Protein AF-A0AA36BZK9-F1 (afdb_monomer_lite)

InterPro domains:
  IPR002227 Tyrosinase copper-binding domain [PF00264] (63-128)
  IPR002227 Tyrosinase copper-binding domain [PF00264] (472-641)
  IPR002227 Tyrosinase copper-binding domain [PF00264] (875-1061)
  IPR002227 Tyrosinase copper-binding domain [PR00092] (903-920)
  IPR002227 Tyrosinase copper-binding domain [PR00092] (932-937)
  IPR002227 Tyrosinase copper-binding domain [PR00092] (1017-1028)
  IPR002227 Tyrosinase copper-binding domain [PR00092] (1041-1059)
  IPR002227 Tyrosinase copper-binding domain [PS00498] (1042-1053)
  IPR008922 Di-copper centre-containing domain superfamily [G3DSA:1.10.1280.10] (28-135)
  IPR008922 Di-copper centre-containing domain superfamily [G3DSA:1.10.1280.10] (136-279)
  IPR008922 Di-copper centre-containing domain superfamily [G3DSA:1.10.1280.10] (419-721)
  IPR008922 Di-copper centre-containing domain superfamily [G3DSA:1.10.1280.10] (843-1140)
  IPR008922 Di-copper centre-containing domain superfamily [SSF48056] (30-282)
  IPR008922 Di-copper centre-containing domain superfamily [SSF48056] (422-703)
  IPR008922 Di-copper centre-containing domain superfamily [SSF48056] (845-1141)
  IPR028999 Haemocyanin, beta-sandwich domain [PF14830] (282-395)
  IPR028999 Haemocyanin, beta-sandwich domain [PF14830] (722-829)
  IPR028999 Haemocyanin, beta-sandwich domain [PF14830] (1140-1251)
  IPR036848 Haemocyanin C-terminal domain superfamily [G3DSA:2.60.310.10] (280-402)
  IPR036848 Haemocyanin C-terminal domain superfamily [G3DSA:2.60.310.10] (722-835)

Structure (mmCIF, N/CA/C/O backbone):
data_AF-A0AA36BZK9-F1
#
_entry.id   AF-A0AA36BZK9-F1
#
loop_
_atom_site.group_PDB
_atom_site.id
_atom_site.type_symbol
_atom_site.label_atom_id
_atom_site.label_alt_id
_atom_site.label_comp_id
_atom_site.label_asym_id
_atom_site.label_entity_id
_atom_site.label_seq_id
_atom_site.pdbx_PDB_ins_code
_atom_site.Cartn_x
_atom_site.Cartn_y
_atom_site.Cartn_z
_atom_site.occupancy
_atom_site.B_iso_or_equiv
_atom_site.auth_seq_id
_atom_site.auth_comp_id
_atom_site.auth_asym_id
_atom_site.auth_atom_id
_atom_site.pdbx_PDB_model_num
ATOM 1 N N . MET A 1 1 ? -36.730 25.679 48.457 1.00 31.25 1 MET A N 1
ATOM 2 C CA . MET A 1 1 ? -37.530 24.885 49.411 1.00 31.25 1 MET A CA 1
ATOM 3 C C . MET A 1 1 ? -36.918 23.498 49.496 1.00 31.25 1 MET A C 1
ATOM 5 O O . MET A 1 1 ? -37.234 22.630 48.696 1.00 31.25 1 MET A O 1
ATOM 9 N N . ALA A 1 2 ? -35.948 23.354 50.394 1.00 31.59 2 ALA A N 1
ATOM 10 C CA . ALA A 1 2 ? -35.429 22.069 50.834 1.00 31.59 2 ALA A CA 1
ATOM 11 C C . ALA A 1 2 ? -36.399 21.483 51.880 1.00 31.59 2 ALA A C 1
ATOM 13 O O . ALA A 1 2 ? -37.098 22.251 52.538 1.00 31.59 2 ALA A O 1
ATOM 14 N N . ILE A 1 3 ? -36.390 20.157 52.061 1.00 27.27 3 ILE A N 1
ATOM 15 C CA . ILE A 1 3 ? -37.134 19.412 53.101 1.00 27.27 3 ILE A CA 1
ATOM 16 C C . ILE A 1 3 ? -38.634 19.183 52.809 1.00 27.27 3 ILE A C 1
ATOM 18 O O . ILE A 1 3 ? -39.460 19.475 53.652 1.00 27.27 3 ILE A O 1
ATOM 22 N N . VAL A 1 4 ? -39.018 18.604 51.662 1.00 27.00 4 VAL A N 1
ATOM 23 C CA . VAL A 1 4 ? -40.232 17.749 51.563 1.00 27.00 4 VAL A CA 1
ATOM 24 C C . VAL A 1 4 ? -40.078 16.795 50.372 1.00 27.00 4 VAL A C 1
ATOM 26 O O . VAL A 1 4 ? -40.484 17.124 49.264 1.00 27.00 4 VAL A O 1
ATOM 29 N N . THR A 1 5 ? -39.447 15.633 50.567 1.00 28.23 5 THR A N 1
ATOM 30 C CA . THR A 1 5 ? -39.767 14.344 49.889 1.00 28.23 5 THR A CA 1
ATOM 31 C C . THR A 1 5 ? -38.867 13.215 50.418 1.00 28.23 5 THR A C 1
ATOM 33 O O . THR A 1 5 ? -38.302 12.423 49.678 1.00 28.23 5 THR A O 1
ATOM 36 N N . VAL A 1 6 ? -38.756 13.140 51.748 1.00 28.98 6 VAL A N 1
ATOM 37 C CA . VAL A 1 6 ? -38.258 11.966 52.497 1.00 28.98 6 VAL A CA 1
ATOM 38 C C . VAL A 1 6 ? -39.438 11.231 53.180 1.00 28.98 6 VAL A C 1
ATOM 40 O O . VAL A 1 6 ? -39.252 10.336 53.988 1.00 28.98 6 VAL A O 1
ATOM 43 N N . LEU A 1 7 ? -40.696 11.563 52.849 1.00 28.89 7 LEU A N 1
ATOM 44 C CA . LEU A 1 7 ? -41.881 11.101 53.594 1.00 28.89 7 LEU A CA 1
ATOM 45 C C . LEU A 1 7 ? -43.088 10.723 52.713 1.00 28.89 7 LEU A C 1
ATOM 47 O O . LEU A 1 7 ? -44.200 11.154 52.988 1.00 28.89 7 LEU A O 1
ATOM 51 N N . GLN A 1 8 ? -42.909 9.901 51.673 1.00 28.69 8 GLN A N 1
ATOM 52 C CA . GLN A 1 8 ? -44.039 9.166 51.063 1.00 28.69 8 GLN A CA 1
ATOM 53 C C . GLN A 1 8 ? -43.652 7.747 50.615 1.00 28.69 8 GLN A C 1
ATOM 55 O O . GLN A 1 8 ? -43.897 7.342 49.486 1.00 28.69 8 GLN A O 1
ATOM 60 N N . LEU A 1 9 ? -43.059 6.982 51.535 1.00 29.47 9 LEU A N 1
ATOM 61 C CA . LEU A 1 9 ? -43.056 5.509 51.517 1.00 29.47 9 LEU A CA 1
ATOM 62 C C . LEU A 1 9 ? -43.028 4.940 52.953 1.00 29.47 9 LEU A C 1
ATOM 64 O O . LEU A 1 9 ? -42.474 3.884 53.224 1.00 29.47 9 LEU A O 1
ATOM 68 N N . SER A 1 10 ? -43.655 5.658 53.890 1.00 28.95 10 SER A N 1
ATOM 69 C CA . SER A 1 10 ? -43.891 5.251 55.284 1.00 28.95 10 SER A CA 1
ATOM 70 C C . SER A 1 10 ? -45.353 4.850 55.541 1.00 28.95 10 SER A C 1
ATOM 72 O O . SER A 1 10 ? -45.821 4.866 56.674 1.00 28.95 10 SER A O 1
ATOM 74 N N . ALA A 1 11 ? -46.081 4.453 54.495 1.00 29.81 11 ALA A N 1
ATOM 75 C CA . ALA A 1 11 ? -47.442 3.930 54.589 1.00 29.81 11 ALA A CA 1
ATOM 76 C C . ALA A 1 11 ? -47.541 2.565 53.897 1.00 29.81 11 ALA A C 1
ATOM 78 O O . ALA A 1 11 ? -48.266 2.420 52.925 1.00 29.81 11 ALA A O 1
ATOM 79 N N . LEU A 1 12 ? -46.742 1.602 54.364 1.00 29.02 12 LEU A N 1
ATOM 80 C CA . LEU A 1 12 ? -46.959 0.148 54.237 1.00 29.02 12 LEU A CA 1
ATOM 81 C C . LEU A 1 12 ? -46.041 -0.608 55.227 1.00 29.02 12 LEU A C 1
ATOM 83 O O . LEU A 1 12 ? -45.532 -1.688 54.953 1.00 29.02 12 LEU A O 1
ATOM 87 N N . LEU A 1 13 ? -45.822 -0.018 56.407 1.00 33.88 13 LEU A N 1
ATOM 88 C CA . LEU A 1 13 ? -45.249 -0.686 57.576 1.00 33.88 13 LEU A CA 1
ATOM 89 C C . LEU A 1 13 ? -46.392 -0.980 58.545 1.00 33.88 13 LEU A C 1
ATOM 91 O O . LEU A 1 13 ? -46.607 -0.258 59.510 1.00 33.88 13 LEU A O 1
ATOM 95 N N . GLN A 1 14 ? -47.160 -2.018 58.235 1.00 37.06 14 GLN A N 1
ATOM 96 C CA . GLN A 1 14 ? -47.831 -2.868 59.211 1.00 37.06 14 GLN A CA 1
ATOM 97 C C . GLN A 1 14 ? -48.350 -4.103 58.471 1.00 37.06 14 GLN A C 1
ATOM 99 O O . GLN A 1 14 ? -48.921 -3.991 57.392 1.00 37.06 14 GLN A O 1
ATOM 104 N N . ILE A 1 15 ? -48.184 -5.254 59.123 1.00 35.88 15 ILE A N 1
ATOM 105 C CA . ILE A 1 15 ? -48.524 -6.624 58.717 1.00 35.88 15 ILE A CA 1
ATOM 106 C C . ILE A 1 15 ? -47.347 -7.402 58.080 1.00 35.88 15 ILE A C 1
ATOM 108 O O . ILE A 1 15 ? -46.791 -7.034 57.052 1.00 35.88 15 ILE A O 1
ATOM 112 N N . PHE A 1 16 ? -47.045 -8.525 58.746 1.00 31.42 16 PHE A N 1
ATOM 113 C CA . PHE A 1 16 ? -46.081 -9.600 58.467 1.00 31.42 16 PHE A CA 1
ATOM 114 C C . PHE A 1 16 ? -44.663 -9.465 59.044 1.00 31.42 16 PHE A C 1
ATOM 116 O O . PHE A 1 16 ? -43.664 -9.368 58.342 1.00 31.42 16 PHE A O 1
ATOM 123 N N . TRP A 1 17 ? -44.590 -9.634 60.370 1.00 33.72 17 TRP A N 1
ATOM 124 C CA . TRP A 1 17 ? -43.572 -10.507 60.960 1.00 33.72 17 TRP A CA 1
ATOM 125 C C . TRP A 1 17 ? -43.875 -11.955 60.545 1.00 33.72 17 TRP A C 1
ATOM 127 O O . TRP A 1 17 ? -44.776 -12.586 61.094 1.00 33.72 17 TRP A O 1
ATOM 137 N N . LEU A 1 18 ? -43.129 -12.476 59.576 1.00 30.69 18 LEU A N 1
ATOM 138 C CA . LEU A 1 18 ? -42.940 -13.912 59.382 1.00 30.69 18 LEU A CA 1
ATOM 139 C C . LEU A 1 18 ? -41.429 -14.184 59.341 1.00 30.69 18 LEU A C 1
ATOM 141 O O . LEU A 1 18 ? -40.677 -13.337 58.856 1.00 30.69 18 LEU A O 1
ATOM 145 N N . PRO A 1 19 ? -40.965 -15.322 59.882 1.00 32.19 19 PRO A N 1
ATOM 146 C CA . PRO A 1 19 ? -39.550 -15.662 59.892 1.00 32.19 19 PRO A CA 1
ATOM 147 C C . PRO A 1 19 ? -39.027 -15.798 58.457 1.00 32.19 19 PRO A C 1
ATOM 149 O O . PRO A 1 19 ? -39.603 -16.504 57.632 1.00 32.19 19 PRO A O 1
ATOM 152 N N . VAL A 1 20 ? -37.926 -15.099 58.188 1.00 33.38 20 VAL A N 1
ATOM 153 C CA . VAL A 1 20 ? -37.183 -15.106 56.924 1.00 33.38 20 VAL A CA 1
ATOM 154 C C . VAL A 1 20 ? -36.709 -16.537 56.625 1.00 33.38 20 VAL A C 1
ATOM 156 O O . VAL A 1 20 ? -36.024 -17.123 57.469 1.00 33.38 20 VAL A O 1
ATOM 159 N N . PRO A 1 21 ? -37.027 -17.132 55.459 1.00 32.41 21 PRO A N 1
ATOM 160 C CA . PRO A 1 21 ? -36.394 -18.374 55.046 1.00 32.41 21 PRO A CA 1
ATOM 161 C C . PRO A 1 21 ? -34.914 -18.106 54.762 1.00 32.41 21 PRO A C 1
ATOM 163 O O . PRO A 1 21 ? -34.568 -17.153 54.065 1.00 32.41 21 PRO A O 1
ATOM 166 N N . ASN A 1 22 ? -34.034 -18.964 55.278 1.00 33.34 22 ASN A N 1
ATOM 167 C CA . ASN A 1 22 ? -32.620 -18.942 54.914 1.00 33.34 22 ASN A CA 1
ATOM 168 C C . ASN A 1 22 ? -32.463 -19.027 53.380 1.00 33.34 22 ASN A C 1
ATOM 170 O O . ASN A 1 22 ? -33.036 -19.943 52.776 1.00 33.34 22 ASN A O 1
ATOM 174 N N . PRO A 1 23 ? -31.668 -18.145 52.746 1.00 35.91 23 PRO A N 1
ATOM 175 C CA . PRO A 1 23 ? -31.362 -18.252 51.324 1.00 35.91 23 PRO A CA 1
ATOM 176 C C . PRO A 1 23 ? -30.643 -19.581 51.061 1.00 35.91 23 PRO A C 1
ATOM 178 O O . PRO A 1 23 ? -29.589 -19.857 51.636 1.00 35.91 23 PRO A O 1
ATOM 181 N N . LYS A 1 24 ? -31.236 -20.430 50.215 1.00 37.03 24 LYS A N 1
ATOM 182 C CA . LYS A 1 24 ? -30.620 -21.682 49.758 1.00 37.03 24 LYS A CA 1
ATOM 183 C C . LYS A 1 24 ? -29.473 -21.374 48.794 1.00 37.03 24 LYS A C 1
ATOM 185 O O . LYS A 1 24 ? -29.562 -20.434 48.006 1.00 37.03 24 LYS A O 1
ATOM 190 N N . GLU A 1 25 ? -28.422 -22.193 48.825 1.00 34.88 25 GLU A N 1
ATOM 191 C CA . GLU A 1 25 ? -27.383 -22.168 47.791 1.00 34.88 25 GLU A CA 1
ATOM 192 C C . GLU A 1 25 ? -28.016 -22.360 46.396 1.00 34.88 25 GLU A C 1
ATOM 194 O O . GLU A 1 25 ? -28.900 -23.216 46.240 1.00 34.88 25 GLU A O 1
ATOM 199 N N . PRO A 1 26 ? -27.601 -21.583 45.375 1.00 40.50 26 PRO A N 1
ATOM 200 C CA . PRO A 1 26 ? -28.195 -21.671 44.051 1.00 40.50 26 PRO A CA 1
ATOM 201 C C . PRO A 1 26 ? -27.877 -23.032 43.426 1.00 40.50 26 PRO A C 1
ATOM 203 O O . PRO A 1 26 ? -26.735 -23.329 43.079 1.00 40.50 26 PRO A O 1
ATOM 206 N N . THR A 1 27 ? -28.908 -23.858 43.266 1.00 33.72 27 THR A N 1
ATOM 207 C CA . THR A 1 27 ? -28.858 -25.140 42.561 1.00 33.72 27 THR A CA 1
ATOM 208 C C . THR A 1 27 ? -29.579 -24.988 41.217 1.00 33.72 27 THR A C 1
ATOM 210 O O . THR A 1 27 ? -30.801 -24.899 41.165 1.00 33.72 27 THR A O 1
ATOM 213 N N . GLY A 1 28 ? -28.814 -24.937 40.118 1.00 41.16 28 GLY A N 1
ATOM 214 C CA . GLY A 1 28 ? -29.316 -25.033 38.736 1.00 41.16 28 GLY A CA 1
ATOM 215 C C . GLY A 1 28 ? -29.214 -23.758 37.882 1.00 41.16 28 GLY A C 1
ATOM 216 O O . GLY A 1 28 ? -29.488 -22.655 38.348 1.00 41.16 28 GLY A O 1
ATOM 217 N N . ASN A 1 29 ? -28.839 -23.934 36.605 1.00 49.38 29 ASN A N 1
ATOM 218 C CA . ASN A 1 29 ? -28.762 -22.898 35.561 1.00 49.38 29 ASN A CA 1
ATOM 219 C C . ASN A 1 29 ? -30.148 -22.291 35.282 1.00 49.38 29 ASN A C 1
ATOM 221 O O . ASN A 1 29 ? -30.889 -22.767 34.421 1.00 49.38 29 ASN A O 1
ATOM 225 N N . ARG A 1 30 ? -30.517 -21.246 36.024 1.00 63.78 30 ARG A N 1
ATOM 226 C CA . ARG A 1 30 ? -31.728 -20.458 35.777 1.00 63.78 30 ARG A CA 1
ATOM 227 C C . ARG A 1 30 ? -31.442 -19.475 34.641 1.00 63.78 30 ARG A C 1
ATOM 229 O O . ARG A 1 30 ? -30.516 -18.682 34.754 1.00 63.78 30 ARG A O 1
ATOM 236 N N . VAL A 1 31 ? -32.211 -19.545 33.553 1.00 72.06 31 VAL A N 1
ATOM 237 C CA . VAL A 1 31 ? -32.088 -18.597 32.435 1.00 72.06 31 VAL A CA 1
ATOM 238 C C . VAL A 1 31 ? -32.907 -17.342 32.742 1.00 72.06 31 VAL A C 1
ATOM 240 O O . VAL A 1 31 ? -34.110 -17.450 32.991 1.00 72.06 31 VAL A O 1
ATOM 243 N N . PHE A 1 32 ? -32.277 -16.167 32.736 1.00 85.50 32 PHE A N 1
ATOM 244 C CA . PHE A 1 32 ? -32.931 -14.885 33.028 1.00 85.50 32 PHE A CA 1
ATOM 245 C C . PHE A 1 32 ? -33.438 -14.188 31.759 1.00 85.50 32 PHE A C 1
ATOM 247 O O . PHE A 1 32 ? -32.829 -14.283 30.692 1.00 85.50 32 PHE A O 1
ATOM 254 N N . ILE A 1 33 ? -34.545 -13.449 31.878 1.00 87.38 33 ILE A N 1
ATOM 255 C CA . ILE A 1 33 ? -35.050 -12.569 30.816 1.00 87.38 33 ILE A CA 1
ATOM 256 C C . ILE A 1 33 ? -34.929 -11.133 31.311 1.00 87.38 33 ILE A C 1
ATOM 258 O O . ILE A 1 33 ? -35.651 -10.721 32.219 1.00 87.38 33 ILE A O 1
ATOM 262 N N . ARG A 1 34 ? -34.023 -10.371 30.699 1.00 91.62 34 ARG A N 1
ATOM 263 C CA . ARG A 1 34 ? -33.834 -8.955 30.994 1.00 91.62 34 ARG A CA 1
ATOM 264 C C . ARG A 1 34 ? -34.849 -8.134 30.222 1.00 91.62 34 ARG A C 1
ATOM 266 O O . ARG A 1 34 ? -34.834 -8.145 28.992 1.00 91.62 34 ARG A O 1
ATOM 273 N N . LYS A 1 35 ? -35.721 -7.442 30.956 1.00 90.94 35 LYS A N 1
ATOM 274 C CA . LYS A 1 35 ? -36.841 -6.682 30.392 1.00 90.94 35 LYS A CA 1
ATOM 275 C C . LYS A 1 35 ? -36.588 -5.186 30.362 1.00 90.94 35 LYS A C 1
ATOM 277 O O . LYS A 1 35 ? -35.839 -4.660 31.190 1.00 90.94 35 LYS A O 1
ATOM 282 N N . ASN A 1 36 ? -37.264 -4.489 29.454 1.00 88.75 36 ASN A N 1
ATOM 283 C CA . ASN A 1 36 ? -37.343 -3.033 29.527 1.00 88.75 36 ASN A CA 1
ATOM 284 C C . ASN A 1 36 ? -38.040 -2.627 30.836 1.00 88.75 36 ASN A C 1
ATOM 286 O O . ASN A 1 36 ? -39.051 -3.226 31.205 1.00 88.75 36 ASN A O 1
ATOM 290 N N . VAL A 1 37 ? -37.563 -1.574 31.508 1.00 85.75 37 VAL A N 1
ATOM 291 C CA . VAL A 1 37 ? -38.211 -1.032 32.718 1.00 85.75 37 VAL A CA 1
ATOM 292 C C . VAL A 1 37 ? -39.714 -0.770 32.525 1.00 85.75 37 VAL A C 1
ATOM 294 O O . VAL A 1 37 ? -40.505 -0.973 33.440 1.00 85.75 37 VAL A O 1
ATOM 297 N N . SER A 1 38 ? -40.122 -0.361 31.320 1.00 83.62 38 SER A N 1
ATOM 298 C CA . SER A 1 38 ? -41.520 -0.073 30.975 1.00 83.62 38 SER A CA 1
ATOM 299 C C . SER A 1 38 ? -42.394 -1.319 30.788 1.00 83.62 38 SER A C 1
ATOM 301 O O . SER A 1 38 ? -43.616 -1.197 30.771 1.00 83.62 38 SER A O 1
ATOM 303 N N . ALA A 1 39 ? -41.786 -2.502 30.666 1.00 86.81 39 ALA A N 1
ATOM 304 C CA . ALA A 1 39 ? -42.461 -3.788 30.502 1.00 86.81 39 ALA A CA 1
ATOM 305 C C . ALA A 1 39 ? -42.523 -4.609 31.806 1.00 86.81 39 ALA A C 1
ATOM 307 O O . ALA A 1 39 ? -43.035 -5.730 31.800 1.00 86.81 39 ALA A O 1
ATOM 308 N N . LEU A 1 40 ? -42.002 -4.075 32.917 1.00 84.88 40 LEU A N 1
ATOM 309 C CA . LEU A 1 40 ? -42.052 -4.735 34.220 1.00 84.88 40 LEU A CA 1
ATOM 310 C C . LEU A 1 40 ? -43.470 -4.711 34.800 1.00 84.88 40 LEU A C 1
ATOM 312 O O . LEU A 1 40 ? -44.142 -3.679 34.826 1.00 84.88 40 LEU A O 1
ATOM 316 N N . THR A 1 41 ? -43.913 -5.853 35.319 1.00 89.00 41 THR A N 1
ATOM 317 C CA . THR A 1 41 ? -45.141 -5.944 36.118 1.00 89.00 41 THR A CA 1
ATOM 318 C C . THR A 1 41 ? -44.918 -5.387 37.528 1.00 89.00 41 THR A C 1
ATOM 320 O O . THR A 1 41 ? -43.798 -5.394 38.037 1.00 89.00 41 THR A O 1
ATOM 323 N N . GLN A 1 42 ? -45.991 -4.966 38.212 1.00 85.50 42 GLN A N 1
ATOM 324 C CA . GLN A 1 42 ? -45.896 -4.494 39.606 1.00 85.50 42 GLN A CA 1
ATOM 325 C C . GLN A 1 42 ? -45.245 -5.531 40.535 1.00 85.50 42 GLN A C 1
ATOM 327 O O . GLN A 1 42 ? -44.470 -5.167 41.417 1.00 85.50 42 GLN A O 1
ATOM 332 N N . THR A 1 43 ? -45.524 -6.818 40.315 1.00 87.31 43 THR A N 1
ATOM 333 C CA . THR A 1 43 ? -44.925 -7.921 41.075 1.00 87.31 43 THR A CA 1
ATOM 334 C C . THR A 1 43 ? -43.422 -8.030 40.826 1.00 87.31 43 THR A C 1
ATOM 336 O O . THR A 1 43 ? -42.658 -8.141 41.778 1.00 87.31 43 THR A O 1
ATOM 339 N N . GLU A 1 44 ? -42.976 -7.945 39.570 1.00 86.94 44 GLU A N 1
ATOM 340 C CA . GLU A 1 44 ? -41.545 -7.970 39.233 1.00 86.94 44 GLU A CA 1
ATOM 341 C C . GLU A 1 44 ? -40.808 -6.761 39.818 1.00 86.94 44 GLU A C 1
ATOM 343 O O . GLU A 1 44 ? -39.729 -6.918 40.386 1.00 86.94 44 GLU A O 1
ATOM 348 N N . THR A 1 45 ? -41.407 -5.567 39.753 1.00 84.00 45 THR A N 1
ATOM 349 C CA . THR A 1 45 ? -40.847 -4.359 40.376 1.00 84.00 45 THR A CA 1
ATOM 350 C C . THR A 1 45 ? -40.717 -4.514 41.890 1.00 84.00 45 THR A C 1
ATOM 352 O O . THR A 1 45 ? -39.676 -4.174 42.452 1.00 84.00 45 THR A O 1
ATOM 355 N N . HIS A 1 46 ? -41.746 -5.048 42.555 1.00 85.25 46 HIS A N 1
ATOM 356 C CA . HIS A 1 46 ? -41.720 -5.278 43.997 1.00 85.25 46 HIS A CA 1
ATOM 357 C C . HIS A 1 46 ? -40.647 -6.299 44.393 1.00 85.25 46 HIS A C 1
ATOM 359 O O . HIS A 1 46 ? -39.838 -6.028 45.278 1.00 85.25 46 HIS A O 1
ATOM 365 N N . ASN A 1 47 ? -40.593 -7.443 43.707 1.00 85.88 47 ASN A N 1
ATOM 366 C CA . ASN A 1 47 ? -39.608 -8.487 43.983 1.00 85.88 47 ASN A CA 1
ATOM 367 C C . ASN A 1 47 ? -38.177 -7.987 43.782 1.00 85.88 47 ASN A C 1
ATOM 369 O O . ASN A 1 47 ? -37.293 -8.294 44.579 1.00 85.88 47 ASN A O 1
ATOM 373 N N . LEU A 1 48 ? -37.950 -7.190 42.737 1.00 83.88 48 LEU A N 1
ATOM 374 C CA . LEU A 1 48 ? -36.650 -6.595 42.485 1.00 83.88 48 LEU A CA 1
ATOM 375 C C . LEU A 1 48 ? -36.249 -5.609 43.582 1.00 83.88 48 LEU A C 1
ATOM 377 O O . LEU A 1 48 ? -35.124 -5.672 44.069 1.00 83.88 48 LEU A O 1
ATOM 381 N N . TYR A 1 49 ? -37.159 -4.718 43.978 1.00 83.25 49 TYR A N 1
ATOM 382 C CA . TYR A 1 49 ? -36.905 -3.766 45.055 1.00 83.25 49 TYR A CA 1
ATOM 383 C C . TYR A 1 49 ? -36.548 -4.490 46.358 1.00 83.25 49 TYR A C 1
ATOM 385 O O . TYR A 1 49 ? -35.553 -4.155 47.001 1.00 83.25 49 TYR A O 1
ATOM 393 N N . SER A 1 50 ? -37.308 -5.531 46.704 1.00 85.38 50 SER A N 1
ATOM 394 C CA . SER A 1 50 ? -37.046 -6.371 47.872 1.00 85.38 50 SER A CA 1
ATOM 395 C C . SER A 1 50 ? -35.682 -7.065 47.786 1.00 85.38 50 SER A C 1
ATOM 397 O O . SER A 1 50 ? -34.911 -7.003 48.743 1.00 85.38 50 SER A O 1
ATOM 399 N N . ALA A 1 51 ? -35.336 -7.658 46.639 1.00 86.75 51 ALA A N 1
ATOM 400 C CA . ALA A 1 51 ? -34.044 -8.314 46.432 1.00 86.75 51 ALA A CA 1
ATOM 401 C C . ALA A 1 51 ? -32.862 -7.333 46.526 1.00 86.75 51 ALA A C 1
ATOM 403 O O . ALA A 1 51 ? -31.886 -7.615 47.216 1.00 86.75 51 ALA A O 1
ATOM 404 N N . VAL A 1 52 ? -32.954 -6.160 45.887 1.00 84.38 52 VAL A N 1
ATOM 405 C CA . VAL A 1 52 ? -31.905 -5.127 45.936 1.00 84.38 52 VAL A CA 1
ATOM 406 C C . VAL A 1 52 ? -31.744 -4.578 47.353 1.00 84.38 52 VAL A C 1
ATOM 408 O O . VAL A 1 52 ? -30.619 -4.420 47.815 1.00 84.38 52 VAL A O 1
ATOM 411 N N . ASN A 1 53 ? -32.838 -4.333 48.079 1.00 84.44 53 ASN A N 1
ATOM 412 C CA . ASN A 1 53 ? -32.764 -3.836 49.454 1.00 84.44 53 ASN A CA 1
ATOM 413 C C . ASN A 1 53 ? -32.112 -4.854 50.407 1.00 84.44 53 ASN A C 1
ATOM 415 O O . ASN A 1 53 ? -31.334 -4.478 51.282 1.00 84.44 53 ASN A O 1
ATOM 419 N N . LEU A 1 54 ? -32.385 -6.150 50.223 1.00 87.06 54 LEU A N 1
ATOM 420 C CA . LEU A 1 54 ? -31.698 -7.210 50.966 1.00 87.06 54 LEU A CA 1
ATOM 421 C C . LEU A 1 54 ? -30.217 -7.302 50.581 1.00 87.06 54 LEU A C 1
ATOM 423 O O . LEU A 1 54 ? -29.369 -7.454 51.454 1.00 87.06 54 LEU A O 1
ATOM 427 N N . PHE A 1 55 ? -29.901 -7.153 49.296 1.00 87.00 55 PHE A N 1
ATOM 428 C CA . PHE A 1 55 ? -28.536 -7.187 48.775 1.00 87.00 55 PHE A CA 1
ATOM 429 C C . PHE A 1 55 ? -27.655 -6.038 49.271 1.00 87.00 55 PHE A C 1
ATOM 431 O O . PHE A 1 55 ? -26.498 -6.265 49.630 1.00 87.00 55 PHE A O 1
ATOM 438 N N . LEU A 1 56 ? -28.204 -4.821 49.341 1.00 84.19 56 LEU A N 1
ATOM 439 C CA . LEU A 1 56 ? -27.512 -3.637 49.862 1.00 84.19 56 LEU A CA 1
ATOM 440 C C . LEU A 1 56 ? -27.079 -3.803 51.326 1.00 84.19 56 LEU A C 1
ATOM 442 O O . LEU A 1 56 ? -26.053 -3.254 51.717 1.00 84.19 56 LEU A O 1
ATOM 446 N N . ASN A 1 57 ? -27.837 -4.577 52.108 1.00 83.88 57 ASN A N 1
ATOM 447 C CA . ASN A 1 57 ? -27.579 -4.833 53.527 1.00 83.88 57 ASN A CA 1
ATOM 448 C C . ASN A 1 57 ? -26.901 -6.194 53.786 1.00 83.88 57 ASN A C 1
ATOM 450 O O . ASN A 1 57 ? -26.770 -6.605 54.937 1.00 83.88 57 ASN A O 1
ATOM 454 N N . ASP A 1 58 ? -26.495 -6.920 52.740 1.00 82.56 58 ASP A N 1
ATOM 455 C CA . ASP A 1 58 ? -25.864 -8.232 52.880 1.00 82.56 58 ASP A CA 1
ATOM 456 C C . ASP A 1 58 ? -24.358 -8.101 53.152 1.00 82.56 58 ASP A C 1
ATOM 458 O O . ASP A 1 58 ? -23.592 -7.637 52.307 1.00 82.56 58 ASP A O 1
ATOM 462 N N . GLU A 1 59 ? -23.922 -8.550 54.329 1.00 81.31 59 GLU A N 1
ATOM 463 C CA . GLU A 1 59 ? -22.511 -8.554 54.740 1.00 81.31 59 GLU A CA 1
ATOM 464 C C . GLU A 1 59 ? -21.728 -9.783 54.233 1.00 81.31 59 GLU A C 1
ATOM 466 O O . GLU A 1 59 ? -20.516 -9.890 54.441 1.00 81.31 59 GLU A O 1
ATOM 471 N N . ARG A 1 60 ? -22.384 -10.739 53.557 1.00 79.81 60 ARG A N 1
ATOM 472 C CA . ARG A 1 60 ? -21.715 -11.928 53.006 1.00 79.81 60 ARG A CA 1
ATOM 473 C C . ARG A 1 60 ? -20.705 -11.552 51.915 1.00 79.81 60 ARG A C 1
ATOM 475 O O . ARG A 1 60 ? -20.732 -10.484 51.307 1.00 79.81 60 ARG A O 1
ATOM 482 N N . ALA A 1 61 ? -19.834 -12.505 51.577 1.00 69.94 61 ALA A N 1
ATOM 483 C CA . ALA A 1 61 ? -18.872 -12.364 50.478 1.00 69.94 61 ALA A CA 1
ATOM 484 C C . ALA A 1 61 ? -19.526 -12.087 49.105 1.00 69.94 61 ALA A C 1
ATOM 486 O O . ALA A 1 61 ? -18.864 -11.601 48.194 1.00 69.94 61 ALA A O 1
ATOM 487 N N . THR A 1 62 ? -20.813 -12.405 48.958 1.00 76.12 62 THR A N 1
ATOM 488 C CA . THR A 1 62 ? -21.628 -12.133 47.768 1.00 76.12 62 THR A CA 1
ATOM 489 C C . THR A 1 62 ? -22.463 -10.864 47.880 1.00 76.12 62 THR A C 1
ATOM 491 O O . THR A 1 62 ? -23.211 -10.603 46.953 1.00 76.12 62 THR A O 1
ATOM 494 N N . GLY A 1 63 ? -22.392 -10.123 48.988 1.00 82.94 63 GLY A N 1
ATOM 495 C CA . GLY A 1 63 ? -23.181 -8.918 49.228 1.00 82.94 63 GLY A CA 1
ATOM 496 C C . GLY A 1 63 ? -22.631 -7.665 48.545 1.00 82.94 63 GLY A C 1
ATOM 497 O O . GLY A 1 63 ? -21.559 -7.681 47.927 1.00 82.94 63 GLY A O 1
ATOM 498 N N . TYR A 1 64 ? -23.370 -6.561 48.661 1.00 84.12 64 TYR A N 1
ATOM 499 C CA . TYR A 1 64 ? -23.139 -5.357 47.865 1.00 84.12 64 TYR A CA 1
ATOM 500 C C . TYR A 1 64 ? -21.742 -4.744 48.011 1.00 84.12 64 TYR A C 1
ATOM 502 O O . TYR A 1 64 ? -21.105 -4.442 47.005 1.00 84.12 64 TYR A O 1
ATOM 510 N N . ALA A 1 65 ? -21.233 -4.610 49.239 1.00 79.62 65 ALA A N 1
ATOM 511 C CA . ALA A 1 65 ? -19.930 -3.988 49.496 1.00 79.62 65 ALA A CA 1
ATOM 512 C C . ALA A 1 65 ? -18.766 -4.739 48.821 1.00 79.62 65 ALA A C 1
ATOM 514 O O . ALA A 1 65 ? -17.818 -4.127 48.330 1.00 79.62 65 ALA A O 1
ATOM 515 N N . ASN A 1 66 ? -18.848 -6.072 48.757 1.00 79.38 66 ASN A N 1
ATOM 516 C CA . ASN A 1 66 ? -17.857 -6.890 48.059 1.00 79.38 66 ASN A CA 1
ATOM 517 C C . ASN A 1 66 ? -18.052 -6.847 46.541 1.00 79.38 66 ASN A C 1
ATOM 519 O O . ASN A 1 66 ? -17.073 -6.876 45.801 1.00 79.38 66 ASN A O 1
ATOM 523 N N . PHE A 1 67 ? -19.294 -6.751 46.067 1.00 83.50 67 PHE A N 1
ATOM 524 C CA . PHE A 1 67 ? -19.599 -6.597 44.648 1.00 83.50 67 PHE A CA 1
ATOM 525 C C . PHE A 1 67 ? -19.127 -5.244 44.084 1.00 83.50 67 PHE A C 1
ATOM 527 O O . PHE A 1 67 ? -18.447 -5.216 43.058 1.00 83.50 67 PHE A O 1
ATOM 534 N N . SER A 1 68 ? -19.426 -4.123 44.745 1.00 80.25 68 SER A N 1
ATOM 535 C CA . SER A 1 68 ? -18.990 -2.788 44.302 1.00 80.25 68 SER A CA 1
ATOM 536 C C . SER A 1 68 ? -17.462 -2.652 44.328 1.00 80.25 68 SER A C 1
ATOM 538 O O . SER A 1 68 ? -16.861 -2.071 43.423 1.00 80.25 68 SER A O 1
ATOM 540 N N . ALA A 1 69 ? -16.800 -3.318 45.280 1.00 77.94 69 ALA A N 1
ATOM 541 C CA . ALA A 1 69 ? -15.345 -3.396 45.351 1.00 77.94 69 ALA A CA 1
ATOM 542 C C . ALA A 1 69 ? -14.686 -4.019 44.101 1.00 77.94 69 ALA A C 1
ATOM 544 O O . ALA A 1 69 ? -13.521 -3.729 43.838 1.00 77.94 69 ALA A O 1
ATOM 545 N N . PHE A 1 70 ? -15.385 -4.830 43.296 1.00 79.25 70 PHE A N 1
ATOM 546 C CA . PHE A 1 70 ? -14.814 -5.357 42.044 1.00 79.25 70 PHE A CA 1
ATOM 547 C C . PHE A 1 70 ? -14.543 -4.255 41.019 1.00 79.25 70 PHE A C 1
ATOM 549 O O . PHE A 1 70 ? -13.663 -4.424 40.178 1.00 79.25 70 PHE A O 1
ATOM 556 N N . HIS A 1 71 ? -15.275 -3.145 41.092 1.00 78.38 71 HIS A N 1
ATOM 557 C CA . HIS A 1 71 ? -15.056 -1.977 40.252 1.00 78.38 71 HIS A CA 1
ATOM 558 C C . HIS A 1 71 ? -14.005 -1.038 40.873 1.00 78.38 71 HIS A C 1
ATOM 560 O O . HIS A 1 71 ? -13.014 -0.693 40.221 1.00 78.38 71 HIS A O 1
ATOM 566 N N . ASP A 1 72 ? -14.178 -0.705 42.160 1.00 66.81 72 ASP A N 1
ATOM 567 C CA . ASP A 1 72 ? -13.506 0.436 42.804 1.00 66.81 72 ASP A CA 1
ATOM 568 C C . ASP A 1 72 ? -12.312 0.079 43.715 1.00 66.81 72 ASP A C 1
ATOM 570 O O . ASP A 1 72 ? -11.521 0.953 44.080 1.00 66.81 72 ASP A O 1
ATOM 574 N N . ASN A 1 73 ? -12.123 -1.187 44.112 1.00 64.88 73 ASN A N 1
ATOM 575 C CA . ASN A 1 73 ? -11.116 -1.535 45.121 1.00 64.88 73 ASN A CA 1
ATOM 576 C C . ASN A 1 73 ? -9.709 -1.748 44.531 1.00 64.88 73 ASN A C 1
ATOM 578 O O . ASN A 1 73 ? -9.386 -2.786 43.949 1.00 64.88 73 ASN A O 1
ATOM 582 N N . GLN A 1 74 ? -8.822 -0.794 44.818 1.00 57.88 74 GLN A N 1
ATOM 583 C CA . GLN A 1 74 ? -7.408 -0.773 44.420 1.00 57.88 74 GLN A CA 1
ATOM 584 C C . GLN A 1 74 ? -6.605 -1.982 44.931 1.00 57.88 74 GLN A C 1
ATOM 586 O O . GLN A 1 74 ? -5.642 -2.419 44.301 1.00 57.88 74 GLN A O 1
ATOM 591 N N . SER A 1 75 ? -6.982 -2.571 46.070 1.00 52.09 75 SER A N 1
ATOM 592 C CA . SER A 1 75 ? -6.256 -3.715 46.639 1.00 52.09 75 SER A CA 1
ATOM 593 C C . SER A 1 75 ? -6.422 -5.000 45.813 1.00 52.09 75 SER A C 1
ATOM 595 O O . SER A 1 75 ? -5.606 -5.917 45.924 1.00 52.09 75 SER A O 1
ATOM 597 N N . SER A 1 76 ? -7.415 -5.061 44.928 1.00 56.22 76 SER A N 1
ATOM 598 C CA . SER A 1 76 ? -7.799 -6.284 44.222 1.00 56.22 76 SER A CA 1
ATOM 599 C C . SER A 1 76 ? -7.332 -6.342 42.768 1.00 56.22 76 SER A C 1
ATOM 601 O O . SER A 1 76 ? -7.743 -7.252 42.059 1.00 56.22 76 SER A O 1
ATOM 603 N N . CYS A 1 77 ? -6.437 -5.451 42.324 1.00 65.12 77 CYS A N 1
ATOM 604 C CA . CYS A 1 77 ? -5.976 -5.416 40.931 1.00 65.12 77 CYS A CA 1
ATOM 605 C C . CYS A 1 77 ? -4.460 -5.374 40.738 1.00 65.12 77 CYS A C 1
ATOM 607 O O . CYS A 1 77 ? -3.696 -5.453 41.702 1.00 65.12 77 CYS A O 1
ATOM 609 N N . THR A 1 78 ? -4.030 -5.456 39.476 1.00 57.88 78 THR A N 1
ATOM 610 C CA . THR A 1 78 ? -2.633 -5.647 39.068 1.00 57.88 78 THR A CA 1
ATOM 611 C C . THR A 1 78 ? -1.740 -4.522 39.588 1.00 57.88 78 THR A C 1
ATOM 613 O O . THR A 1 78 ? -2.079 -3.341 39.519 1.00 57.88 78 THR A O 1
ATOM 616 N N . LYS A 1 79 ? -0.584 -4.913 40.132 1.00 57.12 79 LYS A N 1
ATOM 617 C CA . LYS A 1 79 ? 0.469 -3.997 40.573 1.00 57.12 79 LYS A CA 1
ATOM 618 C C . LYS A 1 79 ? 1.225 -3.510 39.333 1.00 57.12 79 LYS A C 1
ATOM 620 O O . LYS A 1 79 ? 1.631 -4.335 38.518 1.00 57.12 79 LYS A O 1
ATOM 625 N N . ARG A 1 80 ? 1.376 -2.196 39.174 1.00 59.09 80 ARG A N 1
ATOM 626 C CA . ARG A 1 80 ? 2.186 -1.582 38.113 1.00 59.09 80 ARG A CA 1
ATOM 627 C C . ARG A 1 80 ? 3.679 -1.818 38.353 1.00 59.09 80 ARG A C 1
ATOM 629 O O . ARG A 1 80 ? 4.081 -2.181 39.460 1.00 59.09 80 ARG A O 1
ATOM 636 N N . SER A 1 81 ? 4.493 -1.572 37.326 1.00 52.19 81 SER A N 1
ATOM 637 C CA . SER A 1 81 ? 5.962 -1.598 37.397 1.00 52.19 81 SER A CA 1
ATOM 638 C C . SER A 1 81 ? 6.520 -0.620 38.443 1.00 52.19 81 SER A C 1
ATOM 640 O O . SER A 1 81 ? 7.491 -0.947 39.117 1.00 52.19 81 SER A O 1
ATOM 642 N N . ASP A 1 82 ? 5.851 0.517 38.663 1.00 54.84 82 ASP A N 1
ATOM 643 C CA . ASP A 1 82 ? 6.160 1.505 39.715 1.00 54.84 82 ASP A CA 1
ATOM 644 C C . ASP A 1 82 ? 5.686 1.100 41.132 1.00 54.84 82 ASP A C 1
ATOM 646 O O . ASP A 1 82 ? 5.900 1.814 42.110 1.00 54.84 82 ASP A O 1
ATOM 650 N N . GLY A 1 83 ? 5.030 -0.056 41.261 1.00 55.69 83 GLY A N 1
ATOM 651 C CA . GLY A 1 83 ? 4.537 -0.601 42.518 1.00 55.69 83 GLY A CA 1
ATOM 652 C C . GLY A 1 83 ? 3.155 -0.116 42.974 1.00 55.69 83 GLY A C 1
ATOM 653 O O . GLY A 1 83 ? 2.637 -0.671 43.951 1.00 55.69 83 GLY A O 1
ATOM 654 N N . THR A 1 84 ? 2.531 0.836 42.272 1.00 61.22 84 THR A N 1
ATOM 655 C CA . THR A 1 84 ? 1.172 1.335 42.555 1.00 61.22 84 THR A CA 1
ATOM 656 C C . THR A 1 84 ? 0.091 0.362 42.061 1.00 61.22 84 THR A C 1
ATOM 658 O O . THR A 1 84 ? 0.337 -0.488 41.200 1.00 61.22 84 THR A O 1
ATOM 661 N N . ARG A 1 85 ? -1.121 0.425 42.634 1.00 66.56 85 ARG A N 1
ATOM 662 C CA . ARG A 1 85 ? -2.262 -0.412 42.213 1.00 66.56 85 ARG A CA 1
ATOM 663 C C . ARG A 1 85 ? -3.332 0.433 41.531 1.00 66.56 85 ARG A C 1
ATOM 665 O O . ARG A 1 85 ? -3.726 1.476 42.056 1.00 66.56 85 ARG A O 1
ATOM 672 N N . SER A 1 86 ? -3.807 -0.042 40.382 1.00 69.94 86 SER A N 1
ATOM 673 C CA . SER A 1 86 ? -4.875 0.605 39.622 1.00 69.94 86 SER A CA 1
ATOM 674 C C . SER A 1 86 ? -6.264 0.070 39.971 1.00 69.94 86 SER A C 1
ATOM 676 O O . SER A 1 86 ? -6.391 -1.045 40.479 1.00 69.94 86 SER A O 1
ATOM 678 N N . TYR A 1 87 ? -7.305 0.824 39.608 1.00 75.00 87 TYR A N 1
ATOM 679 C CA . TYR A 1 87 ? -8.680 0.327 39.567 1.00 75.00 87 TYR A CA 1
ATOM 680 C C . TYR A 1 87 ? -8.809 -0.896 38.654 1.00 75.00 87 TYR A C 1
ATOM 682 O O . TYR A 1 87 ? -8.025 -1.094 37.713 1.00 75.00 87 TYR A O 1
ATOM 690 N N . CYS A 1 88 ? -9.801 -1.725 38.961 1.00 74.31 88 CYS A N 1
ATOM 691 C CA . CYS A 1 88 ? -10.032 -2.998 38.297 1.00 74.31 88 CYS A CA 1
ATOM 692 C C . CYS A 1 88 ? -10.832 -2.883 37.006 1.00 74.31 88 CYS A C 1
ATOM 694 O O . CYS A 1 88 ? -10.573 -3.621 36.055 1.00 74.31 88 CYS A O 1
ATOM 696 N N . ALA A 1 89 ? -11.757 -1.928 36.964 1.00 76.38 89 ALA A N 1
ATOM 697 C CA . ALA A 1 89 ? -12.573 -1.659 35.798 1.00 76.38 89 ALA A CA 1
ATOM 698 C C . ALA A 1 89 ? -11.721 -1.295 34.577 1.00 76.38 89 ALA A C 1
ATOM 700 O O . ALA A 1 89 ? -10.825 -0.445 34.637 1.00 76.38 89 ALA A O 1
ATOM 701 N N . THR A 1 90 ? -11.999 -1.948 33.449 1.00 79.69 90 THR A N 1
ATOM 702 C CA . THR A 1 90 ? -11.282 -1.688 32.199 1.00 79.69 90 THR A CA 1
ATOM 703 C C . THR A 1 90 ? -12.002 -0.608 31.407 1.00 79.69 90 THR A C 1
ATOM 705 O O . THR A 1 90 ? -12.952 -0.939 30.715 1.00 79.69 90 THR A O 1
ATOM 708 N N . HIS A 1 91 ? -11.545 0.641 31.470 1.00 83.06 91 HIS A N 1
ATOM 709 C CA . HIS A 1 91 ? -12.020 1.745 30.622 1.00 83.06 91 HIS A CA 1
ATOM 710 C C . HIS A 1 91 ? -11.066 2.002 29.459 1.00 83.06 91 HIS A C 1
ATOM 712 O O . HIS A 1 91 ? -9.864 1.745 29.584 1.00 83.06 91 HIS A O 1
ATOM 718 N N . GLY A 1 92 ? -11.586 2.510 28.340 1.00 81.94 92 GLY A N 1
ATOM 719 C CA . GLY A 1 92 ? -10.746 2.922 27.216 1.00 81.94 92 GLY A CA 1
ATOM 720 C C . GLY A 1 92 ? -10.047 1.772 26.480 1.00 81.94 92 GLY A C 1
ATOM 721 O O . GLY A 1 92 ? -9.024 1.980 25.826 1.00 81.94 92 GLY A O 1
ATOM 722 N N . LYS A 1 93 ? -10.540 0.537 26.642 1.00 85.06 93 LYS A N 1
ATOM 723 C CA . LYS A 1 93 ? -9.924 -0.706 26.147 1.00 85.06 93 LYS A CA 1
ATOM 724 C C . LYS A 1 93 ? -10.954 -1.573 25.434 1.00 85.06 93 LYS A C 1
ATOM 726 O O . LYS A 1 93 ? -12.125 -1.582 25.796 1.00 85.06 93 LYS A O 1
ATOM 731 N N . ALA A 1 94 ? -10.498 -2.412 24.500 1.00 86.50 94 ALA A N 1
ATOM 732 C CA . ALA A 1 94 ? -11.355 -3.370 23.789 1.00 86.50 94 ALA A CA 1
ATOM 733 C C . ALA A 1 94 ? -12.110 -4.341 24.728 1.00 86.50 94 ALA A C 1
ATOM 735 O O . ALA A 1 94 ? -13.160 -4.871 24.371 1.00 86.50 94 ALA A O 1
ATOM 736 N N . THR A 1 95 ? -11.613 -4.553 25.949 1.00 88.88 95 THR A N 1
ATOM 737 C CA . THR A 1 95 ? -12.254 -5.392 26.971 1.00 88.88 95 THR A CA 1
ATOM 738 C C . THR A 1 95 ? -13.432 -4.718 27.686 1.00 88.88 95 THR A C 1
ATOM 740 O O . THR A 1 95 ? -14.144 -5.419 28.398 1.00 88.88 95 THR A O 1
ATOM 743 N N . TYR A 1 96 ? -13.672 -3.407 27.513 1.00 89.44 96 TYR A N 1
ATOM 744 C CA . TYR A 1 96 ? -14.660 -2.629 28.285 1.00 89.44 96 TYR A CA 1
ATOM 745 C C . TYR A 1 96 ? -16.060 -3.258 28.298 1.00 89.44 96 TYR A C 1
ATOM 747 O O . TYR A 1 96 ? -16.621 -3.508 29.368 1.00 89.44 96 TYR A O 1
ATOM 755 N N . LEU A 1 97 ? -16.622 -3.563 27.123 1.00 91.31 97 LEU A N 1
ATOM 756 C CA . LEU A 1 97 ? -17.975 -4.122 27.024 1.00 91.31 97 LEU A CA 1
ATOM 757 C C . LEU A 1 97 ? -18.069 -5.518 27.656 1.00 91.31 97 LEU A C 1
ATOM 759 O O . LEU A 1 97 ? -19.055 -5.834 28.317 1.00 91.31 97 LEU A O 1
ATOM 763 N N . LEU A 1 98 ? -17.028 -6.339 27.493 1.00 91.75 98 LEU A N 1
ATOM 764 C CA . LEU A 1 98 ? -16.973 -7.704 28.026 1.00 91.75 98 LEU A CA 1
ATOM 765 C C . LEU A 1 98 ? -16.802 -7.703 29.552 1.00 91.75 98 LEU A C 1
ATOM 767 O O . LEU A 1 98 ? -17.460 -8.479 30.241 1.00 91.75 98 LEU A O 1
ATOM 771 N N . TRP A 1 99 ? -15.989 -6.788 30.089 1.00 91.00 99 TRP A N 1
ATOM 772 C CA . TRP A 1 99 ? -15.833 -6.595 31.532 1.00 91.00 99 TRP A CA 1
ATOM 773 C C . TRP A 1 99 ? -17.165 -6.205 32.182 1.00 91.00 99 TRP A C 1
ATOM 775 O O . TRP A 1 99 ? -17.593 -6.844 33.141 1.00 91.00 99 TRP A O 1
ATOM 785 N N . ASN A 1 100 ? -17.873 -5.225 31.609 1.00 90.69 100 ASN A N 1
ATOM 786 C CA . ASN A 1 100 ? -19.180 -4.793 32.113 1.00 90.69 100 ASN A CA 1
ATOM 787 C C . ASN A 1 100 ? -20.252 -5.886 31.984 1.00 90.69 100 ASN A C 1
ATOM 789 O O . ASN A 1 100 ? -21.052 -6.073 32.897 1.00 90.69 100 ASN A O 1
ATOM 793 N N . ARG A 1 101 ? -20.247 -6.658 30.891 1.00 91.81 101 ARG A N 1
ATOM 794 C CA . ARG A 1 101 ? -21.128 -7.823 30.709 1.00 91.81 101 ARG A CA 1
ATOM 795 C C . ARG A 1 101 ? -20.960 -8.846 31.837 1.00 91.81 101 ARG A C 1
ATOM 797 O O . ARG A 1 101 ? -21.957 -9.296 32.404 1.00 91.81 101 ARG A O 1
ATOM 804 N N . LEU A 1 102 ? -19.716 -9.180 32.188 1.00 91.38 102 LEU A N 1
ATOM 805 C CA . LEU A 1 102 ? -19.419 -10.106 33.284 1.00 91.38 102 LEU A CA 1
ATOM 806 C C . LEU A 1 102 ? -19.782 -9.520 34.653 1.00 91.38 102 LEU A C 1
ATOM 808 O O . LEU A 1 102 ? -20.333 -10.228 35.495 1.00 91.38 102 LEU A O 1
ATOM 812 N N . TYR A 1 103 ? -19.535 -8.223 34.851 1.00 90.12 103 TYR A N 1
ATOM 813 C CA . TYR A 1 103 ? -19.915 -7.501 36.064 1.00 90.12 103 TYR A CA 1
ATOM 814 C C . TYR A 1 103 ? -21.431 -7.555 36.311 1.00 90.12 103 TYR A C 1
ATOM 816 O O . TYR A 1 103 ? -21.872 -7.909 37.404 1.00 90.12 103 TYR A O 1
ATOM 824 N N . LEU A 1 104 ? -22.241 -7.313 35.274 1.00 90.81 104 LEU A N 1
ATOM 825 C CA . LEU A 1 104 ? -23.702 -7.414 35.350 1.00 90.81 104 LEU A CA 1
ATOM 826 C C . LEU A 1 104 ? -24.182 -8.843 35.623 1.00 90.81 104 LEU A C 1
ATOM 828 O O . LEU A 1 104 ? -25.118 -9.034 36.393 1.00 90.81 104 LEU A O 1
ATOM 832 N N . ALA A 1 105 ? -23.550 -9.856 35.027 1.00 89.50 105 ALA A N 1
ATOM 833 C CA . ALA A 1 105 ? -23.895 -11.249 35.312 1.00 89.50 105 ALA A CA 1
ATOM 834 C C . ALA A 1 105 ? -23.547 -11.651 36.754 1.00 89.50 105 ALA A C 1
ATOM 836 O O . ALA A 1 105 ? -24.288 -12.403 37.383 1.00 89.50 105 ALA A O 1
ATOM 837 N N . GLN A 1 106 ? -22.456 -11.116 37.311 1.00 88.00 106 GLN A N 1
ATOM 838 C CA . GLN A 1 106 ? -22.128 -11.308 38.722 1.00 88.00 106 GLN A CA 1
ATOM 839 C C . GLN A 1 106 ? -23.179 -10.675 39.644 1.00 88.00 106 GLN A C 1
ATOM 841 O O . GLN A 1 106 ? -23.578 -11.312 40.620 1.00 88.00 106 GLN A O 1
ATOM 846 N N . LEU A 1 107 ? -23.654 -9.466 39.322 1.00 88.19 107 LEU A N 1
ATOM 847 C CA . LEU A 1 107 ? -24.754 -8.815 40.040 1.00 88.19 107 LEU A CA 1
ATOM 848 C C . LEU A 1 107 ? -26.039 -9.647 39.978 1.00 88.19 107 LEU A C 1
ATOM 850 O O . LEU A 1 107 ? -26.665 -9.910 41.001 1.00 88.19 107 LEU A O 1
ATOM 854 N N . GLU A 1 108 ? -26.418 -10.079 38.776 1.00 88.69 108 GLU A N 1
ATOM 855 C CA . GLU A 1 108 ? -27.633 -10.858 38.533 1.00 88.69 108 GLU A CA 1
ATOM 856 C C . GLU A 1 108 ? -27.608 -12.187 39.300 1.00 88.69 108 GLU A C 1
ATOM 858 O O . GLU A 1 108 ? -28.596 -12.556 39.933 1.00 88.69 108 GLU A O 1
ATOM 863 N N . GLN A 1 109 ? -26.452 -12.857 39.347 1.00 85.94 109 GLN A N 1
ATOM 864 C CA . GLN A 1 109 ? -26.271 -14.086 40.116 1.00 85.94 109 GLN A CA 1
ATOM 865 C C . GLN A 1 109 ? -26.318 -13.854 41.635 1.00 85.94 109 GLN A C 1
ATOM 867 O O . GLN A 1 109 ? -26.833 -14.703 42.364 1.00 85.94 109 GLN A O 1
ATOM 872 N N . ALA A 1 110 ? -25.794 -12.727 42.126 1.00 84.94 110 ALA A N 1
ATOM 873 C CA . ALA A 1 110 ? -25.889 -12.368 43.540 1.00 84.94 110 ALA A CA 1
ATOM 874 C C . ALA A 1 110 ? -27.347 -12.093 43.945 1.00 84.94 110 ALA A C 1
ATOM 876 O O . ALA A 1 110 ? -27.824 -12.620 44.955 1.00 84.94 110 ALA A O 1
ATOM 877 N N . LEU A 1 111 ? -28.085 -11.355 43.109 1.00 86.81 111 LEU A N 1
ATOM 878 C CA . LEU A 1 111 ? -29.501 -11.051 43.320 1.00 86.81 111 LEU A CA 1
ATOM 879 C C . LEU A 1 111 ? -30.406 -12.285 43.192 1.00 86.81 111 LEU A C 1
ATOM 881 O O . LEU A 1 111 ? -31.426 -12.378 43.872 1.00 86.81 111 LEU A O 1
ATOM 885 N N . ALA A 1 112 ? -30.013 -13.276 42.390 1.00 84.94 112 ALA A N 1
ATOM 886 C CA . ALA A 1 112 ? -30.745 -14.533 42.250 1.00 84.94 112 ALA A CA 1
ATOM 887 C C . ALA A 1 112 ? -30.810 -15.372 43.539 1.00 84.94 112 ALA A C 1
ATOM 889 O O . ALA A 1 112 ? -31.626 -16.292 43.617 1.00 84.94 112 ALA A O 1
ATOM 890 N N . SER A 1 113 ? -29.975 -15.070 44.541 1.00 80.19 113 SER A N 1
ATOM 891 C CA . SER A 1 113 ? -30.034 -15.720 45.857 1.00 80.19 113 SER A CA 1
ATOM 892 C C . SER A 1 113 ? -31.220 -15.264 46.720 1.00 80.19 113 SER A C 1
ATOM 894 O O . SER A 1 113 ? -31.515 -15.911 47.726 1.00 80.19 113 SER A O 1
ATOM 896 N N . TYR A 1 114 ? -31.920 -14.194 46.321 1.00 83.69 114 TYR A N 1
ATOM 897 C CA . TYR A 1 114 ? -33.109 -13.689 47.003 1.00 83.69 114 TYR A CA 1
ATOM 898 C C . TYR A 1 114 ? -34.390 -14.159 46.308 1.00 83.69 114 TYR A C 1
ATOM 900 O O . TYR A 1 114 ? -34.504 -14.196 45.079 1.00 83.69 114 TYR A O 1
ATOM 908 N N . GLU A 1 115 ? -35.373 -14.542 47.118 1.00 79.81 115 GLU A N 1
ATOM 909 C CA . GLU A 1 115 ? -36.628 -15.117 46.644 1.00 79.81 115 GLU A CA 1
ATOM 910 C C . GLU A 1 115 ? -37.426 -14.116 45.788 1.00 79.81 115 GLU A C 1
ATOM 912 O O . GLU A 1 115 ? -37.514 -12.930 46.098 1.00 79.81 115 GLU A O 1
ATOM 917 N N . GLY A 1 116 ? -37.998 -14.593 44.679 1.00 77.81 116 GLY A N 1
ATOM 918 C CA . GLY A 1 116 ? -38.829 -13.781 43.783 1.00 77.81 116 GLY A CA 1
ATOM 919 C C . GLY A 1 116 ? -38.087 -12.975 42.707 1.00 77.81 116 GLY A C 1
ATOM 920 O O . GLY A 1 116 ? -38.754 -12.456 41.812 1.00 77.81 116 GLY A O 1
ATOM 921 N N . PHE A 1 117 ? -36.748 -12.901 42.718 1.00 84.44 117 PHE A N 1
ATOM 922 C CA . PHE A 1 117 ? -35.981 -12.208 41.671 1.00 84.44 117 PHE A CA 1
ATOM 923 C C . PHE A 1 117 ? -36.139 -12.885 40.295 1.00 84.44 117 PHE A C 1
ATOM 925 O O . PHE A 1 117 ? -36.003 -14.108 40.163 1.00 84.44 117 PHE A O 1
ATOM 932 N N . THR A 1 118 ? -36.431 -12.082 39.266 1.00 80.12 118 THR A N 1
ATOM 933 C CA . THR A 1 118 ? -36.750 -12.537 37.899 1.00 80.12 118 THR A CA 1
ATOM 934 C C . THR A 1 118 ? -35.686 -12.187 36.852 1.00 80.12 118 THR A C 1
ATOM 936 O O . THR A 1 118 ? -35.715 -12.765 35.767 1.00 80.12 118 THR A O 1
ATOM 939 N N . GLY A 1 119 ? -34.743 -11.292 37.165 1.00 85.44 119 GLY A N 1
ATOM 940 C CA . GLY A 1 119 ? -33.684 -10.823 36.261 1.00 85.44 119 GLY A CA 1
ATOM 941 C C . GLY A 1 119 ? -33.448 -9.314 36.370 1.00 85.44 119 GLY A C 1
ATOM 942 O O . GLY A 1 119 ? -34.278 -8.580 36.911 1.00 85.44 119 GLY A O 1
ATOM 943 N N . LEU A 1 120 ? -32.311 -8.838 35.858 1.00 89.62 120 LEU A N 1
ATOM 944 C CA . LEU A 1 120 ? -32.034 -7.405 35.739 1.00 89.62 120 LEU A CA 1
ATOM 945 C C . LEU A 1 120 ? -32.932 -6.763 34.673 1.00 89.62 120 LEU A C 1
ATOM 947 O O . LEU A 1 120 ? -33.282 -7.389 33.678 1.00 89.62 120 LEU A O 1
ATOM 951 N N . PHE A 1 121 ? -33.259 -5.483 34.833 1.00 89.94 121 PHE A N 1
ATOM 952 C CA . PHE A 1 121 ? -33.935 -4.705 33.792 1.00 89.94 121 PHE A CA 1
ATOM 953 C C . PHE A 1 121 ? -32.975 -3.731 33.115 1.00 89.94 121 PHE A C 1
ATOM 955 O O . PHE A 1 121 ? -31.965 -3.331 33.704 1.00 89.94 121 PHE A O 1
ATOM 962 N N . TYR A 1 122 ? -33.324 -3.320 31.896 1.00 89.50 122 TYR A N 1
ATOM 963 C CA . TYR A 1 122 ? -32.634 -2.256 31.177 1.00 89.50 122 TYR A CA 1
ATOM 964 C C . TYR A 1 122 ? -33.502 -1.008 31.042 1.00 89.50 122 TYR A C 1
ATOM 966 O O . TYR A 1 122 ? -34.717 -1.073 30.829 1.00 89.50 122 TYR A O 1
ATOM 974 N N . TYR A 1 123 ? -32.850 0.147 31.142 1.00 85.19 123 TYR A N 1
ATOM 975 C CA . TYR A 1 123 ? -33.446 1.437 30.826 1.00 85.19 123 TYR A CA 1
ATOM 976 C C . TYR A 1 123 ? -33.066 1.834 29.397 1.00 85.19 123 TYR A C 1
ATOM 978 O O . TYR A 1 123 ? -31.888 2.067 29.119 1.00 85.19 123 TYR A O 1
ATOM 986 N N . ASP A 1 124 ? -34.040 1.911 28.484 1.00 86.19 124 ASP A N 1
ATOM 987 C CA . ASP A 1 124 ? -33.775 2.358 27.113 1.00 86.19 124 ASP A CA 1
ATOM 988 C C . ASP A 1 124 ? -33.584 3.880 27.054 1.00 86.19 124 ASP A C 1
ATOM 990 O O . ASP A 1 124 ? -34.491 4.651 26.717 1.00 86.19 124 ASP A O 1
ATOM 994 N N . TRP A 1 125 ? -32.362 4.303 27.374 1.00 86.19 125 TRP A N 1
ATOM 995 C CA . TRP A 1 125 ? -31.923 5.695 27.343 1.00 86.19 125 TRP A CA 1
ATOM 996 C C . TRP A 1 125 ? -31.900 6.303 25.931 1.00 86.19 125 TRP A C 1
ATOM 998 O O . TRP A 1 125 ? -31.701 7.508 25.796 1.00 86.19 125 TRP A O 1
ATOM 1008 N N . THR A 1 126 ? -32.142 5.522 24.870 1.00 85.00 126 THR A N 1
ATOM 1009 C CA . THR A 1 126 ? -32.308 6.063 23.510 1.00 85.00 126 THR A CA 1
ATOM 1010 C C . THR A 1 126 ? -33.726 6.571 23.243 1.00 85.00 126 THR A C 1
ATOM 1012 O O . THR A 1 126 ? -33.955 7.272 22.251 1.00 85.00 126 THR A O 1
ATOM 1015 N N . SER A 1 127 ? -34.682 6.263 24.124 1.00 77.88 127 SER A N 1
ATOM 1016 C CA . SER A 1 127 ? -36.076 6.678 23.995 1.00 77.88 127 SER A CA 1
ATOM 1017 C C . SER A 1 127 ? -36.315 8.073 24.599 1.00 77.88 127 SER A C 1
ATOM 1019 O O . SER A 1 127 ? -35.814 8.414 25.665 1.00 77.88 127 SER A O 1
ATOM 1021 N N . ILE A 1 128 ? -37.110 8.911 23.921 1.00 57.62 128 ILE A N 1
ATOM 1022 C CA . ILE A 1 128 ? -37.368 10.323 24.301 1.00 57.62 128 ILE A CA 1
ATOM 1023 C C . ILE A 1 128 ? -38.256 10.444 25.569 1.00 57.62 128 ILE A C 1
ATOM 1025 O O . ILE A 1 128 ? -38.517 11.539 26.063 1.00 57.62 128 ILE A O 1
ATOM 1029 N N . LYS A 1 129 ? -38.730 9.331 26.141 1.00 51.22 129 LYS A N 1
ATOM 1030 C CA . LYS A 1 129 ? -39.678 9.324 27.266 1.00 51.22 129 LYS A CA 1
ATOM 1031 C C . LYS A 1 129 ? -38.968 9.340 28.625 1.00 51.22 129 LYS A C 1
ATOM 1033 O O . LYS A 1 129 ? -39.118 8.412 29.411 1.00 51.22 129 LYS A O 1
ATOM 1038 N N . ILE A 1 130 ? -38.235 10.409 28.931 1.00 41.53 130 ILE A N 1
ATOM 1039 C CA . ILE A 1 130 ? -37.863 10.708 30.324 1.00 41.53 130 ILE A CA 1
ATOM 1040 C C . ILE A 1 130 ? -39.056 11.440 30.974 1.00 41.53 130 ILE A C 1
ATOM 1042 O O . ILE A 1 130 ? -39.583 12.371 30.359 1.00 41.53 130 ILE A O 1
ATOM 1046 N N . PRO A 1 131 ? -39.519 11.072 32.187 1.00 33.72 131 PRO A N 1
ATOM 1047 C CA . PRO A 1 131 ? -40.551 11.833 32.887 1.00 33.72 131 PRO A CA 1
ATOM 1048 C C . PRO A 1 131 ? -40.064 13.271 33.127 1.00 33.72 131 PRO A C 1
ATOM 1050 O O . PRO A 1 131 ? -39.147 13.500 33.913 1.00 33.72 131 PRO A O 1
ATOM 1053 N N . MET A 1 132 ? -40.691 14.245 32.462 1.00 30.41 132 MET A N 1
ATOM 1054 C CA . MET A 1 132 ? -40.322 15.674 32.450 1.00 30.41 132 MET A CA 1
ATOM 1055 C C . MET A 1 132 ? -40.287 16.375 33.824 1.00 30.41 132 MET A C 1
ATOM 1057 O O . MET A 1 132 ? -39.893 17.533 33.902 1.00 30.41 132 MET A O 1
ATOM 1061 N N . ASN A 1 133 ? -40.650 15.712 34.923 1.00 31.03 133 ASN A N 1
ATOM 1062 C CA . ASN A 1 133 ? -40.824 16.372 36.220 1.00 31.03 133 ASN A CA 1
ATOM 1063 C C . ASN A 1 133 ? -39.565 16.447 37.105 1.00 31.03 133 ASN A C 1
ATOM 1065 O O . ASN A 1 133 ? -39.680 16.918 38.235 1.00 31.03 133 ASN A O 1
ATOM 1069 N N . LYS A 1 134 ? -38.377 16.004 36.656 1.00 33.97 134 LYS A N 1
ATOM 1070 C CA . LYS A 1 134 ? -37.162 15.998 37.509 1.00 33.97 134 LYS A CA 1
ATOM 1071 C C . LYS A 1 134 ? -35.825 16.347 36.827 1.00 33.97 134 LYS A C 1
ATOM 1073 O O . LYS A 1 134 ? -34.779 15.955 37.329 1.00 33.97 134 LYS A O 1
ATOM 1078 N N . MET A 1 135 ? -35.813 17.124 35.742 1.00 33.34 135 MET A N 1
ATOM 1079 C CA . MET A 1 135 ? -34.559 17.661 35.183 1.00 33.34 135 MET A CA 1
ATOM 1080 C C . MET A 1 135 ? -34.571 19.179 35.100 1.00 33.34 135 MET A C 1
ATOM 1082 O O . MET A 1 135 ? -35.051 19.772 34.140 1.00 33.34 135 MET A O 1
ATOM 1086 N N . THR A 1 136 ? -33.982 19.815 36.103 1.00 29.53 136 THR A N 1
ATOM 1087 C CA . THR A 1 136 ? -33.567 21.215 36.047 1.00 29.53 136 THR A CA 1
ATOM 1088 C C . THR A 1 136 ? -32.107 21.268 35.627 1.00 29.53 136 THR A C 1
ATOM 1090 O O . THR A 1 136 ? -31.267 21.445 36.487 1.00 29.53 136 THR A O 1
ATOM 1093 N N . PHE A 1 137 ? -31.795 21.030 34.354 1.00 32.19 137 PHE A N 1
ATOM 1094 C CA . PHE A 1 137 ? -30.592 21.518 33.656 1.00 32.19 137 PHE A CA 1
ATOM 1095 C C . PHE A 1 137 ? -30.642 20.973 32.224 1.00 32.19 137 PHE A C 1
ATOM 1097 O O . PHE A 1 137 ? -30.494 19.776 32.026 1.00 32.19 137 PHE A O 1
ATOM 1104 N N . ILE A 1 138 ? -30.918 21.849 31.254 1.00 33.81 138 ILE A N 1
ATOM 1105 C CA . ILE A 1 138 ? -30.363 21.924 29.886 1.00 33.81 138 ILE A CA 1
ATOM 1106 C C . ILE A 1 138 ? -31.224 22.947 29.129 1.00 33.81 138 ILE A C 1
ATOM 1108 O O . ILE A 1 138 ? -32.412 22.748 28.882 1.00 33.81 138 ILE A O 1
ATOM 1112 N N . SER A 1 139 ? -30.611 24.084 28.806 1.00 28.48 139 SER A N 1
ATOM 1113 C CA . SER A 1 139 ? -31.189 25.145 27.988 1.00 28.48 139 SER A CA 1
ATOM 1114 C C . SER A 1 139 ? -30.997 24.865 26.496 1.00 28.48 139 SER A C 1
ATOM 1116 O O . SER A 1 139 ? -29.904 24.481 26.094 1.00 28.48 139 SER A O 1
ATOM 1118 N N . HIS A 1 140 ? -32.031 25.183 25.710 1.00 33.06 140 HIS A N 1
ATOM 1119 C CA . HIS A 1 140 ? -31.983 25.677 24.324 1.00 33.06 140 HIS A CA 1
ATOM 1120 C C . HIS A 1 140 ? -31.145 24.861 23.325 1.00 33.06 140 HIS A C 1
ATOM 1122 O O . HIS A 1 140 ? -29.992 25.181 23.111 1.00 33.06 140 HIS A O 1
ATOM 1128 N N . TYR A 1 141 ? -31.751 23.843 22.702 1.00 33.09 141 TYR A N 1
ATOM 1129 C CA . TYR A 1 141 ? -31.744 23.551 21.250 1.00 33.09 141 TYR A CA 1
ATOM 1130 C C . TYR A 1 141 ? -32.532 22.243 21.040 1.00 33.09 141 TYR A C 1
ATOM 1132 O O . TYR A 1 141 ? -31.995 21.139 20.988 1.00 33.09 141 TYR A O 1
ATOM 1140 N N . HIS A 1 142 ? -33.861 22.359 20.997 1.00 42.62 142 HIS A N 1
ATOM 1141 C CA . HIS A 1 142 ? -34.755 21.240 20.704 1.00 42.62 142 HIS A CA 1
ATOM 1142 C C . HIS A 1 142 ? -34.674 20.874 19.214 1.00 42.62 142 HIS A C 1
ATOM 1144 O O . HIS A 1 142 ? -35.010 21.708 18.381 1.00 42.62 142 HIS A O 1
ATOM 1150 N N . THR A 1 143 ? -34.254 19.640 18.889 1.00 49.16 143 THR A N 1
ATOM 1151 C CA . THR A 1 143 ? -34.785 18.805 17.773 1.00 49.16 143 THR A CA 1
ATOM 1152 C C . THR A 1 143 ? -34.094 17.435 17.630 1.00 49.16 143 THR A C 1
ATOM 1154 O O . THR A 1 143 ? -34.740 16.509 17.144 1.00 49.16 143 THR A O 1
ATOM 1157 N N . LYS A 1 144 ? -32.837 17.241 18.075 1.00 64.12 144 LYS A N 1
ATOM 1158 C CA . LYS A 1 144 ? -32.069 15.991 17.851 1.00 64.12 144 LYS A CA 1
ATOM 1159 C C . LYS A 1 144 ? -31.779 15.224 19.153 1.00 64.12 144 LYS A C 1
ATOM 1161 O O . LYS A 1 144 ? -31.311 15.799 20.130 1.00 64.12 144 LYS A O 1
ATOM 1166 N N . ASN A 1 145 ? -32.053 13.916 19.174 1.00 77.56 145 ASN A N 1
ATOM 1167 C CA . ASN A 1 145 ? -31.742 13.034 20.306 1.00 77.56 145 ASN A CA 1
ATOM 1168 C C . ASN A 1 145 ? -30.288 12.535 20.201 1.00 77.56 145 ASN A C 1
ATOM 1170 O O . ASN A 1 145 ? -30.018 11.553 19.510 1.00 77.56 145 ASN A O 1
ATOM 1174 N N . PHE A 1 146 ? -29.360 13.206 20.889 1.00 78.06 146 PHE A N 1
ATOM 1175 C CA . PHE A 1 146 ? -27.926 12.880 20.864 1.00 78.06 146 PHE A CA 1
ATOM 1176 C C . PHE A 1 146 ? -27.605 11.451 21.324 1.00 78.06 146 PHE A C 1
ATOM 1178 O O . PHE A 1 146 ? -26.675 10.840 20.805 1.00 78.06 146 PHE A O 1
ATOM 1185 N N . LEU A 1 147 ? -28.392 10.895 22.252 1.00 84.06 147 LEU A N 1
ATOM 1186 C CA . LEU A 1 147 ? -28.192 9.534 22.749 1.00 84.06 147 LEU A CA 1
ATOM 1187 C C . LEU A 1 147 ? -28.521 8.491 21.673 1.00 84.06 147 LEU A C 1
ATOM 1189 O O . LEU A 1 147 ? -27.746 7.564 21.446 1.00 84.06 147 LEU A O 1
ATOM 1193 N N . LEU A 1 148 ? -29.632 8.679 20.953 1.00 86.56 148 LEU A N 1
ATOM 1194 C CA . LEU A 1 148 ? -29.979 7.833 19.808 1.00 86.56 148 LEU A CA 1
ATOM 1195 C C . LEU A 1 148 ? -28.944 7.949 18.681 1.00 86.56 148 LEU A C 1
ATOM 1197 O O . LEU A 1 148 ? -28.607 6.952 18.049 1.00 86.56 148 LEU A O 1
ATOM 1201 N N . GLU A 1 149 ? -28.430 9.148 18.423 1.00 85.50 149 GLU A N 1
ATOM 1202 C CA . GLU A 1 149 ? -27.419 9.369 17.384 1.00 85.50 149 GLU A CA 1
ATOM 1203 C C . GLU A 1 149 ? -26.090 8.680 17.715 1.00 85.50 149 GLU A C 1
ATOM 1205 O O . GLU A 1 149 ? -25.539 7.999 16.851 1.00 85.50 149 GLU A O 1
ATOM 1210 N N . GLY A 1 150 ? -25.620 8.767 18.966 1.00 88.69 150 GLY A N 1
ATOM 1211 C CA . GLY A 1 150 ? -24.433 8.036 19.424 1.00 88.69 150 GLY A CA 1
ATOM 1212 C C . GLY A 1 150 ? -24.604 6.518 19.304 1.00 88.69 150 GLY A C 1
ATOM 1213 O O . GLY A 1 150 ? -23.737 5.829 18.766 1.00 88.69 150 GLY A O 1
ATOM 1214 N N . ALA A 1 151 ? -25.767 6.002 19.707 1.00 91.12 151 ALA A N 1
ATOM 1215 C CA . ALA A 1 151 ? -26.133 4.596 19.548 1.00 91.12 151 ALA A CA 1
ATOM 1216 C C . ALA A 1 151 ? -26.149 4.141 18.075 1.00 91.12 151 ALA A C 1
ATOM 1218 O O . ALA A 1 151 ? -25.595 3.093 17.733 1.00 91.12 151 ALA A O 1
ATOM 1219 N N . LEU A 1 152 ? -26.758 4.926 17.181 1.00 91.94 152 LEU A N 1
ATOM 1220 C CA . LEU A 1 152 ? -26.786 4.631 15.747 1.00 91.94 152 LEU A CA 1
ATOM 1221 C C . LEU A 1 152 ? -25.385 4.681 15.131 1.00 91.94 152 LEU A C 1
ATOM 1223 O O . LEU A 1 152 ? -25.073 3.826 14.305 1.00 91.94 152 LEU A O 1
ATOM 1227 N N . LEU A 1 153 ? -24.540 5.633 15.537 1.00 92.00 153 LEU A N 1
ATOM 1228 C CA . LEU A 1 153 ? -23.158 5.743 15.066 1.00 92.00 153 LEU A CA 1
ATOM 1229 C C . LEU A 1 153 ? -22.304 4.545 15.504 1.00 92.00 153 LEU A C 1
ATOM 1231 O O . LEU A 1 153 ? -21.490 4.055 14.715 1.00 92.00 153 LEU A O 1
ATOM 1235 N N . ALA A 1 154 ? -22.526 4.038 16.720 1.00 94.12 154 ALA A N 1
ATOM 1236 C CA . ALA A 1 154 ? -21.916 2.800 17.188 1.00 94.12 154 ALA A CA 1
ATOM 1237 C C . ALA A 1 154 ? -22.382 1.603 16.346 1.00 94.12 154 ALA A C 1
ATOM 1239 O O . ALA A 1 154 ? -21.551 0.925 15.747 1.00 94.12 154 ALA A O 1
ATOM 1240 N N . LEU A 1 155 ? -23.695 1.385 16.197 1.00 94.31 155 LEU A N 1
ATOM 1241 C CA . LEU A 1 155 ? -24.264 0.292 15.383 1.00 94.31 155 LEU A CA 1
ATOM 1242 C C . LEU A 1 155 ? -23.886 0.371 13.892 1.00 94.31 155 LEU A C 1
ATOM 1244 O O . LEU A 1 155 ? -23.949 -0.615 13.143 1.00 94.31 155 LEU A O 1
ATOM 1248 N N . GLU A 1 156 ? -23.489 1.555 13.439 1.00 91.94 156 GLU A N 1
ATOM 1249 C CA . GLU A 1 156 ? -22.927 1.748 12.119 1.00 91.94 156 GLU A CA 1
ATOM 1250 C C . GLU A 1 156 ? -21.540 1.115 11.974 1.00 91.94 156 GLU A C 1
ATOM 1252 O O . GLU A 1 156 ? -21.163 0.811 10.857 1.00 91.94 156 GLU A O 1
ATOM 1257 N N . GLN A 1 157 ? -20.761 0.881 13.026 1.00 91.25 157 GLN A N 1
ATOM 1258 C CA . GLN A 1 157 ? -19.418 0.318 12.881 1.00 91.25 157 GLN A CA 1
ATOM 1259 C C . GLN A 1 157 ? -19.463 -1.170 12.511 1.00 91.25 157 GLN A C 1
ATOM 1261 O O . GLN A 1 157 ? -20.269 -1.942 13.028 1.00 91.25 157 GLN A O 1
ATOM 1266 N N . ASP A 1 158 ? -18.593 -1.570 11.582 1.00 86.44 158 ASP A N 1
ATOM 1267 C CA . ASP A 1 158 ? -18.503 -2.952 11.094 1.00 86.44 158 ASP A CA 1
ATOM 1268 C C . ASP A 1 158 ? -17.474 -3.790 11.879 1.00 86.44 158 ASP A C 1
ATOM 1270 O O . ASP A 1 158 ? -17.546 -5.017 11.851 1.00 86.44 158 ASP A O 1
ATOM 1274 N N . ASP A 1 159 ? -16.534 -3.120 12.552 1.00 86.81 159 ASP A N 1
ATOM 1275 C CA . ASP A 1 159 ? -15.464 -3.680 13.382 1.00 86.81 159 ASP A CA 1
ATOM 1276 C C . ASP A 1 159 ? -15.777 -3.472 14.870 1.00 86.81 159 ASP A C 1
ATOM 1278 O O . ASP A 1 159 ? -16.279 -2.413 15.259 1.00 86.81 159 ASP A O 1
ATOM 1282 N N . TYR A 1 160 ? -15.440 -4.463 15.698 1.00 90.12 160 TYR A N 1
ATOM 1283 C CA . TYR A 1 160 ? -15.714 -4.436 17.132 1.00 90.12 160 TYR A CA 1
ATOM 1284 C C . TYR A 1 160 ? -14.968 -3.307 17.851 1.00 90.12 160 TYR A C 1
ATOM 1286 O O . TYR A 1 160 ? -15.566 -2.643 18.690 1.00 90.12 160 TYR A O 1
ATOM 1294 N N . CYS A 1 161 ? -13.693 -3.041 17.539 1.00 89.12 161 CYS A N 1
ATOM 1295 C CA . CYS A 1 161 ? -12.942 -2.018 18.274 1.00 89.12 161 CYS A CA 1
ATOM 1296 C C . CYS A 1 161 ? -13.515 -0.618 18.044 1.00 89.12 161 CYS A C 1
ATOM 1298 O O . CYS A 1 161 ? -13.689 0.137 18.998 1.00 89.12 161 CYS A O 1
ATOM 1300 N N . ARG A 1 162 ? -13.879 -0.282 16.801 1.00 91.25 162 ARG A N 1
ATOM 1301 C CA . ARG A 1 162 ? -14.577 0.983 16.507 1.00 91.25 162 ARG A CA 1
ATOM 1302 C C . ARG A 1 162 ? -15.968 1.028 17.142 1.00 91.25 162 ARG A C 1
ATOM 1304 O O . ARG A 1 162 ? -16.346 2.059 17.692 1.00 91.25 162 ARG A O 1
ATOM 1311 N N . PHE A 1 163 ? -16.714 -0.078 17.092 1.00 93.81 163 PHE A N 1
ATOM 1312 C CA . PHE A 1 163 ? -18.021 -0.203 17.744 1.00 93.81 163 PHE A CA 1
ATOM 1313 C C . PHE A 1 163 ? -17.935 0.057 19.255 1.00 93.81 163 PHE A C 1
ATOM 1315 O O . PHE A 1 163 ? -18.699 0.865 19.780 1.00 93.81 163 PHE A O 1
ATOM 1322 N N . ALA A 1 164 ? -16.979 -0.582 19.933 1.00 92.31 164 ALA A N 1
ATOM 1323 C CA . ALA A 1 164 ? -16.809 -0.507 21.377 1.00 92.31 164 ALA A CA 1
ATOM 1324 C C . ALA A 1 164 ? -16.501 0.918 21.851 1.00 92.31 164 ALA A C 1
ATOM 1326 O O . ALA A 1 164 ? -17.124 1.369 22.806 1.00 92.31 164 ALA A O 1
ATOM 1327 N N . ILE A 1 165 ? -15.625 1.646 21.146 1.00 91.81 165 ILE A N 1
ATOM 1328 C CA . ILE A 1 165 ? -15.292 3.048 21.458 1.00 91.81 165 ILE A CA 1
ATOM 1329 C C . ILE A 1 165 ? -16.543 3.928 21.377 1.00 91.81 165 ILE A C 1
ATOM 1331 O O . ILE A 1 165 ? -16.864 4.660 22.310 1.00 91.81 165 ILE A O 1
ATOM 1335 N N . MET A 1 166 ? -17.276 3.845 20.265 1.00 93.31 166 MET A N 1
ATOM 1336 C CA . MET A 1 166 ? -18.469 4.669 20.048 1.00 93.31 166 MET A CA 1
ATOM 1337 C C . MET A 1 166 ? -19.568 4.349 21.067 1.00 93.31 166 MET A C 1
ATOM 1339 O O . MET A 1 166 ? -20.258 5.254 21.536 1.00 93.31 166 MET A O 1
ATOM 1343 N N . LEU A 1 167 ? -19.723 3.071 21.428 1.00 94.06 167 LEU A N 1
ATOM 1344 C CA . LEU A 1 167 ? -20.728 2.637 22.391 1.00 94.06 167 LEU A CA 1
ATOM 1345 C C . LEU A 1 167 ? -20.359 3.003 23.839 1.00 94.06 167 LEU A C 1
ATOM 1347 O O . LEU A 1 167 ? -21.241 3.420 24.588 1.00 94.06 167 LEU A O 1
ATOM 1351 N N . GLU A 1 168 ? -19.083 2.900 24.229 1.00 92.31 168 GLU A N 1
ATOM 1352 C CA . GLU A 1 168 ? -18.585 3.382 25.529 1.00 92.31 168 GLU A CA 1
ATOM 1353 C C . GLU A 1 168 ? -18.899 4.875 25.688 1.00 92.31 168 GLU A C 1
ATOM 1355 O O . GLU A 1 168 ? -19.498 5.284 26.682 1.00 92.31 168 GLU A O 1
ATOM 1360 N N . MET A 1 169 ? -18.620 5.678 24.659 1.00 91.12 169 MET A N 1
ATOM 1361 C CA . MET A 1 169 ? -18.924 7.112 24.665 1.00 91.12 169 MET A CA 1
ATOM 1362 C C . MET A 1 169 ? -20.430 7.408 24.726 1.00 91.12 169 MET A C 1
ATOM 1364 O O . MET A 1 169 ? -20.849 8.301 25.465 1.00 91.12 169 MET A O 1
ATOM 1368 N N . ALA A 1 170 ? -21.264 6.648 24.009 1.00 90.25 170 ALA A N 1
ATOM 1369 C CA . ALA A 1 170 ? -22.720 6.798 24.070 1.00 90.25 170 ALA A CA 1
ATOM 1370 C C . ALA A 1 170 ? -23.286 6.467 25.466 1.00 90.25 170 ALA A C 1
ATOM 1372 O O . ALA A 1 170 ? -24.168 7.175 25.959 1.00 90.25 170 ALA A O 1
ATOM 1373 N N . LEU A 1 171 ? -22.750 5.437 26.132 1.00 88.81 171 LEU A N 1
ATOM 1374 C CA . LEU A 1 171 ? -23.108 5.102 27.512 1.00 88.81 171 LEU A CA 1
ATOM 1375 C C . LEU A 1 171 ? -22.706 6.221 28.477 1.00 88.81 171 LEU A C 1
ATOM 1377 O O . LEU A 1 171 ? -23.540 6.665 29.265 1.00 88.81 171 LEU A O 1
ATOM 1381 N N . ILE A 1 172 ? -21.473 6.727 28.388 1.00 86.00 172 ILE A N 1
ATOM 1382 C CA . ILE A 1 172 ? -21.010 7.833 29.240 1.00 86.00 172 ILE A CA 1
ATOM 1383 C C . ILE A 1 172 ? -21.935 9.046 29.085 1.00 86.00 172 ILE A C 1
ATOM 1385 O O . ILE A 1 172 ? -22.384 9.619 30.078 1.00 86.00 172 ILE A O 1
ATOM 1389 N N . GLN A 1 173 ? -22.295 9.387 27.846 1.00 84.94 173 GLN A N 1
ATOM 1390 C CA . GLN A 1 173 ? -23.236 10.463 27.550 1.00 84.94 173 GLN A CA 1
ATOM 1391 C C . GLN A 1 173 ? -24.587 10.267 28.254 1.00 84.94 173 GLN A C 1
ATOM 1393 O O . GLN A 1 173 ? -25.160 11.227 28.774 1.00 84.94 173 GLN A O 1
ATOM 1398 N N . SER A 1 174 ? -25.093 9.032 28.301 1.00 82.06 174 SER A N 1
ATOM 1399 C CA . SER A 1 174 ? -26.378 8.715 28.929 1.00 82.06 174 SER A CA 1
ATOM 1400 C C . SER A 1 174 ? -26.401 9.015 30.433 1.00 82.06 174 SER A C 1
ATOM 1402 O O . SER A 1 174 ? -27.406 9.533 30.924 1.00 82.06 174 SER A O 1
ATOM 1404 N N . PHE A 1 175 ? -25.296 8.789 31.155 1.00 77.69 175 PHE A N 1
ATOM 1405 C CA . PHE A 1 175 ? -25.205 9.089 32.589 1.00 77.69 175 PHE A CA 1
ATOM 1406 C C . PHE A 1 175 ? -25.369 10.586 32.850 1.00 77.69 175 PHE A C 1
ATOM 1408 O O . PHE A 1 175 ? -26.258 11.006 33.591 1.00 77.69 175 PHE A O 1
ATOM 1415 N N . PHE A 1 176 ? -24.583 11.408 32.154 1.00 75.12 176 PHE A N 1
ATOM 1416 C CA . PHE A 1 176 ? -24.600 12.856 32.349 1.00 75.12 176 PHE A CA 1
ATOM 1417 C C . PHE A 1 176 ? -25.905 13.507 31.899 1.00 75.12 176 PHE A C 1
ATOM 1419 O O . PHE A 1 176 ? -26.424 14.376 32.597 1.00 75.12 176 PHE A O 1
ATOM 1426 N N . HIS A 1 177 ? -26.482 13.060 30.780 1.00 70.31 177 HIS A N 1
ATOM 1427 C CA . HIS A 1 177 ? -27.800 13.538 30.353 1.00 70.31 177 HIS A CA 1
ATOM 1428 C C . HIS A 1 177 ? -28.908 13.165 31.329 1.00 70.31 177 HIS A C 1
ATOM 1430 O O . HIS A 1 177 ? -29.939 13.832 31.349 1.00 70.31 177 HIS A O 1
ATOM 1436 N N . THR A 1 178 ? -28.704 12.115 32.129 1.00 66.12 178 THR A N 1
ATOM 1437 C CA . THR A 1 178 ? -29.680 11.673 33.121 1.00 66.12 178 THR A CA 1
ATOM 1438 C C . THR A 1 178 ? -29.457 12.219 34.528 1.00 66.12 178 THR A C 1
ATOM 1440 O O . THR A 1 178 ? -30.236 11.923 35.430 1.00 66.12 178 THR A O 1
ATOM 1443 N N . GLY A 1 179 ? -28.459 13.095 34.700 1.00 64.00 179 GLY A N 1
ATOM 1444 C CA . GLY A 1 179 ? -28.104 13.678 35.994 1.00 64.00 179 GLY A CA 1
ATOM 1445 C C . GLY A 1 179 ? -27.407 12.693 36.937 1.00 64.00 179 GLY A C 1
ATOM 1446 O O . GLY A 1 179 ? -27.249 12.997 38.116 1.00 64.00 179 GLY A O 1
ATOM 1447 N N . ILE A 1 180 ? -26.991 11.529 36.430 1.00 66.06 180 ILE A N 1
ATOM 1448 C CA . ILE A 1 180 ? -26.257 10.520 37.190 1.00 66.06 180 ILE A CA 1
ATOM 1449 C C . ILE A 1 180 ? -24.782 10.918 37.178 1.00 66.06 180 ILE A C 1
ATOM 1451 O O . ILE A 1 180 ? -24.152 10.984 36.122 1.00 66.06 180 ILE A O 1
ATOM 1455 N N . THR A 1 181 ? -24.222 11.206 38.352 1.00 58.28 181 THR A N 1
ATOM 1456 C CA . THR A 1 181 ? -22.793 11.492 38.503 1.00 58.28 181 THR A CA 1
ATOM 1457 C C . THR A 1 181 ? -22.001 10.180 38.502 1.00 58.28 181 THR A C 1
ATOM 1459 O O . THR A 1 181 ? -22.136 9.406 39.447 1.00 58.28 181 THR A O 1
ATOM 1462 N N . PRO A 1 182 ? -21.144 9.915 37.502 1.00 56.03 182 PRO A N 1
ATOM 1463 C CA . PRO A 1 182 ? -20.549 8.595 37.274 1.00 56.03 182 PRO A CA 1
ATOM 1464 C C . PRO A 1 182 ? -19.324 8.307 38.154 1.00 56.03 182 PRO A C 1
ATOM 1466 O O . PRO A 1 182 ? -18.448 7.542 37.760 1.00 56.03 182 PRO A O 1
ATOM 1469 N N . TYR A 1 183 ? -19.214 8.938 39.327 1.00 51.22 183 TYR A N 1
ATOM 1470 C CA . TYR A 1 183 ? -17.994 8.858 40.136 1.00 51.22 183 TYR A CA 1
ATOM 1471 C C . TYR A 1 183 ? -17.717 7.458 40.687 1.00 51.22 183 TYR A C 1
ATOM 1473 O O . TYR A 1 183 ? -16.573 7.198 41.056 1.00 51.22 183 TYR A O 1
ATOM 1481 N N . ARG A 1 184 ? -18.711 6.564 40.698 1.00 54.19 184 ARG A N 1
ATOM 1482 C CA . ARG A 1 184 ? -18.585 5.163 41.102 1.00 54.19 184 ARG A CA 1
ATOM 1483 C C . ARG A 1 184 ? -19.704 4.338 40.470 1.00 54.19 184 ARG A C 1
ATOM 1485 O O . ARG A 1 184 ? -20.840 4.790 40.415 1.00 54.19 184 ARG A O 1
ATOM 1492 N N . LEU A 1 185 ? -19.400 3.122 40.017 1.00 51.34 185 LEU A N 1
ATOM 1493 C CA . LEU A 1 185 ? -20.396 2.132 39.567 1.00 51.34 185 LEU A CA 1
ATOM 1494 C C . LEU A 1 185 ? -21.153 1.496 40.760 1.00 51.34 185 LEU A C 1
ATOM 1496 O O . LEU A 1 185 ? -21.906 0.542 40.578 1.00 51.34 185 LEU A O 1
ATOM 1500 N N . ASP A 1 186 ? -20.975 2.057 41.966 1.00 53.56 186 ASP A N 1
ATOM 1501 C CA . ASP A 1 186 ? -21.708 1.775 43.203 1.00 53.56 186 ASP A CA 1
ATOM 1502 C C . ASP A 1 186 ? -23.077 2.491 43.284 1.00 53.56 186 ASP A C 1
ATOM 1504 O O . ASP A 1 186 ? -23.698 2.572 44.349 1.00 53.56 186 ASP A O 1
ATOM 1508 N N . ASP A 1 187 ? -23.578 3.002 42.166 1.00 66.00 187 ASP A N 1
ATOM 1509 C CA . ASP A 1 187 ? -24.987 3.327 42.028 1.00 66.00 187 ASP A CA 1
ATOM 1510 C C . ASP A 1 187 ? -25.662 2.216 41.224 1.00 66.00 187 ASP A C 1
ATOM 1512 O O . ASP A 1 187 ? -25.342 1.963 40.056 1.00 66.00 187 ASP A O 1
ATOM 1516 N N . MET A 1 188 ? -26.636 1.549 41.845 1.00 73.56 188 MET A N 1
ATOM 1517 C CA . MET A 1 188 ? -27.406 0.491 41.196 1.00 73.56 188 MET A CA 1
ATOM 1518 C C . MET A 1 188 ? -28.129 1.006 39.937 1.00 73.56 188 MET A C 1
ATOM 1520 O O . MET A 1 188 ? -28.358 0.241 38.999 1.00 73.56 188 MET A O 1
ATOM 1524 N N . ALA A 1 189 ? -28.410 2.314 39.852 1.00 71.19 189 ALA A N 1
ATOM 1525 C CA . ALA A 1 189 ? -28.921 2.948 38.642 1.00 71.19 189 ALA A CA 1
ATOM 1526 C C . ALA A 1 189 ? -27.950 2.816 37.456 1.00 71.19 189 ALA A C 1
ATOM 1528 O O . ALA A 1 189 ? -28.385 2.509 36.346 1.00 71.19 189 ALA A O 1
ATOM 1529 N N . ILE A 1 190 ? -26.640 2.968 37.677 1.00 76.25 190 ILE A N 1
ATOM 1530 C CA . ILE A 1 190 ? -25.629 2.844 36.616 1.00 76.25 190 ILE A CA 1
ATOM 1531 C C . ILE A 1 190 ? -25.618 1.422 36.056 1.00 76.25 190 ILE A C 1
ATOM 1533 O O . ILE A 1 190 ? -25.558 1.249 34.837 1.00 76.25 190 ILE A O 1
ATOM 1537 N N . CYS A 1 191 ? -25.765 0.405 36.912 1.00 81.50 191 CYS A N 1
ATOM 1538 C CA . CYS A 1 191 ? -25.863 -0.984 36.468 1.00 81.50 191 CYS A CA 1
ATOM 1539 C C . CYS A 1 191 ? -27.002 -1.161 35.451 1.00 81.50 191 CYS A C 1
ATOM 1541 O O . CYS A 1 191 ? -26.765 -1.696 34.370 1.00 81.50 191 CYS A O 1
ATOM 1543 N N . HIS A 1 192 ? -28.199 -0.629 35.720 1.00 81.94 192 HIS A N 1
ATOM 1544 C CA . HIS A 1 192 ? -29.356 -0.729 34.816 1.00 81.94 192 HIS A CA 1
ATOM 1545 C C . HIS A 1 192 ? -29.185 0.002 33.474 1.00 81.94 192 HIS A C 1
ATOM 1547 O O . HIS A 1 192 ? -29.710 -0.447 32.449 1.00 81.94 192 HIS A O 1
ATOM 1553 N N . TYR A 1 193 ? -28.427 1.099 33.442 1.00 85.38 193 TYR A N 1
ATOM 1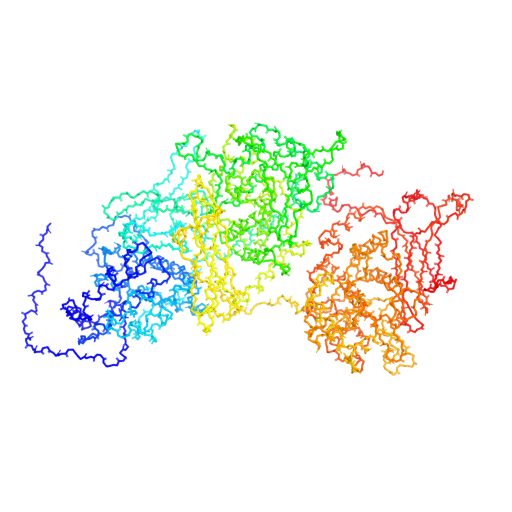554 C CA . TYR A 1 193 ? -28.065 1.782 32.194 1.00 85.38 193 TYR A CA 1
ATOM 1555 C C . TYR A 1 193 ? -27.052 0.970 31.387 1.00 85.38 193 TYR A C 1
ATOM 1557 O O . TYR A 1 193 ? -27.194 0.829 30.168 1.00 85.38 193 TYR A O 1
ATOM 1565 N N . THR A 1 194 ? -26.080 0.368 32.072 1.00 89.06 194 THR A N 1
ATOM 1566 C CA . THR A 1 194 ? -25.098 -0.539 31.474 1.00 89.06 194 THR A CA 1
ATOM 1567 C C . THR A 1 194 ? -25.758 -1.806 30.921 1.00 89.06 194 THR A C 1
ATOM 1569 O O . THR A 1 194 ? -25.303 -2.315 29.897 1.00 89.06 194 THR A O 1
ATOM 1572 N N . VAL A 1 195 ? -26.878 -2.281 31.496 1.00 92.06 195 VAL A N 1
ATOM 1573 C CA . VAL A 1 195 ? -27.668 -3.378 30.897 1.00 92.06 195 VAL A CA 1
ATOM 1574 C C . VAL A 1 195 ? -28.153 -3.003 29.488 1.00 92.06 195 VAL A C 1
ATOM 1576 O O . VAL A 1 195 ? -28.074 -3.825 28.578 1.00 92.06 195 VAL A O 1
ATOM 1579 N N . ASN A 1 196 ? -28.602 -1.762 29.255 1.00 90.88 196 ASN A N 1
ATOM 1580 C CA . ASN A 1 196 ? -29.004 -1.340 27.907 1.00 90.88 196 ASN A CA 1
ATOM 1581 C C . ASN A 1 196 ? -27.805 -1.258 26.947 1.00 90.88 196 ASN A C 1
ATOM 1583 O O . ASN A 1 196 ? -27.938 -1.561 25.767 1.00 90.88 196 ASN A O 1
ATOM 1587 N N . THR A 1 197 ? -26.614 -0.914 27.435 1.00 91.94 197 THR A N 1
ATOM 1588 C CA . THR A 1 197 ? -25.380 -0.952 26.633 1.00 91.94 197 THR A CA 1
ATOM 1589 C C . THR A 1 197 ? -25.010 -2.378 26.231 1.00 91.94 197 THR A C 1
ATOM 1591 O O . THR A 1 197 ? -24.693 -2.633 25.069 1.00 91.94 197 THR A O 1
ATOM 1594 N N . ASP A 1 198 ? -25.126 -3.337 27.150 1.00 93.44 198 ASP A N 1
ATOM 1595 C CA . ASP A 1 198 ? -24.944 -4.755 26.837 1.00 93.44 198 ASP A CA 1
ATOM 1596 C C . ASP A 1 198 ? -25.990 -5.268 25.829 1.00 93.44 198 ASP A C 1
ATOM 1598 O O . ASP A 1 198 ? -25.666 -6.015 24.901 1.00 93.44 198 ASP A O 1
ATOM 1602 N N . ARG A 1 199 ? -27.235 -4.798 25.947 1.00 93.06 199 ARG A N 1
ATOM 1603 C CA . ARG A 1 199 ? -28.296 -5.028 24.961 1.00 93.06 199 ARG A CA 1
ATOM 1604 C C . ARG A 1 199 ? -27.941 -4.461 23.585 1.00 93.06 199 ARG A C 1
ATOM 1606 O O . ARG A 1 199 ? -28.154 -5.138 22.581 1.00 93.06 199 ARG A O 1
ATOM 1613 N N . MET A 1 200 ? -27.366 -3.257 23.513 1.00 93.56 200 MET A N 1
ATOM 1614 C CA . MET A 1 200 ? -26.882 -2.682 22.250 1.00 93.56 200 MET A CA 1
ATOM 1615 C C . MET A 1 200 ? -25.752 -3.516 21.643 1.00 93.56 200 MET A C 1
ATOM 1617 O O . MET A 1 200 ? -25.685 -3.654 20.422 1.00 93.56 200 MET A O 1
ATOM 1621 N N . PHE A 1 201 ? -24.892 -4.108 22.475 1.00 93.25 201 PHE A N 1
ATOM 1622 C CA . PHE A 1 201 ? -23.886 -5.056 22.009 1.00 93.25 201 PHE A CA 1
ATOM 1623 C C . PHE A 1 201 ? -24.530 -6.321 21.426 1.00 93.25 201 PHE A C 1
ATOM 1625 O O . PHE A 1 201 ? -24.194 -6.693 20.305 1.00 93.25 201 PHE A O 1
ATOM 1632 N N . ALA A 1 202 ? -25.529 -6.915 22.084 1.00 91.00 202 ALA A N 1
ATOM 1633 C CA . ALA A 1 202 ? -26.284 -8.039 21.514 1.00 91.00 202 ALA A CA 1
ATOM 1634 C C . ALA A 1 202 ? -26.983 -7.677 20.182 1.00 91.00 202 ALA A C 1
ATOM 1636 O O . ALA A 1 202 ? -26.939 -8.448 19.221 1.00 91.00 202 ALA A O 1
ATOM 1637 N N . LEU A 1 203 ? -27.567 -6.477 20.089 1.00 92.50 203 LEU A N 1
ATOM 1638 C CA . LEU A 1 203 ? -28.160 -5.949 18.857 1.00 92.50 203 LEU A CA 1
ATOM 1639 C C . LEU A 1 203 ? -27.119 -5.790 17.737 1.00 92.50 203 LEU A C 1
ATOM 1641 O O . LEU A 1 203 ? -27.382 -6.160 16.593 1.00 92.50 203 LEU A O 1
ATOM 1645 N N . TRP A 1 204 ? -25.927 -5.275 18.048 1.00 93.56 204 TRP A N 1
ATOM 1646 C CA . TRP A 1 204 ? -24.833 -5.189 17.082 1.00 93.56 204 TRP A CA 1
ATOM 1647 C C . TRP A 1 204 ? -24.439 -6.572 16.559 1.00 93.56 204 TRP A C 1
ATOM 1649 O O . TRP A 1 204 ? -24.287 -6.738 15.353 1.00 93.56 204 TRP A O 1
ATOM 1659 N N . GLN A 1 205 ? -24.349 -7.584 17.425 1.00 89.44 205 GLN A N 1
ATOM 1660 C CA . GLN A 1 205 ? -24.025 -8.953 17.010 1.00 89.44 205 GLN A CA 1
ATOM 1661 C C . GLN A 1 205 ? -25.070 -9.509 16.029 1.00 89.44 205 GLN A C 1
ATOM 1663 O O . GLN A 1 205 ? -24.707 -9.961 14.944 1.00 89.44 205 GLN A O 1
ATOM 1668 N N . GLN A 1 206 ? -26.364 -9.356 16.338 1.00 89.06 206 GLN A N 1
ATOM 1669 C CA . GLN A 1 206 ? -27.452 -9.702 15.412 1.00 89.06 206 GLN A CA 1
ATOM 1670 C C . GLN A 1 206 ? -27.370 -8.937 14.085 1.00 89.06 206 GLN A C 1
ATOM 1672 O O . GLN A 1 206 ? -27.683 -9.473 13.020 1.00 89.06 206 GLN A O 1
ATOM 1677 N N . LEU A 1 207 ? -26.959 -7.669 14.132 1.00 91.38 207 LEU A N 1
ATOM 1678 C CA . LEU A 1 207 ? -26.814 -6.835 12.946 1.00 91.38 207 LEU A CA 1
ATOM 1679 C C . LEU A 1 207 ? -25.660 -7.308 12.057 1.00 91.38 207 LEU A C 1
ATOM 1681 O O . LEU A 1 207 ? -25.779 -7.250 10.833 1.00 91.38 207 LEU A O 1
ATOM 1685 N N . GLN A 1 208 ? -24.564 -7.788 12.647 1.00 87.81 208 GLN A N 1
ATOM 1686 C CA . GLN A 1 208 ? -23.453 -8.385 11.908 1.00 87.81 208 GLN A CA 1
ATOM 1687 C C . GLN A 1 208 ? -23.888 -9.679 11.215 1.00 87.81 208 GLN A C 1
ATOM 1689 O O . GLN A 1 208 ? -23.654 -9.814 10.012 1.00 87.81 208 GLN A O 1
ATOM 1694 N N . ASP A 1 209 ? -24.618 -10.549 11.916 1.00 86.44 209 ASP A N 1
ATOM 1695 C CA . ASP A 1 209 ? -25.172 -11.777 11.334 1.00 86.44 209 ASP A CA 1
ATOM 1696 C C . ASP A 1 209 ? -26.124 -11.457 10.168 1.00 86.44 209 ASP A C 1
ATOM 1698 O O . ASP A 1 209 ? -26.001 -12.027 9.082 1.00 86.44 209 ASP A O 1
ATOM 1702 N N . TYR A 1 210 ? -27.003 -10.457 10.330 1.00 87.25 210 TYR A N 1
ATOM 1703 C CA . TYR A 1 210 ? -27.884 -9.966 9.259 1.00 87.25 210 TYR A CA 1
ATOM 1704 C C . TYR A 1 210 ? -27.107 -9.413 8.050 1.00 87.25 210 TYR A C 1
ATOM 1706 O O . TYR A 1 210 ? -27.570 -9.491 6.913 1.00 87.25 210 TYR A O 1
ATOM 1714 N N . ARG A 1 211 ? -25.908 -8.860 8.270 1.00 83.25 211 ARG A N 1
ATOM 1715 C CA . ARG A 1 211 ? -24.996 -8.383 7.214 1.00 83.25 211 ARG A CA 1
ATOM 1716 C C . ARG A 1 211 ? -24.195 -9.518 6.556 1.00 83.25 211 ARG A C 1
ATOM 1718 O O . ARG A 1 211 ? -23.367 -9.226 5.694 1.00 83.25 211 ARG A O 1
ATOM 1725 N N . GLY A 1 212 ? -24.404 -10.779 6.947 1.00 78.81 212 GLY A N 1
ATOM 1726 C CA . GLY A 1 212 ? -23.631 -11.927 6.461 1.00 78.81 212 GLY A CA 1
ATOM 1727 C C . GLY A 1 212 ? -22.193 -11.947 6.985 1.00 78.81 212 GLY A C 1
ATOM 1728 O O . GLY A 1 212 ? -21.299 -12.486 6.333 1.00 78.81 212 GLY A O 1
ATOM 1729 N N . ARG A 1 213 ? -21.946 -11.312 8.134 1.00 76.56 213 ARG A N 1
ATOM 1730 C CA . ARG A 1 213 ? -20.631 -11.209 8.769 1.00 76.56 213 ARG A CA 1
ATOM 1731 C C . ARG A 1 213 ? -20.665 -11.907 10.114 1.00 76.56 213 ARG A C 1
ATOM 1733 O O . ARG A 1 213 ? -21.658 -11.840 10.820 1.00 76.56 213 ARG A O 1
ATOM 1740 N N . ARG A 1 214 ? -19.551 -12.520 10.505 1.00 71.12 214 ARG A N 1
ATOM 1741 C CA . ARG A 1 214 ? -19.409 -13.011 11.878 1.00 71.12 214 ARG A CA 1
ATOM 1742 C C . ARG A 1 214 ? -19.240 -11.817 12.813 1.00 71.12 214 ARG A C 1
ATOM 1744 O O . ARG A 1 214 ? -18.417 -10.943 12.538 1.00 71.12 214 ARG A O 1
ATOM 1751 N N . ALA A 1 215 ? -19.951 -11.813 13.936 1.00 75.75 215 ALA A N 1
ATOM 1752 C CA . ALA A 1 215 ? -19.716 -10.894 15.052 1.00 75.75 215 ALA A CA 1
ATOM 1753 C C . ALA A 1 215 ? -18.424 -11.251 15.824 1.00 75.75 215 ALA A C 1
ATOM 1755 O O . ALA A 1 215 ? -18.430 -11.421 17.042 1.00 75.75 215 ALA A O 1
ATOM 1756 N N . ALA A 1 216 ? -17.324 -11.440 15.094 1.00 73.81 216 ALA A N 1
ATOM 1757 C CA . ALA A 1 216 ? -16.037 -11.832 15.640 1.00 73.81 216 ALA A CA 1
ATOM 1758 C C . ALA A 1 216 ? -15.285 -10.608 16.174 1.00 73.81 216 ALA A C 1
ATOM 1760 O O . ALA A 1 216 ? -15.294 -9.537 15.562 1.00 73.81 216 ALA A O 1
ATOM 1761 N N . ILE A 1 217 ? -14.620 -10.782 17.313 1.00 84.12 217 ILE A N 1
ATOM 1762 C CA . ILE A 1 217 ? -13.757 -9.762 17.896 1.00 84.12 217 ILE A CA 1
ATOM 1763 C C . ILE A 1 217 ? -12.335 -10.018 17.401 1.00 84.12 217 ILE A C 1
ATOM 1765 O O . ILE A 1 217 ? -11.641 -10.880 17.924 1.00 84.12 217 ILE A O 1
ATOM 1769 N N . ASN A 1 218 ? -11.918 -9.280 16.374 1.00 82.75 218 ASN A N 1
ATOM 1770 C CA . ASN A 1 218 ? -10.668 -9.540 15.651 1.00 82.75 218 ASN A CA 1
ATOM 1771 C C . ASN A 1 218 ? -9.560 -8.514 15.951 1.00 82.75 218 ASN A C 1
ATOM 1773 O O . ASN A 1 218 ? -8.595 -8.387 15.202 1.00 82.75 218 ASN A O 1
ATOM 1777 N N . CYS A 1 219 ? -9.696 -7.745 17.025 1.00 86.12 219 CYS A N 1
ATOM 1778 C CA . CYS A 1 219 ? -8.773 -6.678 17.387 1.00 86.12 219 CYS A CA 1
ATOM 1779 C C . CYS A 1 219 ? -8.389 -6.797 18.864 1.00 86.12 219 CYS A C 1
ATOM 1781 O O . CYS A 1 219 ? -9.213 -7.186 19.687 1.00 86.12 219 CYS A O 1
ATOM 1783 N N . ALA A 1 220 ? -7.140 -6.462 19.198 1.00 85.38 220 ALA A N 1
ATOM 1784 C CA . ALA A 1 220 ? -6.595 -6.591 20.551 1.00 85.38 220 ALA A CA 1
ATOM 1785 C C . ALA A 1 220 ? -6.709 -8.004 21.149 1.00 85.38 220 ALA A C 1
ATOM 1787 O O . ALA A 1 220 ? -6.995 -8.161 22.337 1.00 85.38 220 ALA A O 1
ATOM 1788 N N . LEU A 1 221 ? -6.448 -9.038 20.337 1.00 87.75 221 LEU A N 1
ATOM 1789 C CA . LEU A 1 221 ? -6.586 -10.444 20.745 1.00 87.75 221 LEU A CA 1
ATOM 1790 C C . LEU A 1 221 ? -5.740 -10.789 21.980 1.00 87.75 221 LEU A C 1
ATOM 1792 O O . LEU A 1 221 ? -6.235 -11.427 22.903 1.00 87.75 221 LEU A O 1
ATOM 1796 N N . ASN A 1 222 ? -4.510 -10.278 22.063 1.00 86.12 222 ASN A N 1
ATOM 1797 C CA . ASN A 1 222 ? -3.632 -10.442 23.227 1.00 86.12 222 ASN A CA 1
ATOM 1798 C C . ASN A 1 222 ? -4.219 -9.854 24.524 1.00 86.12 222 ASN A C 1
ATOM 1800 O O . ASN A 1 222 ? -3.934 -10.356 25.609 1.00 86.12 222 ASN A O 1
ATOM 1804 N N . LEU A 1 223 ? -5.035 -8.797 24.437 1.00 83.19 223 LEU A N 1
ATOM 1805 C CA . LEU A 1 223 ? -5.731 -8.236 25.600 1.00 83.19 223 LEU A CA 1
ATOM 1806 C C . LEU A 1 223 ? -6.982 -9.051 25.950 1.00 83.19 223 LEU A C 1
ATOM 1808 O O . LEU A 1 223 ? -7.305 -9.198 27.123 1.00 83.19 223 LEU A O 1
ATOM 1812 N N . LEU A 1 224 ? -7.658 -9.606 24.943 1.00 84.56 224 LEU A N 1
ATOM 1813 C CA . LEU A 1 224 ? -8.869 -10.421 25.091 1.00 84.56 224 LEU A CA 1
ATOM 1814 C C . LEU A 1 224 ? -8.600 -11.857 25.559 1.00 84.56 224 LEU A C 1
ATOM 1816 O O . LEU A 1 224 ? -9.523 -12.557 25.965 1.00 84.56 224 LEU A O 1
ATOM 1820 N N . GLN A 1 225 ? -7.347 -12.299 25.508 1.00 82.88 225 GLN A N 1
ATOM 1821 C CA . GLN A 1 225 ? -6.898 -13.591 26.031 1.00 82.88 225 GLN A CA 1
ATOM 1822 C C . GLN A 1 225 ? -6.475 -13.524 27.509 1.00 82.88 225 GLN A C 1
ATOM 1824 O O . GLN A 1 225 ? -6.280 -14.568 28.135 1.00 82.88 225 GLN A O 1
ATOM 1829 N N . LYS A 1 226 ? -6.325 -12.318 28.079 1.00 84.00 226 LYS A N 1
ATOM 1830 C CA . LYS A 1 226 ? -6.031 -12.125 29.505 1.00 84.00 226 LYS A CA 1
ATOM 1831 C C . LYS A 1 226 ? -7.340 -12.223 30.309 1.00 84.00 226 LYS A C 1
ATOM 1833 O O . LYS A 1 226 ? -8.313 -11.567 29.932 1.00 84.00 226 LYS A O 1
ATOM 1838 N N . PRO A 1 227 ? -7.385 -12.994 31.412 1.00 87.50 227 PRO A N 1
ATOM 1839 C CA . PRO A 1 227 ? -8.551 -13.021 32.289 1.00 87.50 227 PRO A CA 1
ATOM 1840 C C . PRO A 1 227 ? -8.914 -11.623 32.804 1.00 87.50 227 PRO A C 1
ATOM 1842 O O . PRO A 1 227 ? -8.042 -10.807 33.118 1.00 87.50 227 PRO A O 1
ATOM 1845 N N . LEU A 1 228 ? -10.212 -11.344 32.892 1.00 87.88 228 LEU A N 1
ATOM 1846 C CA . LEU A 1 228 ? -10.747 -10.082 33.385 1.00 87.88 228 LEU A CA 1
ATOM 1847 C C . LEU A 1 228 ? -10.599 -10.032 34.907 1.00 87.88 228 LEU A C 1
ATOM 1849 O O . LEU A 1 228 ? -11.361 -10.650 35.647 1.00 87.88 228 LEU A O 1
ATOM 1853 N N . GLY A 1 229 ? -9.618 -9.273 35.389 1.00 79.94 229 GLY A N 1
ATOM 1854 C CA . GLY A 1 229 ? -9.476 -9.009 36.819 1.00 79.94 229 GLY A CA 1
ATOM 1855 C C . GLY A 1 229 ? -10.625 -8.133 37.353 1.00 79.94 229 GLY A C 1
ATOM 1856 O O . GLY A 1 229 ? -11.042 -7.204 36.655 1.00 79.94 229 GLY A O 1
ATOM 1857 N N . PRO A 1 230 ? -11.143 -8.391 38.571 1.00 83.56 230 PRO A N 1
ATOM 1858 C CA . PRO A 1 230 ? -10.695 -9.384 39.551 1.00 83.56 230 PRO A CA 1
ATOM 1859 C C . PRO A 1 230 ? -11.520 -10.691 39.521 1.00 83.56 230 PRO A C 1
ATOM 1861 O O . PRO A 1 230 ? -11.526 -11.435 40.505 1.00 83.56 230 PRO A O 1
ATOM 1864 N N . PHE A 1 231 ? -12.242 -10.971 38.430 1.00 87.31 231 PHE A N 1
ATOM 1865 C CA . PHE A 1 231 ? -13.175 -12.099 38.338 1.00 87.31 231 PHE A CA 1
ATOM 1866 C C . PHE A 1 231 ? -12.482 -13.462 38.391 1.00 87.31 231 PHE A C 1
ATOM 1868 O O . PHE A 1 231 ? -13.058 -14.419 38.896 1.00 87.31 231 PHE A O 1
ATOM 1875 N N . ASP A 1 232 ? -11.235 -13.545 37.945 1.00 82.56 232 ASP A N 1
ATOM 1876 C CA . ASP A 1 232 ? -10.396 -14.746 37.938 1.00 82.56 232 ASP A CA 1
ATOM 1877 C C . ASP A 1 232 ? -9.875 -15.157 39.332 1.00 82.56 232 ASP A C 1
ATOM 1879 O O . ASP A 1 232 ? -9.377 -16.268 39.530 1.00 82.56 232 ASP A O 1
ATOM 1883 N N . ARG A 1 233 ? -9.994 -14.284 40.340 1.00 80.88 233 ARG A N 1
ATOM 1884 C CA . ARG A 1 233 ? -9.380 -14.488 41.658 1.00 80.88 233 ARG A CA 1
ATOM 1885 C C . ARG A 1 233 ? -10.198 -15.413 42.557 1.00 80.88 233 ARG A C 1
ATOM 1887 O O . ARG A 1 233 ? -11.227 -15.028 43.105 1.00 80.88 233 ARG A O 1
ATOM 1894 N N . VAL A 1 234 ? -9.668 -16.606 42.828 1.00 74.75 234 VAL A N 1
ATOM 1895 C CA . VAL A 1 234 ? -10.335 -17.660 43.622 1.00 74.75 234 VAL A CA 1
ATOM 1896 C C . VAL A 1 234 ? -10.688 -17.233 45.057 1.00 74.75 234 VAL A C 1
ATOM 1898 O O . VAL A 1 234 ? -11.728 -17.636 45.576 1.00 74.75 234 VAL A O 1
ATOM 1901 N N . TYR A 1 235 ? -9.849 -16.415 45.704 1.00 71.88 235 TYR A N 1
ATOM 1902 C CA . TYR A 1 235 ? -10.031 -16.034 47.113 1.00 71.88 235 TYR A CA 1
ATOM 1903 C C . TYR A 1 235 ? -11.005 -14.867 47.321 1.00 71.88 235 TYR A C 1
ATOM 1905 O O . TYR A 1 235 ? -11.737 -14.861 48.311 1.00 71.88 235 TYR A O 1
ATOM 1913 N N . SER A 1 236 ? -11.024 -13.896 46.401 1.00 72.62 236 SER A N 1
ATOM 1914 C CA . SER A 1 236 ? -11.888 -12.711 46.481 1.00 72.62 236 SER A CA 1
ATOM 1915 C C . SER A 1 236 ? -13.209 -12.879 45.729 1.00 72.62 236 SER A C 1
ATOM 1917 O O . SER A 1 236 ? -14.187 -12.236 46.093 1.00 72.62 236 SER A O 1
ATOM 1919 N N . ASN A 1 237 ? -13.277 -13.760 44.724 1.00 81.94 237 ASN A N 1
ATOM 1920 C CA . ASN A 1 237 ? -14.505 -14.054 43.992 1.00 81.94 237 ASN A CA 1
ATOM 1921 C C . ASN A 1 237 ? -15.138 -15.381 44.440 1.00 81.94 237 ASN A C 1
ATOM 1923 O O . ASN A 1 237 ? -14.624 -16.471 44.174 1.00 81.94 237 ASN A O 1
ATOM 1927 N N . ARG A 1 238 ? -16.292 -15.297 45.112 1.00 78.50 238 ARG A N 1
ATOM 1928 C CA . ARG A 1 238 ? -17.088 -16.467 45.527 1.00 78.50 238 ARG A CA 1
ATOM 1929 C C . ARG A 1 238 ? -18.143 -16.885 44.498 1.00 78.50 238 ARG A C 1
ATOM 1931 O O . ARG A 1 238 ? -18.738 -17.947 44.656 1.00 78.50 238 ARG A O 1
ATOM 1938 N N . VAL A 1 239 ? -18.346 -16.107 43.433 1.00 80.88 239 VAL A N 1
ATOM 1939 C CA . VAL A 1 239 ? -19.337 -16.391 42.389 1.00 80.88 239 VAL A CA 1
ATOM 1940 C C . VAL A 1 239 ? -18.711 -17.276 41.311 1.00 80.88 239 VAL A C 1
ATOM 1942 O O . VAL A 1 239 ? -17.853 -16.851 40.542 1.00 80.88 239 VAL A O 1
ATOM 1945 N N . ASN A 1 240 ? -19.139 -18.541 41.245 1.00 82.69 240 ASN A N 1
ATOM 1946 C CA . ASN A 1 240 ? -18.534 -19.522 40.338 1.00 82.69 240 ASN A CA 1
ATOM 1947 C C . ASN A 1 240 ? -18.721 -19.162 38.853 1.00 82.69 240 ASN A C 1
ATOM 1949 O O . ASN A 1 240 ? -17.798 -19.345 38.063 1.00 82.69 240 ASN A O 1
ATOM 1953 N N . LEU A 1 241 ? -19.886 -18.601 38.501 1.00 84.50 241 LEU A N 1
ATOM 1954 C CA . LEU A 1 241 ? -20.218 -18.178 37.138 1.00 84.50 241 LEU A CA 1
ATOM 1955 C C . LEU A 1 241 ? -19.194 -17.178 36.586 1.00 84.50 241 LEU A C 1
ATOM 1957 O O . LEU A 1 241 ? -18.700 -17.368 35.477 1.00 84.50 241 LEU A O 1
ATOM 1961 N N . SER A 1 242 ? -18.849 -16.140 37.357 1.00 85.88 242 SER A N 1
ATOM 1962 C CA . SER A 1 242 ? -17.914 -15.114 36.890 1.00 85.88 242 SER A CA 1
ATOM 1963 C C . SER A 1 242 ? -16.459 -15.581 36.901 1.00 85.88 242 SER A C 1
ATOM 1965 O O . SER A 1 242 ? -15.691 -15.141 36.054 1.00 85.88 242 SER A O 1
ATOM 1967 N N . ARG A 1 243 ? -16.082 -16.526 37.778 1.00 87.25 243 ARG A N 1
ATOM 1968 C CA . ARG A 1 243 ? -14.741 -17.140 37.752 1.00 87.25 243 ARG A CA 1
ATOM 1969 C C . ARG A 1 243 ? -14.502 -18.007 36.523 1.00 87.25 243 ARG A C 1
ATOM 1971 O O . ARG A 1 243 ? -13.449 -17.905 35.907 1.00 87.25 243 ARG A O 1
ATOM 1978 N N . ILE A 1 244 ? -15.453 -18.883 36.194 1.00 86.31 244 ILE A N 1
ATOM 1979 C CA . ILE A 1 244 ? -15.306 -19.826 35.073 1.00 86.31 244 ILE A CA 1
ATOM 1980 C C . ILE A 1 244 ? -15.329 -19.081 33.735 1.00 86.31 244 ILE A C 1
ATOM 1982 O O . ILE A 1 244 ? -14.634 -19.489 32.812 1.00 86.31 244 ILE A O 1
ATOM 1986 N N . ASN A 1 245 ? -16.078 -17.975 33.664 1.00 88.19 245 ASN A N 1
ATOM 1987 C CA . ASN A 1 245 ? -16.214 -17.144 32.469 1.00 88.19 245 ASN A CA 1
ATOM 1988 C C . ASN A 1 245 ? -15.343 -15.872 32.505 1.00 88.19 245 ASN A C 1
ATOM 1990 O O . ASN A 1 245 ? -15.672 -14.880 31.858 1.00 88.19 245 ASN A O 1
ATOM 1994 N N . ALA A 1 246 ? -14.255 -15.857 33.283 1.00 88.69 246 ALA A N 1
ATOM 1995 C CA . ALA A 1 246 ? -13.399 -14.676 33.413 1.00 88.69 246 ALA A CA 1
ATOM 1996 C C . ALA A 1 246 ? -12.620 -14.347 32.125 1.00 88.69 246 ALA A C 1
ATOM 1998 O O . ALA A 1 246 ? -12.093 -13.242 32.000 1.00 88.69 246 ALA A O 1
ATOM 1999 N N . GLU A 1 247 ? -12.527 -15.272 31.163 1.00 87.69 247 GLU A N 1
ATOM 2000 C CA . GLU A 1 247 ? -11.871 -15.011 29.882 1.00 87.69 247 GLU A CA 1
ATOM 2001 C C . GLU A 1 247 ? -12.810 -14.255 28.916 1.00 87.69 247 GLU A C 1
ATOM 2003 O O . GLU A 1 247 ? -13.888 -14.757 28.587 1.00 87.69 247 GLU A O 1
ATOM 2008 N N . PRO A 1 248 ? -12.406 -13.081 28.388 1.00 87.81 248 PRO A N 1
ATOM 2009 C CA . PRO A 1 248 ? -13.253 -12.240 27.536 1.00 87.81 248 PRO A CA 1
ATOM 2010 C C . PRO A 1 248 ? -13.896 -12.966 26.349 1.00 87.81 248 PRO A C 1
ATOM 2012 O O . PRO A 1 248 ? -15.065 -12.739 26.039 1.00 87.81 248 PRO A O 1
ATOM 2015 N N . MET A 1 249 ? -13.156 -13.862 25.689 1.00 82.88 249 MET A N 1
ATOM 2016 C CA . MET A 1 249 ? -13.636 -14.576 24.499 1.00 82.88 249 MET A CA 1
ATOM 2017 C C . MET A 1 249 ? -14.813 -15.524 24.782 1.00 82.88 249 MET A C 1
ATOM 2019 O O . MET A 1 249 ? -15.610 -15.789 23.883 1.00 82.88 249 MET A O 1
ATOM 2023 N N . GLN A 1 250 ? -14.992 -15.980 26.026 1.00 82.50 250 GLN A N 1
ATOM 2024 C CA . GLN A 1 250 ? -16.146 -16.796 26.433 1.00 82.50 250 GLN A CA 1
ATOM 2025 C C . GLN A 1 250 ? -17.433 -15.958 26.558 1.00 82.50 250 GLN A C 1
ATOM 2027 O O . GLN A 1 250 ? -18.547 -16.481 26.495 1.00 82.50 250 GLN A O 1
ATOM 2032 N N . LEU A 1 251 ? -17.298 -14.637 26.692 1.00 86.38 251 LEU A N 1
ATOM 2033 C CA . LEU A 1 251 ? -18.401 -13.702 26.919 1.00 86.38 251 LEU A CA 1
ATOM 2034 C C . LEU A 1 251 ? -19.016 -13.165 25.623 1.00 86.38 251 LEU A C 1
ATOM 2036 O O . LEU A 1 251 ? -19.989 -12.409 25.668 1.00 86.38 251 LEU A O 1
ATOM 2040 N N . VAL A 1 252 ? -18.474 -13.547 24.462 1.00 80.94 252 VAL A N 1
ATOM 2041 C CA . VAL A 1 252 ? -18.999 -13.125 23.156 1.00 80.94 252 VAL A CA 1
ATOM 2042 C C . VAL A 1 252 ? -20.439 -13.611 22.977 1.00 80.94 252 VAL A C 1
ATOM 2044 O O . VAL A 1 252 ? -21.271 -12.833 22.526 1.00 80.94 252 VAL A O 1
ATOM 2047 N N . ASN A 1 253 ? -20.770 -14.840 23.390 1.00 78.19 253 ASN A N 1
ATOM 2048 C CA . ASN A 1 253 ? -22.141 -15.361 23.352 1.00 78.19 253 ASN A CA 1
ATOM 2049 C C . ASN A 1 253 ? -22.722 -15.534 24.773 1.00 78.19 253 ASN A C 1
ATOM 2051 O O . ASN A 1 253 ? -22.591 -16.615 25.355 1.00 78.19 253 ASN A O 1
ATOM 2055 N N . PRO A 1 254 ? -23.387 -14.504 25.331 1.00 71.88 254 PRO A N 1
ATOM 2056 C CA . PRO A 1 254 ? -23.820 -14.503 26.728 1.00 71.88 254 PRO A CA 1
ATOM 2057 C C . PRO A 1 254 ? -24.944 -15.500 27.023 1.00 71.88 254 PRO A C 1
ATOM 2059 O O . PRO A 1 254 ? -25.067 -15.958 28.155 1.00 71.88 254 PRO A O 1
ATOM 2062 N N . ALA A 1 255 ? -25.746 -15.884 26.027 1.00 68.38 255 ALA A N 1
ATOM 2063 C CA . ALA A 1 255 ? -26.807 -16.872 26.216 1.00 68.38 255 ALA A CA 1
ATOM 2064 C C . ALA A 1 255 ? -26.243 -18.241 26.628 1.00 68.38 255 ALA A C 1
ATOM 2066 O O . ALA A 1 255 ? -26.827 -18.932 27.459 1.00 68.38 255 ALA A O 1
ATOM 2067 N N . VAL A 1 256 ? -25.087 -18.608 26.064 1.00 67.88 256 VAL A N 1
ATOM 2068 C CA . VAL A 1 256 ? -24.410 -19.880 26.342 1.00 67.88 256 VAL A CA 1
ATOM 2069 C C . VAL A 1 256 ? -23.566 -19.792 27.613 1.00 67.88 256 VAL A C 1
ATOM 2071 O O . VAL A 1 256 ? -23.580 -20.727 28.408 1.00 67.88 256 VAL A O 1
ATOM 2074 N N . SER A 1 257 ? -22.836 -18.690 27.816 1.00 72.19 257 SER A N 1
ATOM 2075 C CA . SER A 1 257 ? -21.877 -18.574 28.925 1.00 72.19 257 SER A CA 1
ATOM 2076 C C . SER A 1 257 ? -22.463 -18.030 30.229 1.00 72.19 257 SER A C 1
ATOM 2078 O O . SER A 1 257 ? -21.991 -18.404 31.302 1.00 72.19 257 SER A O 1
ATOM 2080 N N . LEU A 1 258 ? -23.486 -17.171 30.162 1.00 82.12 258 LEU A N 1
ATOM 2081 C CA . LEU A 1 258 ? -24.028 -16.430 31.311 1.00 82.12 258 LEU A CA 1
ATOM 2082 C C . LEU A 1 258 ? -25.523 -16.678 31.572 1.00 82.12 258 LEU A C 1
ATOM 2084 O O . LEU A 1 258 ? -26.002 -16.338 32.648 1.00 82.12 258 LEU A O 1
ATOM 2088 N N . GLY A 1 259 ? -26.255 -17.278 30.627 1.00 80.75 259 GLY A N 1
ATOM 2089 C CA . GLY A 1 259 ? -27.632 -17.730 30.843 1.00 80.75 259 GLY A CA 1
ATOM 2090 C C . GLY A 1 259 ? -28.676 -16.611 30.937 1.00 80.75 259 GLY A C 1
ATOM 2091 O O . GLY A 1 259 ? -29.568 -16.684 31.776 1.00 80.75 259 GLY A O 1
ATOM 2092 N N . TYR A 1 260 ? -28.611 -15.583 30.085 1.00 85.56 260 TYR A N 1
ATOM 2093 C CA . TYR A 1 260 ? -29.674 -14.573 29.985 1.00 85.56 260 TYR A CA 1
ATOM 2094 C C . TYR A 1 260 ? -30.021 -14.207 28.535 1.00 85.56 260 TYR A C 1
ATOM 2096 O O . TYR A 1 260 ? -29.204 -14.352 27.623 1.00 85.56 260 TYR A O 1
ATOM 2104 N N . HIS A 1 261 ? -31.235 -13.689 28.339 1.00 86.94 261 HIS A N 1
ATOM 2105 C CA . HIS A 1 261 ? -31.726 -13.127 27.079 1.00 86.94 261 HIS A CA 1
ATOM 2106 C C . HIS A 1 261 ? -32.413 -11.777 27.303 1.00 86.94 261 HIS A C 1
ATOM 2108 O O . HIS A 1 261 ? -32.836 -11.465 28.413 1.00 86.94 261 HIS A O 1
ATOM 2114 N N . TYR A 1 262 ? -32.548 -10.992 26.235 1.00 90.19 262 TYR A N 1
ATOM 2115 C CA . TYR A 1 262 ? -33.362 -9.776 26.221 1.00 90.19 262 TYR A CA 1
ATOM 2116 C C . TYR A 1 262 ? -34.768 -10.093 25.707 1.00 90.19 262 TYR A C 1
ATOM 2118 O O . TYR A 1 262 ? -34.914 -10.903 24.791 1.00 90.19 262 TYR A O 1
ATOM 2126 N N . ASP A 1 263 ? -35.787 -9.463 26.290 1.00 88.75 263 ASP A N 1
ATOM 2127 C CA . ASP A 1 263 ? -37.174 -9.550 25.811 1.00 88.75 263 ASP A CA 1
ATOM 2128 C C . ASP A 1 263 ? -37.357 -8.896 24.432 1.00 88.75 263 ASP A C 1
ATOM 2130 O O . ASP A 1 263 ? -38.089 -9.419 23.593 1.00 88.75 263 ASP A O 1
ATOM 2134 N N . ASP A 1 264 ? -36.658 -7.788 24.182 1.00 88.81 264 ASP A N 1
ATOM 2135 C CA . ASP A 1 264 ? -36.692 -7.054 22.923 1.00 88.81 264 ASP A CA 1
ATOM 2136 C C . ASP A 1 264 ? -35.304 -6.531 22.524 1.00 88.81 264 ASP A C 1
ATOM 2138 O O . ASP A 1 264 ? -34.622 -5.867 23.302 1.00 88.81 264 ASP A O 1
ATOM 2142 N N . LEU A 1 265 ? -34.904 -6.747 21.268 1.00 89.81 265 LEU A N 1
ATOM 2143 C CA . LEU A 1 265 ? -33.686 -6.183 20.664 1.00 89.81 265 LEU A CA 1
ATOM 2144 C C . LEU A 1 265 ? -33.985 -5.048 19.665 1.00 89.81 265 LEU A C 1
ATOM 2146 O O . LEU A 1 265 ? -33.086 -4.589 18.966 1.00 89.81 265 LEU A O 1
ATOM 2150 N N . SER A 1 266 ? -35.224 -4.558 19.578 1.00 88.06 266 SER A N 1
ATOM 2151 C CA . SER A 1 266 ? -35.578 -3.434 18.707 1.00 88.06 266 SER A CA 1
ATOM 2152 C C . SER A 1 266 ? -35.005 -2.102 19.209 1.00 88.06 266 SER A C 1
ATOM 2154 O O . SER A 1 266 ? -35.020 -1.801 20.399 1.00 88.06 266 SER A O 1
ATOM 2156 N N . LEU A 1 267 ? -34.510 -1.244 18.320 1.00 87.75 267 LEU A N 1
ATOM 2157 C CA . LEU A 1 267 ? -34.058 0.095 18.715 1.00 87.75 267 LEU A CA 1
ATOM 2158 C C . LEU A 1 267 ? -35.182 1.098 18.464 1.00 87.75 267 LEU A C 1
ATOM 2160 O O . LEU A 1 267 ? -35.503 1.360 17.305 1.00 87.75 267 LEU A O 1
ATOM 2164 N N . ASN A 1 268 ? -35.783 1.660 19.518 1.00 84.94 268 ASN A N 1
ATOM 2165 C CA . ASN A 1 268 ? -36.931 2.571 19.402 1.00 84.94 268 ASN A CA 1
ATOM 2166 C C . ASN A 1 268 ? -38.067 2.006 18.514 1.00 84.94 268 ASN A C 1
ATOM 2168 O O . ASN A 1 268 ? -38.624 2.709 17.670 1.00 84.94 268 ASN A O 1
ATOM 2172 N N . GLY A 1 269 ? -38.381 0.713 18.662 1.00 84.75 269 GLY A N 1
ATOM 2173 C CA . GLY A 1 269 ? -39.400 0.013 17.867 1.00 84.75 269 GLY A CA 1
ATOM 2174 C C . GLY A 1 269 ? -38.963 -0.365 16.446 1.00 84.75 269 GLY A C 1
ATOM 2175 O O . GLY A 1 269 ? -39.743 -0.952 15.697 1.00 84.75 269 GLY A O 1
ATOM 2176 N N . MET A 1 270 ? -37.724 -0.057 16.045 1.00 89.88 270 MET A N 1
ATOM 2177 C CA . MET A 1 270 ? -37.168 -0.497 14.766 1.00 89.88 270 MET A CA 1
ATOM 2178 C C . MET A 1 270 ? -36.594 -1.906 14.892 1.00 89.88 270 MET A C 1
ATOM 2180 O O . MET A 1 270 ? -35.704 -2.158 15.702 1.00 89.88 270 MET A O 1
ATOM 2184 N N . ASN A 1 271 ? -37.059 -2.818 14.040 1.00 90.81 271 ASN A N 1
ATOM 2185 C CA . ASN A 1 271 ? -36.458 -4.143 13.905 1.00 90.81 271 ASN A CA 1
ATOM 2186 C C . ASN A 1 271 ? -35.104 -4.084 13.168 1.00 90.81 271 ASN A C 1
ATOM 2188 O O . ASN A 1 271 ? -34.735 -3.067 12.573 1.00 90.81 271 ASN A O 1
ATOM 2192 N N . ILE A 1 272 ? -34.379 -5.205 13.152 1.00 91.25 272 ILE A N 1
ATOM 2193 C CA . ILE A 1 272 ? -33.033 -5.295 12.566 1.00 91.25 272 ILE A CA 1
ATOM 2194 C C . ILE A 1 272 ? -32.974 -4.881 11.088 1.00 91.25 272 ILE A C 1
ATOM 2196 O O . ILE A 1 272 ? -32.026 -4.223 10.657 1.00 91.25 272 ILE A O 1
ATOM 2200 N N . SER A 1 273 ? -34.016 -5.207 10.315 1.00 91.44 273 SER A N 1
ATOM 2201 C CA . SER A 1 273 ? -34.106 -4.871 8.893 1.00 91.44 273 SER A CA 1
ATOM 2202 C C . SER A 1 273 ? -34.230 -3.360 8.697 1.00 91.44 273 SER A C 1
ATOM 2204 O O . SER A 1 273 ? -33.475 -2.766 7.922 1.00 91.44 273 SER A O 1
ATOM 2206 N N . ARG A 1 274 ? -35.107 -2.712 9.475 1.00 92.88 274 ARG A N 1
ATOM 2207 C CA . ARG A 1 274 ? -35.291 -1.259 9.446 1.00 92.88 274 ARG A CA 1
ATOM 2208 C C . ARG A 1 274 ? -34.050 -0.515 9.936 1.00 92.88 274 ARG A C 1
ATOM 2210 O O . ARG A 1 274 ? -33.679 0.480 9.317 1.00 92.88 274 ARG A O 1
ATOM 2217 N N . ILE A 1 275 ? -33.387 -1.007 10.987 1.00 91.50 275 ILE A N 1
ATOM 2218 C CA . ILE A 1 275 ? -32.109 -0.457 11.471 1.00 91.50 275 ILE A CA 1
ATOM 2219 C C . ILE A 1 275 ? -31.054 -0.549 10.365 1.00 91.50 275 ILE A C 1
ATOM 2221 O O . ILE A 1 275 ? -30.421 0.451 10.035 1.00 91.50 275 ILE A O 1
ATOM 2225 N N . SER A 1 276 ? -30.890 -1.719 9.742 1.00 91.44 276 SER A N 1
ATOM 2226 C CA . SER A 1 276 ? -29.925 -1.914 8.655 1.00 91.44 276 SER A CA 1
ATOM 2227 C C . SER A 1 276 ? -30.190 -0.966 7.479 1.00 91.44 276 SER A C 1
ATOM 2229 O O . SER A 1 276 ? -29.260 -0.317 6.995 1.00 91.44 276 SER A O 1
ATOM 2231 N N . GLN A 1 277 ? -31.455 -0.803 7.075 1.00 90.12 277 GLN A N 1
ATOM 2232 C CA . GLN A 1 277 ? -31.855 0.153 6.041 1.00 90.12 277 GLN A CA 1
ATOM 2233 C C . GLN A 1 277 ? -31.510 1.599 6.433 1.00 90.12 277 GLN A C 1
ATOM 2235 O O . GLN A 1 277 ? -30.896 2.313 5.642 1.00 90.12 277 GLN A O 1
ATOM 2240 N N . LEU A 1 278 ? -31.845 2.023 7.657 1.00 90.75 278 LEU A N 1
ATOM 2241 C CA . LEU A 1 278 ? -31.542 3.368 8.154 1.00 90.75 278 LEU A CA 1
ATOM 2242 C C . LEU A 1 278 ? -30.033 3.643 8.139 1.00 90.75 278 LEU A C 1
ATOM 2244 O O . LEU A 1 278 ? -29.593 4.696 7.681 1.00 90.75 278 LEU A O 1
ATOM 2248 N N . LEU A 1 279 ? -29.221 2.688 8.594 1.00 91.44 279 LEU A N 1
ATOM 2249 C CA . LEU A 1 279 ? -27.764 2.816 8.587 1.00 91.44 279 LEU A CA 1
ATOM 2250 C C . LEU A 1 279 ? -27.205 2.893 7.157 1.00 91.44 279 LEU A C 1
ATOM 2252 O O . LEU A 1 279 ? -26.279 3.662 6.900 1.00 91.44 279 LEU A O 1
ATOM 2256 N N . GLN A 1 280 ? -27.778 2.156 6.201 1.00 88.38 280 GLN A N 1
ATOM 2257 C CA . GLN A 1 280 ? -27.415 2.276 4.784 1.00 88.38 280 GLN A CA 1
ATOM 2258 C C . GLN A 1 280 ? -27.801 3.643 4.198 1.00 88.38 280 GLN A C 1
ATOM 2260 O O . GLN A 1 280 ? -26.998 4.253 3.489 1.00 88.38 280 GLN A O 1
ATOM 2265 N N . GLU A 1 281 ? -28.991 4.157 4.517 1.00 89.06 281 GLU A N 1
ATOM 2266 C CA . GLU A 1 281 ? -29.444 5.490 4.105 1.00 89.06 281 GLU A CA 1
ATOM 2267 C C . GLU A 1 281 ? -28.523 6.586 4.659 1.00 89.06 281 GLU A C 1
ATOM 2269 O O . GLU A 1 281 ? -28.123 7.486 3.916 1.00 89.06 281 GLU A O 1
ATOM 2274 N N . ARG A 1 282 ? -28.110 6.479 5.928 1.00 88.75 282 ARG A N 1
ATOM 2275 C CA . ARG A 1 282 ? -27.133 7.384 6.556 1.00 88.75 282 ARG A CA 1
ATOM 2276 C C . ARG A 1 282 ? -25.777 7.333 5.851 1.00 88.75 282 ARG A C 1
ATOM 2278 O O . ARG A 1 282 ? -25.276 8.373 5.432 1.00 88.75 282 ARG A O 1
ATOM 2285 N N . ARG A 1 283 ? -25.234 6.132 5.616 1.00 86.69 283 ARG A N 1
ATOM 2286 C CA . ARG A 1 283 ? -23.971 5.904 4.878 1.00 86.69 283 ARG A CA 1
ATOM 2287 C C . ARG A 1 283 ? -23.994 6.414 3.437 1.00 86.69 283 ARG A C 1
ATOM 2289 O O . ARG A 1 283 ? -22.943 6.655 2.847 1.00 86.69 283 ARG A O 1
ATOM 2296 N N . SER A 1 284 ? -25.175 6.529 2.834 1.00 84.38 284 SER A N 1
ATOM 2297 C CA . SER A 1 284 ? -25.314 6.984 1.449 1.00 84.38 284 SER A CA 1
ATOM 2298 C C . SER A 1 284 ? -25.107 8.492 1.277 1.00 84.38 284 SER A C 1
ATOM 2300 O O . SER A 1 284 ? -24.850 8.932 0.158 1.00 84.38 284 SER A O 1
ATOM 2302 N N . LYS A 1 285 ? -25.187 9.276 2.361 1.00 88.44 285 LYS A N 1
ATOM 2303 C CA . LYS A 1 285 ? -25.082 10.741 2.350 1.00 88.44 285 LYS A CA 1
ATOM 2304 C C . LYS A 1 285 ? -23.685 11.196 2.803 1.00 88.44 285 LYS A C 1
ATOM 2306 O O . LYS A 1 285 ? -23.098 10.544 3.664 1.00 88.44 285 LYS A O 1
ATOM 2311 N N . PRO A 1 286 ? -23.156 12.310 2.262 1.00 90.12 286 PRO A N 1
ATOM 2312 C CA . PRO A 1 286 ? -21.916 12.895 2.760 1.00 90.12 286 PRO A CA 1
ATOM 2313 C C . PRO A 1 286 ? -22.113 13.447 4.176 1.00 90.12 286 PRO A C 1
ATOM 2315 O O . PRO A 1 286 ? -23.155 14.045 4.472 1.00 90.12 286 PRO A O 1
ATOM 2318 N N . ARG A 1 287 ? -21.109 13.252 5.033 1.00 91.81 287 ARG A N 1
ATOM 2319 C CA . ARG A 1 287 ? -21.120 13.655 6.445 1.00 91.81 287 ARG A CA 1
ATOM 2320 C C . ARG A 1 287 ? -19.779 14.240 6.864 1.00 91.81 287 ARG A C 1
ATOM 2322 O O . ARG A 1 287 ? -18.757 13.929 6.257 1.00 91.81 287 ARG A O 1
ATOM 2329 N N . SER A 1 288 ? -19.811 15.062 7.904 1.00 94.69 288 SER A N 1
ATOM 2330 C CA . SER A 1 288 ? -18.625 15.634 8.533 1.00 94.69 288 SER A CA 1
ATOM 2331 C C . SER A 1 288 ? -18.629 15.347 10.031 1.00 94.69 288 SER A C 1
ATOM 2333 O O . SER A 1 288 ? -19.681 15.390 10.680 1.00 94.69 288 SER A O 1
ATOM 2335 N N . PHE A 1 289 ? -17.454 15.033 10.563 1.00 95.00 289 PHE A N 1
ATOM 2336 C CA . PHE A 1 289 ? -17.239 14.638 11.946 1.00 95.00 289 PHE A CA 1
ATOM 2337 C C . PHE A 1 289 ? -16.093 15.441 12.554 1.00 95.00 289 PHE A C 1
ATOM 2339 O O . PHE A 1 289 ? -15.065 15.629 11.913 1.00 95.00 289 PHE A O 1
ATOM 2346 N N . ALA A 1 290 ? -16.246 15.849 13.809 1.00 95.19 290 ALA A N 1
ATOM 2347 C CA . ALA A 1 290 ? -15.124 16.206 14.659 1.00 95.19 290 ALA A CA 1
ATOM 2348 C C . ALA A 1 290 ? -14.468 14.909 15.158 1.00 95.19 290 ALA A C 1
ATOM 2350 O O . ALA A 1 290 ? -15.137 14.053 15.740 1.00 95.19 290 ALA A O 1
ATOM 2351 N N . SER A 1 291 ? -13.181 14.744 14.883 1.00 94.12 291 SER A N 1
ATOM 2352 C CA . SER A 1 291 ? -12.386 13.557 15.179 1.00 94.12 291 SER A CA 1
ATOM 2353 C C . SER A 1 291 ? -11.495 13.820 16.388 1.00 94.12 291 SER A C 1
ATOM 2355 O O . SER A 1 291 ? -10.713 14.771 16.393 1.00 94.12 291 SER A O 1
ATOM 2357 N N . PHE A 1 292 ? -11.628 12.988 17.420 1.00 92.88 292 PHE A N 1
ATOM 2358 C CA . PHE A 1 292 ? -10.931 13.132 18.695 1.00 92.88 292 PHE A CA 1
ATOM 2359 C C . PHE A 1 292 ? -10.051 11.919 18.989 1.00 92.88 292 PHE A C 1
ATOM 2361 O O . PHE A 1 292 ? -10.535 10.787 19.067 1.00 92.88 292 PHE A O 1
ATOM 2368 N N . GLN A 1 293 ? -8.770 12.162 19.259 1.00 89.81 293 GLN A N 1
ATOM 2369 C CA . GLN A 1 293 ? -7.868 11.153 19.807 1.00 89.81 293 GLN A CA 1
ATOM 2370 C C . GLN A 1 293 ? -7.937 11.172 21.339 1.00 89.81 293 GLN A C 1
ATOM 2372 O O . GLN A 1 293 ? -7.209 11.907 22.007 1.00 89.81 293 GLN A O 1
ATOM 2377 N N . LEU A 1 294 ? -8.849 10.379 21.906 1.00 90.06 294 LEU A N 1
ATOM 2378 C CA . LEU A 1 294 ? -9.054 10.356 23.355 1.00 90.06 294 LEU A CA 1
ATOM 2379 C C . LEU A 1 294 ? -8.074 9.407 24.057 1.00 90.06 294 LEU A C 1
ATOM 2381 O O . LEU A 1 294 ? -7.749 8.314 23.581 1.00 90.06 294 LEU A O 1
ATOM 2385 N N . ARG A 1 295 ? -7.652 9.839 25.243 1.00 87.44 295 ARG A N 1
ATOM 2386 C CA . ARG A 1 295 ? -6.762 9.126 26.161 1.00 87.44 295 ARG A CA 1
ATOM 2387 C C . ARG A 1 295 ? -7.202 9.361 27.600 1.00 87.44 295 ARG A C 1
ATOM 2389 O O . ARG A 1 295 ? -8.025 10.240 27.855 1.00 87.44 295 ARG A O 1
ATOM 2396 N N . ALA A 1 296 ? -6.626 8.603 28.528 1.00 83.25 296 ALA A N 1
ATOM 2397 C CA . ALA A 1 296 ? -6.856 8.799 29.954 1.00 83.25 296 ALA A CA 1
ATOM 2398 C C . ALA A 1 296 ? -6.573 10.254 30.368 1.00 83.25 296 ALA A C 1
ATOM 2400 O O . ALA A 1 296 ? -5.494 10.789 30.106 1.00 83.25 296 ALA A O 1
ATOM 2401 N N . ILE A 1 297 ? -7.557 10.871 31.022 1.00 81.25 297 ILE A N 1
ATOM 2402 C CA . ILE A 1 297 ? -7.497 12.225 31.575 1.00 81.25 297 ILE A CA 1
ATOM 2403 C C . ILE A 1 297 ? -7.685 12.163 33.093 1.00 81.25 297 ILE A C 1
ATOM 2405 O O . ILE A 1 297 ? -8.460 11.353 33.597 1.00 81.25 297 ILE A O 1
ATOM 2409 N N . LYS A 1 298 ? -6.994 13.045 33.824 1.00 76.19 298 LYS A N 1
ATOM 2410 C CA . LYS A 1 298 ? -6.891 13.001 35.298 1.00 76.19 298 LYS A CA 1
ATOM 2411 C C . LYS A 1 298 ? -8.204 13.251 36.046 1.00 76.19 298 LYS A C 1
ATOM 2413 O O . LYS A 1 298 ? -8.270 13.078 37.256 1.00 76.19 298 LYS A O 1
ATOM 2418 N N . ALA A 1 299 ? -9.226 13.730 35.349 1.00 79.94 299 ALA A N 1
ATOM 2419 C CA . ALA A 1 299 ? -10.542 13.996 35.899 1.00 79.94 299 ALA A CA 1
ATOM 2420 C C . ALA A 1 299 ? -11.585 13.812 34.802 1.00 79.94 299 ALA A C 1
ATOM 2422 O O . ALA A 1 299 ? -11.310 14.059 33.629 1.00 79.94 299 ALA A O 1
ATOM 2423 N N . SER A 1 300 ? -12.790 13.403 35.191 1.00 84.69 300 SER A N 1
ATOM 2424 C CA . SER A 1 300 ? -13.923 13.395 34.270 1.00 84.69 300 SER A CA 1
ATOM 2425 C C . SER A 1 300 ? -14.198 14.817 33.767 1.00 84.69 300 SER A C 1
ATOM 2427 O O . SER A 1 300 ? -14.158 15.775 34.548 1.00 84.69 300 SER A O 1
ATOM 2429 N N . ALA A 1 301 ? -14.466 14.955 32.469 1.00 88.50 301 ALA A N 1
ATOM 2430 C CA . ALA A 1 301 ? -14.560 16.255 31.811 1.00 88.50 301 ALA A CA 1
ATOM 2431 C C . ALA A 1 301 ? -15.655 16.305 30.738 1.00 88.50 301 ALA A C 1
ATOM 2433 O O . ALA A 1 301 ? -15.962 15.308 30.080 1.00 88.50 301 ALA A O 1
ATOM 2434 N N . LYS A 1 302 ? -16.224 17.499 30.565 1.00 89.62 302 LYS A N 1
ATOM 2435 C CA . LYS A 1 302 ? -17.132 17.886 29.490 1.00 89.62 302 LYS A CA 1
ATOM 2436 C C . LYS A 1 302 ? -16.333 18.533 28.361 1.00 89.62 302 LYS A C 1
ATOM 2438 O O . LYS A 1 302 ? -15.597 19.490 28.592 1.00 89.62 302 LYS A O 1
ATOM 2443 N N . PHE A 1 303 ? -16.558 18.043 27.151 1.00 91.81 303 PHE A N 1
ATOM 2444 C CA . PHE A 1 303 ? -16.006 18.547 25.902 1.00 91.81 303 PHE A CA 1
ATOM 2445 C C . PHE A 1 303 ? -17.114 19.271 25.152 1.00 91.81 303 PHE A C 1
ATOM 2447 O O . PHE A 1 303 ? -18.072 18.636 24.706 1.00 91.81 303 PHE A O 1
ATOM 2454 N N . ARG A 1 304 ? -17.014 20.594 25.030 1.00 91.94 304 ARG A N 1
ATOM 2455 C CA . ARG A 1 304 ? -17.933 21.400 24.222 1.00 91.94 304 ARG A CA 1
ATOM 2456 C C . ARG A 1 304 ? -17.329 21.607 22.840 1.00 91.94 304 ARG A C 1
ATOM 2458 O O . ARG A 1 304 ? -16.272 22.210 22.735 1.00 91.94 304 ARG A O 1
ATOM 2465 N N . VAL A 1 305 ? -17.982 21.098 21.801 1.00 93.12 305 VAL A N 1
ATOM 2466 C CA . VAL A 1 305 ? -17.461 21.094 20.429 1.00 93.12 305 VAL A CA 1
ATOM 2467 C C . VAL A 1 305 ? -17.956 22.332 19.694 1.00 93.12 305 VAL A C 1
ATOM 2469 O O . VAL A 1 305 ? -19.160 22.510 19.518 1.00 93.12 305 VAL A O 1
ATOM 2472 N N . LEU A 1 306 ? -17.028 23.166 19.240 1.00 93.06 306 LEU A N 1
ATOM 2473 C CA . LEU A 1 306 ? -17.301 24.397 18.507 1.00 93.06 306 LEU A CA 1
ATOM 2474 C C . LEU A 1 306 ? -16.810 24.257 17.064 1.00 93.06 306 LEU A C 1
ATOM 2476 O O . LEU A 1 306 ? -15.707 23.764 16.826 1.00 93.06 306 LEU A O 1
ATOM 2480 N N . VAL A 1 307 ? -17.621 24.694 16.101 1.00 94.06 307 VAL A N 1
ATOM 2481 C CA . VAL A 1 307 ? -17.240 24.771 14.685 1.00 94.06 307 VAL A CA 1
ATOM 2482 C C . VAL A 1 307 ? -16.781 26.191 14.379 1.00 94.06 307 VAL A C 1
ATOM 2484 O O . VAL A 1 307 ? -17.534 27.155 14.530 1.00 94.06 307 VAL A O 1
ATOM 2487 N N . CYS A 1 308 ? -15.539 26.303 13.930 1.00 91.94 308 CYS A N 1
ATOM 2488 C CA . CYS A 1 308 ? -14.892 27.561 13.610 1.00 91.94 308 CYS A CA 1
ATOM 2489 C C . CYS A 1 308 ? -14.825 27.767 12.098 1.00 91.94 308 CYS A C 1
ATOM 2491 O O . CYS A 1 308 ? -14.385 26.876 11.365 1.00 91.94 308 CYS A O 1
ATOM 2493 N N . VAL A 1 309 ? -15.227 28.951 11.636 1.00 89.50 309 VAL A N 1
ATOM 2494 C CA . VAL A 1 309 ? -15.138 29.353 10.225 1.00 89.50 309 VAL A CA 1
ATOM 2495 C C . VAL A 1 309 ? -14.275 30.603 10.109 1.00 89.50 309 VAL A C 1
ATOM 2497 O O . VAL A 1 309 ? -14.537 31.611 10.772 1.00 89.50 309 VAL A O 1
ATOM 2500 N N . SER A 1 310 ? -13.263 30.557 9.245 1.00 75.81 310 SER A N 1
ATOM 2501 C CA . SER A 1 310 ? -12.374 31.698 9.040 1.00 75.81 310 SER A CA 1
ATOM 2502 C C . SER A 1 310 ? -13.044 32.813 8.238 1.00 75.81 310 SER A C 1
ATOM 2504 O O . SER A 1 310 ? -13.560 32.595 7.140 1.00 75.81 310 SER A O 1
ATOM 2506 N N . ARG A 1 311 ? -13.021 34.040 8.776 1.00 67.38 311 ARG A N 1
ATOM 2507 C CA . ARG A 1 311 ? -13.549 35.239 8.107 1.00 67.38 311 ARG A CA 1
ATOM 2508 C C . ARG A 1 311 ? -12.414 35.985 7.407 1.00 67.38 311 ARG A C 1
ATOM 2510 O O . ARG A 1 311 ? -11.615 36.660 8.048 1.00 67.38 311 ARG A O 1
ATOM 2517 N N . LYS A 1 312 ? -12.357 35.901 6.076 1.00 55.34 312 LYS A N 1
ATOM 2518 C CA . LYS A 1 312 ? -11.473 36.753 5.263 1.00 55.34 312 LYS A CA 1
ATOM 2519 C C . LYS A 1 312 ? -12.186 38.079 4.969 1.00 55.34 312 LYS A C 1
ATOM 2521 O O . LYS A 1 312 ? -13.292 38.068 4.439 1.00 55.34 312 LYS A O 1
ATOM 2526 N N . SER A 1 313 ? -11.574 39.201 5.346 1.00 41.59 313 SER A N 1
ATOM 2527 C CA . SER A 1 313 ? -11.993 40.557 4.959 1.00 41.59 313 SER A CA 1
ATOM 2528 C C . SER A 1 313 ? -11.211 40.990 3.711 1.00 41.59 313 SER A C 1
ATOM 2530 O O . SER A 1 313 ? -10.014 40.721 3.633 1.00 41.59 313 SER A O 1
ATOM 2532 N N . ASP A 1 314 ? -11.863 41.683 2.770 1.00 41.59 314 ASP A N 1
ATOM 2533 C CA . ASP A 1 314 ? -11.239 42.260 1.560 1.00 41.59 314 ASP A CA 1
ATOM 2534 C C . ASP A 1 314 ? -10.236 43.396 1.867 1.00 41.59 314 ASP A C 1
ATOM 2536 O O . ASP A 1 314 ? -9.484 43.828 0.998 1.00 41.59 314 ASP A O 1
ATOM 2540 N N . THR A 1 315 ? -10.198 43.875 3.112 1.00 40.53 315 THR A N 1
ATOM 2541 C CA . THR A 1 315 ? -9.196 44.816 3.634 1.00 40.53 315 THR A CA 1
ATOM 2542 C C . THR A 1 315 ? -8.303 44.110 4.657 1.00 40.53 315 THR A C 1
ATOM 2544 O O . THR A 1 315 ? -8.830 43.378 5.489 1.00 40.53 315 THR A O 1
ATOM 2547 N N . GLU A 1 316 ? -6.985 44.329 4.588 1.00 38.62 316 GLU A N 1
ATOM 2548 C CA . GLU A 1 316 ? -5.823 43.678 5.252 1.00 38.62 316 GLU A CA 1
ATOM 2549 C C . GLU A 1 316 ? -5.831 43.458 6.793 1.00 38.62 316 GLU A C 1
ATOM 2551 O O . GLU A 1 316 ? -4.783 43.374 7.434 1.00 38.62 316 GLU A O 1
ATOM 2556 N N . HIS A 1 317 ? -6.983 43.297 7.435 1.00 38.72 317 HIS A N 1
ATOM 2557 C CA . HIS A 1 317 ? -7.097 42.892 8.831 1.00 38.72 317 HIS A CA 1
ATOM 2558 C C . HIS A 1 317 ? -7.797 41.534 8.929 1.00 38.72 317 HIS A C 1
ATOM 2560 O O . HIS A 1 317 ? -8.936 41.369 8.489 1.00 38.72 317 HIS A O 1
ATOM 2566 N N . LEU A 1 318 ? -7.101 40.554 9.518 1.00 47.78 318 LEU A N 1
ATOM 2567 C CA . LEU A 1 318 ? -7.683 39.282 9.945 1.00 47.78 318 LEU A CA 1
ATOM 2568 C C . LEU A 1 318 ? -8.805 39.593 10.946 1.00 47.78 318 LEU A C 1
ATOM 2570 O O . LEU A 1 318 ? -8.541 40.025 12.068 1.00 47.78 318 LEU A O 1
ATOM 2574 N N . LEU A 1 319 ? -10.061 39.410 10.538 1.00 53.78 319 LEU A N 1
ATOM 2575 C CA . LEU A 1 319 ? -11.163 39.333 11.492 1.00 53.78 319 LEU A CA 1
ATOM 2576 C C . LEU A 1 319 ? -10.966 38.055 12.315 1.00 53.78 319 LEU A C 1
ATOM 2578 O O . LEU A 1 319 ? -10.542 37.037 11.771 1.00 53.78 319 LEU A O 1
ATOM 2582 N N . ALA A 1 320 ? -11.260 38.109 13.616 1.00 63.44 320 ALA A N 1
ATOM 2583 C CA . ALA A 1 320 ? -11.230 36.917 14.458 1.00 63.44 320 ALA A CA 1
ATOM 2584 C C . ALA A 1 320 ? -12.109 35.812 13.843 1.00 63.44 320 ALA A C 1
ATOM 2586 O O . ALA A 1 320 ? -13.214 36.098 13.362 1.00 63.44 320 ALA A O 1
ATOM 2587 N N . ASP A 1 321 ? -11.607 34.574 13.847 1.00 78.94 321 ASP A N 1
ATOM 2588 C CA . ASP A 1 321 ? -12.360 33.409 13.381 1.00 78.94 321 ASP A CA 1
ATOM 2589 C C . ASP A 1 321 ? -13.701 33.315 14.121 1.00 78.94 321 ASP A C 1
ATOM 2591 O O . ASP A 1 321 ? -13.793 33.550 15.330 1.00 78.94 321 ASP A O 1
ATOM 2595 N N . ASP A 1 322 ? -14.762 32.955 13.399 1.00 85.00 322 ASP A N 1
ATOM 2596 C CA . ASP A 1 322 ? -16.071 32.756 14.008 1.00 85.00 322 ASP A CA 1
ATOM 2597 C C . ASP A 1 322 ? -16.154 31.364 14.634 1.00 85.00 322 ASP A C 1
ATOM 2599 O O . ASP A 1 322 ? -16.594 30.405 14.000 1.00 85.00 322 ASP A O 1
ATOM 2603 N N . CYS A 1 323 ? -15.713 31.269 15.887 1.00 86.25 323 CYS A N 1
ATOM 2604 C CA . CYS A 1 323 ? -15.780 30.067 16.720 1.00 86.25 323 CYS A CA 1
ATOM 2605 C C . CYS A 1 323 ? -17.005 30.039 17.651 1.00 86.25 323 CYS A C 1
ATOM 2607 O O . CYS A 1 323 ? -17.009 29.327 18.652 1.00 86.25 323 CYS A O 1
ATOM 2609 N N . SER A 1 324 ? -18.054 30.816 17.361 1.00 84.75 324 SER A N 1
ATOM 2610 C CA . SER A 1 324 ? -19.239 30.895 18.231 1.00 84.75 324 SER A CA 1
ATOM 2611 C C . SER A 1 324 ? -20.263 29.768 18.007 1.00 84.75 324 SER A C 1
ATOM 2613 O O . SER A 1 324 ? -21.248 29.661 18.742 1.00 84.75 324 SER A O 1
ATOM 2615 N N . ASN A 1 325 ? -20.032 28.905 17.012 1.00 90.75 325 ASN A N 1
ATOM 2616 C CA . ASN A 1 325 ? -21.006 27.922 16.542 1.00 90.75 325 ASN A CA 1
ATOM 2617 C C . ASN A 1 325 ? -20.917 26.616 17.341 1.00 90.75 325 ASN A C 1
ATOM 2619 O O . ASN A 1 325 ? -20.077 25.757 17.072 1.00 90.75 325 ASN A O 1
ATOM 2623 N N . ASP A 1 326 ? -21.804 26.460 18.320 1.00 91.44 326 ASP A N 1
ATOM 2624 C CA . ASP A 1 326 ? -21.879 25.271 19.172 1.00 91.44 326 ASP A CA 1
ATOM 2625 C C . ASP A 1 326 ? -22.462 24.070 18.412 1.00 91.44 326 ASP A C 1
ATOM 2627 O O . ASP A 1 326 ? -23.614 24.096 17.970 1.00 91.44 326 ASP A O 1
ATOM 2631 N N . ALA A 1 327 ? -21.667 23.008 18.267 1.00 89.50 327 ALA A N 1
ATOM 2632 C CA . ALA A 1 327 ? -22.099 21.760 17.648 1.00 89.50 327 ALA A CA 1
ATOM 2633 C C . ALA A 1 327 ? -22.623 20.723 18.651 1.00 89.50 327 ALA A C 1
ATOM 2635 O O . ALA A 1 327 ? -23.171 19.694 18.247 1.00 89.50 327 ALA A O 1
ATOM 2636 N N . GLY A 1 328 ? -22.480 20.985 19.950 1.00 88.44 328 GLY A N 1
ATOM 2637 C CA . GLY A 1 328 ? -22.914 20.116 21.031 1.00 88.44 328 GLY A CA 1
ATOM 2638 C C . GLY A 1 328 ? -21.795 19.809 22.019 1.00 88.44 328 GLY A C 1
ATOM 2639 O O . GLY A 1 328 ? -20.730 20.423 22.041 1.00 88.44 328 GLY A O 1
ATOM 2640 N N . SER A 1 329 ? -22.040 18.852 22.909 1.00 89.25 329 SER A N 1
ATOM 2641 C CA . SER A 1 329 ? -21.048 18.447 23.905 1.00 89.25 329 SER A CA 1
ATOM 2642 C C . SER A 1 329 ? -21.080 16.949 24.157 1.00 89.25 329 SER A C 1
ATOM 2644 O O . SER A 1 329 ? -22.150 16.339 24.126 1.00 89.25 329 SER A O 1
ATOM 2646 N N . PHE A 1 330 ? -19.923 16.381 24.481 1.00 90.19 330 PHE A N 1
ATOM 2647 C CA . PHE A 1 330 ? -19.808 15.018 24.990 1.00 90.19 330 PHE A CA 1
ATOM 2648 C C . PHE A 1 330 ? -18.981 14.968 26.278 1.00 90.19 330 PHE A C 1
ATOM 2650 O O . PHE A 1 330 ? -18.367 15.962 26.667 1.00 90.19 330 PHE A O 1
ATOM 2657 N N . PHE A 1 331 ? -18.981 13.829 26.965 1.00 88.00 331 PHE A N 1
ATOM 2658 C CA . PHE A 1 331 ? -18.263 13.659 28.229 1.00 88.00 331 PHE A CA 1
ATOM 2659 C C . PHE A 1 331 ? -17.270 12.501 28.161 1.00 88.00 331 PHE A C 1
ATOM 2661 O O . PHE A 1 331 ? -17.527 11.497 27.502 1.00 88.00 331 PHE A O 1
ATOM 2668 N N . VAL A 1 332 ? -16.155 12.630 28.877 1.00 88.19 332 VAL A N 1
ATOM 2669 C CA . VAL A 1 332 ? -15.133 11.586 29.031 1.00 88.19 332 VAL A CA 1
ATOM 2670 C C . VAL A 1 332 ? -14.955 11.297 30.516 1.00 88.19 332 VAL A C 1
ATOM 2672 O O . VAL A 1 332 ? -14.851 12.224 31.323 1.00 88.19 332 VAL A O 1
ATOM 2675 N N . LEU A 1 333 ? -14.908 10.014 30.879 1.00 80.88 333 LEU A N 1
ATOM 2676 C CA . LEU A 1 333 ? -14.610 9.595 32.246 1.00 80.88 333 LEU A CA 1
ATOM 2677 C C . LEU A 1 333 ? -13.103 9.649 32.515 1.00 80.88 333 LEU A C 1
ATOM 2679 O O . LEU A 1 333 ? -12.285 9.145 31.745 1.00 80.88 333 LEU A O 1
ATOM 2683 N N . GLY A 1 334 ? -12.753 10.235 33.651 1.00 72.44 334 GLY A N 1
ATOM 2684 C CA . GLY A 1 334 ? -11.394 10.344 34.165 1.00 72.44 334 GLY A CA 1
ATOM 2685 C C . GLY A 1 334 ? -11.358 10.052 35.659 1.00 72.44 334 GLY A C 1
ATOM 2686 O O . GLY A 1 334 ? -12.366 10.232 36.347 1.00 72.44 334 GLY A O 1
ATOM 2687 N N . GLY A 1 335 ? -10.205 9.606 36.150 1.00 69.31 335 GLY A N 1
ATOM 2688 C CA . GLY A 1 335 ? -9.981 9.314 37.565 1.00 69.31 335 GLY A CA 1
ATOM 2689 C C . GLY A 1 335 ? -8.582 9.735 38.003 1.00 69.31 335 GLY A C 1
ATOM 2690 O O . GLY A 1 335 ? -7.746 10.071 37.167 1.00 69.31 335 GLY A O 1
ATOM 2691 N N . ASP A 1 336 ? -8.335 9.701 39.311 1.00 65.94 336 ASP A N 1
ATOM 2692 C CA . ASP A 1 336 ? -7.083 10.192 39.888 1.00 65.94 336 ASP A CA 1
ATOM 2693 C C . ASP A 1 336 ? -5.848 9.504 39.277 1.00 65.94 336 ASP A C 1
ATOM 2695 O O . ASP A 1 336 ? -5.804 8.279 39.113 1.00 65.94 336 ASP A O 1
ATOM 2699 N N . ASP A 1 337 ? -4.824 10.316 38.994 1.00 56.25 337 ASP A N 1
ATOM 2700 C CA . ASP A 1 337 ? -3.609 10.001 38.214 1.00 56.25 337 ASP A CA 1
ATOM 2701 C C . ASP A 1 337 ? -2.871 8.731 38.698 1.00 56.25 337 ASP A C 1
ATOM 2703 O O . ASP A 1 337 ? -2.268 7.980 37.928 1.00 56.25 337 ASP A O 1
ATOM 2707 N N . ILE A 1 338 ? -2.962 8.453 40.000 1.00 58.31 338 ILE A N 1
ATOM 2708 C CA . ILE A 1 338 ? -2.273 7.342 40.665 1.00 58.31 338 ILE A CA 1
ATOM 2709 C C . ILE A 1 338 ? -3.005 6.008 40.432 1.00 58.31 338 ILE A C 1
ATOM 2711 O O . ILE A 1 338 ? -2.370 4.960 40.313 1.00 58.31 338 ILE A O 1
ATOM 2715 N N . HIS A 1 339 ? -4.337 6.025 40.329 1.00 66.00 339 HIS A N 1
ATOM 2716 C CA . HIS A 1 339 ? -5.163 4.815 40.402 1.00 66.00 339 HIS A CA 1
ATOM 2717 C C . HIS A 1 339 ? -5.899 4.488 39.097 1.00 66.00 339 HIS A C 1
ATOM 2719 O O . HIS A 1 339 ? -6.196 3.319 38.841 1.00 66.00 339 HIS A O 1
ATOM 2725 N N . GLN A 1 340 ? -6.167 5.463 38.224 1.00 71.19 340 GLN A N 1
ATOM 2726 C CA . GLN A 1 340 ? -6.813 5.191 36.937 1.00 71.19 340 GLN A CA 1
ATOM 2727 C C . GLN A 1 340 ? -5.884 4.409 36.010 1.00 71.19 340 GLN A C 1
ATOM 2729 O O . GLN A 1 340 ? -4.754 4.830 35.787 1.00 71.19 340 GLN A O 1
ATOM 2734 N N . GLN A 1 341 ? -6.348 3.300 35.418 1.00 71.00 341 GLN A N 1
ATOM 2735 C CA . GLN A 1 341 ? -5.593 2.606 34.367 1.00 71.00 341 GLN A CA 1
ATOM 2736 C C . GLN A 1 341 ? -5.237 3.574 33.227 1.00 71.00 341 GLN A C 1
ATOM 2738 O O . GLN A 1 341 ? -6.122 4.233 32.691 1.00 71.00 341 GLN A O 1
ATOM 2743 N N . LYS A 1 342 ? -3.960 3.632 32.824 1.00 77.19 342 LYS A N 1
ATOM 2744 C CA . LYS A 1 342 ? -3.564 4.360 31.610 1.00 77.19 342 LYS A CA 1
ATOM 2745 C C . LYS A 1 342 ? -4.224 3.682 30.400 1.00 77.19 342 LYS A C 1
ATOM 2747 O O . LYS A 1 342 ? -4.133 2.459 30.255 1.00 77.19 342 LYS A O 1
ATOM 2752 N N . TRP A 1 343 ? -4.881 4.458 29.543 1.00 83.19 343 TRP A N 1
ATOM 2753 C CA . TRP A 1 343 ? -5.526 3.972 28.322 1.00 83.19 343 TRP A CA 1
ATOM 2754 C C . TRP A 1 343 ? -5.434 5.008 27.200 1.00 83.19 343 TRP A C 1
ATOM 2756 O O . TRP A 1 343 ? -5.348 6.211 27.448 1.00 83.19 343 TRP A O 1
ATOM 2766 N N . ASN A 1 344 ? -5.443 4.514 25.964 1.00 85.50 344 ASN A N 1
ATOM 2767 C CA . ASN A 1 344 ? -5.552 5.295 24.736 1.00 85.50 344 ASN A CA 1
ATOM 2768 C C . ASN A 1 344 ? -6.450 4.499 23.792 1.00 85.50 344 ASN A C 1
ATOM 2770 O O . ASN A 1 344 ? -6.243 3.289 23.645 1.00 85.50 344 ASN A O 1
ATOM 2774 N N . TYR A 1 345 ? -7.421 5.147 23.153 1.00 87.69 345 TYR A N 1
ATOM 2775 C CA . TYR A 1 345 ? -8.178 4.457 22.116 1.00 87.69 345 TYR A CA 1
ATOM 2776 C C . TYR A 1 345 ? -7.299 4.211 20.890 1.00 87.69 345 TYR A C 1
ATOM 2778 O O . TYR A 1 345 ? -6.510 5.060 20.486 1.00 87.69 345 TYR A O 1
ATOM 2786 N N . GLY A 1 346 ? -7.459 3.034 20.286 1.00 84.56 346 GLY A N 1
ATOM 2787 C CA . GLY A 1 346 ? -6.743 2.643 19.071 1.00 84.56 346 GLY A CA 1
ATOM 2788 C C . GLY A 1 346 ? -7.258 3.267 17.773 1.00 84.56 346 GLY A C 1
ATOM 2789 O O . GLY A 1 346 ? -6.675 3.045 16.715 1.00 84.56 346 GLY A O 1
ATOM 2790 N N . TYR A 1 347 ? -8.380 3.982 17.849 1.00 90.06 347 TYR A N 1
ATOM 2791 C CA . TYR A 1 347 ? -9.042 4.671 16.745 1.00 90.06 347 TYR A CA 1
ATOM 2792 C C . TYR A 1 347 ? -9.666 5.970 17.273 1.00 90.06 347 TYR A C 1
ATOM 2794 O O . TYR A 1 347 ? -10.022 6.023 18.457 1.00 90.06 347 TYR A O 1
ATOM 2802 N N . PRO A 1 348 ? -9.865 6.991 16.421 1.00 91.50 348 PRO A N 1
ATOM 2803 C CA . PRO A 1 348 ? -10.475 8.240 16.853 1.00 91.50 348 PRO A CA 1
ATOM 2804 C C . PRO A 1 348 ? -11.963 8.070 17.189 1.00 91.50 348 PRO A C 1
ATOM 2806 O O . PRO A 1 348 ? -12.694 7.318 16.535 1.00 91.50 348 PRO A O 1
ATOM 2809 N N . TYR A 1 349 ? -12.429 8.827 18.182 1.00 93.38 349 TYR A N 1
ATOM 2810 C CA . TYR A 1 349 ? -13.853 9.035 18.432 1.00 93.38 349 TYR A CA 1
ATOM 2811 C C . TYR A 1 349 ? -14.394 10.080 17.451 1.00 93.38 349 TYR A C 1
ATOM 2813 O O . TYR A 1 349 ? -13.816 11.154 17.304 1.00 93.38 349 TYR A O 1
ATOM 2821 N N . LEU A 1 350 ? -15.503 9.767 16.780 1.00 93.00 350 LEU A N 1
ATOM 2822 C CA . LEU A 1 350 ? -16.119 10.635 15.778 1.00 93.00 350 LEU A CA 1
ATOM 2823 C C . LEU A 1 350 ? -17.393 11.250 16.356 1.00 93.00 350 LEU A C 1
ATOM 2825 O O . LEU A 1 350 ? -18.320 10.535 16.727 1.00 93.00 350 LEU A O 1
ATOM 2829 N N . PHE A 1 351 ? -17.461 12.576 16.376 1.00 93.00 351 PHE A N 1
ATOM 2830 C CA . PHE A 1 351 ? -18.632 13.340 16.790 1.00 93.00 351 PHE A CA 1
ATOM 2831 C C . PHE A 1 351 ? -19.253 14.023 15.568 1.00 93.00 351 PHE A C 1
ATOM 2833 O O . PHE A 1 351 ? -18.597 14.809 14.891 1.00 93.00 351 PHE A O 1
ATOM 2840 N N . GLU A 1 352 ? -20.502 13.701 15.226 1.00 92.25 352 GLU A N 1
ATOM 2841 C CA . GLU A 1 352 ? -21.113 14.179 13.979 1.00 92.25 352 GLU A CA 1
ATOM 2842 C C . GLU A 1 352 ? -21.480 15.672 14.042 1.00 92.25 352 GLU A C 1
ATOM 2844 O O . GLU A 1 352 ? -22.333 16.073 14.829 1.00 92.25 352 GLU A O 1
ATOM 2849 N N . ILE A 1 353 ? -20.892 16.479 13.150 1.00 93.81 353 ILE A N 1
ATOM 2850 C CA . ILE A 1 353 ? -21.093 17.941 13.060 1.00 93.81 353 ILE A CA 1
ATOM 2851 C C . ILE A 1 353 ? -21.807 18.374 11.768 1.00 93.81 353 ILE A C 1
ATOM 2853 O O . ILE A 1 353 ? -21.981 19.563 11.508 1.00 93.81 353 ILE A O 1
ATOM 2857 N N . THR A 1 354 ? -22.246 17.409 10.951 1.00 93.00 354 THR A N 1
ATOM 2858 C CA . THR A 1 354 ? -22.826 17.619 9.613 1.00 93.00 354 THR A CA 1
ATOM 2859 C C . THR A 1 354 ? -23.898 18.714 9.556 1.00 93.00 354 THR A C 1
ATOM 2861 O O . THR A 1 354 ? -23.897 19.519 8.626 1.00 93.00 354 THR A O 1
ATOM 2864 N N . ASP A 1 355 ? -24.843 18.721 10.498 1.00 90.62 355 ASP A N 1
ATOM 2865 C CA . ASP A 1 355 ? -26.005 19.619 10.442 1.00 90.62 355 ASP A CA 1
ATOM 2866 C C . ASP A 1 355 ? -25.624 21.072 10.744 1.00 90.62 355 ASP A C 1
ATOM 2868 O O . ASP A 1 355 ? -26.137 21.984 10.100 1.00 90.62 355 ASP A O 1
ATOM 2872 N N . VAL A 1 356 ? -24.666 21.270 11.653 1.00 92.06 356 VAL A N 1
ATOM 2873 C CA . VAL A 1 356 ? -24.145 22.588 12.040 1.00 92.06 356 VAL A CA 1
ATOM 2874 C C . VAL A 1 356 ? -23.346 23.182 10.886 1.00 92.06 356 VAL A C 1
ATOM 2876 O O . VAL A 1 356 ? -23.602 24.301 10.464 1.00 92.06 356 VAL A O 1
ATOM 2879 N N . VAL A 1 357 ? -22.446 22.405 10.275 1.00 93.25 357 VAL A N 1
ATOM 2880 C CA . VAL A 1 357 ? -21.680 22.868 9.103 1.00 93.25 357 VAL A CA 1
ATOM 2881 C C . VAL A 1 357 ? -22.619 23.269 7.957 1.00 93.25 357 VAL A C 1
ATOM 2883 O O . VAL A 1 357 ? -22.438 24.313 7.333 1.00 93.25 357 VAL A O 1
ATOM 2886 N N . LYS A 1 358 ? -23.685 22.488 7.720 1.00 92.56 358 LYS A N 1
ATOM 2887 C CA . LYS A 1 358 ? -24.710 22.835 6.724 1.00 92.56 358 LYS A CA 1
ATOM 2888 C C . LYS A 1 358 ? -25.471 24.110 7.077 1.00 92.56 358 LYS A C 1
ATOM 2890 O O . LYS A 1 358 ? -25.754 24.885 6.166 1.00 92.56 358 LYS A O 1
ATOM 2895 N N . SER A 1 359 ? -25.812 24.336 8.348 1.00 91.62 359 SER A N 1
ATOM 2896 C CA . SER A 1 359 ? -26.521 25.555 8.758 1.00 91.62 359 SER A CA 1
ATOM 2897 C C . SER A 1 359 ? -25.659 26.811 8.631 1.00 91.62 359 SER A C 1
ATOM 2899 O O . SER A 1 359 ? -26.205 27.893 8.452 1.00 91.62 359 SER A O 1
ATOM 2901 N N . LEU A 1 360 ? -24.330 26.666 8.662 1.00 90.69 360 LEU A N 1
ATOM 2902 C CA . LEU A 1 360 ? -23.376 27.752 8.410 1.00 90.69 360 LEU A CA 1
ATOM 2903 C C . LEU A 1 360 ? -23.199 28.077 6.917 1.00 90.69 360 LEU A C 1
ATOM 2905 O O . LEU A 1 360 ? -22.537 29.053 6.579 1.00 90.69 360 LEU A O 1
ATOM 2909 N N . GLY A 1 361 ? -23.774 27.279 6.010 1.00 89.94 361 GLY A N 1
ATOM 2910 C CA . GLY A 1 361 ? -23.659 27.494 4.565 1.00 89.94 361 GLY A CA 1
ATOM 2911 C C . GLY A 1 361 ? -22.281 27.161 3.978 1.00 89.94 361 GLY A C 1
ATOM 2912 O O . GLY A 1 361 ? -22.021 27.486 2.820 1.00 89.94 361 GLY A O 1
ATOM 2913 N N . VAL A 1 362 ? -21.410 26.492 4.741 1.00 89.81 362 VAL A N 1
ATOM 2914 C CA . VAL A 1 362 ? -20.074 26.065 4.298 1.00 89.81 362 VAL A CA 1
ATOM 2915 C C . VAL A 1 362 ? -20.154 24.650 3.696 1.00 89.81 362 VAL A C 1
ATOM 2917 O O . VAL A 1 362 ? -20.889 23.800 4.214 1.00 89.81 362 VAL A O 1
ATOM 2920 N N . PRO A 1 363 ? -19.436 24.343 2.595 1.00 91.62 363 PRO A N 1
ATOM 2921 C CA . PRO A 1 363 ? -19.349 22.978 2.077 1.00 91.62 363 PRO A CA 1
ATOM 2922 C C . PRO A 1 363 ? -18.788 22.005 3.121 1.00 91.62 363 PRO A C 1
ATOM 2924 O O . PRO A 1 363 ? -17.873 22.346 3.861 1.00 91.62 363 PRO A O 1
ATOM 2927 N N . LEU A 1 364 ? -19.281 20.762 3.151 1.00 90.94 364 LEU A N 1
ATOM 2928 C CA . LEU A 1 364 ? -18.778 19.741 4.086 1.00 90.94 364 LEU A CA 1
ATOM 2929 C C . LEU A 1 364 ? -17.306 19.363 3.834 1.00 90.94 364 LEU A C 1
ATOM 2931 O O . LEU A 1 364 ? -16.641 18.902 4.755 1.00 90.94 364 LEU A O 1
ATOM 2935 N N . ASP A 1 365 ? -16.814 19.546 2.610 1.00 87.44 365 ASP A N 1
ATOM 2936 C CA . ASP A 1 365 ? -15.414 19.408 2.191 1.00 87.44 365 ASP A CA 1
ATOM 2937 C C . ASP A 1 365 ? -14.708 20.778 2.061 1.00 87.44 365 ASP A C 1
ATOM 2939 O O . ASP A 1 365 ? -13.756 20.909 1.298 1.00 87.44 365 ASP A O 1
ATOM 2943 N N . GLY A 1 366 ? -15.219 21.814 2.737 1.00 87.75 366 GLY A N 1
ATOM 2944 C CA . GLY A 1 366 ? -14.687 23.179 2.713 1.00 87.75 366 GLY A CA 1
ATOM 2945 C C . GLY A 1 366 ? -13.739 23.516 3.869 1.00 87.75 366 GLY A C 1
ATOM 2946 O O . GLY A 1 366 ? -13.410 22.668 4.695 1.00 87.75 366 GLY A O 1
ATOM 2947 N N . ASP A 1 367 ? -13.348 24.791 3.925 1.00 89.44 367 ASP A N 1
ATOM 2948 C CA . ASP A 1 367 ? -12.417 25.354 4.909 1.00 89.44 367 ASP A CA 1
ATOM 2949 C C . ASP A 1 367 ? -13.141 25.749 6.204 1.00 89.44 367 ASP A C 1
ATOM 2951 O O . ASP A 1 367 ? -13.798 26.789 6.294 1.00 89.44 367 ASP A O 1
ATOM 2955 N N . TYR A 1 368 ? -13.073 24.857 7.185 1.00 92.12 368 TYR A N 1
ATOM 2956 C CA . TYR A 1 368 ? -13.510 25.068 8.560 1.00 92.12 368 TYR A CA 1
ATOM 2957 C C . TYR A 1 368 ? -12.756 24.094 9.468 1.00 92.12 368 TYR A C 1
ATOM 2959 O O . TYR A 1 368 ? -12.245 23.058 9.029 1.00 92.12 368 TYR A O 1
ATOM 2967 N N . TYR A 1 369 ? -12.698 24.408 10.756 1.00 92.44 369 TYR A N 1
ATOM 2968 C CA . TYR A 1 369 ? -12.066 23.550 11.751 1.00 92.44 369 TYR A CA 1
ATOM 2969 C C . TYR A 1 369 ? -12.936 23.430 12.997 1.00 92.44 369 TYR A C 1
ATOM 2971 O O . TYR A 1 369 ? -13.989 24.058 13.114 1.00 92.44 369 TYR A O 1
ATOM 2979 N N . VAL A 1 370 ? -12.513 22.574 13.920 1.00 93.06 370 VAL A N 1
ATOM 2980 C CA . VAL A 1 370 ? -13.192 22.372 15.196 1.00 93.06 370 VAL A CA 1
ATOM 2981 C C . VAL A 1 370 ? -12.274 22.714 16.352 1.00 93.06 370 VAL A C 1
ATOM 2983 O O . VAL A 1 370 ? -11.073 22.450 16.314 1.00 93.06 370 VAL A O 1
ATOM 2986 N N . HIS A 1 371 ? -12.871 23.298 17.379 1.00 91.19 371 HIS A N 1
ATOM 2987 C CA . HIS A 1 371 ? -12.258 23.554 18.671 1.00 91.19 371 HIS A CA 1
ATOM 2988 C C . HIS A 1 371 ? -13.076 22.849 19.756 1.00 91.19 371 HIS A C 1
ATOM 2990 O O . HIS A 1 371 ? -14.263 22.565 19.561 1.00 91.19 371 HIS A O 1
ATOM 2996 N N . ALA A 1 372 ? -12.445 22.530 20.882 1.00 91.69 372 ALA A N 1
ATOM 2997 C CA . ALA A 1 372 ? -13.127 21.908 22.002 1.00 91.69 372 ALA A CA 1
ATOM 2998 C C . ALA A 1 372 ? -12.775 22.612 23.311 1.00 91.69 372 ALA A C 1
ATOM 3000 O O . ALA A 1 372 ? -11.631 22.523 23.747 1.00 91.69 372 ALA A O 1
ATOM 3001 N N . ASP A 1 373 ? -13.770 23.222 23.960 1.00 90.88 373 ASP A N 1
ATOM 3002 C CA . ASP A 1 373 ? -13.599 23.740 25.320 1.00 90.88 373 ASP A CA 1
ATOM 3003 C C . ASP A 1 373 ? -13.706 22.565 26.296 1.00 90.88 373 ASP A C 1
ATOM 3005 O O . ASP A 1 373 ? -14.730 21.863 26.335 1.00 90.88 373 ASP A O 1
ATOM 3009 N N . ILE A 1 374 ? -12.664 22.349 27.100 1.00 91.38 374 ILE A N 1
ATOM 3010 C CA . ILE A 1 374 ? -12.582 21.206 28.010 1.00 91.38 374 ILE A CA 1
ATOM 3011 C C . ILE A 1 374 ? -12.708 21.689 29.450 1.00 91.38 374 ILE A C 1
ATOM 3013 O O . ILE A 1 374 ? -11.807 22.308 30.007 1.00 91.38 374 ILE A O 1
ATOM 3017 N N . SER A 1 375 ? -13.808 21.320 30.098 1.00 90.88 375 SER A N 1
ATOM 3018 C CA . SER A 1 375 ? -14.064 21.652 31.502 1.00 90.88 375 SER A CA 1
ATOM 3019 C C . SER A 1 375 ? -14.190 20.384 32.331 1.00 90.88 375 SER A C 1
ATOM 3021 O O . SER A 1 375 ? -14.952 19.481 31.995 1.00 90.88 375 SER A O 1
ATOM 3023 N N . ALA A 1 376 ? -13.458 20.297 33.437 1.00 87.06 376 ALA A N 1
ATOM 3024 C CA . ALA A 1 376 ? -13.693 19.268 34.437 1.00 87.06 376 ALA A CA 1
ATOM 3025 C C . ALA A 1 376 ? -15.115 19.402 35.008 1.00 87.06 376 ALA A C 1
ATOM 3027 O O . ALA A 1 376 ? -15.700 20.487 35.026 1.00 87.06 376 ALA A O 1
ATOM 3028 N N . LEU A 1 377 ? -15.683 18.304 35.511 1.00 82.06 377 LEU A N 1
ATOM 3029 C CA . LEU A 1 377 ? -17.056 18.304 36.044 1.00 82.06 377 LEU A CA 1
ATOM 3030 C C . LEU A 1 377 ? -17.269 19.242 37.242 1.00 82.06 377 LEU A C 1
ATOM 3032 O O . LEU A 1 377 ? -18.395 19.650 37.507 1.00 82.06 377 LEU A O 1
ATOM 3036 N N . ASN A 1 378 ? -16.200 19.607 37.951 1.00 81.56 378 ASN A N 1
ATOM 3037 C CA . ASN A 1 378 ? -16.230 20.610 39.017 1.00 81.56 378 ASN A CA 1
ATOM 3038 C C . ASN A 1 378 ? -16.258 22.064 38.486 1.00 81.56 378 ASN A C 1
ATOM 3040 O O . ASN A 1 378 ? -16.201 23.001 39.279 1.00 81.56 378 ASN A O 1
ATOM 3044 N N . GLY A 1 379 ? -16.304 22.259 37.163 1.00 81.31 379 GLY A N 1
ATOM 3045 C CA . GLY A 1 379 ? -16.312 23.559 36.491 1.00 81.31 379 GLY A CA 1
ATOM 3046 C C . GLY A 1 379 ? -14.926 24.149 36.210 1.00 81.31 379 GLY A C 1
ATOM 3047 O O . GLY A 1 379 ? -14.841 25.212 35.600 1.00 81.31 379 GLY A O 1
ATOM 3048 N N . THR A 1 380 ? -13.836 23.493 36.625 1.00 88.19 380 THR A N 1
ATOM 3049 C CA . THR A 1 380 ? -12.473 23.958 36.326 1.00 88.19 380 THR A CA 1
ATOM 3050 C C . THR A 1 380 ? -12.167 23.778 34.842 1.00 88.19 380 THR A C 1
ATOM 3052 O O . THR A 1 380 ? -12.294 22.673 34.318 1.00 88.19 380 THR A O 1
ATOM 3055 N N . GLN A 1 381 ? -11.733 24.841 34.164 1.00 88.25 381 GLN A N 1
ATOM 3056 C CA . GLN A 1 381 ? -11.229 24.728 32.796 1.00 88.25 381 GLN A CA 1
ATOM 3057 C C . GLN A 1 381 ? -9.915 23.949 32.799 1.00 88.25 381 GLN A C 1
ATOM 3059 O O . GLN A 1 381 ? -8.985 24.269 33.545 1.00 88.25 381 GLN A O 1
ATOM 3064 N N . LEU A 1 382 ? -9.870 22.888 32.003 1.00 85.56 382 LEU A N 1
ATOM 3065 C CA . LEU A 1 382 ? -8.661 22.116 31.774 1.00 85.56 382 LEU A CA 1
ATOM 3066 C C . LEU A 1 382 ? -7.867 22.779 30.653 1.00 85.56 382 LEU A C 1
ATOM 3068 O O . LEU A 1 382 ? -8.415 23.508 29.834 1.00 85.56 382 LEU A O 1
ATOM 3072 N N . LYS A 1 383 ? -6.557 22.543 30.637 1.00 83.00 383 LYS A N 1
ATOM 3073 C CA . LYS A 1 383 ? -5.716 23.043 29.553 1.00 83.00 383 LYS A CA 1
ATOM 3074 C C . LYS A 1 383 ? -6.073 22.347 28.240 1.00 83.00 383 LYS A C 1
ATOM 3076 O O . LYS A 1 383 ? -6.289 21.133 28.225 1.00 83.00 383 LYS A O 1
ATOM 3081 N N . ASP A 1 384 ? -6.025 23.104 27.152 1.00 73.75 384 ASP A N 1
ATOM 3082 C CA . ASP A 1 384 ? -6.322 22.620 25.799 1.00 73.75 384 ASP A CA 1
ATOM 3083 C C . ASP A 1 384 ? -5.363 21.507 25.333 1.00 73.75 384 ASP A C 1
ATOM 3085 O O . ASP A 1 384 ? -5.720 20.699 24.482 1.00 73.75 384 ASP A O 1
ATOM 3089 N N . ASP A 1 385 ? -4.161 21.418 25.914 1.00 76.69 385 ASP A N 1
ATOM 3090 C CA . ASP A 1 385 ? -3.122 20.433 25.575 1.00 76.69 385 ASP A CA 1
ATOM 3091 C C . ASP A 1 385 ? -3.310 19.055 26.243 1.00 76.69 385 ASP A C 1
ATOM 3093 O O . ASP A 1 385 ? -2.509 18.132 26.038 1.00 76.69 385 ASP A O 1
ATOM 3097 N N . ILE A 1 386 ? -4.379 18.870 27.029 1.00 83.81 386 ILE A N 1
ATOM 3098 C CA . ILE A 1 386 ? -4.649 17.601 27.717 1.00 83.81 386 ILE A CA 1
ATOM 3099 C C . ILE A 1 386 ? -4.877 16.441 26.735 1.00 83.81 386 ILE A C 1
ATOM 3101 O O . ILE A 1 386 ? -4.506 15.297 27.027 1.00 83.81 386 ILE A O 1
ATOM 3105 N N . ILE A 1 387 ? -5.402 16.728 25.544 1.00 85.62 387 ILE A N 1
ATOM 3106 C CA . ILE A 1 387 ? -5.489 15.811 24.403 1.00 85.62 387 ILE A CA 1
ATOM 3107 C C . ILE A 1 387 ? -4.990 16.512 23.130 1.00 85.62 387 ILE A C 1
ATOM 3109 O O . ILE A 1 387 ? -4.938 17.740 23.098 1.00 85.62 387 ILE A O 1
ATOM 3113 N N . PRO A 1 388 ? -4.628 15.766 22.074 1.00 85.56 388 PRO A N 1
ATOM 3114 C CA . PRO A 1 388 ? -4.347 16.370 20.778 1.00 85.56 388 PRO A CA 1
ATOM 3115 C C . PRO A 1 388 ? -5.546 17.191 20.260 1.00 85.56 388 PRO A C 1
ATOM 3117 O O . PRO A 1 388 ? -6.692 16.778 20.479 1.00 85.56 388 PRO A O 1
ATOM 3120 N N . PRO A 1 389 ? -5.310 18.317 19.557 1.00 86.50 389 PRO A N 1
ATOM 3121 C CA . PRO A 1 389 ? -6.381 19.114 18.965 1.00 86.50 389 PRO A CA 1
ATOM 3122 C C . PRO A 1 389 ? -7.274 18.275 18.037 1.00 86.50 389 PRO A C 1
ATOM 3124 O O . PRO A 1 389 ? -6.747 17.463 17.270 1.00 86.50 389 PRO A O 1
ATOM 3127 N N . PRO A 1 390 ? -8.607 18.464 18.060 1.00 91.12 390 PRO A N 1
ATOM 3128 C CA . PRO A 1 390 ? -9.498 17.725 17.178 1.00 91.12 390 PRO A CA 1
ATOM 3129 C C . PRO A 1 390 ? -9.323 18.143 15.716 1.00 91.12 390 PRO A C 1
ATOM 3131 O O . PRO A 1 390 ? -9.041 19.302 15.405 1.00 91.12 390 PRO A O 1
ATOM 3134 N N . THR A 1 391 ? -9.554 17.197 14.811 1.00 92.25 391 THR A N 1
ATOM 3135 C CA . THR A 1 391 ? -9.547 17.427 13.359 1.00 92.25 391 THR A CA 1
ATOM 3136 C C . THR A 1 391 ? -10.938 17.216 12.774 1.00 92.25 391 THR A C 1
ATOM 3138 O O . THR A 1 391 ? -11.825 16.655 13.418 1.00 92.25 391 THR A O 1
ATOM 3141 N N . VAL A 1 392 ? -11.167 17.678 11.546 1.00 94.38 392 VAL A N 1
ATOM 3142 C CA . VAL A 1 392 ? -12.405 17.379 10.813 1.00 94.38 392 VAL A CA 1
ATOM 3143 C C . VAL A 1 392 ? -12.188 16.161 9.921 1.00 94.38 392 VAL A C 1
ATOM 3145 O O . VAL A 1 392 ? -11.308 16.170 9.068 1.00 94.38 392 VAL A O 1
ATOM 3148 N N . SER A 1 393 ? -13.031 15.139 10.052 1.00 93.81 393 SER A N 1
ATOM 3149 C CA . SER A 1 393 ? -13.105 14.019 9.114 1.00 93.81 393 SER A CA 1
ATOM 3150 C C . SER A 1 393 ? -14.348 14.141 8.234 1.00 93.81 393 SER A C 1
ATOM 3152 O O . SER A 1 393 ? -15.483 14.086 8.711 1.00 93.81 393 SER A O 1
ATOM 3154 N N . TYR A 1 394 ? -14.142 14.253 6.928 1.00 92.50 394 TYR A N 1
ATOM 3155 C CA . TYR A 1 394 ? -15.192 14.205 5.920 1.00 92.50 394 TYR A CA 1
ATOM 3156 C C . TYR A 1 394 ? -15.364 12.771 5.403 1.00 92.50 394 TYR A C 1
ATOM 3158 O O . TYR A 1 394 ? -14.406 12.110 5.012 1.00 92.50 394 TYR A O 1
ATOM 3166 N N . ILE A 1 395 ? -16.598 12.270 5.371 1.00 89.31 395 ILE A N 1
ATOM 3167 C CA . ILE A 1 395 ? -16.914 10.955 4.804 1.00 89.31 395 ILE A CA 1
ATOM 3168 C C . ILE A 1 395 ? -17.852 11.156 3.608 1.00 89.31 395 ILE A C 1
ATOM 3170 O O . ILE A 1 395 ? -19.002 11.571 3.801 1.00 89.31 395 ILE A O 1
ATOM 3174 N N . PRO A 1 396 ? -17.414 10.859 2.368 1.00 83.25 396 PRO A N 1
ATOM 3175 C CA . PRO A 1 396 ? -18.272 10.964 1.193 1.00 83.25 396 PRO A CA 1
ATOM 3176 C C . PRO A 1 396 ? -19.377 9.893 1.210 1.00 83.25 396 PRO A C 1
ATOM 3178 O O . PRO A 1 396 ? -19.205 8.794 1.736 1.00 83.25 396 PRO A O 1
ATOM 3181 N N . GLY A 1 397 ? -20.530 10.196 0.608 1.00 77.25 397 GLY A N 1
ATOM 3182 C CA . GLY A 1 397 ? -21.664 9.266 0.550 1.00 77.25 397 GLY A CA 1
ATOM 3183 C C . GLY A 1 397 ? -21.404 8.035 -0.334 1.00 77.25 397 GLY A C 1
ATOM 3184 O O . GLY A 1 397 ? -20.905 8.168 -1.451 1.00 77.25 397 GLY A O 1
ATOM 3185 N N . ARG A 1 398 ? -21.782 6.830 0.133 1.00 65.56 398 ARG A N 1
ATOM 3186 C CA . ARG A 1 398 ? -21.537 5.546 -0.572 1.00 65.56 398 ARG A CA 1
ATOM 3187 C C . ARG A 1 398 ? -22.300 5.361 -1.895 1.00 65.56 398 ARG A C 1
ATOM 3189 O O . ARG A 1 398 ? -21.846 4.588 -2.736 1.00 65.56 398 ARG A O 1
ATOM 3196 N N . ARG A 1 399 ? -23.449 6.019 -2.117 1.00 48.66 399 ARG A N 1
ATOM 3197 C CA . ARG A 1 399 ? -24.167 5.934 -3.409 1.00 48.66 399 ARG A CA 1
ATOM 3198 C C . ARG A 1 399 ? -23.545 6.926 -4.383 1.00 48.66 399 ARG A C 1
ATOM 3200 O O . ARG A 1 399 ? -23.874 8.105 -4.358 1.00 48.66 399 ARG A O 1
ATOM 3207 N N . HIS A 1 400 ? -22.657 6.408 -5.227 1.00 41.88 400 HIS A N 1
ATOM 3208 C CA . HIS A 1 400 ? -21.890 7.162 -6.207 1.00 41.88 400 HIS A CA 1
ATOM 3209 C C . HIS A 1 400 ? -21.084 8.299 -5.566 1.00 41.88 400 HIS A C 1
ATOM 3211 O O . HIS A 1 400 ? -21.479 9.466 -5.603 1.00 41.88 400 HIS A O 1
ATOM 3217 N N . ALA A 1 401 ? -19.854 7.984 -5.143 1.00 41.34 401 ALA A N 1
ATOM 3218 C CA . ALA A 1 401 ? -18.749 8.866 -5.503 1.00 41.34 401 ALA A CA 1
ATOM 3219 C C . ALA A 1 401 ? -18.975 9.208 -6.981 1.00 41.34 401 ALA A C 1
ATOM 3221 O O . ALA A 1 401 ? -18.969 8.320 -7.831 1.00 41.34 401 ALA A O 1
ATOM 3222 N N . ASN A 1 402 ? -19.440 10.434 -7.225 1.00 45.59 402 ASN A N 1
ATOM 3223 C CA . ASN A 1 402 ? -20.181 10.795 -8.424 1.00 45.59 402 ASN A CA 1
ATOM 3224 C C . ASN A 1 402 ? -19.395 10.280 -9.629 1.00 45.59 402 ASN A C 1
ATOM 3226 O O . ASN A 1 402 ? -18.269 10.725 -9.836 1.00 45.59 402 ASN A O 1
ATOM 3230 N N . GLU A 1 403 ? -19.945 9.352 -10.407 1.00 44.81 403 GLU A N 1
ATOM 3231 C CA . GLU A 1 403 ? -19.241 8.785 -11.561 1.00 44.81 403 GLU A CA 1
ATOM 3232 C C . GLU A 1 403 ? -18.768 9.919 -12.490 1.00 44.81 403 GLU A C 1
ATOM 3234 O O . GLU A 1 403 ? -17.713 9.839 -13.099 1.00 44.81 403 GLU A O 1
ATOM 3239 N N . ARG A 1 404 ? -19.488 11.054 -12.496 1.00 44.56 404 ARG A N 1
ATOM 3240 C CA . ARG A 1 404 ? -19.083 12.338 -13.090 1.00 44.56 404 ARG A CA 1
ATOM 3241 C C . ARG A 1 404 ? -17.897 13.037 -12.410 1.00 44.56 404 ARG A C 1
ATOM 3243 O O . ARG A 1 404 ? -17.070 13.578 -13.131 1.00 44.56 404 ARG A O 1
ATOM 3250 N N . LYS A 1 405 ? -17.807 13.085 -11.074 1.00 50.22 405 LYS A N 1
ATOM 3251 C CA . LYS A 1 405 ? -16.699 13.712 -10.313 1.00 50.22 405 LYS A CA 1
ATOM 3252 C C . LYS A 1 405 ? -15.445 12.831 -10.418 1.00 50.22 405 LYS A C 1
ATOM 3254 O O . LYS A 1 405 ? -14.392 13.371 -10.723 1.00 50.22 405 LYS A O 1
ATOM 3259 N N . LEU A 1 406 ? -15.587 11.502 -10.342 1.00 51.59 406 LEU A N 1
ATOM 3260 C CA . LEU A 1 406 ? -14.542 10.514 -10.651 1.00 51.59 406 LEU A CA 1
ATOM 3261 C C . LEU A 1 406 ? -14.121 10.563 -12.122 1.00 51.59 406 LEU A C 1
ATOM 3263 O O . LEU A 1 406 ? -12.938 10.703 -12.379 1.00 51.59 406 LEU A O 1
ATOM 3267 N N . LYS A 1 407 ? -15.045 10.589 -13.095 1.00 50.31 407 LYS A N 1
ATOM 3268 C CA . LYS A 1 407 ? -14.713 10.806 -14.520 1.00 50.31 407 LYS A CA 1
ATOM 3269 C C . LYS A 1 407 ? -14.033 12.155 -14.748 1.00 50.31 407 LYS A C 1
ATOM 3271 O O . LYS A 1 407 ? -13.143 12.239 -15.581 1.00 50.31 407 LYS A O 1
ATOM 3276 N N . LYS A 1 408 ? -14.406 13.215 -14.023 1.00 52.28 408 LYS A N 1
ATOM 3277 C CA . LYS A 1 408 ? -13.763 14.540 -14.109 1.00 52.28 408 LYS A CA 1
ATOM 3278 C C . LYS A 1 408 ? -12.368 14.533 -13.475 1.00 52.28 408 LYS A C 1
ATOM 3280 O O . LYS A 1 408 ? -11.473 15.130 -14.060 1.00 52.28 408 LYS A O 1
ATOM 3285 N N . LEU A 1 409 ? -12.173 13.833 -12.353 1.00 49.00 409 LEU A N 1
ATOM 3286 C CA . LEU A 1 409 ? -10.879 13.621 -11.693 1.00 49.00 409 LEU A CA 1
ATOM 3287 C C . LEU A 1 409 ? -9.959 12.758 -12.567 1.00 49.00 409 LEU A C 1
ATOM 3289 O O . LEU A 1 409 ? -8.840 13.157 -12.849 1.00 49.00 409 LEU A O 1
ATOM 3293 N N . HIS A 1 410 ? -10.480 11.656 -13.109 1.00 51.19 410 HIS A N 1
ATOM 3294 C CA . HIS A 1 410 ? -9.833 10.781 -14.085 1.00 51.19 410 HIS A CA 1
ATOM 3295 C C . HIS A 1 410 ? -9.445 11.580 -15.339 1.00 51.19 410 HIS A C 1
ATOM 3297 O O . HIS A 1 410 ? -8.294 11.576 -15.752 1.00 51.19 410 HIS A O 1
ATOM 3303 N N . ARG A 1 411 ? -10.350 12.400 -15.893 1.00 52.28 411 ARG A N 1
ATOM 3304 C CA . ARG A 1 411 ? -10.058 13.284 -17.037 1.00 52.28 411 ARG A CA 1
ATOM 3305 C C . ARG A 1 411 ? -9.090 14.426 -16.699 1.00 52.28 411 ARG A C 1
ATOM 3307 O O . ARG A 1 411 ? -8.487 14.964 -17.620 1.00 52.28 411 ARG A O 1
ATOM 3314 N N . LYS A 1 412 ? -8.949 14.817 -15.424 1.00 52.44 412 LYS A N 1
ATOM 3315 C CA . LYS A 1 412 ? -7.955 15.796 -14.940 1.00 52.44 412 LYS A CA 1
ATOM 3316 C C . LYS A 1 412 ? -6.577 15.136 -14.800 1.00 52.44 412 LYS A C 1
ATOM 3318 O O . LYS A 1 412 ? -5.613 15.671 -15.327 1.00 52.44 412 LYS A O 1
ATOM 3323 N N . PHE A 1 413 ? -6.520 13.938 -14.216 1.00 48.72 413 PHE A N 1
ATOM 3324 C CA . PHE A 1 413 ? -5.315 13.110 -14.080 1.00 48.72 413 PHE A CA 1
ATOM 3325 C C . PHE A 1 413 ? -4.769 12.639 -15.443 1.00 48.72 413 PHE A C 1
ATOM 3327 O O . PHE A 1 413 ? -3.560 12.556 -15.642 1.00 48.72 413 PHE A O 1
ATOM 3334 N N . HIS A 1 414 ? -5.665 12.400 -16.410 1.00 46.56 414 HIS A N 1
ATOM 3335 C CA . HIS A 1 414 ? -5.356 12.046 -17.802 1.00 46.56 414 HIS A CA 1
ATOM 3336 C C . HIS A 1 414 ? -5.392 13.240 -18.776 1.00 46.56 414 HIS A C 1
ATOM 3338 O O . HIS A 1 414 ? -5.303 13.047 -19.993 1.00 46.56 414 HIS A O 1
ATOM 3344 N N . LYS A 1 415 ? -5.533 14.485 -18.295 1.00 48.00 415 LYS A N 1
ATOM 3345 C CA . LYS A 1 415 ? -5.467 15.665 -19.170 1.00 48.00 415 LYS A CA 1
ATOM 3346 C C . LYS A 1 415 ? -4.034 15.783 -19.701 1.00 48.00 415 LYS A C 1
ATOM 3348 O O . LYS A 1 415 ? -3.088 15.722 -18.924 1.00 48.00 415 LYS A O 1
ATOM 3353 N N . LYS A 1 416 ? -3.860 15.964 -21.018 1.00 43.50 416 LYS A N 1
ATOM 3354 C CA . LYS A 1 416 ? -2.549 16.279 -21.620 1.00 43.50 416 LYS A CA 1
ATOM 3355 C C . LYS A 1 416 ? -1.974 17.521 -20.925 1.00 43.50 416 LYS A C 1
ATOM 3357 O O . LYS A 1 416 ? -2.589 18.586 -20.990 1.00 43.50 416 LYS A O 1
ATOM 3362 N N . LEU A 1 417 ? -0.839 17.357 -20.251 1.00 46.88 417 LEU A N 1
ATOM 3363 C CA . LEU A 1 417 ? -0.172 18.401 -19.474 1.00 46.88 417 LEU A CA 1
ATOM 3364 C C . LEU A 1 417 ? 0.648 19.365 -20.339 1.00 46.88 417 LEU A C 1
ATOM 3366 O O . LEU A 1 417 ? 0.966 19.086 -21.499 1.00 46.88 417 LEU A O 1
ATOM 3370 N N . HIS A 1 418 ? 0.924 20.532 -19.750 1.00 46.03 418 HIS A N 1
ATOM 3371 C CA . HIS A 1 418 ? 1.707 21.632 -20.311 1.00 46.03 418 HIS A CA 1
ATOM 3372 C C . HIS A 1 418 ? 3.067 21.150 -20.843 1.00 46.03 418 HIS A C 1
ATOM 3374 O O . HIS A 1 418 ? 3.700 20.278 -20.260 1.00 46.03 418 HIS A O 1
ATOM 3380 N N . LYS A 1 419 ? 3.556 21.767 -21.929 1.00 46.50 419 LYS A N 1
ATOM 3381 C CA . LYS A 1 419 ? 4.848 21.469 -22.590 1.00 46.50 419 LYS A CA 1
ATOM 3382 C C . LYS A 1 419 ? 6.099 21.569 -21.682 1.00 46.50 419 LYS A C 1
ATOM 3384 O O . LYS A 1 419 ? 7.188 21.302 -22.175 1.00 46.50 419 LYS A O 1
ATOM 3389 N N . THR A 1 420 ? 5.962 21.966 -20.416 1.00 54.72 420 THR A N 1
ATOM 3390 C CA . THR A 1 420 ? 7.042 22.404 -19.514 1.00 54.72 420 THR A CA 1
ATOM 3391 C C . THR A 1 420 ? 7.252 21.532 -18.265 1.00 54.72 420 THR A C 1
ATOM 3393 O O . THR A 1 420 ? 8.122 21.860 -17.467 1.00 54.72 420 THR A O 1
ATOM 3396 N N . SER A 1 421 ? 6.496 20.446 -18.048 1.00 66.69 421 SER A N 1
ATOM 3397 C CA . SER A 1 421 ? 6.654 19.604 -16.844 1.00 66.69 421 SER A CA 1
ATOM 3398 C C . SER A 1 421 ? 7.944 18.770 -16.870 1.00 66.69 421 SER A C 1
ATOM 3400 O O . SER A 1 421 ? 8.169 18.007 -17.815 1.00 66.69 421 SER A O 1
ATOM 3402 N N . ILE A 1 422 ? 8.767 18.880 -15.821 1.00 81.62 422 ILE A N 1
ATOM 3403 C CA . ILE A 1 422 ? 10.050 18.164 -15.698 1.00 81.62 422 ILE A CA 1
ATOM 3404 C C . ILE A 1 422 ? 9.801 16.723 -15.213 1.00 81.62 422 ILE A C 1
ATOM 3406 O O . ILE A 1 422 ? 8.914 16.480 -14.393 1.00 81.62 422 ILE A O 1
ATOM 3410 N N . LYS A 1 423 ? 10.566 15.750 -15.727 1.00 86.25 423 LYS A N 1
ATOM 3411 C CA . LYS A 1 423 ? 10.430 14.326 -15.377 1.00 86.25 423 LYS A CA 1
ATOM 3412 C C . LYS A 1 423 ? 11.489 13.871 -14.378 1.00 86.25 423 LYS A C 1
ATOM 3414 O O . LYS A 1 423 ? 12.671 13.846 -14.709 1.00 86.25 423 LYS A O 1
ATOM 3419 N N . ARG A 1 424 ? 11.049 13.426 -13.203 1.00 92.38 424 ARG A N 1
ATOM 3420 C CA . ARG A 1 424 ? 11.871 12.758 -12.190 1.00 92.38 424 ARG A CA 1
ATOM 3421 C C . ARG A 1 424 ? 12.142 11.317 -12.610 1.00 92.38 424 ARG A C 1
ATOM 3423 O O . ARG A 1 424 ? 11.207 10.581 -12.942 1.00 92.38 424 ARG A O 1
ATOM 3430 N N . LYS A 1 425 ? 13.414 10.927 -12.599 1.00 88.62 425 LYS A N 1
ATOM 3431 C CA . LYS A 1 425 ? 13.891 9.609 -13.042 1.00 88.62 425 LYS A CA 1
ATOM 3432 C C . LYS A 1 425 ? 14.423 8.793 -11.875 1.00 88.62 425 LYS A C 1
ATOM 3434 O O . LYS A 1 425 ? 14.802 9.356 -10.849 1.00 88.62 425 LYS A O 1
ATOM 3439 N N . ASN A 1 426 ? 14.501 7.479 -12.062 1.00 86.88 426 ASN A N 1
ATOM 3440 C CA . ASN A 1 426 ? 15.266 6.637 -11.155 1.00 86.88 426 ASN A CA 1
ATOM 3441 C C . ASN A 1 426 ? 16.754 7.024 -11.258 1.00 86.88 426 ASN A C 1
ATOM 3443 O O . ASN A 1 426 ? 17.260 7.236 -12.360 1.00 86.88 426 ASN A O 1
ATOM 3447 N N . VAL A 1 427 ? 17.462 7.094 -10.130 1.00 87.56 427 VAL A N 1
ATOM 3448 C CA . VAL A 1 427 ? 18.922 7.309 -10.081 1.00 87.56 427 VAL A CA 1
ATOM 3449 C C . VAL A 1 427 ? 19.700 6.352 -10.993 1.00 87.56 427 VAL A C 1
ATOM 3451 O O . VAL A 1 427 ? 20.702 6.754 -11.583 1.00 87.56 427 VAL A O 1
ATOM 3454 N N . ASN A 1 428 ? 19.217 5.118 -11.160 1.00 83.00 428 ASN A N 1
ATOM 3455 C CA . ASN A 1 428 ? 19.838 4.101 -12.011 1.00 83.00 428 ASN A CA 1
ATOM 3456 C C . ASN A 1 428 ? 19.623 4.349 -13.518 1.00 83.00 428 ASN A C 1
ATOM 3458 O O . ASN A 1 428 ? 20.392 3.841 -14.332 1.00 83.00 428 ASN A O 1
ATOM 3462 N N . ASP A 1 429 ? 18.627 5.160 -13.888 1.00 83.44 429 ASP A N 1
ATOM 3463 C CA . ASP A 1 429 ? 18.284 5.486 -15.280 1.00 83.44 429 ASP A CA 1
ATOM 3464 C C . ASP A 1 429 ? 18.961 6.780 -15.776 1.00 83.44 429 ASP A C 1
ATOM 3466 O O . ASP A 1 429 ? 18.815 7.159 -16.943 1.00 83.44 429 ASP A O 1
ATOM 3470 N N . LEU A 1 430 ? 19.708 7.477 -14.911 1.00 82.50 430 LEU A N 1
ATOM 3471 C CA . LEU A 1 430 ? 20.411 8.707 -15.271 1.00 82.50 430 LEU A CA 1
ATOM 3472 C C . LEU A 1 430 ? 21.588 8.429 -16.208 1.00 82.50 430 LEU A C 1
ATOM 3474 O O . LEU A 1 430 ? 22.482 7.631 -15.911 1.00 82.50 430 LEU A O 1
ATOM 3478 N N . THR A 1 431 ? 21.654 9.170 -17.312 1.00 87.00 431 THR A N 1
ATOM 3479 C CA . THR A 1 431 ? 22.817 9.166 -18.202 1.00 87.00 431 THR A CA 1
ATOM 3480 C C . THR A 1 431 ? 24.038 9.788 -17.517 1.00 87.00 431 THR A C 1
ATOM 3482 O O . THR A 1 431 ? 23.924 10.589 -16.592 1.00 87.00 431 THR A O 1
ATOM 3485 N N . LYS A 1 432 ? 25.246 9.476 -18.005 1.00 84.94 432 LYS A N 1
ATOM 3486 C CA . LYS A 1 432 ? 26.491 10.059 -17.468 1.00 84.94 432 LYS A CA 1
ATOM 3487 C C . LYS A 1 432 ? 26.527 11.593 -17.544 1.00 84.94 432 LYS A C 1
ATOM 3489 O O . LYS A 1 432 ? 27.176 12.214 -16.710 1.00 84.94 432 LYS A O 1
ATOM 3494 N N . ILE A 1 433 ? 25.850 12.179 -18.534 1.00 84.88 433 ILE A N 1
ATOM 3495 C CA . ILE A 1 433 ? 25.748 13.635 -18.701 1.00 84.88 433 ILE A CA 1
ATOM 3496 C C . ILE A 1 433 ? 24.825 14.211 -17.627 1.00 84.88 433 ILE A C 1
ATOM 3498 O O . ILE A 1 433 ? 25.232 15.118 -16.914 1.00 84.88 433 ILE A O 1
ATOM 3502 N N . GLU A 1 434 ? 23.641 13.623 -17.438 1.00 89.62 434 GLU A N 1
ATOM 3503 C CA . GLU A 1 434 ? 22.691 14.055 -16.401 1.00 89.62 434 GLU A CA 1
ATOM 3504 C C . GLU A 1 434 ? 23.284 13.921 -14.989 1.00 89.62 434 GLU A C 1
ATOM 3506 O O . GLU A 1 434 ? 23.106 14.794 -14.144 1.00 89.62 434 GLU A O 1
ATOM 3511 N N . GLN A 1 435 ? 24.046 12.851 -14.741 1.00 90.50 435 GLN A N 1
ATOM 3512 C CA . GLN A 1 435 ? 24.809 12.670 -13.504 1.00 90.50 435 GLN A CA 1
ATOM 3513 C C . GLN A 1 435 ? 25.828 13.799 -13.283 1.00 90.50 435 GLN A C 1
ATOM 3515 O O . GLN A 1 435 ? 25.949 14.331 -12.181 1.00 90.50 435 GLN A O 1
ATOM 3520 N N . LEU A 1 436 ? 26.590 14.169 -14.315 1.00 88.50 436 LEU A N 1
ATOM 3521 C CA . LEU A 1 436 ? 27.561 15.258 -14.215 1.00 88.50 436 LEU A CA 1
ATOM 3522 C C . LEU A 1 436 ? 26.868 16.606 -13.958 1.00 88.50 436 LEU A C 1
ATOM 3524 O O . LEU A 1 436 ? 27.289 17.336 -13.065 1.00 88.50 436 LEU A O 1
ATOM 3528 N N . GLU A 1 437 ? 25.794 16.901 -14.688 1.00 90.88 437 GLU A N 1
ATOM 3529 C CA . GLU A 1 437 ? 25.006 18.133 -14.560 1.00 90.88 437 GLU A CA 1
ATOM 3530 C C . GLU A 1 437 ? 24.446 18.304 -13.141 1.00 90.88 437 GLU A C 1
ATOM 3532 O O . GLU A 1 437 ? 24.641 19.347 -12.515 1.00 90.88 437 GLU A O 1
ATOM 3537 N N . LEU A 1 438 ? 23.858 17.241 -12.578 1.00 92.12 438 LEU A N 1
ATOM 3538 C CA . LEU A 1 438 ? 23.371 17.236 -11.198 1.00 92.12 438 LEU A CA 1
ATOM 3539 C C . LEU A 1 438 ? 24.496 17.454 -10.179 1.00 92.12 438 LEU A C 1
ATOM 3541 O O . LEU A 1 438 ? 24.304 18.198 -9.219 1.00 92.12 438 LEU A O 1
ATOM 3545 N N . ARG A 1 439 ? 25.673 16.836 -10.361 1.00 91.31 439 ARG A N 1
ATOM 3546 C CA . ARG A 1 439 ? 26.828 17.060 -9.469 1.00 91.31 439 ARG A CA 1
ATOM 3547 C C . ARG A 1 439 ? 27.288 18.505 -9.509 1.00 91.31 439 ARG A C 1
ATOM 3549 O O . ARG A 1 439 ? 27.493 19.092 -8.453 1.00 91.31 439 ARG A O 1
ATOM 3556 N N . LEU A 1 440 ? 27.440 19.083 -10.697 1.00 91.00 440 LEU A N 1
ATOM 3557 C CA . LEU A 1 440 ? 27.878 20.469 -10.848 1.00 91.00 440 LEU A CA 1
ATOM 3558 C C . LEU A 1 440 ? 26.875 21.445 -10.218 1.00 91.00 440 LEU A C 1
ATOM 3560 O O . LEU A 1 440 ? 27.284 22.314 -9.443 1.00 91.00 440 LEU A O 1
ATOM 3564 N N . ALA A 1 441 ? 25.575 21.243 -10.456 1.00 92.69 441 ALA A N 1
ATOM 3565 C CA . ALA A 1 441 ? 24.522 22.042 -9.835 1.00 92.69 441 ALA A CA 1
ATOM 3566 C C . ALA A 1 441 ? 24.511 21.897 -8.306 1.00 92.69 441 ALA A C 1
ATOM 3568 O O . ALA A 1 441 ? 24.418 22.895 -7.595 1.00 92.69 441 ALA A O 1
ATOM 3569 N N . MET A 1 442 ? 24.704 20.683 -7.782 1.00 91.94 442 MET A N 1
ATOM 3570 C CA . MET A 1 442 ? 24.797 20.451 -6.341 1.00 91.94 442 MET A CA 1
ATOM 3571 C C . MET A 1 442 ? 26.030 21.123 -5.718 1.00 91.94 442 MET A C 1
ATOM 3573 O O . MET A 1 442 ? 25.943 21.627 -4.603 1.00 91.94 442 MET A O 1
ATOM 3577 N N . VAL A 1 443 ? 27.170 21.207 -6.421 1.00 90.00 443 VAL A N 1
ATOM 3578 C CA . VAL A 1 443 ? 28.326 21.972 -5.917 1.00 90.00 443 VAL A CA 1
ATOM 3579 C C . VAL A 1 443 ? 28.020 23.471 -5.833 1.00 90.00 443 VAL A C 1
ATOM 3581 O O . VAL A 1 443 ? 28.447 24.123 -4.880 1.00 90.00 443 VAL A O 1
ATOM 3584 N N . CYS A 1 444 ? 27.300 24.028 -6.810 1.00 91.25 444 CYS A N 1
ATOM 3585 C CA . CYS A 1 444 ? 26.811 25.408 -6.737 1.00 91.25 444 CYS A CA 1
ATOM 3586 C C . CYS A 1 444 ? 25.866 25.586 -5.539 1.00 91.25 444 CYS A C 1
ATOM 3588 O O . CYS A 1 444 ? 26.090 26.455 -4.699 1.00 91.25 444 CYS A O 1
ATOM 3590 N N . PHE A 1 445 ? 24.885 24.697 -5.406 1.00 92.19 445 PHE A N 1
ATOM 3591 C CA . PHE A 1 445 ? 23.840 24.774 -4.391 1.00 92.19 445 PHE A CA 1
ATOM 3592 C C . PHE A 1 445 ? 24.382 24.615 -2.961 1.00 92.19 445 PHE A C 1
ATOM 3594 O O . PHE A 1 445 ? 23.966 25.332 -2.053 1.00 92.19 445 PHE A O 1
ATOM 3601 N N . ALA A 1 446 ? 25.372 23.740 -2.764 1.00 87.69 446 ALA A N 1
ATOM 3602 C CA . ALA A 1 446 ? 26.054 23.562 -1.482 1.00 87.69 446 ALA A CA 1
ATOM 3603 C C . ALA A 1 446 ? 26.894 24.784 -1.062 1.00 87.69 446 ALA A C 1
ATOM 3605 O O . ALA A 1 446 ? 27.107 25.015 0.130 1.00 87.69 446 ALA A O 1
ATOM 3606 N N . LYS A 1 447 ? 27.394 25.565 -2.030 1.00 87.25 447 LYS A N 1
ATOM 3607 C CA . LYS A 1 447 ? 28.168 26.789 -1.771 1.00 87.25 447 LYS A CA 1
ATOM 3608 C C . LYS A 1 447 ? 27.293 28.017 -1.548 1.00 87.25 447 LYS A C 1
ATOM 3610 O O . LYS A 1 447 ? 27.778 28.977 -0.951 1.00 87.25 447 LYS A O 1
ATOM 3615 N N . ASP A 1 448 ? 26.053 28.000 -2.027 1.00 88.19 448 ASP A N 1
ATOM 3616 C CA . ASP A 1 448 ? 25.128 29.111 -1.848 1.00 88.19 448 ASP A CA 1
ATOM 3617 C C . ASP A 1 448 ? 24.772 29.289 -0.362 1.00 88.19 448 ASP A C 1
ATOM 3619 O O . ASP A 1 448 ? 24.328 28.356 0.308 1.00 88.19 448 ASP A O 1
ATOM 3623 N N . LYS A 1 449 ? 25.000 30.501 0.154 1.00 84.94 449 LYS A N 1
ATOM 3624 C CA . LYS A 1 449 ? 24.681 30.916 1.531 1.00 84.94 449 LYS A CA 1
ATOM 3625 C C . LYS A 1 449 ? 23.415 31.777 1.602 1.00 84.94 449 LYS A C 1
ATOM 3627 O O . LYS A 1 449 ? 23.106 32.328 2.655 1.00 84.94 449 LYS A O 1
ATOM 3632 N N . SER A 1 450 ? 22.708 31.941 0.484 1.00 85.00 450 SER A N 1
ATOM 3633 C CA . SER A 1 450 ? 21.414 32.615 0.437 1.00 85.00 450 SER A CA 1
ATOM 3634 C C . SER A 1 450 ? 20.333 31.809 1.174 1.00 85.00 450 SER A C 1
ATOM 3636 O O . SER A 1 450 ? 20.518 30.641 1.516 1.00 85.00 450 SER A O 1
ATOM 3638 N N . MET A 1 451 ? 19.149 32.406 1.351 1.00 77.69 451 MET A N 1
ATOM 3639 C CA . MET A 1 451 ? 17.967 31.716 1.895 1.00 77.69 451 MET A CA 1
ATOM 3640 C C . MET A 1 451 ? 17.480 30.545 1.022 1.00 77.69 451 MET A C 1
ATOM 3642 O O . MET A 1 451 ? 16.651 29.757 1.471 1.00 77.69 451 MET A O 1
ATOM 3646 N N . GLN A 1 452 ? 17.972 30.429 -0.216 1.00 80.44 452 GLN A N 1
ATOM 3647 C CA . GLN A 1 452 ? 17.699 29.307 -1.115 1.00 80.44 452 GLN A CA 1
ATOM 3648 C C . GLN A 1 452 ? 18.826 28.275 -1.144 1.00 80.44 452 GLN A C 1
ATOM 3650 O O . GLN A 1 452 ? 18.671 27.292 -1.864 1.00 80.44 452 GLN A O 1
ATOM 3655 N N . GLY A 1 453 ? 19.918 28.494 -0.400 1.00 88.31 453 GLY A N 1
ATOM 3656 C CA . GLY A 1 453 ? 21.093 27.630 -0.333 1.00 88.31 453 GLY A CA 1
ATOM 3657 C C . GLY A 1 453 ? 20.867 26.340 0.458 1.00 88.31 453 GLY A C 1
ATOM 3658 O O . GLY A 1 453 ? 19.921 26.220 1.241 1.00 88.31 453 GLY A O 1
ATOM 3659 N N . TYR A 1 454 ? 21.741 25.351 0.242 1.00 88.56 454 TYR A N 1
ATOM 3660 C CA . TYR A 1 454 ? 21.539 23.979 0.730 1.00 88.56 454 TYR A CA 1
ATOM 3661 C C . TYR A 1 454 ? 21.374 23.886 2.249 1.00 88.56 454 TYR A C 1
ATOM 3663 O O . TYR A 1 454 ? 20.476 23.194 2.718 1.00 88.56 454 TYR A O 1
ATOM 3671 N N . GLN A 1 455 ? 22.208 24.600 3.009 1.00 85.19 455 GLN A N 1
ATOM 3672 C CA . GLN A 1 455 ? 22.216 24.526 4.475 1.00 85.19 455 GLN A CA 1
ATOM 3673 C C . GLN A 1 455 ? 20.888 25.008 5.066 1.00 85.19 455 GLN A C 1
ATOM 3675 O O . GLN A 1 455 ? 20.260 24.286 5.832 1.00 85.19 455 GLN A O 1
ATOM 3680 N N . ILE A 1 456 ? 20.402 26.174 4.627 1.00 83.56 456 ILE A N 1
ATOM 3681 C CA . ILE A 1 456 ? 19.124 26.734 5.090 1.00 83.56 456 ILE A CA 1
ATOM 3682 C C . ILE A 1 456 ? 17.956 25.814 4.722 1.00 83.56 456 ILE A C 1
ATOM 3684 O O . ILE A 1 456 ? 17.049 25.611 5.526 1.00 83.56 456 ILE A O 1
ATOM 3688 N N . LEU A 1 457 ? 17.971 25.222 3.524 1.00 86.69 457 LEU A N 1
ATOM 3689 C CA . LEU A 1 457 ? 16.919 24.298 3.105 1.00 86.69 457 LEU A CA 1
ATOM 3690 C C . LEU A 1 457 ? 16.972 22.985 3.907 1.00 86.69 457 LEU A C 1
ATOM 3692 O O . LEU A 1 457 ? 15.931 22.484 4.330 1.00 86.69 457 LEU A O 1
ATOM 3696 N N . ALA A 1 458 ? 18.163 22.452 4.185 1.00 84.56 458 ALA A N 1
ATOM 3697 C CA . ALA A 1 458 ? 18.332 21.298 5.064 1.00 84.56 458 ALA A CA 1
ATOM 3698 C C . ALA A 1 458 ? 17.792 21.581 6.478 1.00 84.56 458 ALA A C 1
ATOM 3700 O O . ALA A 1 458 ? 17.068 20.747 7.029 1.00 84.56 458 ALA A O 1
ATOM 3701 N N . GLU A 1 459 ? 18.024 22.780 7.022 1.00 80.50 459 GLU A N 1
ATOM 3702 C CA . GLU A 1 459 ? 17.503 23.186 8.332 1.00 80.50 459 GLU A CA 1
ATOM 3703 C C . GLU A 1 459 ? 15.969 23.141 8.417 1.00 80.50 459 GLU A C 1
ATOM 3705 O O . GLU A 1 459 ? 15.449 22.846 9.496 1.00 80.50 459 GLU A O 1
ATOM 3710 N N . TYR A 1 460 ? 15.226 23.351 7.315 1.00 79.06 460 TYR A N 1
ATOM 3711 C CA . TYR A 1 460 ? 13.748 23.330 7.311 1.00 79.06 460 TYR A CA 1
ATOM 3712 C C . TYR A 1 460 ? 13.169 22.049 7.927 1.00 79.06 460 TYR A C 1
ATOM 3714 O O . TYR A 1 460 ? 12.073 22.073 8.489 1.00 79.06 460 TYR A O 1
ATOM 3722 N N . SER A 1 461 ? 13.891 20.933 7.799 1.00 71.75 461 SER A N 1
ATOM 3723 C CA . SER A 1 461 ? 13.416 19.613 8.213 1.00 71.75 461 SER A CA 1
ATOM 3724 C C . SER A 1 461 ? 13.694 19.264 9.677 1.00 71.75 461 SER A C 1
ATOM 3726 O O . SER A 1 461 ? 13.079 18.319 10.164 1.00 71.75 461 SER A O 1
ATOM 3728 N N . GLY A 1 462 ? 14.596 19.972 10.366 1.00 65.38 462 GLY A N 1
ATOM 3729 C CA . GLY A 1 462 ? 15.140 19.482 11.640 1.00 65.38 462 GLY A CA 1
ATOM 3730 C C . GLY A 1 462 ? 15.645 20.544 12.617 1.00 65.38 462 GLY A C 1
ATOM 3731 O O . GLY A 1 462 ? 15.366 20.450 13.802 1.00 65.38 462 GLY A O 1
ATOM 3732 N N . LEU A 1 463 ? 16.342 21.585 12.154 1.00 70.25 463 LEU A N 1
ATOM 3733 C CA . LEU A 1 463 ? 17.005 22.554 13.048 1.00 70.25 463 LEU A CA 1
ATOM 3734 C C . LEU A 1 463 ? 16.408 23.960 13.003 1.00 70.25 463 LEU A C 1
ATOM 3736 O O . LEU A 1 463 ? 16.635 24.766 13.909 1.00 70.25 463 LEU A O 1
ATOM 3740 N N . LEU A 1 464 ? 15.598 24.259 11.988 1.00 69.38 464 LEU A N 1
ATOM 3741 C CA . LEU A 1 464 ? 14.950 25.552 11.851 1.00 69.38 464 LEU A CA 1
ATOM 3742 C C . LEU A 1 464 ? 13.783 25.682 12.836 1.00 69.38 464 LEU A C 1
ATOM 3744 O O . LEU A 1 464 ? 12.633 25.354 12.527 1.00 69.38 464 LEU A O 1
ATOM 3748 N N . LYS A 1 465 ? 14.078 26.213 14.023 1.00 71.69 465 LYS A N 1
ATOM 3749 C CA . LYS A 1 465 ? 13.082 26.563 15.038 1.00 71.69 465 LYS A CA 1
ATOM 3750 C C . LYS A 1 465 ? 12.355 27.856 14.653 1.00 71.69 465 LYS A C 1
ATOM 3752 O O . LYS A 1 465 ? 12.659 28.929 15.156 1.00 71.69 465 LYS A O 1
ATOM 3757 N N . LYS A 1 466 ? 11.418 27.785 13.707 1.00 70.62 466 LYS A N 1
ATOM 3758 C CA . LYS A 1 466 ? 10.636 28.957 13.252 1.00 70.62 466 LYS A CA 1
ATOM 3759 C C . LYS A 1 466 ? 9.125 28.775 13.355 1.00 70.62 466 LYS A C 1
ATOM 3761 O O . LYS A 1 466 ? 8.381 29.683 12.998 1.00 70.62 466 LYS A O 1
ATOM 3766 N N . CYS A 1 467 ? 8.670 27.636 13.868 1.00 71.88 467 CYS A N 1
ATOM 3767 C CA . CYS A 1 467 ? 7.254 27.334 14.013 1.00 71.88 467 CYS A CA 1
ATOM 3768 C C . CYS A 1 467 ? 6.794 27.502 15.475 1.00 71.88 467 CYS A C 1
ATOM 3770 O O . CYS A 1 467 ? 7.556 27.159 16.375 1.00 71.88 467 CYS A O 1
ATOM 3772 N N . PRO A 1 468 ? 5.581 28.032 15.747 1.00 66.75 468 PRO A N 1
ATOM 3773 C CA . PRO A 1 468 ? 4.545 28.418 14.779 1.00 66.75 468 PRO A CA 1
ATOM 3774 C C . PRO A 1 468 ? 4.835 29.736 14.040 1.00 66.75 468 PRO A C 1
ATOM 3776 O O . PRO A 1 468 ? 4.358 29.915 12.922 1.00 66.75 468 PRO A O 1
ATOM 3779 N N . GLN A 1 469 ? 5.624 30.628 14.645 1.00 70.06 469 GLN A N 1
ATOM 3780 C CA . GLN A 1 469 ? 6.146 31.847 14.025 1.00 70.06 469 GLN A CA 1
ATOM 3781 C C . GLN A 1 469 ? 7.566 32.135 14.542 1.00 70.06 469 GLN A C 1
ATOM 3783 O O . GLN A 1 469 ? 7.873 31.769 15.683 1.00 70.06 469 GLN A O 1
ATOM 3788 N N . PRO A 1 470 ? 8.412 32.837 13.762 1.00 66.44 470 PRO A N 1
ATOM 3789 C CA . PRO A 1 470 ? 9.783 33.167 14.157 1.00 66.44 470 PRO A CA 1
ATOM 3790 C C . PRO A 1 470 ? 9.890 33.993 15.445 1.00 66.44 470 PRO A C 1
ATOM 3792 O O . PRO A 1 470 ? 10.931 33.993 16.082 1.00 66.44 470 PRO A O 1
ATOM 3795 N N . GLU A 1 471 ? 8.837 34.694 15.850 1.00 71.06 471 GLU A N 1
ATOM 3796 C CA . GLU A 1 471 ? 8.832 35.569 17.033 1.00 71.06 471 GLU A CA 1
ATOM 3797 C C . GLU A 1 471 ? 8.260 34.875 18.283 1.00 71.06 471 GLU A C 1
ATOM 3799 O O . GLU A 1 471 ? 8.160 35.477 19.351 1.00 71.06 471 GLU A O 1
ATOM 3804 N N . SER A 1 472 ? 7.862 33.602 18.168 1.00 69.88 472 SER A N 1
ATOM 3805 C CA . SER A 1 472 ? 7.267 32.853 19.275 1.00 69.88 472 SER A CA 1
ATOM 3806 C C . SER A 1 472 ? 8.269 32.606 20.406 1.00 69.88 472 SER A C 1
ATOM 3808 O O . SER A 1 472 ? 9.434 32.299 20.169 1.00 69.88 472 SER A O 1
ATOM 3810 N N . THR A 1 473 ? 7.795 32.653 21.652 1.00 68.25 473 THR A N 1
ATOM 3811 C CA . THR A 1 473 ? 8.598 32.323 22.842 1.00 68.25 473 THR A CA 1
ATOM 3812 C C . THR A 1 473 ? 8.958 30.837 22.933 1.00 68.25 473 THR A C 1
ATOM 3814 O O . THR A 1 473 ? 9.907 30.488 23.628 1.00 68.25 473 THR A O 1
ATOM 3817 N N . HIS A 1 474 ? 8.224 29.968 22.228 1.00 71.50 474 HIS A N 1
ATOM 3818 C CA . HIS A 1 474 ? 8.435 28.519 22.197 1.00 71.50 474 HIS A CA 1
ATOM 3819 C C . HIS A 1 474 ? 8.511 28.036 20.747 1.00 71.50 474 HIS A C 1
ATOM 3821 O O . HIS A 1 474 ? 7.564 27.455 20.214 1.00 71.50 474 HIS A O 1
ATOM 3827 N N . GLN A 1 475 ? 9.639 28.316 20.097 1.00 73.06 475 GLN A N 1
ATOM 3828 C CA . GLN A 1 475 ? 9.883 27.875 18.730 1.00 73.06 475 GLN A CA 1
ATOM 3829 C C . GLN A 1 475 ? 10.152 26.367 18.668 1.00 73.06 475 GLN A C 1
ATOM 3831 O O . GLN A 1 475 ? 10.883 25.819 19.492 1.00 73.06 475 GLN A O 1
ATOM 3836 N N . ARG A 1 476 ? 9.607 25.716 17.643 1.00 76.75 476 ARG A N 1
ATOM 3837 C CA . ARG A 1 476 ? 9.779 24.292 17.344 1.00 76.75 476 ARG A CA 1
ATOM 3838 C C . ARG A 1 476 ? 10.165 24.085 15.885 1.00 76.75 476 ARG A C 1
ATOM 3840 O O . ARG A 1 476 ? 10.057 25.000 15.059 1.00 76.75 476 ARG A O 1
ATOM 3847 N N . VAL A 1 477 ? 10.599 22.867 15.578 1.00 78.50 477 VAL A N 1
ATOM 3848 C CA . VAL A 1 477 ? 10.907 22.425 14.213 1.00 78.50 477 VAL A CA 1
ATOM 3849 C C . VAL A 1 477 ? 9.647 22.493 13.346 1.00 78.50 477 VAL A C 1
ATOM 3851 O O . VAL A 1 477 ? 8.561 22.126 13.784 1.00 78.50 477 VAL A O 1
ATOM 3854 N N . CYS A 1 478 ? 9.771 22.970 12.108 1.00 77.12 478 CYS A N 1
ATOM 3855 C CA . CYS A 1 478 ? 8.617 23.145 11.220 1.00 77.12 478 CYS A CA 1
ATOM 3856 C C . CYS A 1 478 ? 8.148 21.872 10.508 1.00 77.12 478 CYS A C 1
ATOM 3858 O O . CYS A 1 478 ? 7.032 21.837 9.988 1.00 77.12 478 CYS A O 1
ATOM 3860 N N . ARG A 1 479 ? 8.981 20.829 10.471 1.00 80.75 479 ARG A N 1
ATOM 3861 C CA . ARG A 1 479 ? 8.612 19.544 9.884 1.00 80.75 479 ARG A CA 1
ATOM 3862 C C . ARG A 1 479 ? 7.469 18.895 10.661 1.00 80.75 479 ARG A C 1
ATOM 3864 O O . ARG A 1 479 ? 7.455 18.865 11.892 1.00 80.75 479 ARG A O 1
ATOM 3871 N N . VAL A 1 480 ? 6.509 18.377 9.907 1.00 81.44 480 VAL A N 1
ATOM 3872 C CA . VAL A 1 480 ? 5.353 17.643 10.423 1.00 81.44 480 VAL A CA 1
ATOM 3873 C C . VAL A 1 480 ? 5.700 16.159 10.440 1.00 81.44 480 VAL A C 1
ATOM 3875 O O . VAL A 1 480 ? 6.203 15.667 9.439 1.00 81.44 480 VAL A O 1
ATOM 3878 N N . HIS A 1 481 ? 5.427 15.476 11.548 1.00 82.94 481 HIS A N 1
ATOM 3879 C CA . HIS A 1 481 ? 5.558 14.027 11.724 1.00 82.94 481 HIS A CA 1
ATOM 3880 C C . HIS A 1 481 ? 4.331 13.493 12.442 1.00 82.94 481 HIS A C 1
ATOM 3882 O O . HIS A 1 481 ? 3.678 14.249 13.167 1.00 82.94 481 HIS A O 1
ATOM 3888 N N . GLY A 1 482 ? 4.014 12.214 12.244 1.00 83.75 482 GLY A N 1
ATOM 3889 C CA . GLY A 1 482 ? 2.930 11.574 12.977 1.00 83.75 482 GLY A CA 1
ATOM 3890 C C . GLY A 1 482 ? 1.553 12.159 12.689 1.00 83.75 482 GLY A C 1
ATOM 3891 O O . GLY A 1 482 ? 0.673 12.123 13.551 1.00 83.75 482 GLY A O 1
ATOM 3892 N N . ASN A 1 483 ? 1.406 12.795 11.529 1.00 85.31 483 ASN A N 1
ATOM 3893 C CA . ASN A 1 483 ? 0.213 13.507 11.110 1.00 85.31 483 ASN A CA 1
ATOM 3894 C C . ASN A 1 483 ? 0.061 13.320 9.592 1.00 85.31 483 ASN A C 1
ATOM 3896 O O . ASN A 1 483 ? 1.041 13.528 8.875 1.00 85.31 483 ASN A O 1
ATOM 3900 N N . PRO A 1 484 ? -1.152 13.050 9.074 1.00 87.75 484 PRO A N 1
ATOM 3901 C CA . PRO A 1 484 ? -1.360 12.758 7.653 1.00 87.75 484 PRO A CA 1
ATOM 3902 C C . PRO A 1 484 ? -0.947 13.880 6.674 1.00 87.75 484 PRO A C 1
ATOM 3904 O O . PRO A 1 484 ? -0.827 13.675 5.462 1.00 87.75 484 PRO A O 1
ATOM 3907 N N . VAL A 1 485 ? -0.686 15.090 7.169 1.00 91.44 485 VAL A N 1
ATOM 3908 C CA . VAL A 1 485 ? -0.097 16.187 6.392 1.00 91.44 485 VAL A CA 1
ATOM 3909 C C . VAL A 1 485 ? 1.388 15.945 6.041 1.00 91.44 485 VAL A C 1
ATOM 3911 O O . VAL A 1 485 ? 1.894 16.575 5.109 1.00 91.44 485 VAL A O 1
ATOM 3914 N N . PHE A 1 486 ? 2.073 14.995 6.688 1.00 91.81 486 PHE A N 1
ATOM 3915 C CA . PHE A 1 486 ? 3.482 14.630 6.462 1.00 91.81 486 PHE A CA 1
ATOM 3916 C C . PHE A 1 486 ? 3.842 14.489 4.974 1.00 91.81 486 PHE A C 1
ATOM 3918 O O . PHE A 1 486 ? 4.778 15.138 4.499 1.00 91.81 486 PHE A O 1
ATOM 3925 N N . LEU A 1 487 ? 3.067 13.717 4.199 1.00 94.31 487 LEU A N 1
ATOM 3926 C CA . LEU A 1 487 ? 3.342 13.503 2.769 1.00 94.31 487 LEU A CA 1
ATOM 3927 C C . LEU A 1 487 ? 3.250 14.794 1.942 1.00 94.31 487 LEU A C 1
ATOM 3929 O O . LEU A 1 487 ? 4.029 14.993 1.007 1.00 94.31 487 LEU A O 1
ATOM 3933 N N . HIS A 1 488 ? 2.335 15.693 2.308 1.00 95.06 488 HIS A N 1
ATOM 3934 C CA . HIS A 1 488 ? 2.163 16.988 1.653 1.00 95.06 488 HIS A CA 1
ATOM 3935 C C . HIS A 1 488 ? 3.353 17.905 1.953 1.00 95.06 488 HIS A C 1
ATOM 3937 O O . HIS A 1 488 ? 3.943 18.486 1.041 1.00 95.06 488 HIS A O 1
ATOM 3943 N N . TRP A 1 489 ? 3.757 17.978 3.225 1.00 93.56 489 TRP A N 1
ATOM 3944 C CA . TRP A 1 489 ? 4.935 18.735 3.640 1.00 93.56 489 TRP A CA 1
ATOM 3945 C C . TRP A 1 489 ? 6.198 18.232 2.926 1.00 93.56 489 TRP A C 1
ATOM 3947 O O . TRP A 1 489 ? 6.933 19.019 2.328 1.00 93.56 489 TRP A O 1
ATOM 3957 N N . ASN A 1 490 ? 6.407 16.911 2.905 1.00 93.62 490 ASN A N 1
ATOM 3958 C CA . ASN A 1 490 ? 7.562 16.282 2.267 1.00 93.62 490 ASN A CA 1
ATOM 3959 C C . ASN A 1 490 ? 7.608 16.549 0.752 1.00 93.62 490 ASN A C 1
ATOM 3961 O O . ASN A 1 490 ? 8.664 16.872 0.208 1.00 93.62 490 ASN A O 1
ATOM 3965 N N . ARG A 1 491 ? 6.460 16.492 0.062 1.00 95.38 491 ARG A N 1
ATOM 3966 C CA . ARG A 1 491 ? 6.362 16.822 -1.369 1.00 95.38 491 ARG A CA 1
ATOM 3967 C C . ARG A 1 491 ? 6.800 18.261 -1.666 1.00 95.38 491 ARG A C 1
ATOM 3969 O O . ARG A 1 491 ? 7.543 18.477 -2.628 1.00 95.38 491 ARG A O 1
ATOM 3976 N N . LEU A 1 492 ? 6.372 19.237 -0.859 1.00 94.12 492 LEU A N 1
ATOM 3977 C CA . LEU A 1 492 ? 6.815 20.628 -1.018 1.00 94.12 492 LEU A CA 1
ATOM 3978 C C . LEU A 1 492 ? 8.299 20.802 -0.704 1.00 94.12 492 LEU A C 1
ATOM 3980 O O . LEU A 1 492 ? 8.977 21.508 -1.447 1.00 94.12 492 LEU A O 1
ATOM 3984 N N . ALA A 1 493 ? 8.817 20.131 0.325 1.00 92.50 493 ALA A N 1
ATOM 3985 C CA . ALA A 1 493 ? 10.240 20.165 0.654 1.00 92.50 493 ALA A CA 1
ATOM 3986 C C . ALA A 1 493 ? 11.095 19.662 -0.522 1.00 92.50 493 ALA A C 1
ATOM 3988 O O . ALA A 1 493 ? 12.026 20.338 -0.959 1.00 92.50 493 ALA A O 1
ATOM 3989 N N . VAL A 1 494 ? 10.725 18.517 -1.106 1.00 94.62 494 VAL A N 1
ATOM 3990 C CA . VAL A 1 494 ? 11.382 17.957 -2.297 1.00 94.62 494 VAL A CA 1
ATOM 3991 C C . VAL A 1 494 ? 11.288 18.917 -3.487 1.00 94.62 494 VAL A C 1
ATOM 3993 O O . VAL A 1 494 ? 12.260 19.092 -4.224 1.00 94.62 494 VAL A O 1
ATOM 3996 N N . LYS A 1 495 ? 10.140 19.580 -3.677 1.00 94.56 495 LYS A N 1
ATOM 3997 C CA . LYS A 1 495 ? 9.971 20.562 -4.754 1.00 94.56 495 LYS A CA 1
ATOM 3998 C C . LYS A 1 495 ? 10.801 21.832 -4.535 1.00 94.56 495 LYS A C 1
ATOM 4000 O O . LYS A 1 495 ? 11.343 22.367 -5.500 1.00 94.56 495 LYS A O 1
ATOM 4005 N N . GLN A 1 496 ? 10.925 22.296 -3.291 1.00 92.75 496 GLN A N 1
ATOM 4006 C CA . GLN A 1 496 ? 11.808 23.402 -2.923 1.00 92.75 496 GLN A CA 1
ATOM 4007 C C . GLN A 1 496 ? 13.251 23.063 -3.303 1.00 92.75 496 GLN A C 1
ATOM 4009 O O . GLN A 1 496 ? 13.898 23.848 -3.991 1.00 92.75 496 GLN A O 1
ATOM 4014 N N . PHE A 1 497 ? 13.710 21.869 -2.919 1.00 93.31 497 PHE A N 1
ATOM 4015 C CA . PHE A 1 497 ? 15.056 21.379 -3.204 1.00 93.31 497 PHE A CA 1
ATOM 4016 C C . PHE A 1 497 ? 15.338 21.293 -4.707 1.00 93.31 497 PHE A C 1
ATOM 4018 O O . PHE A 1 497 ? 16.363 21.772 -5.187 1.00 93.31 497 PHE A O 1
ATOM 4025 N N . GLU A 1 498 ? 14.401 20.722 -5.468 1.00 93.81 498 GLU A N 1
ATOM 4026 C CA . GLU A 1 498 ? 14.484 20.620 -6.927 1.00 93.81 498 GLU A CA 1
ATOM 4027 C C . GLU A 1 498 ? 14.575 21.999 -7.601 1.00 93.81 498 GLU A C 1
ATOM 4029 O O . GLU A 1 498 ? 15.395 22.190 -8.498 1.00 93.81 498 GLU A O 1
ATOM 4034 N N . ASN A 1 499 ? 13.774 22.975 -7.160 1.00 92.06 499 ASN A N 1
ATOM 4035 C CA . ASN A 1 499 ? 13.815 24.330 -7.711 1.00 92.06 499 ASN A CA 1
ATOM 4036 C C . ASN A 1 499 ? 15.137 25.044 -7.377 1.00 92.06 499 ASN A C 1
ATOM 4038 O O . ASN A 1 499 ? 15.706 25.675 -8.266 1.00 92.06 499 ASN A O 1
ATOM 4042 N N . SER A 1 500 ? 15.648 24.916 -6.145 1.00 91.31 500 SER A N 1
ATOM 4043 C CA . SER A 1 500 ? 16.952 25.479 -5.752 1.00 91.31 500 SER A CA 1
ATOM 4044 C C . SER A 1 500 ? 18.105 24.879 -6.562 1.00 91.31 500 SER A C 1
ATOM 4046 O O . SER A 1 500 ? 18.977 25.607 -7.032 1.00 91.31 500 SER A O 1
ATOM 4048 N N . LEU A 1 501 ? 18.081 23.566 -6.818 1.00 91.31 501 LEU A N 1
ATOM 4049 C CA . LEU A 1 501 ? 19.026 22.930 -7.741 1.00 91.31 501 LEU A CA 1
ATOM 4050 C C . LEU A 1 501 ? 18.921 23.507 -9.160 1.00 91.31 501 LEU A C 1
ATOM 4052 O O . LEU A 1 501 ? 19.944 23.760 -9.795 1.00 91.31 501 LEU A O 1
ATOM 4056 N N . GLY A 1 502 ? 17.697 23.743 -9.642 1.00 89.75 502 GLY A N 1
ATOM 4057 C CA . GLY A 1 502 ? 17.426 24.356 -10.945 1.00 89.75 502 GLY A CA 1
ATOM 4058 C C . GLY A 1 502 ? 18.037 25.751 -11.109 1.00 89.75 502 GLY A C 1
ATOM 4059 O O . GLY A 1 502 ? 18.578 26.056 -12.170 1.00 89.75 502 GLY A O 1
ATOM 4060 N N . VAL A 1 503 ? 18.030 26.579 -10.054 1.00 89.44 503 VAL A N 1
ATOM 4061 C CA . VAL A 1 503 ? 18.685 27.907 -10.047 1.00 89.44 503 VAL A CA 1
ATOM 4062 C C . VAL A 1 503 ? 20.192 27.793 -10.307 1.00 89.44 503 VAL A C 1
ATOM 4064 O O . VAL A 1 503 ? 20.775 28.651 -10.966 1.00 89.44 503 VAL A O 1
ATOM 4067 N N . CYS A 1 504 ? 20.810 26.690 -9.883 1.00 88.81 504 CYS A N 1
ATOM 4068 C CA . CYS A 1 504 ? 22.208 26.363 -10.156 1.00 88.81 504 CYS A CA 1
ATOM 4069 C C . CYS A 1 504 ? 22.468 25.772 -11.559 1.00 88.81 504 CYS A C 1
ATOM 4071 O O . CYS A 1 504 ? 23.565 25.279 -11.822 1.00 88.81 504 CYS A O 1
ATOM 4073 N N . GLY A 1 505 ? 21.493 25.841 -12.473 1.00 84.19 505 GLY A N 1
ATOM 4074 C CA . GLY A 1 505 ? 21.694 25.600 -13.904 1.00 84.19 505 GLY A CA 1
ATOM 4075 C C . GLY A 1 505 ? 21.489 24.160 -14.378 1.00 84.19 505 GLY A C 1
ATOM 4076 O O . GLY A 1 505 ? 21.906 23.845 -15.489 1.00 84.19 505 GLY A O 1
ATOM 4077 N N . THR A 1 506 ? 20.850 23.292 -13.583 1.00 87.75 506 THR A N 1
ATOM 4078 C CA . THR A 1 506 ? 20.459 21.940 -14.032 1.00 87.75 506 THR A CA 1
ATOM 4079 C C . THR A 1 506 ? 19.070 21.926 -14.669 1.00 87.75 506 THR A C 1
ATOM 4081 O O . THR A 1 506 ? 18.099 22.457 -14.132 1.00 87.75 506 THR A O 1
ATOM 4084 N N . SER A 1 507 ? 18.970 21.265 -15.816 1.00 84.12 507 SER A N 1
ATOM 4085 C CA . SER A 1 507 ? 17.735 20.893 -16.507 1.00 84.12 507 SER A CA 1
ATOM 4086 C C . SER A 1 507 ? 17.184 19.534 -16.051 1.00 84.12 507 SER A C 1
ATOM 4088 O O . SER A 1 507 ? 16.052 19.167 -16.383 1.00 84.12 507 SER A O 1
ATOM 4090 N N . VAL A 1 508 ? 17.971 18.786 -15.273 1.00 88.56 508 VAL A N 1
ATOM 4091 C CA . VAL A 1 508 ? 17.618 17.472 -14.733 1.00 88.56 508 VAL A CA 1
ATOM 4092 C C . VAL A 1 508 ? 16.837 17.651 -13.434 1.00 88.56 508 VAL A C 1
ATOM 4094 O O . VAL A 1 508 ? 17.328 18.266 -12.488 1.00 88.56 508 VAL A O 1
ATOM 4097 N N . ALA A 1 509 ? 15.629 17.085 -13.372 1.00 90.62 509 ALA A N 1
ATOM 4098 C CA . ALA A 1 509 ? 14.849 17.009 -12.137 1.00 90.62 509 ALA A CA 1
ATOM 4099 C C . ALA A 1 509 ? 15.579 16.206 -11.055 1.00 90.62 509 ALA A C 1
ATOM 4101 O O . ALA A 1 509 ? 16.394 15.330 -11.356 1.00 90.62 509 ALA A O 1
ATOM 4102 N N . LEU A 1 510 ? 15.204 16.429 -9.794 1.00 93.44 510 LEU A N 1
ATOM 4103 C CA . LEU A 1 510 ? 15.716 15.612 -8.704 1.00 93.44 510 LEU A CA 1
ATOM 4104 C C . LEU A 1 510 ? 15.336 14.137 -8.958 1.00 93.44 510 LEU A C 1
ATOM 4106 O O . LEU A 1 510 ? 14.149 13.839 -9.149 1.00 93.44 510 LEU A O 1
ATOM 4110 N N . PRO A 1 511 ? 16.302 13.202 -8.992 1.00 93.44 511 PRO A N 1
ATOM 4111 C CA . PRO A 1 511 ? 16.009 11.790 -9.187 1.00 93.44 511 PRO A CA 1
ATOM 4112 C C . PRO A 1 511 ? 15.476 11.153 -7.898 1.00 93.44 511 PRO A C 1
ATOM 4114 O O . PRO A 1 511 ? 15.654 11.684 -6.800 1.00 93.44 511 PRO A O 1
ATOM 4117 N N . TYR A 1 512 ? 14.810 10.010 -8.028 1.00 91.06 512 TYR A N 1
ATOM 4118 C CA . TYR A 1 512 ? 14.386 9.175 -6.903 1.00 91.06 512 TYR A CA 1
ATOM 4119 C C . TYR A 1 512 ? 15.212 7.890 -6.863 1.00 91.06 512 TYR A C 1
ATOM 4121 O O . TYR A 1 512 ? 15.610 7.363 -7.906 1.00 91.06 512 TYR A O 1
ATOM 4129 N N . TRP A 1 513 ? 15.456 7.365 -5.665 1.00 85.44 513 TRP A N 1
ATOM 4130 C CA . TRP A 1 513 ? 16.113 6.072 -5.497 1.00 85.44 513 TRP A CA 1
ATOM 4131 C C . TRP A 1 513 ? 15.085 4.995 -5.174 1.00 85.44 513 TRP A C 1
ATOM 4133 O O . TRP A 1 513 ? 14.500 4.998 -4.094 1.00 85.44 513 TRP A O 1
ATOM 4143 N N . ASP A 1 514 ? 14.840 4.091 -6.125 1.00 81.81 514 ASP A N 1
ATOM 4144 C CA . ASP A 1 514 ? 13.841 3.042 -5.943 1.00 81.81 514 ASP A CA 1
ATOM 4145 C C . ASP A 1 514 ? 14.373 1.897 -5.082 1.00 81.81 514 ASP A C 1
ATOM 4147 O O . ASP A 1 514 ? 15.022 0.975 -5.566 1.00 81.81 514 ASP A O 1
ATOM 4151 N N . TRP A 1 515 ? 14.066 1.963 -3.795 1.00 77.12 515 TRP A N 1
ATOM 4152 C CA . TRP A 1 515 ? 14.397 0.929 -2.827 1.00 77.12 515 TRP A CA 1
ATOM 4153 C C . TRP A 1 515 ? 13.360 -0.192 -2.708 1.00 77.12 515 TRP A C 1
ATOM 4155 O O . TRP A 1 515 ? 13.461 -1.045 -1.830 1.00 77.12 515 TRP A O 1
ATOM 4165 N N . THR A 1 516 ? 12.352 -0.214 -3.586 1.00 73.69 516 THR A N 1
ATOM 4166 C CA . THR A 1 516 ? 11.472 -1.387 -3.725 1.00 73.69 516 THR A CA 1
ATOM 4167 C C . THR A 1 516 ? 12.147 -2.536 -4.479 1.00 73.69 516 THR A C 1
ATOM 4169 O O . THR A 1 516 ? 11.677 -3.672 -4.430 1.00 73.69 516 THR A O 1
ATOM 4172 N N . ASP A 1 517 ? 13.252 -2.238 -5.161 1.00 68.12 517 ASP A N 1
ATOM 4173 C CA . ASP A 1 517 ? 14.208 -3.202 -5.693 1.00 68.12 517 ASP A CA 1
ATOM 4174 C C . ASP A 1 517 ? 15.005 -3.839 -4.534 1.00 68.12 517 ASP A C 1
ATOM 4176 O O . ASP A 1 517 ? 15.378 -3.106 -3.617 1.00 68.12 517 ASP A O 1
ATOM 4180 N N . PRO A 1 518 ? 15.279 -5.158 -4.503 1.00 60.19 518 PRO A N 1
ATOM 4181 C CA . PRO A 1 518 ? 16.307 -5.733 -3.633 1.00 60.19 518 PRO A CA 1
ATOM 4182 C C . PRO A 1 518 ? 17.672 -5.048 -3.847 1.00 60.19 518 PRO A C 1
ATOM 4184 O O . PRO A 1 518 ? 18.480 -5.419 -4.700 1.00 60.19 518 PRO A O 1
ATOM 4187 N N . VAL A 1 519 ? 17.925 -4.009 -3.052 1.00 57.78 519 VAL A N 1
ATOM 4188 C CA . VAL A 1 519 ? 19.137 -3.196 -3.120 1.00 57.78 519 VAL A CA 1
ATOM 4189 C C . VAL A 1 519 ? 20.265 -3.869 -2.343 1.00 57.78 519 VAL A C 1
ATOM 4191 O O . VAL A 1 519 ? 20.211 -3.954 -1.123 1.00 57.78 519 VAL A O 1
ATOM 4194 N N . ASN A 1 520 ? 21.344 -4.241 -3.032 1.00 55.91 520 ASN A N 1
ATOM 4195 C CA . ASN A 1 520 ? 22.551 -4.756 -2.370 1.00 55.91 520 ASN A CA 1
ATOM 4196 C C . ASN A 1 520 ? 23.592 -3.658 -2.074 1.00 55.91 520 ASN A C 1
ATOM 4198 O O . ASN A 1 520 ? 24.474 -3.862 -1.248 1.00 55.91 520 ASN A O 1
ATOM 4202 N N . THR A 1 521 ? 23.521 -2.498 -2.746 1.00 64.69 521 THR A N 1
ATOM 4203 C CA . THR A 1 521 ? 24.501 -1.400 -2.611 1.00 64.69 521 THR A CA 1
ATOM 4204 C C . THR A 1 521 ? 23.911 -0.034 -2.974 1.00 64.69 521 THR A C 1
ATOM 4206 O O . THR A 1 521 ? 23.099 0.064 -3.894 1.00 64.69 521 THR A O 1
ATOM 4209 N N . ILE A 1 522 ? 24.399 1.042 -2.345 1.00 73.31 522 ILE A N 1
ATOM 4210 C CA . ILE A 1 522 ? 24.111 2.430 -2.751 1.00 73.31 522 ILE A CA 1
ATOM 4211 C C . ILE A 1 522 ? 24.666 2.682 -4.174 1.00 73.31 522 ILE A C 1
ATOM 4213 O O . ILE A 1 522 ? 25.837 2.367 -4.414 1.00 73.31 522 ILE A O 1
ATOM 4217 N N . PRO A 1 523 ? 23.894 3.279 -5.111 1.00 77.19 523 PRO A N 1
ATOM 4218 C CA . PRO A 1 523 ? 24.357 3.565 -6.470 1.00 77.19 523 PRO A CA 1
ATOM 4219 C C . PRO A 1 523 ? 25.712 4.287 -6.507 1.00 77.19 523 PRO A C 1
ATOM 4221 O O . PRO A 1 523 ? 25.899 5.295 -5.827 1.00 77.19 523 PRO A O 1
ATOM 4224 N N . LEU A 1 524 ? 26.639 3.820 -7.357 1.00 75.88 524 LEU A N 1
ATOM 4225 C CA . LEU A 1 524 ? 28.019 4.341 -7.462 1.00 75.88 524 LEU A CA 1
ATOM 4226 C C . LEU A 1 524 ? 28.092 5.856 -7.683 1.00 75.88 524 LEU A C 1
ATOM 4228 O O . LEU A 1 524 ? 29.008 6.535 -7.221 1.00 75.88 524 LEU A O 1
ATOM 4232 N N . TYR A 1 525 ? 27.106 6.407 -8.389 1.00 80.31 525 TYR A N 1
ATOM 4233 C CA . TYR A 1 525 ? 26.988 7.843 -8.597 1.00 80.31 525 TYR A CA 1
ATOM 4234 C C . TYR A 1 525 ? 26.872 8.633 -7.273 1.00 80.31 525 TYR A C 1
ATOM 4236 O O . TYR A 1 525 ? 27.404 9.743 -7.174 1.00 80.31 525 TYR A O 1
ATOM 4244 N N . LEU A 1 526 ? 26.246 8.045 -6.252 1.00 78.88 526 LEU A N 1
ATOM 4245 C CA . LEU A 1 526 ? 26.010 8.634 -4.931 1.00 78.88 526 LEU A CA 1
ATOM 4246 C C . LEU A 1 526 ? 27.091 8.274 -3.909 1.00 78.88 526 LEU A C 1
ATOM 4248 O O . LEU A 1 526 ? 27.278 9.021 -2.956 1.00 78.88 526 LEU A O 1
ATOM 4252 N N . SER A 1 527 ? 27.782 7.145 -4.083 1.00 76.50 527 SER A N 1
ATOM 4253 C CA . SER A 1 527 ? 28.755 6.624 -3.112 1.00 76.50 527 SER A CA 1
ATOM 4254 C C . SER A 1 527 ? 30.219 6.917 -3.453 1.00 76.50 527 SER A C 1
ATOM 4256 O O . SER A 1 527 ? 31.056 6.917 -2.554 1.00 76.50 527 SER A O 1
ATOM 4258 N N . ASN A 1 528 ? 30.559 7.205 -4.715 1.00 81.69 528 ASN A N 1
ATOM 4259 C CA . ASN A 1 528 ? 31.932 7.567 -5.080 1.00 81.69 528 ASN A CA 1
ATOM 4260 C C . ASN A 1 528 ? 32.364 8.871 -4.398 1.00 81.69 528 ASN A C 1
ATOM 4262 O O . ASN A 1 528 ? 31.683 9.885 -4.534 1.00 81.69 528 ASN A O 1
ATOM 4266 N N . HIS A 1 529 ? 33.541 8.872 -3.770 1.00 80.38 529 HIS A N 1
ATOM 4267 C CA . HIS A 1 529 ? 34.078 10.031 -3.046 1.00 80.38 529 HIS A CA 1
ATOM 4268 C C . HIS A 1 529 ? 34.385 11.238 -3.952 1.00 80.38 529 HIS A C 1
ATOM 4270 O O . HIS A 1 529 ? 34.282 12.393 -3.539 1.00 80.38 529 HIS A O 1
ATOM 4276 N N . SER A 1 530 ? 34.757 10.991 -5.209 1.00 85.69 530 SER A N 1
ATOM 4277 C CA . SER A 1 530 ? 35.104 12.031 -6.179 1.00 85.69 530 SER A CA 1
ATOM 4278 C C . SER A 1 530 ? 34.515 11.761 -7.565 1.00 85.69 530 SER A C 1
ATOM 4280 O O . SER A 1 530 ? 34.110 10.643 -7.895 1.00 85.69 530 SER A O 1
ATOM 4282 N N . PHE A 1 531 ? 34.454 12.807 -8.387 1.00 88.50 531 PHE A N 1
ATOM 4283 C CA . PHE A 1 531 ? 34.085 12.735 -9.799 1.00 88.50 531 PHE A CA 1
ATOM 4284 C C . PHE A 1 531 ? 35.024 13.592 -10.651 1.00 88.50 531 PHE A C 1
ATOM 4286 O O . PHE A 1 531 ? 35.631 14.539 -10.154 1.00 88.50 531 PHE A O 1
ATOM 4293 N N . TYR A 1 532 ? 35.151 13.250 -11.933 1.00 87.56 532 TYR A N 1
ATOM 4294 C CA . TYR A 1 532 ? 35.938 14.023 -12.891 1.00 87.56 532 TYR A CA 1
ATOM 4295 C C . TYR A 1 532 ? 35.093 15.159 -13.479 1.00 87.56 532 TYR A C 1
ATOM 4297 O O . TYR A 1 532 ? 34.026 14.899 -14.039 1.00 87.56 532 TYR A O 1
ATOM 4305 N N . ASP A 1 533 ? 35.573 16.393 -13.341 1.00 86.75 533 ASP A N 1
ATOM 4306 C CA . ASP A 1 533 ? 34.974 17.607 -13.895 1.00 86.75 533 ASP A CA 1
ATOM 4307 C C . ASP A 1 533 ? 35.679 17.947 -15.225 1.00 86.75 533 ASP A C 1
ATOM 4309 O O . ASP A 1 533 ? 36.851 18.345 -15.201 1.00 86.75 533 ASP A O 1
ATOM 4313 N N . PRO A 1 534 ? 35.026 17.740 -16.386 1.00 82.56 534 PRO A N 1
ATOM 4314 C CA . PRO A 1 534 ? 35.661 17.921 -17.687 1.00 82.56 534 PRO A CA 1
ATOM 4315 C C . PRO A 1 534 ? 35.927 19.391 -18.030 1.00 82.56 534 PRO A C 1
ATOM 4317 O O . PRO A 1 534 ? 36.851 19.651 -18.796 1.00 82.56 534 PRO A O 1
ATOM 4320 N N . ASP A 1 535 ? 35.184 20.337 -17.447 1.00 80.88 535 ASP A N 1
ATOM 4321 C CA . ASP A 1 535 ? 35.347 21.770 -17.731 1.00 80.88 535 ASP A CA 1
ATOM 4322 C C . ASP A 1 535 ? 36.637 22.317 -17.105 1.00 80.88 535 ASP A C 1
ATOM 4324 O O . ASP A 1 535 ? 37.292 23.199 -17.658 1.00 80.88 535 ASP A O 1
ATOM 4328 N N . TRP A 1 536 ? 37.039 21.742 -15.967 1.00 79.38 536 TRP A N 1
ATOM 4329 C CA . TRP A 1 536 ? 38.237 22.125 -15.211 1.00 79.38 536 TRP A CA 1
ATOM 4330 C C . TRP A 1 536 ? 39.363 21.086 -15.281 1.00 79.38 536 TRP A C 1
ATOM 4332 O O . TRP A 1 536 ? 40.411 21.277 -14.667 1.00 79.38 536 TRP A O 1
ATOM 4342 N N . MET A 1 537 ? 39.148 19.980 -16.001 1.00 85.38 537 MET A N 1
ATOM 4343 C CA . MET A 1 537 ? 40.085 18.862 -16.170 1.00 85.38 537 MET A CA 1
ATOM 4344 C C . MET A 1 537 ? 40.652 18.295 -14.852 1.00 85.38 537 MET A C 1
ATOM 4346 O O . MET A 1 537 ? 41.793 17.836 -14.807 1.00 85.38 537 MET A O 1
ATOM 4350 N N . GLN A 1 538 ? 39.860 18.283 -13.775 1.00 88.38 538 GLN A N 1
ATOM 4351 C CA . GLN A 1 538 ? 40.303 17.861 -12.439 1.00 88.38 538 GLN A CA 1
ATOM 4352 C C . GLN A 1 538 ? 39.276 16.973 -11.729 1.00 88.38 538 GLN A C 1
ATOM 4354 O O . GLN A 1 538 ? 38.082 17.006 -12.025 1.00 88.38 538 GLN A O 1
ATOM 4359 N N . PHE A 1 539 ? 39.735 16.193 -10.748 1.00 87.19 539 PHE A N 1
ATOM 4360 C CA . PHE A 1 539 ? 38.841 15.473 -9.843 1.00 87.19 539 PHE A CA 1
ATOM 4361 C C . PHE A 1 539 ? 38.348 16.398 -8.731 1.00 87.19 539 PHE A C 1
ATOM 4363 O O . PHE A 1 539 ? 39.135 17.097 -8.096 1.00 87.19 539 PHE A O 1
ATOM 4370 N N . ARG A 1 540 ? 37.041 16.378 -8.474 1.00 86.06 540 ARG A N 1
ATOM 4371 C CA . ARG A 1 540 ? 36.381 17.140 -7.407 1.00 86.06 540 ARG A CA 1
ATOM 4372 C C . ARG A 1 540 ? 35.658 16.197 -6.458 1.00 86.06 540 ARG A C 1
ATOM 4374 O O . ARG A 1 540 ? 35.301 15.083 -6.840 1.00 86.06 540 ARG A O 1
ATOM 4381 N N . LEU A 1 541 ? 35.430 16.648 -5.228 1.00 85.56 541 LEU A N 1
ATOM 4382 C CA . LEU A 1 541 ? 34.618 15.918 -4.255 1.00 85.56 541 LEU A CA 1
ATOM 4383 C C . LEU A 1 541 ? 33.187 15.767 -4.774 1.00 85.56 541 LEU A C 1
ATOM 4385 O O . LEU A 1 541 ? 32.620 16.711 -5.323 1.00 85.56 541 LEU A O 1
ATOM 4389 N N . ASN A 1 542 ? 32.616 14.575 -4.616 1.00 87.00 542 ASN A N 1
ATOM 4390 C CA . ASN A 1 542 ? 31.240 14.310 -5.006 1.00 87.00 542 ASN A CA 1
ATOM 4391 C C . ASN A 1 542 ? 30.279 14.877 -3.949 1.00 87.00 542 ASN A C 1
ATOM 4393 O O . ASN A 1 542 ? 30.195 14.311 -2.855 1.00 87.00 542 ASN A O 1
ATOM 4397 N N . PRO A 1 543 ? 29.503 15.928 -4.266 1.00 85.75 543 PRO A N 1
ATOM 4398 C CA . PRO A 1 543 ? 28.633 16.575 -3.288 1.00 85.75 543 PRO A CA 1
ATOM 4399 C C . PRO A 1 543 ? 27.436 15.706 -2.887 1.00 85.75 543 PRO A C 1
ATOM 4401 O O . PRO A 1 543 ? 26.747 16.052 -1.946 1.00 85.75 543 PRO A O 1
ATOM 4404 N N . PHE A 1 544 ? 27.164 14.594 -3.580 1.00 84.50 544 PHE A N 1
ATOM 4405 C CA . PHE A 1 544 ? 26.149 13.619 -3.163 1.00 84.50 544 PHE A CA 1
ATOM 4406 C C . PHE A 1 544 ? 26.709 12.502 -2.285 1.00 84.50 544 PHE A C 1
ATOM 4408 O O . PHE A 1 544 ? 25.929 11.713 -1.759 1.00 84.50 544 PHE A O 1
ATOM 4415 N N . SER A 1 545 ? 28.033 12.398 -2.146 1.00 75.12 545 SER A N 1
ATOM 4416 C CA . SER A 1 545 ? 28.655 11.414 -1.260 1.00 75.12 545 SER A CA 1
ATOM 4417 C C . SER A 1 545 ? 28.786 11.949 0.155 1.00 75.12 545 SER A C 1
ATOM 4419 O O . SER A 1 545 ? 28.505 11.196 1.081 1.00 75.12 545 SER A O 1
ATOM 4421 N N . ARG A 1 546 ? 29.249 13.198 0.310 1.00 69.69 546 ARG A N 1
ATOM 4422 C CA . ARG A 1 546 ? 29.469 13.876 1.596 1.00 69.69 546 ARG A CA 1
ATOM 4423 C C . ARG A 1 546 ? 29.352 15.392 1.413 1.00 69.69 546 ARG A C 1
ATOM 4425 O O . ARG A 1 546 ? 29.812 15.917 0.398 1.00 69.69 546 ARG A O 1
ATOM 4432 N N . LEU A 1 547 ? 28.776 16.083 2.396 1.00 68.81 547 LEU A N 1
ATOM 4433 C CA . LEU A 1 547 ? 28.783 17.547 2.514 1.00 68.81 547 LEU A CA 1
ATOM 4434 C C . LEU A 1 547 ? 29.083 17.950 3.960 1.00 68.81 547 LEU A C 1
ATOM 4436 O O . LEU A 1 547 ? 28.707 17.241 4.890 1.00 68.81 547 LEU A O 1
ATOM 4440 N N . SER A 1 548 ? 29.766 19.084 4.130 1.00 64.38 548 SER A N 1
ATOM 4441 C CA . SER A 1 548 ? 30.026 19.689 5.438 1.00 64.38 548 SER A CA 1
ATOM 4442 C C . SER A 1 548 ? 28.764 20.348 5.994 1.00 64.38 548 SER A C 1
ATOM 4444 O O . SER A 1 548 ? 27.981 20.920 5.232 1.00 64.38 548 SER A O 1
ATOM 4446 N N . VAL A 1 549 ? 28.592 20.320 7.314 1.00 64.12 549 VAL A N 1
ATOM 4447 C CA . VAL A 1 549 ? 27.517 21.031 8.018 1.00 64.12 549 VAL A CA 1
ATOM 4448 C C . VAL A 1 549 ? 28.103 22.274 8.684 1.00 64.12 549 VAL A C 1
ATOM 4450 O O . VAL A 1 549 ? 28.969 22.167 9.546 1.00 64.12 549 VAL A O 1
ATOM 4453 N N . ASP A 1 550 ? 27.661 23.460 8.264 1.00 61.00 550 ASP A N 1
ATOM 4454 C CA . ASP A 1 550 ? 28.382 24.718 8.530 1.00 61.00 550 ASP A CA 1
ATOM 4455 C C . ASP A 1 550 ? 28.392 25.175 10.002 1.00 61.00 550 ASP A C 1
ATOM 4457 O O . ASP A 1 550 ? 29.274 25.937 10.394 1.00 61.00 550 ASP A O 1
ATOM 4461 N N . PHE A 1 551 ? 27.407 24.772 10.813 1.00 60.47 551 PHE A N 1
ATOM 4462 C CA . PHE A 1 551 ? 27.245 25.255 12.195 1.00 60.47 551 PHE A CA 1
ATOM 4463 C C . PHE A 1 551 ? 27.870 24.334 13.256 1.00 60.47 551 PHE A C 1
ATOM 4465 O O . PHE A 1 551 ? 27.895 24.696 14.434 1.00 60.47 551 PHE A O 1
ATOM 4472 N N . MET A 1 552 ? 28.371 23.154 12.878 1.00 54.09 552 MET A N 1
ATOM 4473 C CA . MET A 1 552 ? 29.087 22.272 13.801 1.00 54.09 552 MET A CA 1
ATOM 4474 C C . MET A 1 552 ? 30.566 22.670 13.849 1.00 54.09 552 MET A C 1
ATOM 4476 O O . MET A 1 552 ? 31.209 22.862 12.824 1.00 54.09 552 MET A O 1
ATOM 4480 N N . SER A 1 553 ? 31.122 22.822 15.056 1.00 41.94 553 SER A N 1
ATOM 4481 C CA . SER A 1 553 ? 32.492 23.321 15.279 1.00 41.94 553 SER A CA 1
ATOM 4482 C C . SER A 1 553 ? 33.603 22.347 14.860 1.00 41.94 553 SER A C 1
ATOM 4484 O O . SER A 1 553 ? 34.783 22.648 15.032 1.00 41.94 553 SER A O 1
ATOM 4486 N N . TYR A 1 554 ? 33.237 21.188 14.319 1.00 41.28 554 TYR A N 1
ATOM 4487 C CA . TYR A 1 554 ? 34.132 20.215 13.718 1.00 41.28 554 TYR A CA 1
ATOM 4488 C C . TYR A 1 554 ? 33.720 20.013 12.258 1.00 41.28 554 TYR A C 1
ATOM 4490 O O . TYR A 1 554 ? 32.532 19.922 11.958 1.00 41.28 554 TYR A O 1
ATOM 4498 N N . ASN A 1 555 ? 34.704 19.918 11.356 1.00 41.94 555 ASN A N 1
ATOM 4499 C CA . ASN A 1 555 ? 34.540 19.455 9.971 1.00 41.94 555 ASN A CA 1
ATOM 4500 C C . ASN A 1 555 ? 34.119 17.967 9.943 1.00 41.94 555 ASN A C 1
ATOM 4502 O O . ASN A 1 555 ? 34.806 17.134 9.355 1.00 41.94 555 ASN A O 1
ATOM 4506 N N . GLU A 1 556 ? 33.046 17.602 10.636 1.00 45.91 556 GLU A N 1
ATOM 4507 C CA . GLU A 1 556 ? 32.508 16.251 10.639 1.00 45.91 556 GLU A CA 1
ATOM 4508 C C . GLU A 1 556 ? 31.642 16.077 9.392 1.00 45.91 556 GLU A C 1
ATOM 4510 O O . GLU A 1 556 ? 30.588 16.688 9.215 1.00 45.91 556 GLU A O 1
ATOM 4515 N N . GLU A 1 557 ? 32.173 15.289 8.463 1.00 52.06 557 GLU A N 1
ATOM 4516 C CA . GLU A 1 557 ? 31.474 14.834 7.269 1.00 52.06 557 GLU A CA 1
ATOM 4517 C C . GLU A 1 557 ? 30.389 13.839 7.690 1.00 52.06 557 GLU A C 1
ATOM 4519 O O . GLU A 1 557 ? 30.702 12.920 8.441 1.00 52.06 557 GLU A O 1
ATOM 4524 N N . ALA A 1 558 ? 29.156 13.956 7.181 1.00 49.44 558 ALA A N 1
ATOM 4525 C CA . ALA A 1 558 ? 28.117 12.946 7.408 1.00 49.44 558 ALA A CA 1
ATOM 4526 C C . ALA A 1 558 ? 28.606 11.569 6.893 1.00 49.44 558 ALA A C 1
ATOM 4528 O O . ALA A 1 558 ? 28.722 11.383 5.672 1.00 49.44 558 ALA A O 1
ATOM 4529 N N . PRO A 1 559 ? 28.948 10.602 7.766 1.00 51.19 559 PRO A N 1
ATOM 4530 C CA . PRO A 1 559 ? 29.431 9.303 7.330 1.00 51.19 559 PRO A CA 1
ATOM 4531 C C . PRO A 1 559 ? 28.242 8.392 6.975 1.00 51.19 559 PRO A C 1
ATOM 4533 O O . PRO A 1 559 ? 27.130 8.571 7.467 1.00 51.19 559 PRO A O 1
ATOM 4536 N N . ARG A 1 560 ? 28.462 7.399 6.102 1.00 61.88 560 ARG A N 1
ATOM 4537 C CA . ARG A 1 560 ? 27.461 6.376 5.737 1.00 61.88 560 ARG A CA 1
ATOM 4538 C C . ARG A 1 560 ? 27.976 4.997 6.119 1.00 61.88 560 ARG A C 1
ATOM 4540 O O . ARG A 1 560 ? 29.126 4.680 5.814 1.00 61.88 560 ARG A O 1
ATOM 4547 N N . ASN A 1 561 ? 27.127 4.171 6.725 1.00 54.19 561 ASN A N 1
ATOM 4548 C CA . ASN A 1 561 ? 27.444 2.767 6.979 1.00 54.19 561 ASN A CA 1
ATOM 4549 C C . ASN A 1 561 ? 26.971 1.915 5.788 1.00 54.19 561 ASN A C 1
ATOM 4551 O O . ASN A 1 561 ? 25.816 2.000 5.380 1.00 54.19 561 ASN A O 1
ATOM 4555 N N . THR A 1 562 ? 27.871 1.122 5.200 1.00 52.06 562 THR A N 1
ATOM 4556 C CA . THR A 1 562 ? 27.556 0.235 4.063 1.00 52.06 562 THR A CA 1
ATOM 4557 C C . THR A 1 562 ? 27.488 -1.245 4.449 1.00 52.06 562 THR A C 1
ATOM 4559 O O . THR A 1 562 ? 26.992 -2.037 3.653 1.00 52.06 562 THR A O 1
ATOM 4562 N N . GLU A 1 563 ? 27.913 -1.625 5.661 1.00 42.19 563 GLU A N 1
ATOM 4563 C CA . GLU A 1 563 ? 27.972 -3.027 6.110 1.00 42.19 563 GLU A CA 1
ATOM 4564 C C . GLU A 1 563 ? 26.588 -3.585 6.505 1.00 42.19 563 GLU A C 1
ATOM 4566 O O . GLU A 1 563 ? 26.306 -4.762 6.283 1.00 42.19 563 GLU A O 1
ATOM 4571 N N . TRP A 1 564 ? 25.675 -2.733 6.991 1.00 44.72 564 TRP A N 1
ATOM 4572 C CA . TRP A 1 564 ? 24.351 -3.132 7.511 1.00 44.72 564 TRP A CA 1
ATOM 4573 C C . TRP A 1 564 ? 23.299 -3.468 6.429 1.00 44.72 564 TRP A C 1
ATOM 4575 O O . TRP A 1 564 ? 22.251 -4.042 6.729 1.00 44.72 564 TRP A O 1
ATOM 4585 N N . ILE A 1 565 ? 23.573 -3.134 5.159 1.00 49.50 565 ILE A N 1
ATOM 4586 C CA . ILE A 1 565 ? 22.678 -3.362 4.001 1.00 49.50 565 ILE A CA 1
ATOM 4587 C C . ILE A 1 565 ? 22.532 -4.866 3.715 1.00 49.50 565 ILE A C 1
ATOM 4589 O O . ILE A 1 565 ? 21.444 -5.352 3.410 1.00 49.50 565 ILE A O 1
ATOM 4593 N N . THR A 1 566 ? 23.627 -5.613 3.855 1.00 44.59 566 THR A N 1
ATOM 4594 C CA . THR A 1 566 ? 23.719 -7.042 3.525 1.00 44.59 566 THR A CA 1
ATOM 4595 C C . THR A 1 566 ? 23.077 -7.961 4.567 1.00 44.59 566 THR A C 1
ATOM 4597 O O . THR A 1 566 ? 22.594 -9.031 4.209 1.00 44.59 566 THR A O 1
ATOM 4600 N N . GLU A 1 567 ? 23.044 -7.560 5.842 1.00 40.69 567 GLU A N 1
ATOM 4601 C CA . GLU A 1 567 ? 22.594 -8.426 6.945 1.00 40.69 567 GLU A CA 1
ATOM 4602 C C . GLU A 1 567 ? 21.068 -8.404 7.169 1.00 40.69 567 GLU A C 1
ATOM 4604 O O . GLU A 1 567 ? 20.507 -9.402 7.619 1.00 40.69 567 GLU A O 1
ATOM 4609 N N . ASN A 1 568 ? 20.374 -7.312 6.813 1.00 42.47 568 ASN A N 1
ATOM 4610 C CA . ASN A 1 568 ? 18.950 -7.110 7.142 1.00 42.47 568 ASN A CA 1
ATOM 4611 C C . ASN A 1 568 ? 17.968 -7.181 5.962 1.00 42.47 568 ASN A C 1
ATOM 4613 O O . ASN A 1 568 ? 16.757 -7.213 6.190 1.00 42.47 568 ASN A O 1
ATOM 4617 N N . LEU A 1 569 ? 18.447 -7.208 4.714 1.00 47.03 569 LEU A N 1
ATOM 4618 C CA . LEU A 1 569 ? 17.569 -7.312 3.539 1.00 47.03 569 LEU A CA 1
ATOM 4619 C C . LEU A 1 569 ? 17.236 -8.755 3.133 1.00 47.03 569 LEU A C 1
ATOM 4621 O O . LEU A 1 569 ? 16.256 -8.935 2.417 1.00 47.03 569 LEU A O 1
ATOM 4625 N N . GLY A 1 570 ? 17.945 -9.752 3.681 1.00 34.94 570 GLY A N 1
ATOM 4626 C CA . GLY A 1 570 ? 17.609 -11.180 3.614 1.00 34.94 570 GLY A CA 1
ATOM 4627 C C . GLY A 1 570 ? 17.613 -11.805 2.208 1.00 34.94 570 GLY A C 1
ATOM 4628 O O . GLY A 1 570 ? 17.235 -11.197 1.216 1.00 34.94 570 GLY A O 1
ATOM 4629 N N . ASP A 1 571 ? 17.978 -13.084 2.126 1.00 32.91 571 ASP A N 1
ATOM 4630 C CA . ASP A 1 571 ? 18.011 -13.905 0.897 1.00 32.91 571 ASP A CA 1
ATOM 4631 C C . ASP A 1 571 ? 16.639 -14.126 0.202 1.00 32.91 571 ASP A C 1
ATOM 4633 O O . ASP A 1 571 ? 16.541 -14.851 -0.793 1.00 32.91 571 ASP A O 1
ATOM 4637 N N . GLU A 1 572 ? 15.549 -13.525 0.689 1.00 38.25 572 GLU A N 1
ATOM 4638 C CA . GLU A 1 572 ? 14.227 -13.629 0.069 1.00 38.25 572 GLU A CA 1
ATOM 4639 C C . GLU A 1 572 ? 14.026 -12.443 -0.893 1.00 38.25 572 GLU A C 1
ATOM 4641 O O . GLU A 1 572 ? 13.932 -11.296 -0.472 1.00 38.25 572 GLU A O 1
ATOM 4646 N N . LYS A 1 573 ? 13.935 -12.723 -2.204 1.00 40.22 573 LYS A N 1
ATOM 4647 C CA . LYS A 1 573 ? 13.882 -11.771 -3.347 1.00 40.22 573 LYS A CA 1
ATOM 4648 C C . LYS A 1 573 ? 12.863 -10.613 -3.273 1.00 40.22 573 LYS A C 1
ATOM 4650 O O . LYS A 1 573 ? 12.854 -9.761 -4.158 1.00 40.22 573 LYS A O 1
ATOM 4655 N N . HIS A 1 574 ? 12.037 -10.550 -2.233 1.00 48.62 574 HIS A N 1
ATOM 4656 C CA . HIS A 1 574 ? 11.274 -9.377 -1.826 1.00 48.62 574 HIS A CA 1
ATOM 4657 C C . HIS A 1 574 ? 11.373 -9.256 -0.297 1.00 48.62 574 HIS A C 1
ATOM 4659 O O . HIS A 1 574 ? 10.655 -9.957 0.414 1.00 48.62 574 HIS A O 1
ATOM 4665 N N . GLY A 1 575 ? 12.272 -8.409 0.212 1.00 54.00 575 GLY A N 1
ATOM 4666 C CA . GLY A 1 575 ? 12.493 -8.255 1.655 1.00 54.00 575 GLY A CA 1
ATOM 4667 C C . GLY A 1 575 ? 11.219 -7.888 2.437 1.00 54.00 575 GLY A C 1
ATOM 4668 O O . GLY A 1 575 ? 10.221 -7.436 1.866 1.00 54.00 575 GLY A O 1
ATOM 4669 N N . SER A 1 576 ? 11.257 -8.032 3.767 1.00 59.56 576 SER A N 1
ATOM 4670 C CA . SER A 1 576 ? 10.153 -7.690 4.692 1.00 59.56 576 SER A CA 1
ATOM 4671 C C . SER A 1 576 ? 9.547 -6.298 4.438 1.00 59.56 576 SER A C 1
ATOM 4673 O O . SER A 1 576 ? 8.335 -6.109 4.550 1.00 59.56 576 SER A O 1
ATOM 4675 N N . LEU A 1 577 ? 10.377 -5.344 4.007 1.00 69.62 577 LEU A N 1
ATOM 4676 C CA . LEU A 1 577 ? 9.990 -3.978 3.652 1.00 69.62 577 LEU A CA 1
ATOM 4677 C C . LEU A 1 577 ? 9.049 -3.900 2.442 1.00 69.62 577 LEU A C 1
ATOM 4679 O O . LEU A 1 577 ? 8.122 -3.094 2.446 1.00 69.62 577 LEU A O 1
ATOM 4683 N N . PHE A 1 578 ? 9.239 -4.739 1.418 1.00 77.38 578 PHE A N 1
ATOM 4684 C CA . PHE A 1 578 ? 8.361 -4.740 0.244 1.00 77.38 578 PHE A CA 1
ATOM 4685 C C . PHE A 1 578 ? 6.975 -5.297 0.589 1.00 77.38 578 PHE A C 1
ATOM 4687 O O . PHE A 1 578 ? 5.961 -4.754 0.156 1.00 77.38 578 PHE A O 1
ATOM 4694 N N . SER A 1 579 ? 6.910 -6.331 1.431 1.00 75.88 579 SER A N 1
ATOM 4695 C CA . SER A 1 579 ? 5.639 -6.855 1.949 1.00 75.88 579 SER A CA 1
ATOM 4696 C C . SER A 1 579 ? 4.887 -5.803 2.774 1.00 75.88 579 SER A C 1
ATOM 4698 O O . SER A 1 579 ? 3.689 -5.602 2.579 1.00 75.88 579 SER A O 1
ATOM 4700 N N . GLN A 1 580 ? 5.598 -5.058 3.626 1.00 82.94 580 GLN A N 1
ATOM 4701 C CA . GLN A 1 580 ? 5.024 -3.940 4.379 1.00 82.94 580 GLN A CA 1
ATOM 4702 C C . GLN A 1 580 ? 4.566 -2.789 3.459 1.00 82.94 580 GLN A C 1
ATOM 4704 O O . GLN A 1 580 ? 3.537 -2.163 3.710 1.00 82.94 580 GLN A O 1
ATOM 4709 N N . LEU A 1 581 ? 5.274 -2.538 2.353 1.00 87.81 581 LEU A N 1
ATOM 4710 C CA . LEU A 1 581 ? 4.853 -1.571 1.337 1.00 87.81 581 LEU A CA 1
ATOM 4711 C C . LEU A 1 581 ? 3.565 -2.001 0.623 1.00 87.81 581 LEU A C 1
ATOM 4713 O O . LEU A 1 581 ? 2.689 -1.169 0.382 1.00 87.81 581 LEU A O 1
ATOM 4717 N N . LEU A 1 582 ? 3.415 -3.290 0.303 1.00 88.69 582 LEU A N 1
ATOM 4718 C CA . LEU A 1 582 ? 2.162 -3.815 -0.249 1.00 88.69 582 LEU A CA 1
ATOM 4719 C C . LEU A 1 582 ? 0.997 -3.608 0.727 1.00 88.69 582 LEU A C 1
ATOM 4721 O O . LEU A 1 582 ? -0.095 -3.249 0.288 1.00 88.69 582 LEU A O 1
ATOM 4725 N N . LEU A 1 583 ? 1.236 -3.746 2.037 1.00 91.12 583 LEU A N 1
ATOM 4726 C CA . LEU A 1 583 ? 0.238 -3.436 3.062 1.00 91.12 583 LEU A CA 1
ATOM 4727 C C . LEU A 1 583 ? -0.120 -1.942 3.101 1.00 91.12 583 LEU A C 1
ATOM 4729 O O . LEU A 1 583 ? -1.290 -1.611 3.298 1.00 91.12 583 LEU A O 1
ATOM 4733 N N . ALA A 1 584 ? 0.840 -1.039 2.878 1.00 94.25 584 ALA A N 1
ATOM 4734 C CA . ALA A 1 584 ? 0.541 0.383 2.704 1.00 94.25 584 ALA A CA 1
ATOM 4735 C C . ALA A 1 584 ? -0.371 0.589 1.485 1.00 94.25 584 ALA A C 1
ATOM 4737 O O . ALA A 1 584 ? -1.464 1.141 1.615 1.00 94.25 584 ALA A O 1
ATOM 4738 N N . PHE A 1 585 ? 0.011 0.064 0.314 1.00 95.38 585 PHE A N 1
ATOM 4739 C CA . PHE A 1 585 ? -0.794 0.193 -0.904 1.00 95.38 585 PHE A CA 1
ATOM 4740 C C . PHE A 1 585 ? -2.173 -0.462 -0.808 1.00 95.38 585 PHE A C 1
ATOM 4742 O O . PHE A 1 585 ? -3.104 -0.026 -1.486 1.00 95.38 585 PHE A O 1
ATOM 4749 N N . GLU A 1 586 ? -2.340 -1.482 0.029 1.00 93.38 586 GLU A N 1
ATOM 4750 C CA . GLU A 1 586 ? -3.631 -2.108 0.295 1.00 93.38 586 GLU A CA 1
ATOM 4751 C C . GLU A 1 586 ? -4.665 -1.137 0.876 1.00 93.38 586 GLU A C 1
ATOM 4753 O O . GLU A 1 586 ? -5.853 -1.291 0.587 1.00 93.38 586 GLU A O 1
ATOM 4758 N N . GLN A 1 587 ? -4.243 -0.137 1.656 1.00 93.75 587 GLN A N 1
ATOM 4759 C CA . GLN A 1 587 ? -5.177 0.752 2.342 1.00 93.75 587 GLN A CA 1
ATOM 4760 C C . GLN A 1 587 ? -5.961 1.620 1.342 1.00 93.75 587 GLN A C 1
ATOM 4762 O O . GLN A 1 587 ? -5.405 2.168 0.386 1.00 93.75 587 GLN A O 1
ATOM 4767 N N . GLU A 1 588 ? -7.275 1.721 1.562 1.00 90.44 588 GLU A N 1
ATOM 4768 C CA . GLU A 1 588 ? -8.209 2.501 0.735 1.00 90.44 588 GLU A CA 1
ATOM 4769 C C . GLU A 1 588 ? -8.438 3.919 1.289 1.00 90.44 588 GLU A C 1
ATOM 4771 O O . GLU A 1 588 ? -8.777 4.822 0.525 1.00 90.44 588 GLU A O 1
ATOM 4776 N N . ASP A 1 589 ? -8.261 4.113 2.600 1.00 90.50 589 ASP A N 1
ATOM 4777 C CA . ASP A 1 589 ? -8.319 5.409 3.282 1.00 90.50 589 ASP A CA 1
ATOM 4778 C C . ASP A 1 589 ? -6.927 6.055 3.312 1.00 90.50 589 ASP A C 1
ATOM 4780 O O . ASP A 1 589 ? -5.923 5.369 3.506 1.00 90.50 589 ASP A O 1
ATOM 4784 N N . PHE A 1 590 ? -6.865 7.375 3.115 1.00 93.00 590 PHE A N 1
ATOM 4785 C CA . PHE A 1 590 ? -5.593 8.095 3.042 1.00 93.00 590 PHE A CA 1
ATOM 4786 C C . PHE A 1 590 ? -4.807 8.029 4.356 1.00 93.00 590 PHE A C 1
ATOM 4788 O O . PHE A 1 590 ? -3.607 7.792 4.311 1.00 93.00 590 PHE A O 1
ATOM 4795 N N . CYS A 1 591 ? -5.458 8.210 5.509 1.00 92.50 591 CYS A N 1
ATOM 4796 C CA . CYS A 1 591 ? -4.767 8.182 6.799 1.00 92.50 591 CYS A CA 1
ATOM 4797 C C . CYS A 1 591 ? -4.280 6.770 7.125 1.00 92.50 591 CYS A C 1
ATOM 4799 O O . CYS A 1 591 ? -3.166 6.597 7.606 1.00 92.50 591 CYS A O 1
ATOM 4801 N N . ASP A 1 592 ? -5.075 5.746 6.794 1.00 93.38 592 ASP A N 1
ATOM 4802 C CA . ASP A 1 592 ? -4.622 4.362 6.934 1.00 93.38 592 ASP A CA 1
ATOM 4803 C C . ASP A 1 592 ? -3.386 4.087 6.042 1.00 93.38 592 ASP A C 1
ATOM 4805 O O . ASP A 1 592 ? -2.468 3.415 6.503 1.00 93.38 592 ASP A O 1
ATOM 4809 N N . PHE A 1 593 ? -3.328 4.608 4.804 1.00 95.75 593 PHE A N 1
ATOM 4810 C CA . PHE A 1 593 ? -2.161 4.505 3.900 1.00 95.75 593 PHE A CA 1
ATOM 4811 C C . PHE A 1 593 ? -0.933 5.256 4.430 1.00 95.75 593 PHE A C 1
ATOM 4813 O O . PHE A 1 593 ? 0.174 4.711 4.442 1.00 95.75 593 PHE A O 1
ATOM 4820 N N . GLU A 1 594 ? -1.137 6.501 4.851 1.00 95.12 594 GLU A N 1
ATOM 4821 C CA . GLU A 1 594 ? -0.088 7.434 5.242 1.00 95.12 594 GLU A CA 1
ATOM 4822 C C . GLU A 1 594 ? 0.724 6.903 6.428 1.00 95.12 594 GLU A C 1
ATOM 4824 O O . GLU A 1 594 ? 1.945 6.813 6.320 1.00 95.12 594 GLU A O 1
ATOM 4829 N N . ILE A 1 595 ? 0.053 6.398 7.468 1.00 93.81 595 ILE A N 1
ATOM 4830 C CA . ILE A 1 595 ? 0.704 5.836 8.661 1.00 93.81 595 ILE A CA 1
ATOM 4831 C C . ILE A 1 595 ? 1.615 4.657 8.301 1.00 93.81 595 ILE A C 1
ATOM 4833 O O . ILE A 1 595 ? 2.723 4.533 8.828 1.00 93.81 595 ILE A O 1
ATOM 4837 N N . GLN A 1 596 ? 1.173 3.767 7.399 1.00 94.50 596 GLN A N 1
ATOM 4838 C CA . GLN A 1 596 ? 2.017 2.642 6.978 1.00 94.50 596 GLN A CA 1
ATOM 4839 C C . GLN A 1 596 ? 3.253 3.135 6.220 1.00 94.50 596 GLN A C 1
ATOM 4841 O O . GLN A 1 596 ? 4.334 2.577 6.403 1.00 94.50 596 GLN A O 1
ATOM 4846 N N . LEU A 1 597 ? 3.104 4.165 5.379 1.00 93.50 597 LEU A N 1
ATOM 4847 C CA . LEU A 1 597 ? 4.196 4.697 4.569 1.00 93.50 597 LEU A CA 1
ATOM 4848 C C . LEU A 1 597 ? 5.193 5.527 5.395 1.00 93.50 597 LEU A C 1
ATOM 4850 O O . LEU A 1 597 ? 6.396 5.355 5.199 1.00 93.50 597 LEU A O 1
ATOM 4854 N N . GLU A 1 598 ? 4.735 6.380 6.321 1.00 92.25 598 GLU A N 1
ATOM 4855 C CA . GLU A 1 598 ? 5.609 7.202 7.176 1.00 92.25 598 GLU A CA 1
ATOM 4856 C C . GLU A 1 598 ? 6.522 6.320 8.043 1.00 92.25 598 GLU A C 1
ATOM 4858 O O . GLU A 1 598 ? 7.739 6.515 8.077 1.00 92.25 598 GLU A O 1
ATOM 4863 N N . VAL A 1 599 ? 5.965 5.295 8.694 1.00 89.62 599 VAL A N 1
ATOM 4864 C CA . VAL A 1 599 ? 6.741 4.390 9.560 1.00 89.62 599 VAL A CA 1
ATOM 4865 C C . VAL A 1 599 ? 7.660 3.472 8.743 1.00 89.62 599 VAL A C 1
ATOM 4867 O O . VAL A 1 599 ? 8.791 3.185 9.151 1.00 89.62 599 VAL A O 1
ATOM 4870 N N . LEU A 1 600 ? 7.217 3.032 7.559 1.00 86.75 600 LEU A N 1
ATOM 4871 C CA . LEU A 1 600 ? 8.044 2.231 6.657 1.00 86.75 600 LEU A CA 1
ATOM 4872 C C . LEU A 1 600 ? 9.270 3.015 6.171 1.00 86.75 600 LEU A C 1
ATOM 4874 O O . LEU A 1 600 ? 10.385 2.492 6.215 1.00 86.75 600 LEU A O 1
ATOM 4878 N N . GLN A 1 601 ? 9.086 4.266 5.734 1.00 86.19 601 GLN A N 1
ATOM 4879 C CA . GLN A 1 601 ? 10.202 5.071 5.230 1.00 86.19 601 GLN A CA 1
ATOM 4880 C C . GLN A 1 601 ? 11.205 5.425 6.339 1.00 86.19 601 GLN A C 1
ATOM 4882 O O . GLN A 1 601 ? 12.405 5.468 6.060 1.00 86.19 601 GLN A O 1
ATOM 4887 N N . ASN A 1 602 ? 10.743 5.555 7.593 1.00 81.19 602 ASN A N 1
ATOM 4888 C CA . ASN A 1 602 ? 11.631 5.708 8.749 1.00 81.19 602 ASN A CA 1
ATOM 4889 C C . ASN A 1 602 ? 12.580 4.508 8.896 1.00 81.19 602 ASN A C 1
ATOM 4891 O O . ASN A 1 602 ? 13.783 4.662 9.091 1.00 81.19 602 ASN A O 1
ATOM 4895 N N . SER A 1 603 ? 12.034 3.299 8.754 1.00 72.62 603 SER A N 1
ATOM 4896 C CA . SER A 1 603 ? 12.800 2.058 8.903 1.00 72.62 603 SER A CA 1
ATOM 4897 C C . SER A 1 603 ? 13.855 1.886 7.802 1.00 72.62 603 SER A C 1
ATOM 4899 O O . SER A 1 603 ? 14.922 1.335 8.061 1.00 72.62 603 SER A O 1
ATOM 4901 N N . PHE A 1 604 ? 13.583 2.379 6.588 1.00 71.50 604 PHE A N 1
ATOM 4902 C CA . PHE A 1 604 ? 14.520 2.298 5.466 1.00 71.50 604 PHE A CA 1
ATOM 4903 C C . PHE A 1 604 ? 15.704 3.263 5.606 1.00 71.50 604 PHE A C 1
ATOM 4905 O O . PHE A 1 604 ? 16.843 2.859 5.386 1.00 71.50 604 PHE A O 1
ATOM 4912 N N . TYR A 1 605 ? 15.465 4.521 5.995 1.00 68.25 605 TYR A N 1
ATOM 4913 C CA . TYR A 1 605 ? 16.535 5.522 6.092 1.00 68.25 605 TYR A CA 1
ATOM 4914 C C . TYR A 1 605 ? 17.634 5.108 7.086 1.00 68.25 605 TYR A C 1
ATOM 4916 O O . TYR A 1 605 ? 18.823 5.272 6.805 1.00 68.25 605 TYR A O 1
ATOM 4924 N N . ASN A 1 606 ? 17.246 4.464 8.192 1.00 64.12 606 ASN A N 1
ATOM 4925 C CA . ASN A 1 606 ? 18.184 3.985 9.204 1.00 64.12 606 ASN A CA 1
ATOM 4926 C C . ASN A 1 606 ? 19.212 2.975 8.683 1.00 64.12 606 ASN A C 1
ATOM 4928 O O . ASN A 1 606 ? 20.277 2.832 9.272 1.00 64.12 606 ASN A O 1
ATOM 4932 N N . ILE A 1 607 ? 18.907 2.268 7.590 1.00 60.59 607 ILE A N 1
ATOM 4933 C CA . ILE A 1 607 ? 19.825 1.282 7.008 1.00 60.59 607 ILE A CA 1
ATOM 4934 C C . ILE A 1 607 ? 21.117 1.949 6.506 1.00 60.59 607 ILE A C 1
ATOM 4936 O O . ILE A 1 607 ? 22.163 1.305 6.479 1.00 60.59 607 ILE A O 1
ATOM 4940 N N . PHE A 1 608 ? 21.062 3.233 6.136 1.00 58.69 608 PHE A N 1
ATOM 4941 C CA . PHE A 1 608 ? 22.172 3.948 5.496 1.00 58.69 608 PHE A CA 1
ATOM 4942 C C . PHE A 1 608 ? 22.762 5.067 6.362 1.00 58.69 608 PHE A C 1
ATOM 4944 O O . PHE A 1 608 ? 23.863 5.543 6.072 1.00 58.69 608 PHE A O 1
ATOM 4951 N N . SER A 1 609 ? 22.056 5.486 7.416 1.00 58.78 609 SER A N 1
ATOM 4952 C CA . SER A 1 609 ? 22.545 6.483 8.371 1.00 58.78 609 SER A CA 1
ATOM 4953 C C . SER A 1 609 ? 23.510 5.862 9.382 1.00 58.78 609 SER A C 1
ATOM 4955 O O . SER A 1 609 ? 23.282 4.753 9.863 1.00 58.78 609 SER A O 1
ATOM 4957 N N . VAL A 1 610 ? 24.569 6.582 9.753 1.00 55.44 610 VAL A N 1
ATOM 4958 C CA . VAL A 1 610 ? 25.416 6.187 10.891 1.00 55.44 610 VAL A CA 1
ATOM 4959 C C . VAL A 1 610 ? 24.711 6.413 12.233 1.00 55.44 610 VAL A C 1
ATOM 4961 O O . VAL A 1 610 ? 23.841 7.280 12.296 1.00 55.44 610 VAL A O 1
ATOM 4964 N N . PRO A 1 611 ? 25.102 5.697 13.307 1.00 51.09 611 PRO A N 1
ATOM 4965 C CA . PRO A 1 611 ? 24.505 5.821 14.641 1.00 51.09 611 PRO A CA 1
ATOM 4966 C C . PRO A 1 611 ? 24.561 7.223 15.273 1.00 51.09 611 PRO A C 1
ATOM 4968 O O . PRO A 1 611 ? 23.699 7.528 16.092 1.00 51.09 611 PRO A O 1
ATOM 4971 N N . GLU A 1 612 ? 25.509 8.095 14.896 1.00 48.75 612 GLU A N 1
ATOM 4972 C CA . GLU A 1 612 ? 25.577 9.467 15.439 1.00 48.75 612 GLU A CA 1
ATOM 4973 C C . GLU A 1 612 ? 24.620 10.472 14.752 1.00 48.75 612 GLU A C 1
ATOM 4975 O O . GLU A 1 612 ? 24.247 11.477 15.354 1.00 48.75 612 GLU A O 1
ATOM 4980 N N . PHE A 1 613 ? 24.171 10.197 13.518 1.00 54.06 613 PHE A N 1
ATOM 4981 C CA . PHE A 1 613 ? 23.327 11.080 12.691 1.00 54.06 613 PHE A CA 1
ATOM 4982 C C . PHE A 1 613 ? 21.850 10.674 12.434 1.00 54.06 613 PHE A C 1
ATOM 4984 O O . PHE A 1 613 ? 21.183 11.369 11.661 1.00 54.06 613 PHE A O 1
ATOM 4991 N N . PRO A 1 614 ? 21.249 9.628 13.033 1.00 55.81 614 PRO A N 1
ATOM 4992 C CA . PRO A 1 614 ? 19.909 9.163 12.678 1.00 55.81 614 PRO A CA 1
ATOM 4993 C C . PRO A 1 614 ? 18.826 9.930 13.451 1.00 55.81 614 PRO A C 1
ATOM 4995 O O . PRO A 1 614 ? 17.765 9.397 13.759 1.00 55.81 614 PRO A O 1
ATOM 4998 N N . THR A 1 615 ? 19.092 11.183 13.814 1.00 66.88 615 THR A N 1
ATOM 4999 C CA . THR A 1 615 ? 18.129 12.034 14.513 1.00 66.88 615 THR A CA 1
ATOM 5000 C C . THR A 1 615 ? 17.356 12.878 13.510 1.00 66.88 615 THR A C 1
ATOM 5002 O O . THR A 1 615 ? 17.860 13.234 12.439 1.00 66.88 615 THR A O 1
ATOM 5005 N N . LEU A 1 616 ? 16.118 13.223 13.872 1.00 71.44 616 LEU A N 1
ATOM 5006 C CA . LEU A 1 616 ? 15.259 14.094 13.068 1.00 71.44 616 LEU A CA 1
ATOM 5007 C C . LEU A 1 616 ? 15.944 15.418 12.686 1.00 71.44 616 LEU A C 1
ATOM 5009 O O . LEU A 1 616 ? 15.723 15.937 11.593 1.00 71.44 616 LEU A O 1
ATOM 5013 N N . ASP A 1 617 ? 16.819 15.910 13.558 1.00 73.12 617 ASP A N 1
ATOM 5014 C CA . ASP A 1 617 ? 17.481 17.202 13.423 1.00 73.12 617 ASP A CA 1
ATOM 5015 C C . ASP A 1 617 ? 18.504 17.242 12.272 1.00 73.12 617 ASP A C 1
ATOM 5017 O O . ASP A 1 617 ? 18.645 18.270 11.612 1.00 73.12 617 ASP A O 1
ATOM 5021 N N . HIS A 1 618 ? 19.186 16.126 11.985 1.00 75.00 618 HIS A N 1
ATOM 5022 C CA . HIS A 1 618 ? 20.357 16.119 11.095 1.00 75.00 618 HIS A CA 1
ATOM 5023 C C . HIS A 1 618 ? 20.155 15.345 9.785 1.00 75.00 618 HIS A C 1
ATOM 5025 O O . HIS A 1 618 ? 20.951 15.495 8.858 1.00 75.00 618 HIS A O 1
ATOM 5031 N N . MET A 1 619 ? 19.091 14.544 9.660 1.00 77.88 619 MET A N 1
ATOM 5032 C CA . MET A 1 619 ? 18.911 13.660 8.498 1.00 77.88 619 MET A CA 1
ATOM 5033 C C . MET A 1 619 ? 18.859 14.394 7.148 1.00 77.88 619 MET A C 1
ATOM 5035 O O . MET A 1 619 ? 19.386 13.905 6.155 1.00 77.88 619 MET A O 1
ATOM 5039 N N . SER A 1 620 ? 18.275 15.591 7.095 1.00 82.50 620 SER A N 1
ATOM 5040 C CA . SER A 1 620 ? 18.126 16.380 5.863 1.00 82.50 620 SER A CA 1
ATOM 5041 C C . SER A 1 620 ? 19.428 16.992 5.341 1.00 82.50 620 SER A C 1
ATOM 5043 O O . SER A 1 620 ? 19.446 17.496 4.214 1.00 82.50 620 SER A O 1
ATOM 5045 N N . PHE A 1 621 ? 20.502 16.953 6.137 1.00 81.12 621 PHE A N 1
ATOM 5046 C CA . PHE A 1 621 ? 21.835 17.403 5.740 1.00 81.12 621 PHE A CA 1
ATOM 5047 C C . PHE A 1 621 ? 22.602 16.349 4.937 1.00 81.12 621 PHE A C 1
ATOM 5049 O O . PHE A 1 621 ? 23.580 16.713 4.280 1.00 81.12 621 PHE A O 1
ATOM 5056 N N . ASP A 1 622 ? 22.164 15.083 4.917 1.00 81.00 622 ASP A N 1
ATOM 5057 C CA . ASP A 1 622 ? 22.664 14.102 3.949 1.00 81.00 622 ASP A CA 1
ATOM 5058 C C . ASP A 1 622 ? 21.926 14.285 2.604 1.00 81.00 622 ASP A C 1
ATOM 5060 O O . ASP A 1 622 ? 20.708 14.120 2.538 1.00 81.00 622 ASP A O 1
ATOM 5064 N N . PRO A 1 623 ? 22.623 14.558 1.486 1.00 84.31 623 PRO A N 1
ATOM 5065 C CA . PRO A 1 623 ? 22.009 14.655 0.159 1.00 84.31 623 PRO A CA 1
ATOM 5066 C C . PRO A 1 623 ? 21.171 13.437 -0.263 1.00 84.31 623 PRO A C 1
ATOM 5068 O O . PRO A 1 623 ? 20.249 13.576 -1.071 1.00 84.31 623 PRO A O 1
ATOM 5071 N N . LEU A 1 624 ? 21.475 12.243 0.260 1.00 82.19 624 LEU A N 1
ATOM 5072 C CA . LEU A 1 624 ? 20.723 11.015 -0.010 1.00 82.19 624 LEU A CA 1
ATOM 5073 C C . LEU A 1 624 ? 19.287 11.094 0.516 1.00 82.19 624 LEU A C 1
ATOM 5075 O O . LEU A 1 624 ? 18.380 10.545 -0.115 1.00 82.19 624 LEU A O 1
ATOM 5079 N N . PHE A 1 625 ? 19.069 11.829 1.612 1.00 85.00 625 PHE A N 1
ATOM 5080 C CA . PHE A 1 625 ? 17.745 12.081 2.174 1.00 85.00 625 PHE A CA 1
ATOM 5081 C C . PHE A 1 625 ? 16.785 12.625 1.116 1.00 85.00 625 PHE A C 1
ATOM 5083 O O . PHE A 1 625 ? 15.653 12.167 1.013 1.00 85.00 625 PHE A O 1
ATOM 5090 N N . TRP A 1 626 ? 17.237 13.546 0.266 1.00 89.19 626 TRP A N 1
ATOM 5091 C CA . TRP A 1 626 ? 16.380 14.179 -0.736 1.00 89.19 626 TRP A CA 1
ATOM 5092 C C . TRP A 1 626 ? 15.963 13.220 -1.857 1.00 89.19 626 TRP A C 1
ATOM 5094 O O . TRP A 1 626 ? 14.835 13.297 -2.344 1.00 89.19 626 TRP A O 1
ATOM 5104 N N . MET A 1 627 ? 16.817 12.261 -2.225 1.00 89.62 627 MET A N 1
ATOM 5105 C CA . MET A 1 627 ? 16.470 11.210 -3.195 1.00 89.62 627 MET A CA 1
ATOM 5106 C C . MET A 1 627 ? 15.542 10.151 -2.593 1.00 89.62 627 MET A C 1
ATOM 5108 O O . MET A 1 627 ? 14.646 9.658 -3.283 1.00 89.62 627 MET A O 1
ATOM 5112 N N . HIS A 1 628 ? 15.729 9.830 -1.309 1.00 87.94 628 HIS A N 1
ATOM 5113 C CA . HIS A 1 628 ? 14.824 8.977 -0.533 1.00 87.94 628 HIS A CA 1
ATOM 5114 C C . HIS A 1 628 ? 13.440 9.619 -0.393 1.00 87.94 628 HIS A C 1
ATOM 5116 O O . HIS A 1 628 ? 12.436 9.020 -0.772 1.00 87.94 628 HIS A O 1
ATOM 5122 N N . SER A 1 629 ? 13.378 10.876 0.039 1.00 91.81 629 SER A N 1
ATOM 5123 C CA . SER A 1 629 ? 12.139 11.648 0.171 1.00 91.81 629 SER A CA 1
ATOM 5124 C C . SER A 1 629 ? 11.403 11.800 -1.162 1.00 91.81 629 SER A C 1
ATOM 5126 O O . SER A 1 629 ? 10.173 11.763 -1.198 1.00 91.81 629 SER A O 1
ATOM 5128 N N . ASN A 1 630 ? 12.134 11.890 -2.277 1.00 94.69 630 ASN A N 1
ATOM 5129 C CA . ASN A 1 630 ? 11.551 11.885 -3.615 1.00 94.69 630 ASN A CA 1
ATOM 5130 C C . ASN A 1 630 ? 10.981 10.512 -4.025 1.00 94.69 630 ASN A C 1
ATOM 5132 O O . ASN A 1 630 ? 9.965 10.444 -4.717 1.00 94.69 630 ASN A O 1
ATOM 5136 N N . GLN A 1 631 ? 11.578 9.406 -3.568 1.00 92.50 631 GLN A N 1
ATOM 5137 C CA . GLN A 1 631 ? 10.971 8.077 -3.703 1.00 92.50 631 GLN A CA 1
ATOM 5138 C C . GLN A 1 631 ? 9.702 7.952 -2.848 1.00 92.50 631 GLN A C 1
ATOM 5140 O O . GLN A 1 631 ? 8.713 7.408 -3.328 1.00 92.50 631 GLN A O 1
ATOM 5145 N N . VAL A 1 632 ? 9.670 8.494 -1.626 1.00 94.25 632 VAL A N 1
ATOM 5146 C CA . VAL A 1 632 ? 8.442 8.523 -0.802 1.00 94.25 632 VAL A CA 1
ATOM 5147 C C . VAL A 1 632 ? 7.320 9.281 -1.523 1.00 94.25 632 VAL A C 1
ATOM 5149 O O . VAL A 1 632 ? 6.191 8.794 -1.601 1.00 94.25 632 VAL A O 1
ATOM 5152 N N . ASP A 1 633 ? 7.633 10.424 -2.139 1.00 96.88 633 ASP A N 1
ATOM 5153 C CA . ASP A 1 633 ? 6.678 11.172 -2.964 1.00 96.88 633 ASP A CA 1
ATOM 5154 C C . ASP A 1 633 ? 6.185 10.363 -4.183 1.00 96.88 633 ASP A C 1
ATOM 5156 O O . ASP A 1 633 ? 4.993 10.352 -4.512 1.00 96.88 633 ASP A O 1
ATOM 5160 N N . ARG A 1 634 ? 7.081 9.602 -4.821 1.00 95.19 634 ARG A N 1
ATOM 5161 C CA . ARG A 1 634 ? 6.729 8.677 -5.905 1.00 95.19 634 ARG A CA 1
ATOM 5162 C C . ARG A 1 634 ? 5.791 7.559 -5.451 1.00 95.19 634 ARG A C 1
ATOM 5164 O O . ARG A 1 634 ? 4.856 7.216 -6.180 1.00 95.19 634 ARG A O 1
ATOM 5171 N N . LEU A 1 635 ? 6.014 6.987 -4.269 1.00 95.19 635 LEU A N 1
ATOM 5172 C CA . LEU A 1 635 ? 5.139 5.960 -3.698 1.00 95.19 635 LEU A CA 1
ATOM 5173 C C . LEU A 1 635 ? 3.746 6.532 -3.418 1.00 95.19 635 LEU A C 1
ATOM 5175 O O . LEU A 1 635 ? 2.748 5.901 -3.767 1.00 95.19 635 LEU A O 1
ATOM 5179 N N . TRP A 1 636 ? 3.654 7.766 -2.917 1.00 96.38 636 TRP A N 1
ATOM 5180 C CA . TRP A 1 636 ? 2.367 8.450 -2.793 1.00 96.38 636 TRP A CA 1
ATOM 5181 C C . TRP A 1 636 ? 1.692 8.674 -4.155 1.00 96.38 636 TRP A C 1
ATOM 5183 O O . TRP A 1 636 ? 0.515 8.347 -4.309 1.00 96.38 636 TRP A O 1
ATOM 5193 N N . ALA A 1 637 ? 2.418 9.129 -5.182 1.00 94.62 637 ALA A N 1
ATOM 5194 C CA . ALA A 1 637 ? 1.871 9.263 -6.539 1.00 94.62 637 ALA A CA 1
ATOM 5195 C C . ALA A 1 637 ? 1.389 7.920 -7.128 1.00 94.62 637 ALA A C 1
ATOM 5197 O O . ALA A 1 637 ? 0.380 7.868 -7.837 1.00 94.62 637 ALA A O 1
ATOM 5198 N N . THR A 1 638 ? 2.072 6.823 -6.795 1.00 94.12 638 THR A N 1
ATOM 5199 C CA . THR A 1 638 ? 1.679 5.455 -7.166 1.00 94.12 638 THR A CA 1
ATOM 5200 C C . THR A 1 638 ? 0.372 5.057 -6.478 1.00 94.12 638 THR A C 1
ATOM 5202 O O . THR A 1 638 ? -0.539 4.559 -7.139 1.00 94.12 638 THR A O 1
ATOM 5205 N N . TRP A 1 639 ? 0.215 5.362 -5.185 1.00 95.62 639 TRP A N 1
ATOM 5206 C CA . TRP A 1 639 ? -1.038 5.131 -4.461 1.00 95.62 639 TRP A CA 1
ATOM 5207 C C . TRP A 1 639 ? -2.177 6.005 -5.000 1.00 95.62 639 TRP A C 1
ATOM 5209 O O . TRP A 1 639 ? -3.277 5.506 -5.216 1.00 95.62 639 TRP A O 1
ATOM 5219 N N . GLN A 1 640 ? -1.923 7.280 -5.324 1.00 92.00 640 GLN A N 1
ATOM 5220 C CA . GLN A 1 640 ? -2.915 8.147 -5.976 1.00 92.00 640 GLN A CA 1
ATOM 5221 C C . GLN A 1 640 ? -3.411 7.529 -7.298 1.00 92.00 640 GLN A C 1
ATOM 5223 O O . GLN A 1 640 ? -4.615 7.528 -7.557 1.00 92.00 640 GLN A O 1
ATOM 5228 N N . ALA A 1 641 ? -2.510 6.964 -8.112 1.00 86.06 641 ALA A N 1
ATOM 5229 C CA . ALA A 1 641 ? -2.872 6.261 -9.344 1.00 86.06 641 ALA A CA 1
ATOM 5230 C C . ALA A 1 641 ? -3.655 4.962 -9.074 1.00 86.06 641 ALA A C 1
ATOM 5232 O O . ALA A 1 641 ? -4.629 4.675 -9.772 1.00 86.06 641 ALA A O 1
ATOM 5233 N N . LEU A 1 642 ? -3.286 4.210 -8.034 1.00 87.12 642 LEU A N 1
ATOM 5234 C CA . LEU A 1 642 ? -4.000 3.010 -7.597 1.00 87.12 642 LEU A CA 1
ATOM 5235 C C . LEU A 1 642 ? -5.424 3.326 -7.112 1.00 87.12 642 LEU A C 1
ATOM 5237 O O . LEU A 1 642 ? -6.357 2.608 -7.462 1.00 87.12 642 LEU A O 1
ATOM 5241 N N . GLN A 1 643 ? -5.634 4.424 -6.382 1.00 85.69 643 GLN A N 1
ATOM 5242 C CA . GLN A 1 643 ? -6.972 4.876 -5.979 1.00 85.69 643 GLN A CA 1
ATOM 5243 C C . GLN A 1 643 ? -7.838 5.223 -7.192 1.00 85.69 643 GLN A C 1
ATOM 5245 O O . GLN A 1 643 ? -9.001 4.827 -7.251 1.00 85.69 643 GLN A O 1
ATOM 5250 N N . VAL A 1 644 ? -7.263 5.892 -8.198 1.00 80.44 644 VAL A N 1
ATOM 5251 C CA . VAL A 1 644 ? -7.958 6.158 -9.467 1.00 80.44 644 VAL A CA 1
ATOM 5252 C C . VAL A 1 644 ? -8.341 4.850 -10.162 1.00 80.44 644 VAL A C 1
ATOM 5254 O O . VAL A 1 644 ? -9.470 4.740 -10.640 1.00 80.44 644 VAL A O 1
ATOM 5257 N N . TYR A 1 645 ? -7.446 3.857 -10.180 1.00 78.81 645 TYR A N 1
ATOM 5258 C CA . TYR A 1 645 ? -7.720 2.523 -10.727 1.00 78.81 645 TYR A CA 1
ATOM 5259 C C . TYR A 1 645 ? -8.839 1.796 -9.961 1.00 78.81 645 TYR A C 1
ATOM 5261 O O . TYR A 1 645 ? -9.713 1.190 -10.573 1.00 78.81 645 TYR A O 1
ATOM 5269 N N . ARG A 1 646 ? -8.882 1.935 -8.629 1.00 80.38 646 ARG A N 1
ATOM 5270 C CA . ARG A 1 646 ? -9.947 1.406 -7.754 1.00 80.38 646 ARG A CA 1
ATOM 5271 C C . ARG A 1 646 ? -11.289 2.137 -7.888 1.00 80.38 646 ARG A C 1
ATOM 5273 O O . ARG A 1 646 ? -12.286 1.677 -7.340 1.00 80.38 646 ARG A O 1
ATOM 5280 N N . GLY A 1 647 ? -11.330 3.289 -8.559 1.00 75.25 647 GLY A N 1
ATOM 5281 C CA . GLY A 1 647 ? -12.511 4.156 -8.582 1.00 75.25 647 GLY A CA 1
ATOM 5282 C C . GLY A 1 647 ? -12.773 4.869 -7.248 1.00 75.25 647 GLY A C 1
ATOM 5283 O O . GLY A 1 647 ? -13.913 5.228 -6.955 1.00 75.25 647 GLY A O 1
ATOM 5284 N N . LEU A 1 648 ? -11.732 5.074 -6.439 1.00 81.75 648 LEU A N 1
ATOM 5285 C CA . LEU A 1 648 ? -11.784 5.732 -5.135 1.00 81.75 648 LEU A CA 1
ATOM 5286 C C . LEU A 1 648 ? -11.169 7.139 -5.185 1.00 81.75 648 LEU A C 1
ATOM 5288 O O . LEU A 1 648 ? -10.449 7.505 -6.115 1.00 81.75 648 LEU A O 1
ATOM 5292 N N . SER A 1 649 ? -11.471 7.949 -4.167 1.00 82.81 649 SER A N 1
ATOM 5293 C CA . SER A 1 649 ? -10.798 9.235 -3.962 1.00 82.81 649 SER A CA 1
ATOM 5294 C C . SER A 1 649 ? -9.404 9.002 -3.382 1.00 82.81 649 SER A C 1
ATOM 5296 O O . SER A 1 649 ? -9.214 8.122 -2.544 1.00 82.81 649 SER A O 1
ATOM 5298 N N . SER A 1 650 ? -8.437 9.811 -3.803 1.00 86.19 650 SER A N 1
ATOM 5299 C CA . SER A 1 650 ? -7.112 9.876 -3.181 1.00 86.19 650 SER A CA 1
ATOM 5300 C C . SER A 1 650 ? -6.972 11.032 -2.184 1.00 86.19 650 SER A C 1
ATOM 5302 O O . SER A 1 650 ? -5.907 11.189 -1.600 1.00 86.19 650 SER A O 1
ATOM 5304 N N . ALA A 1 651 ? -8.008 11.857 -2.002 1.00 85.62 651 ALA A N 1
ATOM 5305 C CA . ALA A 1 651 ? -7.960 13.007 -1.100 1.00 85.62 651 ALA A CA 1
ATOM 5306 C C . ALA A 1 651 ? -7.901 12.583 0.379 1.00 85.62 651 ALA A C 1
ATOM 5308 O O . ALA A 1 651 ? -8.527 11.595 0.772 1.00 85.62 651 ALA A O 1
ATOM 5309 N N . ALA A 1 652 ? -7.211 13.374 1.206 1.00 89.31 652 ALA A N 1
ATOM 5310 C CA . ALA A 1 652 ? -7.045 13.130 2.640 1.00 89.31 652 ALA A CA 1
ATOM 5311 C C . ALA A 1 652 ? -8.276 13.551 3.465 1.00 89.31 652 ALA A C 1
ATOM 5313 O O . ALA A 1 652 ? -8.190 14.335 4.405 1.00 89.31 652 ALA A O 1
ATOM 5314 N N . HIS A 1 653 ? -9.453 13.028 3.119 1.00 89.69 653 HIS A N 1
ATOM 5315 C CA . HIS A 1 653 ? -10.715 13.417 3.755 1.00 89.69 653 HIS A CA 1
ATOM 5316 C C . HIS A 1 653 ? -10.779 13.121 5.265 1.00 89.69 653 HIS A C 1
ATOM 5318 O O . HIS A 1 653 ? -11.570 13.732 5.979 1.00 89.69 653 HIS A O 1
ATOM 5324 N N . CYS A 1 654 ? -9.940 12.218 5.768 1.00 89.25 654 CYS A N 1
ATOM 5325 C CA . CYS A 1 654 ? -9.811 11.918 7.192 1.00 89.25 654 CYS A CA 1
ATOM 5326 C C . CYS A 1 654 ? -9.293 13.105 8.038 1.00 89.25 654 CYS A C 1
ATOM 5328 O O . CYS A 1 654 ? -9.588 13.140 9.231 1.00 89.25 654 CYS A O 1
ATOM 5330 N N . ILE A 1 655 ? -8.613 14.087 7.428 1.00 89.69 655 ILE A N 1
ATOM 5331 C CA . ILE A 1 655 ? -8.072 15.306 8.063 1.00 89.69 655 ILE A CA 1
ATOM 5332 C C . ILE A 1 655 ? -8.462 16.578 7.285 1.00 89.69 655 ILE A C 1
ATOM 5334 O O . ILE A 1 655 ? -7.644 17.455 7.017 1.00 89.69 655 ILE A O 1
ATOM 5338 N N . GLN A 1 656 ? -9.731 16.680 6.892 1.00 91.62 656 GLN A N 1
ATOM 5339 C CA . GLN A 1 656 ? -10.272 17.742 6.042 1.00 91.62 656 GLN A CA 1
ATOM 5340 C C . GLN A 1 656 ? -9.925 19.165 6.517 1.00 91.62 656 GLN A C 1
ATOM 5342 O O . GLN A 1 656 ? -9.628 20.015 5.685 1.00 91.62 656 GLN A O 1
ATOM 5347 N N . SER A 1 657 ? -9.918 19.432 7.826 1.00 89.44 657 SER A N 1
ATOM 5348 C CA . SER A 1 657 ? -9.550 20.754 8.362 1.00 89.44 657 SER A CA 1
ATOM 5349 C C . SER A 1 657 ? -8.083 21.104 8.122 1.00 89.44 657 SER A C 1
ATOM 5351 O O . SER A 1 657 ? -7.742 22.257 7.871 1.00 89.44 657 SER A O 1
ATOM 5353 N N . ASP A 1 658 ? -7.201 20.108 8.188 1.00 89.62 658 ASP A N 1
ATOM 5354 C CA . ASP A 1 658 ? -5.761 20.322 8.060 1.00 89.62 658 ASP A CA 1
ATOM 5355 C C . ASP A 1 658 ? -5.347 20.522 6.598 1.00 89.62 658 ASP A C 1
ATOM 5357 O O . ASP A 1 658 ? -4.304 21.116 6.336 1.00 89.62 658 ASP A O 1
ATOM 5361 N N . LEU A 1 659 ? -6.196 20.130 5.638 1.00 90.12 659 LEU A N 1
ATOM 5362 C CA . LEU A 1 659 ? -5.967 20.364 4.210 1.00 90.12 659 LEU A CA 1
ATOM 5363 C C . LEU A 1 659 ? -5.925 21.846 3.814 1.00 90.12 659 LEU A C 1
ATOM 5365 O O . LEU A 1 659 ? -5.354 22.186 2.774 1.00 90.12 659 LEU A O 1
ATOM 5369 N N . HIS A 1 660 ? -6.513 22.712 4.638 1.00 88.25 660 HIS A N 1
ATOM 5370 C CA . HIS A 1 660 ? -6.565 24.159 4.431 1.00 88.25 660 HIS A CA 1
ATOM 5371 C C . HIS A 1 660 ? -5.559 24.920 5.308 1.00 88.25 660 HIS A C 1
ATOM 5373 O O . HIS A 1 660 ? -5.349 26.119 5.115 1.00 88.25 660 HIS A O 1
ATOM 5379 N N . ARG A 1 661 ? -4.881 24.229 6.236 1.00 86.56 661 ARG A N 1
ATOM 5380 C CA . ARG A 1 661 ? -3.839 24.828 7.073 1.00 86.56 661 ARG A CA 1
ATOM 5381 C C . ARG A 1 661 ? -2.571 25.053 6.258 1.00 86.56 661 ARG A C 1
ATOM 5383 O O . ARG A 1 661 ? -2.115 24.190 5.513 1.00 86.56 661 ARG A O 1
ATOM 5390 N N . LEU A 1 662 ? -1.993 26.237 6.414 1.00 89.19 662 LEU A N 1
ATOM 5391 C CA . LEU A 1 662 ? -0.771 26.623 5.722 1.00 89.19 662 LEU A CA 1
ATOM 5392 C C . LEU A 1 662 ? 0.426 25.807 6.229 1.00 89.19 662 LEU A C 1
ATOM 5394 O O . LEU A 1 662 ? 0.737 25.806 7.419 1.00 89.19 662 LEU A O 1
ATOM 5398 N N . LEU A 1 663 ? 1.133 25.159 5.307 1.00 90.06 663 LEU A N 1
ATOM 5399 C CA . LEU A 1 663 ? 2.370 24.436 5.571 1.00 90.06 663 LEU A CA 1
ATOM 5400 C C . LEU A 1 663 ? 3.490 25.436 5.841 1.00 90.06 663 LEU A C 1
ATOM 5402 O O . LEU A 1 663 ? 3.788 26.315 5.026 1.00 90.06 663 LEU A O 1
ATOM 5406 N N . LYS A 1 664 ? 4.127 25.299 6.997 1.00 86.38 664 LYS A N 1
ATOM 5407 C CA . LYS A 1 664 ? 5.305 26.079 7.374 1.00 86.38 664 LYS A CA 1
ATOM 5408 C C . LYS A 1 664 ? 6.576 25.273 7.091 1.00 86.38 664 LYS A C 1
ATOM 5410 O O . LYS A 1 664 ? 6.543 24.051 7.215 1.00 86.38 664 LYS A O 1
ATOM 5415 N N . PRO A 1 665 ? 7.690 25.911 6.705 1.00 86.81 665 PRO A N 1
ATOM 5416 C CA . PRO A 1 665 ? 7.861 27.355 6.503 1.00 86.81 665 PRO A CA 1
ATOM 5417 C C . PRO A 1 665 ? 7.446 27.840 5.097 1.00 86.81 665 PRO A C 1
ATOM 5419 O O . PRO A 1 665 ? 7.655 28.998 4.759 1.00 86.81 665 PRO A O 1
ATOM 5422 N N . PHE A 1 666 ? 6.864 26.984 4.247 1.00 89.94 666 PHE A N 1
ATOM 5423 C CA . PHE A 1 666 ? 6.576 27.320 2.842 1.00 89.94 666 PHE A CA 1
ATOM 5424 C C . PHE A 1 666 ? 5.631 28.515 2.668 1.00 89.94 666 PHE A C 1
ATOM 5426 O O . PHE A 1 666 ? 5.784 29.278 1.721 1.00 89.94 666 PHE A O 1
ATOM 5433 N N . SER A 1 667 ? 4.690 28.695 3.593 1.00 89.00 667 SER A N 1
ATOM 5434 C CA . SER A 1 667 ? 3.747 29.819 3.615 1.00 89.00 667 SER A CA 1
ATOM 5435 C C . SER A 1 667 ? 4.309 31.131 4.171 1.00 89.00 667 SER A C 1
ATOM 5437 O O . SER A 1 667 ? 3.600 32.135 4.169 1.00 89.00 667 SER A O 1
ATOM 5439 N N . ASP A 1 668 ? 5.538 31.150 4.690 1.00 84.69 668 ASP A N 1
ATOM 5440 C CA . ASP A 1 668 ? 6.174 32.381 5.157 1.00 84.69 668 ASP A CA 1
ATOM 5441 C C . ASP A 1 668 ? 6.860 33.076 3.981 1.00 84.69 668 ASP A C 1
ATOM 5443 O O . ASP A 1 668 ? 7.810 32.543 3.414 1.00 84.69 668 ASP A O 1
ATOM 5447 N N . GLY A 1 669 ? 6.387 34.267 3.604 1.00 79.25 669 GLY A N 1
ATOM 5448 C CA . GLY A 1 669 ? 6.964 35.031 2.495 1.00 79.25 669 GLY A CA 1
ATOM 5449 C C . GLY A 1 669 ? 8.424 35.460 2.733 1.00 79.25 669 GLY A C 1
ATOM 5450 O O . GLY A 1 669 ? 9.029 35.140 3.765 1.00 79.25 669 GLY A O 1
ATOM 5451 N N . PRO A 1 670 ? 9.023 36.215 1.795 1.00 76.62 670 PRO A N 1
ATOM 5452 C CA . PRO A 1 670 ? 10.385 36.721 1.944 1.00 76.62 670 PRO A CA 1
ATOM 5453 C C . PRO A 1 670 ? 10.579 37.467 3.283 1.00 76.62 670 PRO A C 1
ATOM 5455 O O . PRO A 1 670 ? 9.713 38.257 3.658 1.00 76.62 670 PRO A O 1
ATOM 5458 N N . PRO A 1 671 ? 11.697 37.249 4.007 1.00 75.31 671 PRO A N 1
ATOM 5459 C CA . PRO A 1 671 ? 12.902 36.540 3.571 1.00 75.31 671 PRO A CA 1
ATOM 5460 C C . PRO A 1 671 ? 12.886 35.014 3.783 1.00 75.31 671 PRO A C 1
ATOM 5462 O O . PRO A 1 671 ? 13.866 34.371 3.423 1.00 75.31 671 PRO A O 1
ATOM 5465 N N . ILE A 1 672 ? 11.837 34.417 4.366 1.00 79.00 672 ILE A N 1
ATOM 5466 C CA . ILE A 1 672 ? 11.856 33.009 4.806 1.00 79.00 672 ILE A CA 1
ATOM 5467 C C . ILE A 1 672 ? 11.759 32.047 3.624 1.00 79.00 672 ILE A C 1
ATOM 5469 O O . ILE A 1 672 ? 12.708 31.298 3.398 1.00 79.00 672 ILE A O 1
ATOM 5473 N N . ASN A 1 673 ? 10.668 32.094 2.856 1.00 86.19 673 ASN A N 1
ATOM 5474 C CA . ASN A 1 673 ? 10.543 31.384 1.589 1.00 86.19 673 ASN A CA 1
ATOM 5475 C C . ASN A 1 673 ? 10.489 32.390 0.434 1.00 86.19 673 ASN A C 1
ATOM 5477 O O . ASN A 1 673 ? 9.630 33.266 0.371 1.00 86.19 673 ASN A O 1
ATOM 5481 N N . THR A 1 674 ? 11.417 32.250 -0.506 1.00 85.81 674 THR A N 1
ATOM 5482 C CA . THR A 1 674 ? 11.504 33.090 -1.712 1.00 85.81 674 THR A CA 1
ATOM 5483 C C . THR A 1 674 ? 11.072 32.341 -2.980 1.00 85.81 674 THR A C 1
ATOM 5485 O O . THR A 1 674 ? 11.090 32.910 -4.070 1.00 85.81 674 THR A O 1
ATOM 5488 N N . ASN A 1 675 ? 10.665 31.072 -2.861 1.00 88.81 675 ASN A N 1
ATOM 5489 C CA . ASN A 1 675 ? 10.191 30.250 -3.972 1.00 88.81 675 ASN A CA 1
ATOM 5490 C C . ASN A 1 675 ? 8.677 30.423 -4.148 1.00 88.81 675 ASN A C 1
ATOM 5492 O O . ASN A 1 675 ? 7.880 29.941 -3.344 1.00 88.81 675 ASN A O 1
ATOM 5496 N N . LEU A 1 676 ? 8.290 31.099 -5.233 1.00 88.81 676 LEU A N 1
ATOM 5497 C CA . LEU A 1 676 ? 6.894 31.437 -5.526 1.00 88.81 676 LEU A CA 1
ATOM 5498 C C . LEU A 1 676 ? 5.994 30.200 -5.647 1.00 88.81 676 LEU A C 1
ATOM 5500 O O . LEU A 1 676 ? 4.876 30.221 -5.151 1.00 88.81 676 LEU A O 1
ATOM 5504 N N . ILE A 1 677 ? 6.482 29.099 -6.234 1.00 90.25 677 ILE A N 1
ATOM 5505 C CA . ILE A 1 677 ? 5.662 27.894 -6.447 1.00 90.25 677 ILE A CA 1
ATOM 5506 C C . ILE A 1 677 ? 5.277 27.264 -5.108 1.00 90.25 677 ILE A C 1
ATOM 5508 O O . ILE A 1 677 ? 4.115 26.918 -4.905 1.00 90.25 677 ILE A O 1
ATOM 5512 N N . THR A 1 678 ? 6.237 27.093 -4.199 1.00 91.75 678 THR A N 1
ATOM 5513 C CA . THR A 1 678 ? 5.975 26.470 -2.892 1.00 91.75 678 THR A CA 1
ATOM 5514 C C . THR A 1 678 ? 5.231 27.408 -1.946 1.00 91.75 678 THR A C 1
ATOM 5516 O O . THR A 1 678 ? 4.475 26.925 -1.107 1.00 91.75 678 THR A O 1
ATOM 5519 N N . PHE A 1 679 ? 5.389 28.724 -2.114 1.00 91.62 679 PHE A N 1
ATOM 5520 C CA . PHE A 1 679 ? 4.623 29.743 -1.397 1.00 91.62 679 PHE A CA 1
ATOM 5521 C C . PHE A 1 679 ? 3.151 29.782 -1.833 1.00 91.62 679 PHE A C 1
ATOM 5523 O O . PHE A 1 679 ? 2.258 29.689 -0.997 1.00 91.62 679 PHE A O 1
ATOM 5530 N N . GLU A 1 680 ? 2.873 29.845 -3.139 1.00 90.31 680 GLU A N 1
ATOM 5531 C CA . GLU A 1 680 ? 1.504 29.890 -3.681 1.00 90.31 680 GLU A CA 1
ATOM 5532 C C . GLU A 1 680 ? 0.704 28.608 -3.409 1.00 90.31 680 GLU A C 1
ATOM 5534 O O . GLU A 1 680 ? -0.523 28.649 -3.289 1.00 90.31 680 GLU A O 1
ATOM 5539 N N . HIS A 1 681 ? 1.400 27.471 -3.314 1.00 93.31 681 HIS A N 1
ATOM 5540 C CA . HIS A 1 681 ? 0.809 26.148 -3.116 1.00 93.31 681 HIS A CA 1
ATOM 5541 C C . HIS A 1 681 ? 1.090 25.586 -1.720 1.00 93.31 681 HIS A C 1
ATOM 5543 O O . HIS A 1 681 ? 1.193 24.374 -1.548 1.00 93.31 681 HIS A O 1
ATOM 5549 N N . SER A 1 682 ? 1.225 26.451 -0.712 1.00 92.19 682 SER A N 1
ATOM 5550 C CA . SER A 1 682 ? 1.572 26.045 0.650 1.00 92.19 682 SER A CA 1
ATOM 5551 C C . SER A 1 682 ? 0.430 25.367 1.421 1.00 92.19 682 SER A C 1
ATOM 5553 O O . SER A 1 682 ? 0.602 25.090 2.600 1.00 92.19 682 SER A O 1
ATOM 5555 N N . THR A 1 683 ? -0.742 25.118 0.827 1.00 91.75 683 THR A N 1
ATOM 5556 C CA . THR A 1 683 ? -1.813 24.335 1.480 1.00 91.75 683 THR A CA 1
ATOM 5557 C C . THR A 1 683 ? -1.815 22.884 0.987 1.00 91.75 683 THR A C 1
ATOM 5559 O O . THR A 1 683 ? -1.642 22.655 -0.213 1.00 91.75 683 THR A O 1
ATOM 5562 N N . PRO A 1 684 ? -2.037 21.881 1.857 1.00 92.19 684 PRO A N 1
ATOM 5563 C CA . PRO A 1 684 ? -2.015 20.477 1.446 1.00 92.19 684 PRO A CA 1
ATOM 5564 C C . PRO A 1 684 ? -2.961 20.135 0.280 1.00 92.19 684 PRO A C 1
ATOM 5566 O O . PRO A 1 684 ? -2.571 19.379 -0.610 1.00 92.19 684 PRO A O 1
ATOM 5569 N N . ASP A 1 685 ? -4.159 20.730 0.210 1.00 87.88 685 ASP A N 1
ATOM 5570 C CA . ASP A 1 685 ? -5.099 20.488 -0.902 1.00 87.88 685 ASP A CA 1
ATOM 5571 C C . ASP A 1 685 ? -4.508 20.880 -2.273 1.00 87.88 685 ASP A C 1
ATOM 5573 O O . ASP A 1 685 ? -4.668 20.176 -3.274 1.00 87.88 685 ASP A O 1
ATOM 5577 N N . GLN A 1 686 ? -3.724 21.963 -2.320 1.00 88.44 686 GLN A N 1
ATOM 5578 C CA . GLN A 1 686 ? -3.017 22.390 -3.530 1.00 88.44 686 GLN A CA 1
ATOM 5579 C C . GLN A 1 686 ? -1.829 21.476 -3.871 1.00 88.44 686 GLN A C 1
ATOM 5581 O O . GLN A 1 686 ? -1.498 21.309 -5.046 1.00 88.44 686 GLN A O 1
ATOM 5586 N N . VAL A 1 687 ? -1.202 20.855 -2.874 1.00 90.38 687 VAL A N 1
ATOM 5587 C CA . VAL A 1 687 ? -0.040 19.961 -3.030 1.00 90.38 687 VAL A CA 1
ATOM 5588 C C . VAL A 1 687 ? -0.431 18.585 -3.586 1.00 90.38 687 VAL A C 1
ATOM 5590 O O . VAL A 1 687 ? 0.381 17.888 -4.208 1.00 90.38 687 VAL A O 1
ATOM 5593 N N . HIS A 1 688 ? -1.692 18.187 -3.404 1.00 87.56 688 HIS A N 1
ATOM 5594 C CA . HIS A 1 688 ? -2.220 16.900 -3.859 1.00 87.56 688 HIS A CA 1
ATOM 5595 C C . HIS A 1 688 ? -2.082 16.696 -5.381 1.00 87.56 688 HIS A C 1
ATOM 5597 O O . HIS A 1 688 ? -1.684 15.615 -5.829 1.00 87.56 688 HIS A O 1
ATOM 5603 N N . ASP A 1 689 ? -2.353 17.733 -6.186 1.00 85.88 689 ASP A N 1
ATOM 5604 C CA . ASP A 1 689 ? -2.236 17.724 -7.658 1.00 85.88 689 ASP A CA 1
ATOM 5605 C C . ASP A 1 689 ? -0.843 18.181 -8.116 1.00 85.88 689 ASP A C 1
ATOM 5607 O O . ASP A 1 689 ? -0.640 19.281 -8.637 1.00 85.88 689 ASP A O 1
ATOM 5611 N N . TYR A 1 690 ? 0.135 17.297 -7.931 1.00 89.25 690 TYR A N 1
ATOM 5612 C CA . TYR A 1 690 ? 1.539 17.582 -8.220 1.00 89.25 690 TYR A CA 1
ATOM 5613 C C . TYR A 1 690 ? 1.831 17.941 -9.685 1.00 89.25 690 TYR A C 1
ATOM 5615 O O . TYR A 1 690 ? 2.752 18.705 -9.972 1.00 89.25 690 TYR A O 1
ATOM 5623 N N . ARG A 1 691 ? 1.038 17.432 -10.634 1.00 85.94 691 ARG A N 1
ATOM 5624 C CA . ARG A 1 691 ? 1.265 17.688 -12.062 1.00 85.94 691 ARG A CA 1
ATOM 5625 C C . ARG A 1 691 ? 0.822 19.089 -12.464 1.00 85.94 691 ARG A C 1
ATOM 5627 O O . ARG A 1 691 ? 1.543 19.785 -13.178 1.00 85.94 691 ARG A O 1
ATOM 5634 N N . SER A 1 692 ? -0.369 19.493 -12.021 1.00 82.44 692 SER A N 1
ATOM 5635 C CA . SER A 1 692 ? -0.960 20.775 -12.415 1.00 82.44 692 SER A CA 1
ATOM 5636 C C . SER A 1 692 ? -0.353 21.943 -11.648 1.00 82.44 692 SER A C 1
ATOM 5638 O O . SER A 1 692 ? -0.080 22.968 -12.262 1.00 82.44 692 SER A O 1
ATOM 5640 N N . ASN A 1 693 ? -0.121 21.771 -10.344 1.00 88.19 693 ASN A N 1
ATOM 5641 C CA . ASN A 1 693 ? 0.269 22.859 -9.447 1.00 88.19 693 ASN A CA 1
ATOM 5642 C C . ASN A 1 693 ? 1.789 22.931 -9.223 1.00 88.19 693 ASN A C 1
ATOM 5644 O O . ASN A 1 693 ? 2.345 24.015 -9.103 1.00 88.19 693 ASN A O 1
ATOM 5648 N N . LEU A 1 694 ? 2.483 21.783 -9.201 1.00 90.38 694 LEU A N 1
ATOM 5649 C CA . LEU A 1 694 ? 3.930 21.718 -8.922 1.00 90.38 694 LEU A CA 1
ATOM 5650 C C . LEU A 1 694 ? 4.786 21.403 -10.164 1.00 90.38 694 LEU A C 1
ATOM 5652 O O . LEU A 1 694 ? 6.016 21.405 -10.090 1.00 90.38 694 LEU A O 1
ATOM 5656 N N . HIS A 1 695 ? 4.149 21.167 -11.313 1.00 87.94 695 HIS A N 1
ATOM 5657 C CA . HIS A 1 695 ? 4.776 21.055 -12.636 1.00 87.94 695 HIS A CA 1
ATOM 5658 C C . HIS A 1 695 ? 5.865 19.974 -12.779 1.00 87.94 695 HIS A C 1
ATOM 5660 O O . HIS A 1 695 ? 6.841 20.171 -13.509 1.00 87.94 695 HIS A O 1
ATOM 5666 N N . TYR A 1 696 ? 5.697 18.812 -12.142 1.00 89.56 696 TYR A N 1
ATOM 5667 C CA . TYR A 1 696 ? 6.578 17.657 -12.356 1.00 89.56 696 TYR A CA 1
ATOM 5668 C C . TYR A 1 696 ? 5.804 16.357 -12.610 1.00 89.56 696 TYR A C 1
ATOM 5670 O O . TYR A 1 696 ? 4.619 16.230 -12.298 1.00 89.56 696 TYR A O 1
ATOM 5678 N N . GLU A 1 697 ? 6.496 15.374 -13.182 1.00 88.69 697 GLU A N 1
ATOM 5679 C CA . GLU A 1 697 ? 6.013 14.007 -13.378 1.00 88.69 697 GLU A CA 1
ATOM 5680 C C . GLU A 1 697 ? 7.093 12.989 -12.995 1.00 88.69 697 GLU A C 1
ATOM 5682 O O . GLU A 1 697 ? 8.279 13.309 -12.969 1.00 88.69 697 GLU A O 1
ATOM 5687 N N . PHE A 1 698 ? 6.696 11.742 -12.748 1.00 87.88 698 PHE A N 1
ATOM 5688 C CA . PHE A 1 698 ? 7.628 10.619 -12.641 1.00 87.88 698 PHE A CA 1
ATOM 5689 C C . PHE A 1 698 ? 7.726 9.912 -13.991 1.00 87.88 698 PHE A C 1
ATOM 5691 O O . PHE A 1 698 ? 6.712 9.734 -14.668 1.00 87.88 698 PHE A O 1
ATOM 5698 N N . GLU A 1 699 ? 8.927 9.483 -14.383 1.00 82.56 699 GLU A N 1
ATOM 5699 C CA . GLU A 1 699 ? 9.115 8.705 -15.614 1.00 82.56 699 GLU A CA 1
ATOM 5700 C C . GLU A 1 699 ? 8.312 7.394 -15.588 1.00 82.56 699 GLU A C 1
ATOM 5702 O O . GLU A 1 699 ? 7.755 6.985 -16.608 1.00 82.56 699 GLU A O 1
ATOM 5707 N N . SER A 1 700 ? 8.230 6.759 -14.417 1.00 82.19 700 SER A N 1
ATOM 5708 C CA . SER A 1 700 ? 7.486 5.523 -14.190 1.00 82.19 700 SER A CA 1
ATOM 5709 C C . SER A 1 700 ? 6.940 5.461 -12.764 1.00 82.19 700 SER A C 1
ATOM 5711 O O . SER A 1 700 ? 7.653 5.769 -11.808 1.00 82.19 700 SER A O 1
ATOM 5713 N N . LEU A 1 701 ? 5.696 5.001 -12.614 1.00 85.56 701 LEU A N 1
ATOM 5714 C CA . LEU A 1 701 ? 5.085 4.656 -11.320 1.00 85.56 701 LEU A CA 1
ATOM 5715 C C . LEU A 1 701 ? 5.157 3.146 -11.022 1.00 85.56 701 LEU A C 1
ATOM 5717 O O . LEU A 1 701 ? 4.628 2.696 -10.014 1.00 85.56 701 LEU A O 1
ATOM 5721 N N . ASN A 1 702 ? 5.783 2.357 -11.897 1.00 81.62 702 ASN A N 1
ATOM 5722 C CA . ASN A 1 702 ? 5.866 0.908 -11.723 1.00 81.62 702 ASN A CA 1
ATOM 5723 C C . ASN A 1 702 ? 6.897 0.527 -10.657 1.00 81.62 702 ASN A C 1
ATOM 5725 O O . ASN A 1 702 ? 7.988 1.090 -10.636 1.00 81.62 702 ASN A O 1
ATOM 5729 N N . LEU A 1 703 ? 6.598 -0.467 -9.831 1.00 76.31 703 LEU A N 1
ATOM 5730 C CA . LEU A 1 703 ? 7.446 -0.884 -8.710 1.00 76.31 703 LEU A CA 1
ATOM 5731 C C . LEU A 1 703 ? 8.313 -2.106 -9.061 1.00 76.31 703 LEU A C 1
ATOM 5733 O O . LEU A 1 703 ? 8.042 -2.809 -10.040 1.00 76.31 703 LEU A O 1
ATOM 5737 N N . GLY A 1 704 ? 9.323 -2.378 -8.228 1.00 62.72 704 GLY A N 1
ATOM 5738 C CA . GLY A 1 704 ? 10.211 -3.540 -8.340 1.00 62.72 704 GLY A CA 1
ATOM 5739 C C . GLY A 1 704 ? 11.457 -3.314 -9.206 1.00 62.72 704 GLY A C 1
ATOM 5740 O O . GLY A 1 704 ? 11.552 -2.332 -9.943 1.00 62.72 704 GLY A O 1
ATOM 5741 N N . ALA A 1 705 ? 12.401 -4.260 -9.120 1.00 49.97 705 ALA A N 1
ATOM 5742 C CA . ALA A 1 705 ? 13.765 -4.182 -9.664 1.00 49.97 705 ALA A CA 1
ATOM 5743 C C . ALA A 1 705 ? 13.894 -3.788 -11.141 1.00 49.97 705 ALA A C 1
ATOM 5745 O O . ALA A 1 705 ? 14.864 -3.164 -11.564 1.00 49.97 705 ALA A O 1
ATOM 5746 N N . ASP A 1 706 ? 12.906 -4.153 -11.951 1.00 50.56 706 ASP A N 1
ATOM 5747 C CA . ASP A 1 706 ? 12.859 -3.907 -13.390 1.00 50.56 706 ASP A CA 1
ATOM 5748 C C . ASP A 1 706 ? 11.642 -3.067 -13.807 1.00 50.56 706 ASP A C 1
ATOM 5750 O O . ASP A 1 706 ? 11.284 -3.046 -14.987 1.00 50.56 706 ASP A O 1
ATOM 5754 N N . MET A 1 707 ? 10.988 -2.378 -12.859 1.00 54.44 707 MET A N 1
ATOM 5755 C CA . MET A 1 707 ? 9.728 -1.663 -13.096 1.00 54.44 707 MET A CA 1
ATOM 5756 C C . MET A 1 707 ? 8.625 -2.577 -13.681 1.00 54.44 707 MET A C 1
ATOM 5758 O O . MET A 1 707 ? 7.789 -2.116 -14.471 1.00 54.44 707 MET A O 1
ATOM 5762 N N . SER A 1 708 ? 8.631 -3.872 -13.337 1.00 57.19 708 SER A N 1
ATOM 5763 C CA . SER A 1 708 ? 7.674 -4.876 -13.833 1.00 57.19 708 SER A CA 1
ATOM 5764 C C . SER A 1 708 ? 6.274 -4.731 -13.255 1.00 57.19 708 SER A C 1
ATOM 5766 O O . SER A 1 708 ? 5.318 -5.073 -13.941 1.00 57.19 708 SER A O 1
ATOM 5768 N N . ILE A 1 709 ? 6.128 -4.210 -12.033 1.00 66.12 709 ILE A N 1
ATOM 5769 C CA . ILE A 1 709 ? 4.836 -4.182 -11.344 1.00 66.12 709 ILE A CA 1
ATOM 5770 C C . ILE A 1 709 ? 4.111 -2.881 -11.691 1.00 66.12 709 ILE A C 1
ATOM 5772 O O . ILE A 1 709 ? 4.365 -1.833 -11.089 1.00 66.12 709 ILE A O 1
ATOM 5776 N N . GLY A 1 710 ? 3.215 -2.934 -12.678 1.00 73.50 710 GLY A N 1
ATOM 5777 C CA . GLY A 1 710 ? 2.319 -1.826 -13.001 1.00 73.50 710 GLY A CA 1
ATOM 5778 C C . GLY A 1 710 ? 1.181 -1.673 -11.987 1.00 73.50 710 GLY A C 1
ATOM 5779 O O . GLY A 1 710 ? 1.000 -2.496 -11.094 1.00 73.50 710 GLY A O 1
ATOM 5780 N N . ILE A 1 711 ? 0.360 -0.629 -12.139 1.00 79.06 711 ILE A N 1
ATOM 5781 C CA . ILE A 1 711 ? -0.825 -0.419 -11.283 1.00 79.06 711 ILE A CA 1
ATOM 5782 C C . ILE A 1 711 ? -1.817 -1.606 -11.330 1.00 79.06 711 ILE A C 1
ATOM 5784 O O . ILE A 1 711 ? -2.280 -2.002 -10.259 1.00 79.06 711 ILE A O 1
ATOM 5788 N N . PRO A 1 712 ? -2.137 -2.212 -12.497 1.00 72.00 712 PRO A N 1
ATOM 5789 C CA . PRO A 1 712 ? -3.017 -3.385 -12.549 1.00 72.00 712 PRO A CA 1
ATOM 5790 C C . PRO A 1 712 ? -2.435 -4.614 -11.836 1.00 72.00 712 PRO A C 1
ATOM 5792 O O . PRO A 1 712 ? -3.150 -5.303 -11.107 1.00 72.00 712 PRO A O 1
ATOM 5795 N N . ASP A 1 713 ? -1.132 -4.859 -11.990 1.00 70.75 713 ASP A N 1
ATOM 5796 C CA . ASP A 1 713 ? -0.442 -5.982 -11.344 1.00 70.75 713 ASP A CA 1
ATOM 5797 C C . ASP A 1 713 ? -0.367 -5.775 -9.829 1.00 70.75 713 ASP A C 1
ATOM 5799 O O . ASP A 1 713 ? -0.665 -6.682 -9.052 1.00 70.75 713 ASP A O 1
ATOM 5803 N N . LEU A 1 714 ? -0.042 -4.548 -9.401 1.00 75.94 714 LEU A N 1
ATOM 5804 C CA . LEU A 1 714 ? -0.051 -4.141 -7.997 1.00 75.94 714 LEU A CA 1
ATOM 5805 C C . LEU A 1 714 ? -1.432 -4.364 -7.375 1.00 75.94 714 LEU A C 1
ATOM 5807 O O . LEU A 1 714 ? -1.531 -4.941 -6.293 1.00 75.94 714 LEU A O 1
ATOM 5811 N N . TYR A 1 715 ? -2.497 -3.947 -8.066 1.00 79.44 715 TYR A N 1
ATOM 5812 C CA . TYR A 1 715 ? -3.870 -4.181 -7.625 1.00 79.44 715 TYR A CA 1
ATOM 5813 C C . TYR A 1 715 ? -4.168 -5.677 -7.478 1.00 79.44 715 TYR A C 1
ATOM 5815 O O . TYR A 1 715 ? -4.648 -6.103 -6.431 1.00 79.44 715 TYR A O 1
ATOM 5823 N N . THR A 1 716 ? -3.824 -6.480 -8.486 1.00 72.69 716 THR A N 1
ATOM 5824 C CA . THR A 1 716 ? -4.047 -7.934 -8.478 1.00 72.69 716 THR A CA 1
ATOM 5825 C C . THR A 1 716 ? -3.329 -8.602 -7.306 1.00 72.69 716 THR A C 1
ATOM 5827 O O . THR A 1 716 ? -3.942 -9.352 -6.547 1.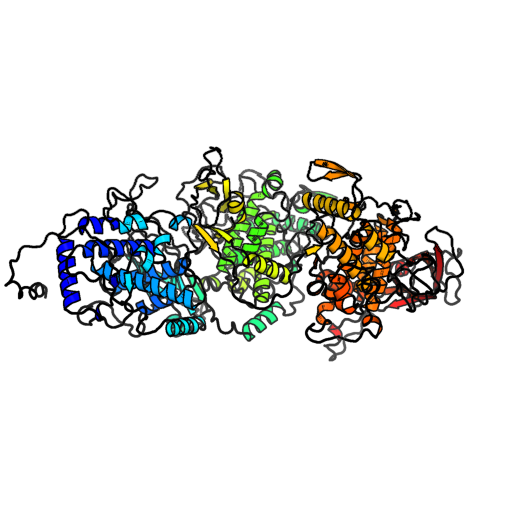00 72.69 716 THR A O 1
ATOM 5830 N N . ARG A 1 717 ? -2.058 -8.250 -7.077 1.00 76.94 717 ARG A N 1
ATOM 5831 C CA . ARG A 1 717 ? -1.253 -8.777 -5.967 1.00 76.94 717 ARG A CA 1
ATOM 5832 C C . ARG A 1 717 ? -1.839 -8.407 -4.602 1.00 76.94 717 ARG A C 1
ATOM 5834 O O . ARG A 1 717 ? -1.843 -9.236 -3.696 1.00 76.94 717 ARG A O 1
ATOM 5841 N N . ILE A 1 718 ? -2.369 -7.192 -4.456 1.00 83.50 718 ILE A N 1
ATOM 5842 C CA . ILE A 1 718 ? -3.070 -6.750 -3.241 1.00 83.50 718 ILE A CA 1
ATOM 5843 C C . ILE A 1 718 ? -4.362 -7.547 -3.028 1.00 83.50 718 ILE A C 1
ATOM 5845 O O . ILE A 1 718 ? -4.626 -8.000 -1.914 1.00 83.50 718 ILE A O 1
ATOM 5849 N N . GLU A 1 719 ? -5.169 -7.749 -4.071 1.00 80.31 719 GLU A N 1
ATOM 5850 C CA . GLU A 1 719 ? -6.395 -8.545 -3.949 1.00 80.31 719 GLU A CA 1
ATOM 5851 C C . GLU A 1 719 ? -6.093 -10.008 -3.596 1.00 80.31 719 GLU A C 1
ATOM 5853 O O . GLU A 1 719 ? -6.815 -10.601 -2.795 1.00 80.31 719 GLU A O 1
ATOM 5858 N N . ASP A 1 720 ? -4.989 -10.573 -4.083 1.00 71.88 720 ASP A N 1
ATOM 5859 C CA . ASP A 1 720 ? -4.540 -11.911 -3.687 1.00 71.88 720 ASP A CA 1
ATOM 5860 C C . ASP A 1 720 ? -4.078 -11.995 -2.232 1.00 71.88 720 ASP A C 1
ATOM 5862 O O . ASP A 1 720 ? -4.338 -12.996 -1.558 1.00 71.88 720 ASP A O 1
ATOM 5866 N N . LEU A 1 721 ? -3.441 -10.946 -1.708 1.00 75.19 721 LEU A N 1
ATOM 5867 C CA . LEU A 1 721 ? -3.117 -10.862 -0.282 1.00 75.19 721 LEU A CA 1
ATOM 5868 C C . LEU A 1 721 ? -4.385 -10.777 0.579 1.00 75.19 721 LEU A C 1
ATOM 5870 O O . LEU A 1 721 ? -4.470 -11.438 1.613 1.00 75.19 721 LEU A O 1
ATOM 5874 N N . LYS A 1 722 ? -5.413 -10.047 0.128 1.00 80.19 722 LYS A N 1
ATOM 5875 C CA . LYS A 1 722 ? -6.706 -9.914 0.830 1.00 80.19 722 LYS A CA 1
ATOM 5876 C C . LYS A 1 722 ? -7.537 -11.204 0.862 1.00 80.19 722 LYS A C 1
ATOM 5878 O O . LYS A 1 722 ? -8.466 -11.303 1.667 1.00 80.19 722 LYS A O 1
ATOM 5883 N N . LYS A 1 723 ? -7.212 -12.197 0.026 1.00 74.56 723 LYS A N 1
ATOM 5884 C CA . LYS A 1 723 ? -7.815 -13.546 0.053 1.00 74.56 723 LYS A CA 1
ATOM 5885 C C . LYS A 1 723 ? -7.243 -14.445 1.153 1.00 74.56 723 LYS A C 1
ATOM 5887 O O . LYS A 1 723 ? -7.736 -15.554 1.341 1.00 74.56 723 LYS A O 1
ATOM 5892 N N . LYS A 1 724 ? -6.209 -13.999 1.867 1.00 74.75 724 LYS A N 1
ATOM 5893 C CA . LYS A 1 724 ? -5.560 -14.767 2.932 1.00 74.75 724 LYS A CA 1
ATOM 5894 C C . LYS A 1 724 ? -5.959 -14.235 4.302 1.00 74.75 724 LYS A C 1
ATOM 5896 O O . LYS A 1 724 ? -6.111 -13.027 4.490 1.00 74.75 724 LYS A O 1
ATOM 5901 N N . ASP A 1 725 ? -6.063 -15.155 5.251 1.00 77.19 725 ASP A N 1
ATOM 5902 C CA . ASP A 1 725 ? -6.107 -14.834 6.672 1.00 77.19 725 ASP A CA 1
ATOM 5903 C C . ASP A 1 725 ? -4.765 -14.245 7.094 1.00 77.19 725 ASP A C 1
ATOM 5905 O O . ASP A 1 725 ? -3.711 -14.805 6.778 1.00 77.19 725 ASP A O 1
ATOM 5909 N N . ARG A 1 726 ? -4.797 -13.104 7.782 1.00 83.69 726 ARG A N 1
ATOM 5910 C CA . ARG A 1 726 ? -3.581 -12.379 8.159 1.00 83.69 726 ARG A CA 1
ATOM 5911 C C . ARG A 1 726 ? -3.640 -11.885 9.589 1.00 83.69 726 ARG A C 1
ATOM 5913 O O . ARG A 1 726 ? -4.699 -11.515 10.093 1.00 83.69 726 ARG A O 1
ATOM 5920 N N . VAL A 1 727 ? -2.478 -11.873 10.230 1.00 86.69 727 VAL A N 1
ATOM 5921 C CA . VAL A 1 727 ? -2.306 -11.435 11.614 1.00 86.69 727 VAL A CA 1
ATOM 5922 C C . VAL A 1 727 ? -1.289 -10.306 11.648 1.00 86.69 727 VAL A C 1
ATOM 5924 O O . VAL A 1 727 ? -0.211 -10.408 11.063 1.00 86.69 727 VAL A O 1
ATOM 5927 N N . PHE A 1 728 ? -1.627 -9.237 12.358 1.00 91.94 728 PHE A N 1
ATOM 5928 C CA . PHE A 1 728 ? -0.822 -8.031 12.471 1.00 91.94 728 PHE A CA 1
ATOM 5929 C C . PHE A 1 728 ? -0.569 -7.678 13.933 1.00 91.94 728 PHE A C 1
ATOM 5931 O O . PHE A 1 728 ? -1.419 -7.909 14.794 1.00 91.94 728 PHE A O 1
ATOM 5938 N N . ILE A 1 729 ? 0.564 -7.035 14.191 1.00 92.75 729 ILE A N 1
ATOM 5939 C CA . ILE A 1 729 ? 0.782 -6.236 15.394 1.00 92.75 729 ILE A CA 1
ATOM 5940 C C . ILE A 1 729 ? 0.396 -4.792 15.070 1.00 92.75 729 ILE A C 1
ATOM 5942 O O . ILE A 1 729 ? 0.926 -4.197 14.135 1.00 92.75 729 ILE A O 1
ATOM 5946 N N . GLY A 1 730 ? -0.542 -4.239 15.831 1.00 93.38 730 GLY A N 1
ATOM 5947 C CA . GLY A 1 730 ? -0.945 -2.840 15.794 1.00 93.38 730 GLY A CA 1
ATOM 5948 C C . GLY A 1 730 ? -0.169 -2.015 16.818 1.00 93.38 730 GLY A C 1
ATOM 5949 O O . GLY A 1 730 ? -0.271 -2.274 18.018 1.00 93.38 730 GLY A O 1
ATOM 5950 N N . PHE A 1 731 ? 0.563 -1.006 16.354 1.00 92.94 731 PHE A N 1
ATOM 5951 C CA . PHE A 1 731 ? 1.296 -0.047 17.180 1.00 92.94 731 PHE A CA 1
ATOM 5952 C C . PHE A 1 731 ? 0.590 1.306 17.181 1.00 92.94 731 PHE A C 1
ATOM 5954 O O . PHE A 1 731 ? 0.315 1.855 16.116 1.00 92.94 731 PHE A O 1
ATOM 5961 N N . LEU A 1 732 ? 0.314 1.860 18.362 1.00 90.94 732 LEU A N 1
ATOM 5962 C CA . LEU A 1 732 ? -0.189 3.228 18.498 1.00 90.94 732 LEU A CA 1
ATOM 5963 C C . LEU A 1 732 ? 0.993 4.148 18.821 1.00 90.94 732 LEU A C 1
ATOM 5965 O O . LEU A 1 732 ? 1.409 4.239 19.975 1.00 90.94 732 LEU A O 1
ATOM 5969 N N . LEU A 1 733 ? 1.579 4.760 17.789 1.00 90.94 733 LEU A N 1
ATOM 5970 C CA . LEU A 1 733 ? 2.820 5.529 17.926 1.00 90.94 733 LEU A CA 1
ATOM 5971 C C . LEU A 1 733 ? 2.551 7.001 18.245 1.00 90.94 733 LEU A C 1
ATOM 5973 O O . LEU A 1 733 ? 1.542 7.580 17.836 1.00 90.94 733 LEU A O 1
ATOM 5977 N N . ARG A 1 734 ? 3.495 7.599 18.969 1.00 88.38 734 ARG A N 1
ATOM 5978 C CA . ARG A 1 734 ? 3.530 9.016 19.337 1.00 88.38 734 ARG A CA 1
ATOM 5979 C C . ARG A 1 734 ? 4.969 9.508 19.405 1.00 88.38 734 ARG A C 1
ATOM 5981 O O . ARG A 1 734 ? 5.870 8.693 19.598 1.00 88.38 734 ARG A O 1
ATOM 5988 N N . GLY A 1 735 ? 5.152 10.821 19.312 1.00 86.31 735 GLY A N 1
ATOM 5989 C CA . GLY A 1 735 ? 6.447 11.464 19.513 1.00 86.31 735 GLY A CA 1
ATOM 5990 C C . GLY A 1 735 ? 6.949 11.229 20.933 1.00 86.31 735 GLY A C 1
ATOM 5991 O O . GLY A 1 735 ? 6.239 11.496 21.907 1.00 86.31 735 GLY A O 1
ATOM 5992 N N . ILE A 1 736 ? 8.162 10.694 21.048 1.00 87.00 736 ILE A N 1
ATOM 5993 C CA . ILE A 1 736 ? 8.813 10.359 22.325 1.00 87.00 736 ILE A CA 1
ATOM 5994 C C . ILE A 1 736 ? 10.003 11.280 22.629 1.00 87.00 736 ILE A C 1
ATOM 5996 O O . ILE A 1 736 ? 10.741 11.025 23.577 1.00 87.00 736 ILE A O 1
ATOM 6000 N N . LYS A 1 737 ? 10.189 12.358 21.850 1.00 86.12 737 LYS A N 1
ATOM 6001 C CA . LYS A 1 737 ? 11.258 13.366 21.999 1.00 86.12 737 LYS A CA 1
ATOM 6002 C C . LYS A 1 737 ? 12.683 12.852 21.794 1.00 86.12 737 LYS A C 1
ATOM 6004 O O . LYS A 1 737 ? 13.650 13.573 22.035 1.00 86.12 737 LYS A O 1
ATOM 6009 N N . THR A 1 738 ? 12.812 11.621 21.325 1.00 86.00 738 THR A N 1
ATOM 6010 C CA . THR A 1 738 ? 14.059 10.999 20.891 1.00 86.00 738 THR A CA 1
ATOM 6011 C C . THR A 1 738 ? 13.750 10.035 19.753 1.00 86.00 738 THR A C 1
ATOM 6013 O O . THR A 1 738 ? 12.587 9.724 19.488 1.00 86.00 738 THR A O 1
ATOM 6016 N N . SER A 1 739 ? 14.785 9.569 19.071 1.00 85.25 739 SER A N 1
ATOM 6017 C CA . SER A 1 739 ? 14.640 8.506 18.088 1.00 85.25 739 SER A CA 1
ATOM 6018 C C . SER A 1 739 ? 14.897 7.160 18.767 1.00 85.25 739 SER A C 1
ATOM 6020 O O . SER A 1 739 ? 15.847 7.029 19.535 1.00 85.25 739 SER A O 1
ATOM 6022 N N . ALA A 1 740 ? 14.045 6.166 18.518 1.00 85.56 740 ALA A N 1
ATOM 6023 C CA . ALA A 1 740 ? 14.124 4.873 19.191 1.00 85.56 740 ALA A CA 1
ATOM 6024 C C . ALA A 1 740 ? 13.791 3.699 18.273 1.00 85.56 740 ALA A C 1
ATOM 6026 O O . ALA A 1 740 ? 12.904 3.766 17.416 1.00 85.56 740 ALA A O 1
ATOM 6027 N N . LYS A 1 741 ? 14.473 2.584 18.524 1.00 85.62 741 LYS A N 1
ATOM 6028 C CA . LYS A 1 741 ? 14.171 1.267 17.980 1.00 85.62 741 LYS A CA 1
ATOM 6029 C C . LYS A 1 741 ? 13.205 0.551 18.918 1.00 85.62 741 LYS A C 1
ATOM 6031 O O . LYS A 1 741 ? 13.487 0.377 20.101 1.00 85.62 741 LYS A O 1
ATOM 6036 N N . ILE A 1 742 ? 12.072 0.115 18.378 1.00 87.88 742 ILE A N 1
ATOM 6037 C CA . ILE A 1 742 ? 11.043 -0.621 19.114 1.00 87.88 742 ILE A CA 1
ATOM 6038 C C . ILE A 1 742 ? 10.968 -2.036 18.554 1.00 87.88 742 ILE A C 1
ATOM 6040 O O . ILE A 1 742 ? 10.709 -2.234 17.366 1.00 87.88 742 ILE A O 1
ATOM 6044 N N . GLN A 1 743 ? 11.180 -3.030 19.409 1.00 87.50 743 GLN A N 1
ATOM 6045 C CA . GLN A 1 743 ? 11.121 -4.440 19.049 1.00 87.50 743 GLN A CA 1
ATOM 6046 C C . GLN A 1 743 ? 10.025 -5.140 19.839 1.00 87.50 743 GLN A C 1
ATOM 6048 O O . GLN A 1 743 ? 9.897 -4.955 21.046 1.00 87.50 743 GLN A O 1
ATOM 6053 N N . VAL A 1 744 ? 9.243 -5.972 19.159 1.00 89.06 744 VAL A N 1
ATOM 6054 C CA . VAL A 1 744 ? 8.253 -6.843 19.794 1.00 89.06 744 VAL A CA 1
ATOM 6055 C C . VAL A 1 744 ? 8.693 -8.278 19.609 1.00 89.06 744 VAL A C 1
ATOM 6057 O O . VAL A 1 744 ? 8.971 -8.698 18.486 1.00 89.06 744 VAL A O 1
ATOM 6060 N N . ALA A 1 745 ? 8.740 -9.031 20.699 1.00 87.31 745 ALA A N 1
ATOM 6061 C CA . ALA A 1 745 ? 9.185 -10.412 20.710 1.00 87.31 745 ALA A CA 1
ATOM 6062 C C . ALA A 1 745 ? 8.222 -11.324 21.472 1.00 87.31 745 ALA A C 1
ATOM 6064 O O . ALA A 1 745 ? 7.407 -10.873 22.280 1.00 87.31 745 ALA A O 1
ATOM 6065 N N . VAL A 1 746 ? 8.360 -12.626 21.232 1.00 84.25 746 VAL A N 1
ATOM 6066 C CA . VAL A 1 746 ? 7.676 -13.690 21.974 1.00 84.25 746 VAL A CA 1
ATOM 6067 C C . VAL A 1 746 ? 8.717 -14.681 22.489 1.00 84.25 746 VAL A C 1
ATOM 6069 O O . VAL A 1 746 ? 9.681 -15.010 21.796 1.00 84.25 746 VAL A O 1
ATOM 6072 N N . ASN A 1 747 ? 8.528 -15.164 23.717 1.00 72.44 747 ASN A N 1
ATOM 6073 C CA . ASN A 1 747 ? 9.375 -16.206 24.296 1.00 72.44 747 ASN A CA 1
ATOM 6074 C C . ASN A 1 747 ? 8.952 -17.585 23.753 1.00 72.44 747 ASN A C 1
ATOM 6076 O O . ASN A 1 747 ? 7.791 -17.979 23.877 1.00 72.44 747 ASN A O 1
ATOM 6080 N N . GLU A 1 748 ? 9.892 -18.338 23.180 1.00 59.34 748 GLU A N 1
ATOM 6081 C CA . GLU A 1 748 ? 9.681 -19.700 22.667 1.00 59.34 748 GLU A CA 1
ATOM 6082 C C . GLU A 1 748 ? 9.599 -20.687 23.854 1.00 59.34 748 GLU A C 1
ATOM 6084 O O . GLU A 1 748 ? 10.593 -21.306 24.208 1.00 59.34 748 GLU A O 1
ATOM 6089 N N . ASN A 1 749 ? 8.465 -20.736 24.577 1.00 50.28 749 ASN A N 1
ATOM 6090 C CA . ASN A 1 749 ? 8.294 -21.619 25.752 1.00 50.28 749 ASN A CA 1
ATOM 6091 C C . ASN A 1 749 ? 6.830 -21.904 26.173 1.00 50.28 749 ASN A C 1
ATOM 6093 O O . ASN A 1 749 ? 6.582 -22.207 27.338 1.00 50.28 749 ASN A O 1
ATOM 6097 N N . SER A 1 750 ? 5.830 -21.814 25.285 1.00 49.06 750 SER A N 1
ATOM 6098 C CA . SER A 1 750 ? 4.443 -22.153 25.682 1.00 49.06 750 SER A CA 1
ATOM 6099 C C . SER A 1 750 ? 4.010 -23.592 25.366 1.00 49.06 750 SER A C 1
ATOM 6101 O O . SER A 1 750 ? 2.979 -24.023 25.880 1.00 49.06 750 SER A O 1
ATOM 6103 N N . ARG A 1 751 ? 4.775 -24.354 24.564 1.00 46.69 751 ARG A N 1
ATOM 6104 C CA . ARG A 1 751 ? 4.377 -25.714 24.138 1.00 46.69 751 ARG A CA 1
ATOM 6105 C C . ARG A 1 751 ? 5.385 -26.833 24.401 1.00 46.69 751 ARG A C 1
ATOM 6107 O O . ARG A 1 751 ? 4.939 -27.928 24.717 1.00 46.69 751 ARG A O 1
ATOM 6114 N N . ASP A 1 752 ? 6.691 -26.572 24.376 1.00 42.31 752 ASP A N 1
ATOM 6115 C CA . ASP A 1 752 ? 7.715 -27.585 24.663 1.00 42.31 752 ASP A CA 1
ATOM 6116 C C . ASP A 1 752 ? 8.619 -27.131 25.812 1.00 42.31 752 ASP A C 1
ATOM 6118 O O . ASP A 1 752 ? 9.142 -26.022 25.803 1.00 42.31 752 ASP A O 1
ATOM 6122 N N . ASN A 1 753 ? 8.824 -28.002 26.805 1.00 41.72 753 ASN A N 1
ATOM 6123 C CA . ASN A 1 753 ? 9.652 -27.791 28.005 1.00 41.72 753 ASN A CA 1
ATOM 6124 C C . ASN A 1 753 ? 11.171 -27.639 27.718 1.00 41.72 753 ASN A C 1
ATOM 6126 O O . ASN A 1 753 ? 12.005 -27.971 28.563 1.00 41.72 753 ASN A O 1
ATOM 6130 N N . VAL A 1 754 ? 11.565 -27.151 26.540 1.00 45.06 754 VAL A N 1
ATOM 6131 C CA . VAL A 1 754 ? 12.961 -26.927 26.158 1.00 45.06 754 VAL A CA 1
ATOM 6132 C C . VAL A 1 754 ? 13.271 -25.440 26.280 1.00 45.06 754 VAL A C 1
ATOM 6134 O O . VAL A 1 754 ? 12.982 -24.651 25.389 1.00 45.06 754 VAL A O 1
ATOM 6137 N N . LYS A 1 755 ? 13.924 -25.057 27.384 1.00 40.47 755 LYS A N 1
ATOM 6138 C CA . LYS A 1 755 ? 14.450 -23.700 27.583 1.00 40.47 755 LYS A CA 1
ATOM 6139 C C . LYS A 1 755 ? 15.480 -23.355 26.499 1.00 40.47 755 LYS A C 1
ATOM 6141 O O . LYS A 1 755 ? 16.668 -23.620 26.675 1.00 40.47 755 LYS A O 1
ATOM 6146 N N . ARG A 1 756 ? 15.059 -22.700 25.418 1.00 47.66 756 ARG A N 1
ATOM 6147 C CA . ARG A 1 756 ? 15.943 -21.809 24.657 1.00 47.66 756 ARG A CA 1
ATOM 6148 C C . ARG A 1 756 ? 15.932 -20.430 25.312 1.00 47.66 756 ARG A C 1
ATOM 6150 O O . ARG A 1 756 ? 14.900 -19.950 25.769 1.00 47.66 756 ARG A O 1
ATOM 6157 N N . SER A 1 757 ? 17.108 -19.826 25.426 1.00 52.78 757 SER A N 1
ATOM 6158 C CA . SER A 1 757 ? 17.366 -18.604 26.195 1.00 52.78 757 SER A CA 1
ATOM 6159 C C . SER A 1 757 ? 17.183 -17.301 25.404 1.00 52.78 757 SER A C 1
ATOM 6161 O O . SER A 1 757 ? 17.450 -16.239 25.959 1.00 52.78 757 SER A O 1
ATOM 6163 N N . VAL A 1 758 ? 16.738 -17.349 24.139 1.00 61.44 758 VAL A N 1
ATOM 6164 C CA . VAL A 1 758 ? 16.676 -16.168 23.257 1.00 61.44 758 VAL A CA 1
ATOM 6165 C C . VAL A 1 758 ? 15.231 -15.896 22.799 1.00 61.44 758 VAL A C 1
ATOM 6167 O O . VAL A 1 758 ? 14.630 -16.779 22.186 1.00 61.44 758 VAL A O 1
ATOM 6170 N N . PRO A 1 759 ? 14.652 -14.711 23.084 1.00 71.69 759 PRO A N 1
ATOM 6171 C CA . PRO A 1 759 ? 13.324 -14.321 22.601 1.00 71.69 759 PRO A CA 1
ATOM 6172 C C . PRO A 1 759 ? 13.319 -14.113 21.078 1.00 71.69 759 PRO A C 1
ATOM 6174 O O . PRO A 1 759 ? 14.250 -13.527 20.526 1.00 71.69 759 PRO A O 1
ATOM 6177 N N . MET A 1 760 ? 12.262 -14.559 20.388 1.00 78.94 760 MET A N 1
ATOM 6178 C CA . MET A 1 760 ? 12.139 -14.387 18.936 1.00 78.94 760 MET A CA 1
ATOM 6179 C C . MET A 1 760 ? 11.449 -13.062 18.610 1.00 78.94 760 MET A C 1
ATOM 6181 O O . MET A 1 760 ? 10.317 -12.827 19.035 1.00 78.94 760 MET A O 1
ATOM 6185 N N . ILE A 1 761 ? 12.112 -12.210 17.826 1.00 81.56 761 ILE A N 1
ATOM 6186 C CA . ILE A 1 761 ? 11.576 -10.917 17.387 1.00 81.56 761 ILE A CA 1
ATOM 6187 C C . ILE A 1 761 ? 10.490 -11.151 16.327 1.00 81.56 761 ILE A C 1
ATOM 6189 O O . ILE A 1 761 ? 10.750 -11.728 15.274 1.00 81.56 761 ILE A O 1
ATOM 6193 N N . LEU A 1 762 ? 9.269 -10.692 16.607 1.00 81.38 762 LEU A N 1
ATOM 6194 C CA . LEU A 1 762 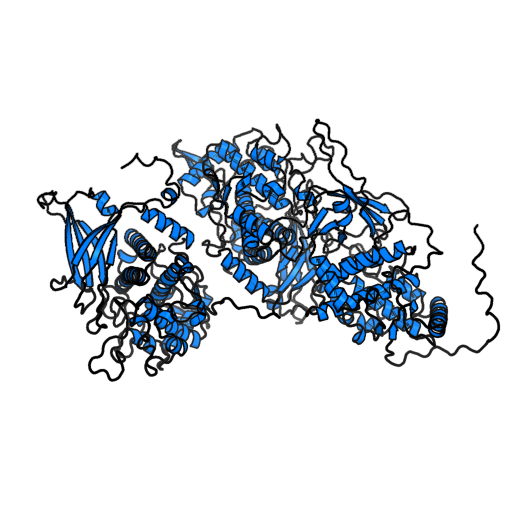? 8.140 -10.701 15.674 1.00 81.38 762 LEU A CA 1
ATOM 6195 C C . LEU A 1 762 ? 8.084 -9.444 14.808 1.00 81.38 762 LEU A C 1
ATOM 6197 O O . LEU A 1 762 ? 7.658 -9.522 13.661 1.00 81.38 762 LEU A O 1
ATOM 6201 N N . ALA A 1 763 ? 8.466 -8.298 15.372 1.00 84.38 763 ALA A N 1
ATOM 6202 C CA . ALA A 1 763 ? 8.442 -7.006 14.702 1.00 84.38 763 ALA A CA 1
ATOM 6203 C C . ALA A 1 763 ? 9.586 -6.124 15.209 1.00 84.38 763 ALA A C 1
ATOM 6205 O O . ALA A 1 763 ? 9.912 -6.146 16.395 1.00 84.38 763 ALA A O 1
ATOM 6206 N N . SER A 1 764 ? 10.161 -5.317 14.322 1.00 83.50 764 SER A N 1
ATOM 6207 C CA . SER A 1 764 ? 11.154 -4.296 14.660 1.00 83.50 764 SER A CA 1
ATOM 6208 C C . SER A 1 764 ? 10.841 -3.043 13.853 1.00 83.50 764 SER A C 1
ATOM 6210 O O . SER A 1 764 ? 10.811 -3.103 12.627 1.00 83.50 764 SER A O 1
ATOM 6212 N N . ILE A 1 765 ? 10.598 -1.925 14.531 1.00 85.06 765 ILE A N 1
ATOM 6213 C CA . ILE A 1 765 ? 10.278 -0.634 13.913 1.00 85.06 765 ILE A CA 1
ATOM 6214 C C . ILE A 1 765 ? 11.171 0.464 14.479 1.00 85.06 765 ILE A C 1
ATOM 6216 O O . ILE A 1 765 ? 11.741 0.323 15.561 1.00 85.06 765 ILE A O 1
ATOM 6220 N N . LEU A 1 766 ? 11.258 1.572 13.752 1.00 81.94 766 LEU A N 1
ATOM 6221 C CA . LEU A 1 766 ? 11.967 2.770 14.178 1.00 81.94 766 LEU A CA 1
ATOM 6222 C C . LEU A 1 766 ? 11.014 3.957 14.233 1.00 81.94 766 LEU A C 1
ATOM 6224 O O . LEU A 1 766 ? 10.237 4.200 13.307 1.00 81.94 766 LEU A O 1
ATOM 6228 N N . VAL A 1 767 ? 11.094 4.694 15.334 1.00 84.44 767 VAL A N 1
ATOM 6229 C CA . VAL A 1 767 ? 10.377 5.947 15.550 1.00 84.44 767 VAL A CA 1
ATOM 6230 C C . VAL A 1 767 ? 11.420 7.053 15.570 1.00 84.44 767 VAL A C 1
ATOM 6232 O O . VAL A 1 767 ? 12.289 7.042 16.436 1.00 84.44 767 VAL A O 1
ATOM 6235 N N . TYR A 1 768 ? 11.357 7.981 14.615 1.00 80.25 768 TYR A N 1
ATOM 6236 C CA . TYR A 1 768 ? 12.209 9.168 14.636 1.00 80.25 768 TYR A CA 1
ATOM 6237 C C . TYR A 1 768 ? 11.586 10.258 15.495 1.00 80.25 768 TYR A C 1
ATOM 6239 O O . TYR A 1 768 ? 10.375 10.465 15.472 1.00 80.25 768 TYR A O 1
ATOM 6247 N N . GLY A 1 769 ? 12.446 10.970 16.207 1.00 79.56 769 GLY A N 1
ATOM 6248 C CA . GLY A 1 769 ? 12.076 12.140 16.977 1.00 79.56 769 GLY A CA 1
ATOM 6249 C C . GLY A 1 769 ? 13.296 12.925 17.431 1.00 79.56 769 GLY A C 1
ATOM 6250 O O . GLY A 1 769 ? 14.434 12.442 17.382 1.00 79.56 769 GLY A O 1
ATOM 6251 N N . SER A 1 770 ? 13.056 14.152 17.872 1.00 77.81 770 SER A N 1
ATOM 6252 C CA . SER A 1 770 ? 14.061 15.001 18.508 1.00 77.81 770 SER A CA 1
ATOM 6253 C C . SER A 1 770 ? 13.481 15.753 19.695 1.00 77.81 770 SER A C 1
ATOM 6255 O O . SER A 1 770 ? 12.267 15.818 19.877 1.00 77.81 770 SER A O 1
ATOM 6257 N N . ARG A 1 771 ? 14.345 16.344 20.525 1.00 79.50 771 ARG A N 1
ATOM 6258 C CA . ARG A 1 771 ? 13.909 17.066 21.733 1.00 79.50 771 ARG A CA 1
ATOM 6259 C C . ARG A 1 771 ? 12.976 18.235 21.417 1.00 79.50 771 ARG A C 1
ATOM 6261 O O . ARG A 1 771 ? 12.110 18.568 22.217 1.00 79.50 771 ARG A O 1
ATOM 6268 N N . GLU A 1 772 ? 13.160 18.831 20.246 1.00 77.38 772 GLU A N 1
ATOM 6269 C CA . GLU A 1 772 ? 12.518 20.071 19.803 1.00 77.38 772 GLU A CA 1
ATOM 6270 C C . GLU A 1 772 ? 11.391 19.809 18.790 1.00 77.38 772 GLU A C 1
ATOM 6272 O O . GLU A 1 772 ? 10.844 20.742 18.193 1.00 77.38 772 GLU A O 1
ATOM 6277 N N . GLU A 1 773 ? 11.041 18.535 18.585 1.00 80.44 773 GLU A N 1
ATOM 6278 C CA . GLU A 1 773 ? 9.983 18.131 17.670 1.00 80.44 773 GLU A CA 1
ATOM 6279 C C . GLU A 1 773 ? 8.605 18.636 18.127 1.00 80.44 773 GLU A C 1
ATOM 6281 O O . GLU A 1 773 ? 8.318 18.816 19.324 1.00 80.44 773 GLU A O 1
ATOM 6286 N N . ASN A 1 774 ? 7.702 18.801 17.162 1.00 78.62 774 ASN A N 1
ATOM 6287 C CA . ASN A 1 774 ? 6.292 19.029 17.456 1.00 78.62 774 ASN A CA 1
ATOM 6288 C C . ASN A 1 774 ? 5.708 17.839 18.223 1.00 78.62 774 ASN A C 1
ATOM 6290 O O . ASN A 1 774 ? 6.096 16.697 18.009 1.00 78.62 774 ASN A O 1
ATOM 6294 N N . ASP A 1 775 ? 4.783 18.093 19.146 1.00 81.56 775 ASP A N 1
ATOM 6295 C CA . ASP A 1 775 ? 4.038 16.993 19.758 1.00 81.56 775 ASP A CA 1
ATOM 6296 C C . ASP A 1 775 ? 3.159 16.340 18.689 1.00 81.56 775 ASP A C 1
ATOM 6298 O O . ASP A 1 775 ? 2.391 17.024 18.014 1.00 81.56 775 ASP A O 1
ATOM 6302 N N . TRP A 1 776 ? 3.288 15.025 18.525 1.00 86.06 776 TRP A N 1
ATOM 6303 C CA . TRP A 1 776 ? 2.537 14.269 17.530 1.00 86.06 776 TRP A CA 1
ATOM 6304 C C . TRP A 1 776 ? 2.111 12.902 18.060 1.00 86.06 776 TRP A C 1
ATOM 6306 O O . TRP A 1 776 ? 2.710 12.342 18.983 1.00 86.06 776 TRP A O 1
ATOM 6316 N N . GLY A 1 777 ? 1.059 12.357 17.461 1.00 86.06 777 GLY A N 1
ATOM 6317 C CA . GLY A 1 777 ? 0.544 11.026 17.744 1.00 86.06 777 GLY A CA 1
ATOM 6318 C C . GLY A 1 777 ? -0.384 10.588 16.628 1.00 86.06 777 GLY A C 1
ATOM 6319 O O . GLY A 1 777 ? -1.246 11.358 16.217 1.00 86.06 777 GLY A O 1
ATOM 6320 N N . PHE A 1 778 ? -0.220 9.354 16.154 1.00 89.56 778 PHE A N 1
ATOM 6321 C CA . PHE A 1 778 ? -1.149 8.815 15.168 1.00 89.56 778 PHE A CA 1
ATOM 6322 C C . PHE A 1 778 ? -2.510 8.581 15.810 1.00 89.56 778 PHE A C 1
ATOM 6324 O O . PHE A 1 778 ? -2.599 8.069 16.927 1.00 89.56 778 PHE A O 1
ATOM 6331 N N . ASP A 1 779 ? -3.579 8.889 15.083 1.00 85.94 779 ASP A N 1
ATOM 6332 C CA . ASP A 1 779 ? -4.954 8.632 15.512 1.00 85.94 779 ASP A CA 1
ATOM 6333 C C . ASP A 1 779 ? -5.320 7.135 15.444 1.00 85.94 779 ASP A C 1
ATOM 6335 O O . ASP A 1 779 ? -6.368 6.725 15.951 1.00 85.94 779 ASP A O 1
ATOM 6339 N N . ARG A 1 780 ? -4.476 6.310 14.804 1.00 89.50 780 ARG A N 1
ATOM 6340 C CA . ARG A 1 780 ? -4.734 4.901 14.463 1.00 89.50 780 ARG A CA 1
ATOM 6341 C C . ARG A 1 780 ? -3.482 4.034 14.575 1.00 89.50 780 ARG A C 1
ATOM 6343 O O . ARG A 1 780 ? -2.361 4.521 14.685 1.00 89.50 780 ARG A O 1
ATOM 6350 N N . TYR A 1 781 ? -3.684 2.719 14.497 1.00 91.88 781 TYR A N 1
ATOM 6351 C CA . TYR A 1 781 ? -2.599 1.742 14.524 1.00 91.88 781 TYR A CA 1
ATOM 6352 C C . TYR A 1 781 ? -1.782 1.688 13.221 1.00 91.88 781 TYR A C 1
ATOM 6354 O O . TYR A 1 781 ? -2.323 1.391 12.152 1.00 91.88 781 TYR A O 1
ATOM 6362 N N . TYR A 1 782 ? -0.458 1.804 13.340 1.00 93.75 782 TYR A N 1
ATOM 6363 C CA . TYR A 1 782 ? 0.479 1.237 12.367 1.00 93.75 782 TYR A CA 1
ATOM 6364 C C . TYR A 1 782 ? 0.404 -0.294 12.441 1.00 93.75 782 TYR A C 1
ATOM 6366 O O . TYR A 1 782 ? 0.445 -0.853 13.537 1.00 93.75 782 TYR A O 1
ATOM 6374 N N . LYS A 1 783 ? 0.266 -0.986 11.305 1.00 93.56 783 LYS A N 1
ATOM 6375 C CA . LYS A 1 783 ? 0.055 -2.441 11.265 1.00 93.56 783 LYS A CA 1
ATOM 6376 C C . LYS A 1 783 ? 1.303 -3.109 10.714 1.00 93.56 783 LYS A C 1
ATOM 6378 O O . LYS A 1 783 ? 1.670 -2.853 9.577 1.00 93.56 783 LYS A O 1
ATOM 6383 N N . HIS A 1 784 ? 1.902 -4.010 11.477 1.00 91.38 784 HIS A N 1
ATOM 6384 C CA . HIS A 1 784 ? 3.026 -4.826 11.031 1.00 91.38 784 HIS A CA 1
ATOM 6385 C C . HIS A 1 784 ? 2.592 -6.280 10.871 1.00 91.38 784 HIS A C 1
ATOM 6387 O O . HIS A 1 784 ? 2.076 -6.867 11.823 1.00 91.38 784 HIS A O 1
ATOM 6393 N N . GLU A 1 785 ? 2.757 -6.864 9.686 1.00 87.19 785 GLU A N 1
ATOM 6394 C CA . GLU A 1 785 ? 2.305 -8.236 9.433 1.00 87.19 785 GLU A CA 1
ATOM 6395 C C . GLU A 1 785 ? 3.221 -9.273 10.099 1.00 87.19 785 GLU A C 1
ATOM 6397 O O . GLU A 1 785 ? 4.431 -9.269 9.897 1.00 87.19 785 GLU A O 1
ATOM 6402 N N . ILE A 1 786 ? 2.629 -10.193 10.865 1.00 84.69 786 ILE A N 1
ATOM 6403 C CA . ILE A 1 786 ? 3.340 -11.265 11.584 1.00 84.69 786 ILE A CA 1
ATOM 6404 C C . ILE A 1 786 ? 2.834 -12.667 11.227 1.00 84.69 786 ILE A C 1
ATOM 6406 O O . ILE A 1 786 ? 3.240 -13.644 11.856 1.00 84.69 786 ILE A O 1
ATOM 6410 N N . THR A 1 787 ? 1.971 -12.790 10.211 1.00 79.12 787 THR A N 1
ATOM 6411 C CA . THR A 1 787 ? 1.349 -14.054 9.782 1.00 79.12 787 THR A CA 1
ATOM 6412 C C . THR A 1 787 ? 2.384 -15.170 9.601 1.00 79.12 787 THR A C 1
ATOM 6414 O O . THR A 1 787 ? 2.271 -16.238 10.200 1.00 79.12 787 THR A O 1
ATOM 6417 N N . HIS A 1 788 ? 3.439 -14.916 8.821 1.00 73.44 788 HIS A N 1
ATOM 6418 C CA . HIS A 1 788 ? 4.490 -15.903 8.570 1.00 73.44 788 HIS A CA 1
ATOM 6419 C C . HIS A 1 788 ? 5.330 -16.210 9.816 1.00 73.44 788 HIS A C 1
ATOM 6421 O O . HIS A 1 788 ? 5.682 -17.369 10.032 1.00 73.44 788 HIS A O 1
ATOM 6427 N N . SER A 1 789 ? 5.620 -15.205 10.645 1.00 73.88 789 SER A N 1
ATOM 6428 C CA . SER A 1 789 ? 6.390 -15.368 11.883 1.00 73.88 789 SER A CA 1
ATOM 6429 C C . SER A 1 789 ? 5.661 -16.262 12.890 1.00 73.88 789 SER A C 1
ATOM 6431 O O . SER A 1 789 ? 6.280 -17.139 13.486 1.00 73.88 789 SER A O 1
ATOM 6433 N N . LEU A 1 790 ? 4.339 -16.101 13.034 1.00 72.12 790 LEU A N 1
ATOM 6434 C CA . LEU A 1 790 ? 3.522 -16.952 13.906 1.00 72.12 790 LEU A CA 1
ATOM 6435 C C . LEU A 1 790 ? 3.414 -18.387 13.384 1.00 72.12 790 LEU A C 1
ATOM 6437 O O . LEU A 1 790 ? 3.607 -19.327 14.153 1.00 72.12 790 LEU A O 1
ATOM 6441 N N . LEU A 1 791 ? 3.187 -18.566 12.077 1.00 67.31 791 LEU A N 1
ATOM 6442 C CA . LEU A 1 791 ? 3.119 -19.897 11.464 1.00 67.31 791 LEU A CA 1
ATOM 6443 C C . LEU A 1 791 ? 4.442 -20.665 11.600 1.00 67.31 791 LEU A C 1
ATOM 6445 O O . LEU A 1 791 ? 4.420 -21.863 11.875 1.00 67.31 791 LEU A O 1
ATOM 6449 N N . ARG A 1 792 ? 5.595 -19.989 11.459 1.00 66.06 792 ARG A N 1
ATOM 6450 C CA . ARG A 1 792 ? 6.925 -20.596 11.680 1.00 66.06 792 ARG A CA 1
ATOM 6451 C C . ARG A 1 792 ? 7.115 -21.072 13.124 1.00 66.06 792 ARG A C 1
ATOM 6453 O O . ARG A 1 792 ? 7.784 -22.076 13.337 1.00 66.06 792 ARG A O 1
ATOM 6460 N N . LEU A 1 793 ? 6.507 -20.382 14.087 1.00 68.12 793 LEU A N 1
ATOM 6461 C CA . LEU A 1 793 ? 6.504 -20.758 15.503 1.00 68.12 793 LEU A CA 1
ATOM 6462 C C . LEU A 1 793 ? 5.446 -21.815 15.864 1.00 68.12 793 LEU A C 1
ATOM 6464 O O . LEU A 1 793 ? 5.370 -22.235 17.016 1.00 68.12 793 LEU A O 1
ATOM 6468 N N . GLY A 1 794 ? 4.599 -22.228 14.915 1.00 66.69 794 GLY A N 1
ATOM 6469 C CA . GLY A 1 794 ? 3.490 -23.144 15.181 1.00 66.69 794 GLY A CA 1
ATOM 6470 C C . GLY A 1 794 ? 2.350 -22.529 16.001 1.00 66.69 794 GLY A C 1
ATOM 6471 O O . GLY A 1 794 ? 1.557 -23.277 16.576 1.00 66.69 794 GLY A O 1
ATOM 6472 N N . TYR A 1 795 ? 2.260 -21.195 16.066 1.00 70.50 795 TYR A N 1
ATOM 6473 C CA . TYR A 1 795 ? 1.123 -20.495 16.663 1.00 70.50 795 TYR A CA 1
ATOM 6474 C C . TYR A 1 795 ? 0.005 -20.295 15.633 1.00 70.50 795 TYR A C 1
ATOM 6476 O O . TYR A 1 795 ? 0.243 -19.839 14.512 1.00 70.50 795 TYR A O 1
ATOM 6484 N N . ASN A 1 796 ? -1.225 -20.582 16.046 1.00 69.69 796 ASN A N 1
ATOM 6485 C CA . ASN A 1 796 ? -2.439 -20.127 15.380 1.00 69.69 796 ASN A CA 1
ATOM 6486 C C . ASN A 1 796 ? -2.791 -18.700 15.829 1.00 69.69 796 ASN A C 1
ATOM 6488 O O . ASN A 1 796 ? -2.283 -18.201 16.834 1.00 69.69 796 ASN A O 1
ATOM 6492 N N . TYR A 1 797 ? -3.677 -18.025 15.093 1.00 71.94 797 TYR A N 1
ATOM 6493 C CA . TYR A 1 797 ? -4.067 -16.642 15.403 1.00 71.94 797 TYR A CA 1
ATOM 6494 C C . TYR A 1 797 ? -4.829 -16.502 16.734 1.00 71.94 797 TYR A C 1
ATOM 6496 O O . TYR A 1 797 ? -4.876 -15.413 17.301 1.00 71.94 797 TYR A O 1
ATOM 6504 N N . ASP A 1 798 ? -5.453 -17.582 17.205 1.00 71.00 798 ASP A N 1
ATOM 6505 C CA . ASP A 1 798 ? -6.260 -17.660 18.422 1.00 71.00 798 ASP A CA 1
ATOM 6506 C C . ASP A 1 798 ? -5.490 -18.213 19.633 1.00 71.00 798 ASP A C 1
ATOM 6508 O O . ASP A 1 798 ? -6.015 -18.197 20.750 1.00 71.00 798 ASP A O 1
ATOM 6512 N N . ASP A 1 799 ? -4.236 -18.634 19.446 1.00 78.00 799 ASP A N 1
ATOM 6513 C CA . ASP A 1 799 ? -3.372 -19.087 20.533 1.00 78.00 799 ASP A CA 1
ATOM 6514 C C . ASP A 1 799 ? -3.037 -17.948 21.506 1.00 78.00 799 ASP A C 1
ATOM 6516 O O . ASP A 1 799 ? -2.907 -16.785 21.117 1.00 78.00 799 ASP A O 1
ATOM 6520 N N . LYS A 1 800 ? -2.860 -18.282 22.793 1.00 79.12 800 LYS A N 1
ATOM 6521 C CA . LYS A 1 800 ? -2.481 -17.318 23.838 1.00 79.12 800 LYS A CA 1
ATOM 6522 C C . LYS A 1 800 ? -1.049 -16.827 23.619 1.00 79.12 800 LYS A C 1
ATOM 6524 O O . LYS A 1 800 ? -0.098 -17.560 23.884 1.00 79.12 800 LYS A O 1
ATOM 6529 N N . ILE A 1 801 ? -0.902 -15.581 23.168 1.00 78.56 801 ILE A N 1
ATOM 6530 C CA . ILE A 1 801 ? 0.401 -14.981 22.847 1.00 78.56 801 ILE A CA 1
ATOM 6531 C C . ILE A 1 801 ? 0.703 -13.832 23.814 1.00 78.56 801 ILE A C 1
ATOM 6533 O O . ILE A 1 801 ? -0.032 -12.847 23.900 1.00 78.56 801 ILE A O 1
ATOM 6537 N N . HIS A 1 802 ? 1.835 -13.937 24.513 1.00 81.50 802 HIS A N 1
ATOM 6538 C CA . HIS A 1 802 ? 2.379 -12.863 25.342 1.00 81.50 802 HIS A CA 1
ATOM 6539 C C . HIS A 1 802 ? 3.431 -12.078 24.556 1.00 81.50 802 HIS A C 1
ATOM 6541 O O . HIS A 1 802 ? 4.463 -12.633 24.182 1.00 81.50 802 HIS A O 1
ATOM 6547 N N . LEU A 1 803 ? 3.153 -10.796 24.312 1.00 86.31 803 LEU A N 1
ATOM 6548 C CA . LEU A 1 803 ? 4.065 -9.880 23.629 1.00 86.31 803 LEU A CA 1
ATOM 6549 C C . LEU A 1 803 ? 4.991 -9.206 24.647 1.00 86.31 803 LEU A C 1
ATOM 6551 O O . LEU A 1 803 ? 4.510 -8.579 25.590 1.00 86.31 803 LEU A O 1
ATOM 6555 N N . ASN A 1 804 ? 6.300 -9.295 24.419 1.00 87.19 804 ASN A N 1
ATOM 6556 C CA . ASN A 1 804 ? 7.309 -8.506 25.123 1.00 87.19 804 ASN A CA 1
ATOM 6557 C C . ASN A 1 804 ? 7.736 -7.351 24.216 1.00 87.19 804 ASN A C 1
ATOM 6559 O O . ASN A 1 804 ? 8.034 -7.579 23.043 1.00 87.19 804 ASN A O 1
ATOM 6563 N N . VAL A 1 805 ? 7.762 -6.129 24.744 1.00 88.81 805 VAL A N 1
ATOM 6564 C CA . VAL A 1 805 ? 8.173 -4.930 24.004 1.00 88.81 805 VAL A CA 1
ATOM 6565 C C . VAL A 1 805 ? 9.490 -4.438 24.577 1.00 88.81 805 VAL A C 1
ATOM 6567 O O . VAL A 1 805 ? 9.605 -4.274 25.785 1.00 88.81 805 VAL A O 1
ATOM 6570 N N . TYR A 1 806 ? 10.460 -4.195 23.706 1.00 88.62 806 TYR A N 1
ATOM 6571 C CA . TYR A 1 806 ? 11.750 -3.613 24.047 1.00 88.62 806 TYR A CA 1
ATOM 6572 C C . TYR A 1 806 ? 11.893 -2.296 23.292 1.00 88.62 806 TYR A C 1
ATOM 6574 O O . TYR A 1 806 ? 11.710 -2.260 22.073 1.00 88.62 806 TYR A O 1
ATOM 6582 N N . ALA A 1 807 ? 12.191 -1.221 24.014 1.00 89.69 807 ALA A N 1
ATOM 6583 C CA . ALA A 1 807 ? 12.433 0.097 23.447 1.00 89.69 807 ALA A CA 1
ATOM 6584 C C . ALA A 1 807 ? 13.859 0.538 23.787 1.00 89.69 807 ALA A C 1
ATOM 6586 O O . ALA A 1 807 ? 14.260 0.524 24.949 1.00 89.69 807 ALA A O 1
ATOM 6587 N N . GLU A 1 808 ? 14.617 0.930 22.772 1.00 88.62 808 GLU A N 1
ATOM 6588 C CA . GLU A 1 808 ? 16.013 1.344 22.899 1.00 88.62 808 GLU A CA 1
ATOM 6589 C C . GLU A 1 808 ? 16.212 2.642 22.115 1.00 88.62 808 GLU A C 1
ATOM 6591 O O . GLU A 1 808 ? 15.796 2.743 20.960 1.00 88.62 808 GLU A O 1
ATOM 6596 N N . ASP A 1 809 ? 16.802 3.654 22.743 1.00 85.19 809 ASP A N 1
ATOM 6597 C CA . ASP A 1 809 ? 17.267 4.860 22.055 1.00 85.19 809 ASP A CA 1
ATOM 6598 C C . ASP A 1 809 ? 18.356 4.469 21.039 1.00 85.19 809 ASP A C 1
ATOM 6600 O O . ASP A 1 809 ? 19.043 3.461 21.207 1.00 85.19 809 ASP A O 1
ATOM 6604 N N . ILE A 1 810 ? 18.546 5.248 19.975 1.00 75.56 810 ILE A N 1
ATOM 6605 C CA . ILE A 1 810 ? 19.579 4.943 18.975 1.00 75.56 810 ILE A CA 1
ATOM 6606 C C . ILE A 1 810 ? 20.997 4.958 19.577 1.00 75.56 810 ILE A C 1
ATOM 6608 O O . ILE A 1 810 ? 21.884 4.265 19.082 1.00 75.56 810 ILE A O 1
ATOM 6612 N N . ASN A 1 811 ? 21.213 5.663 20.691 1.00 73.88 811 ASN A N 1
ATOM 6613 C CA . ASN A 1 811 ? 22.480 5.598 21.430 1.00 73.88 811 ASN A CA 1
ATOM 6614 C C . ASN A 1 811 ? 22.687 4.297 22.246 1.00 73.88 811 ASN A C 1
ATOM 6616 O O . ASN A 1 811 ? 23.717 4.155 22.905 1.00 73.88 811 ASN A O 1
ATOM 6620 N N . GLY A 1 812 ? 21.721 3.373 22.235 1.00 78.19 812 GLY A N 1
ATOM 6621 C CA . GLY A 1 812 ? 21.758 2.096 22.952 1.00 78.19 812 GLY A CA 1
ATOM 6622 C C . GLY A 1 812 ? 21.143 2.116 24.359 1.00 78.19 812 GLY A C 1
ATOM 6623 O O . GLY A 1 812 ? 21.166 1.116 25.077 1.00 78.19 812 GLY A O 1
ATOM 6624 N N . THR A 1 813 ? 20.602 3.253 24.806 1.00 87.56 813 THR A N 1
ATOM 6625 C CA . THR A 1 813 ? 19.987 3.365 26.136 1.00 87.56 813 THR A CA 1
ATOM 6626 C C . THR A 1 813 ? 18.603 2.722 26.140 1.00 87.56 813 THR A C 1
ATOM 6628 O O . THR A 1 813 ? 17.732 3.102 25.360 1.00 87.56 813 THR A O 1
ATOM 6631 N N . THR A 1 814 ? 18.354 1.788 27.060 1.00 89.50 814 THR A N 1
ATOM 6632 C CA . THR A 1 814 ? 17.017 1.205 27.244 1.00 89.50 814 THR A CA 1
ATOM 6633 C C . THR A 1 814 ? 16.025 2.264 27.724 1.00 89.50 814 THR A C 1
ATOM 6635 O O . THR A 1 814 ? 16.269 2.971 28.703 1.00 89.50 814 THR A O 1
ATOM 6638 N N . LEU A 1 815 ? 14.890 2.357 27.038 1.00 89.38 815 LEU A N 1
ATOM 6639 C CA . LEU A 1 815 ? 13.806 3.278 27.355 1.00 89.38 815 LEU A CA 1
ATOM 6640 C C . LEU A 1 815 ? 12.747 2.593 28.240 1.00 89.38 815 LEU A C 1
ATOM 6642 O O . LEU A 1 815 ? 12.651 1.366 28.236 1.00 89.38 815 LEU A O 1
ATOM 6646 N N . PRO A 1 816 ? 11.938 3.356 28.999 1.00 87.00 816 PRO A N 1
ATOM 6647 C CA . PRO A 1 816 ? 10.894 2.786 29.852 1.00 87.00 816 PRO A CA 1
ATOM 6648 C C . PRO A 1 816 ? 9.858 1.963 29.072 1.00 87.00 816 PRO A C 1
ATOM 6650 O O . PRO A 1 816 ? 9.391 2.392 28.017 1.00 87.00 816 PRO A O 1
ATOM 6653 N N . ASP A 1 817 ? 9.413 0.841 29.645 1.00 77.06 817 ASP A N 1
ATOM 6654 C CA . ASP A 1 817 ? 8.424 -0.062 29.028 1.00 77.06 817 ASP A CA 1
ATOM 6655 C C . ASP A 1 817 ? 7.073 0.614 28.712 1.00 77.06 817 ASP A C 1
ATOM 6657 O O . ASP A 1 817 ? 6.329 0.146 27.852 1.00 77.06 817 ASP A O 1
ATOM 6661 N N . ASP A 1 818 ? 6.729 1.713 29.398 1.00 76.69 818 ASP A N 1
ATOM 6662 C CA . ASP A 1 818 ? 5.472 2.454 29.217 1.00 76.69 818 ASP A CA 1
ATOM 6663 C C . ASP A 1 818 ? 5.598 3.700 28.319 1.00 76.69 818 ASP A C 1
ATOM 6665 O O . ASP A 1 818 ? 4.661 4.507 28.225 1.00 76.69 818 ASP A O 1
ATOM 6669 N N . ILE A 1 819 ? 6.734 3.853 27.625 1.00 84.94 819 ILE A N 1
ATOM 6670 C CA . ILE A 1 819 ? 6.973 4.968 26.701 1.00 84.94 819 ILE A CA 1
ATOM 6671 C C . ILE A 1 819 ? 5.962 4.981 25.543 1.00 84.94 819 ILE A C 1
ATOM 6673 O O . ILE A 1 819 ? 5.495 6.051 25.130 1.00 84.94 819 ILE A O 1
ATOM 6677 N N . LEU A 1 820 ? 5.525 3.801 25.092 1.00 86.25 820 LEU A N 1
ATOM 6678 C CA . LEU A 1 820 ? 4.455 3.607 24.113 1.00 86.25 820 LEU A CA 1
ATOM 6679 C C . LEU A 1 820 ? 3.320 2.745 24.698 1.00 86.25 820 LEU A C 1
ATOM 6681 O O . LEU A 1 820 ? 3.559 1.919 25.579 1.00 86.25 820 LEU A O 1
ATOM 6685 N N . PRO A 1 821 ? 2.072 2.914 24.223 1.00 86.81 821 PRO A N 1
ATOM 6686 C CA . PRO A 1 821 ? 0.976 2.004 24.553 1.00 86.81 821 PRO A CA 1
ATOM 6687 C C . PRO A 1 821 ? 1.296 0.544 24.187 1.00 86.81 821 PRO A C 1
ATOM 6689 O O . PRO A 1 821 ? 1.944 0.291 23.171 1.00 86.81 821 PRO A O 1
ATOM 6692 N N . GLU A 1 822 ? 0.788 -0.414 24.977 1.00 85.62 822 GLU A N 1
ATOM 6693 C CA . GLU A 1 822 ? 0.946 -1.853 24.697 1.00 85.62 822 GLU A CA 1
ATOM 6694 C C . GLU A 1 822 ? 0.414 -2.179 23.282 1.00 85.62 822 GLU A C 1
ATOM 6696 O O . GLU A 1 822 ? -0.730 -1.823 22.967 1.00 85.62 822 GLU A O 1
ATOM 6701 N N . PRO A 1 823 ? 1.210 -2.839 22.419 1.00 91.44 823 PRO A N 1
ATOM 6702 C CA . PRO A 1 823 ? 0.785 -3.196 21.076 1.00 91.44 823 PRO A CA 1
ATOM 6703 C C . PRO A 1 823 ? -0.302 -4.274 21.101 1.00 91.44 823 PRO A C 1
ATOM 6705 O O . PRO A 1 823 ? -0.415 -5.079 22.032 1.00 91.44 823 PRO A O 1
ATOM 6708 N N . VAL A 1 824 ? -1.109 -4.303 20.045 1.00 91.12 824 VAL A N 1
ATOM 6709 C CA . VAL A 1 824 ? -2.289 -5.171 19.950 1.00 91.12 824 VAL A CA 1
ATOM 6710 C C . VAL A 1 824 ? -2.170 -6.174 18.813 1.00 91.12 824 VAL A C 1
ATOM 6712 O O . VAL A 1 824 ? -1.691 -5.837 17.739 1.00 91.12 824 VAL A O 1
ATOM 6715 N N . ILE A 1 825 ? -2.658 -7.398 19.003 1.00 91.00 825 ILE A N 1
ATOM 6716 C CA . ILE A 1 825 ? -2.791 -8.365 17.906 1.00 91.00 825 ILE A CA 1
ATOM 6717 C C . ILE A 1 825 ? -4.112 -8.106 17.176 1.00 91.00 825 ILE A C 1
ATOM 6719 O O . ILE A 1 825 ? -5.178 -8.065 17.796 1.00 91.00 825 ILE A O 1
ATOM 6723 N N . ILE A 1 826 ? -4.038 -7.927 15.858 1.00 91.06 826 ILE A N 1
ATOM 6724 C CA . ILE A 1 826 ? -5.174 -7.698 14.963 1.00 91.06 826 ILE A CA 1
ATOM 6725 C C . ILE A 1 826 ? -5.229 -8.851 13.964 1.00 91.06 826 ILE A C 1
ATOM 6727 O O . ILE A 1 826 ? -4.275 -9.085 13.229 1.00 91.06 826 ILE A O 1
ATOM 6731 N N . TYR A 1 827 ? -6.357 -9.547 13.909 1.00 87.88 827 TYR A N 1
ATOM 6732 C CA . TYR A 1 827 ? -6.636 -10.563 12.902 1.00 87.88 827 TYR A CA 1
ATOM 6733 C C . TYR A 1 827 ? -7.512 -9.965 11.799 1.00 87.88 827 TYR A C 1
ATOM 6735 O O . TYR A 1 827 ? -8.464 -9.230 12.057 1.00 87.88 827 TYR A O 1
ATOM 6743 N N . VAL A 1 828 ? -7.192 -10.265 10.547 1.00 85.19 828 VAL A N 1
ATOM 6744 C CA . VAL A 1 828 ? -8.009 -9.894 9.394 1.00 85.19 828 VAL A CA 1
ATOM 6745 C C . VAL A 1 828 ? -8.360 -11.185 8.659 1.00 85.19 828 VAL A C 1
ATOM 6747 O O . VAL A 1 828 ? -7.465 -11.790 8.064 1.00 85.19 828 VAL A O 1
ATOM 6750 N N . PRO A 1 829 ? -9.631 -11.628 8.707 1.00 75.38 829 PRO A N 1
ATOM 6751 C CA . PRO A 1 829 ? -10.055 -12.823 7.992 1.00 75.38 829 PRO A CA 1
ATOM 6752 C C . PRO A 1 829 ? -10.038 -12.586 6.482 1.00 75.38 829 PRO A C 1
ATOM 6754 O O . PRO A 1 829 ? -10.157 -11.444 6.015 1.00 75.38 829 PRO A O 1
ATOM 6757 N N . ASN A 1 830 ? -9.950 -13.671 5.717 1.00 73.38 830 ASN A N 1
ATOM 6758 C CA . ASN A 1 830 ? -10.097 -13.628 4.274 1.00 73.38 830 ASN A CA 1
ATOM 6759 C C . ASN A 1 830 ? -11.422 -12.956 3.862 1.00 73.38 830 ASN A C 1
ATOM 6761 O O . ASN A 1 830 ? -12.460 -13.059 4.520 1.00 73.38 830 ASN A O 1
ATOM 6765 N N . LYS A 1 831 ? -11.390 -12.203 2.760 1.00 61.66 831 LYS A N 1
ATOM 6766 C CA . LYS A 1 831 ? -12.559 -11.439 2.295 1.00 61.66 831 LYS A CA 1
ATOM 6767 C C . LYS A 1 831 ? -13.616 -12.275 1.551 1.00 61.66 831 LYS A C 1
ATOM 6769 O O . LYS A 1 831 ? -14.596 -11.695 1.085 1.00 61.66 831 LYS A O 1
ATOM 6774 N N . ASP A 1 832 ? -13.464 -13.595 1.427 1.00 47.00 832 ASP A N 1
ATOM 6775 C CA . ASP A 1 832 ? -14.249 -14.380 0.469 1.00 47.00 832 ASP A CA 1
ATOM 6776 C C . ASP A 1 832 ? -15.511 -15.029 1.074 1.00 47.00 832 ASP A C 1
ATOM 6778 O O . ASP A 1 832 ? -15.466 -16.065 1.732 1.00 47.00 832 ASP A O 1
ATOM 6782 N N . ASN A 1 833 ? -16.664 -14.401 0.813 1.00 38.06 833 ASN A N 1
ATOM 6783 C CA . ASN A 1 833 ? -17.996 -15.024 0.854 1.00 38.06 833 ASN A CA 1
ATOM 6784 C C . ASN A 1 833 ? -18.921 -14.473 -0.263 1.00 38.06 833 ASN A C 1
ATOM 6786 O O . ASN A 1 833 ? -20.146 -14.566 -0.180 1.00 38.06 833 ASN A O 1
ATOM 6790 N N . SER A 1 834 ? -18.357 -13.888 -1.330 1.00 29.45 834 SER A N 1
ATOM 6791 C CA . SER A 1 834 ? -19.123 -13.336 -2.456 1.00 29.45 834 SER A CA 1
ATOM 6792 C C . SER A 1 834 ? -18.481 -13.673 -3.802 1.00 29.45 834 SER A C 1
ATOM 6794 O O . SER A 1 834 ? -17.464 -13.101 -4.178 1.00 29.45 834 SER A O 1
ATOM 6796 N N . LYS A 1 835 ? -19.147 -14.554 -4.558 1.00 35.22 835 LYS A N 1
ATOM 6797 C CA . LYS A 1 835 ? -18.894 -14.821 -5.980 1.00 35.22 835 LYS A CA 1
ATOM 6798 C C . LYS A 1 835 ? -19.125 -13.557 -6.820 1.00 35.22 835 LYS A C 1
ATOM 6800 O O . LYS A 1 835 ? -20.281 -13.238 -7.065 1.00 35.22 835 LYS A O 1
ATOM 6805 N N . TRP A 1 836 ? -18.068 -12.909 -7.309 1.00 23.36 836 TRP A N 1
ATOM 6806 C CA . TRP A 1 836 ? -18.061 -12.074 -8.528 1.00 23.36 836 TRP A CA 1
ATOM 6807 C C . TRP A 1 836 ? -16.704 -12.253 -9.242 1.00 23.36 836 TRP A C 1
ATOM 6809 O O . TRP A 1 836 ? -15.752 -12.711 -8.614 1.00 23.36 836 TRP A O 1
ATOM 6819 N N . PRO A 1 837 ? -16.648 -12.078 -10.573 1.00 26.73 837 PRO A N 1
ATOM 6820 C CA . PRO A 1 837 ? -15.973 -12.999 -11.475 1.00 26.73 837 PRO A CA 1
ATOM 6821 C C . PRO A 1 837 ? -14.458 -12.951 -11.310 1.00 26.73 837 PRO A C 1
ATOM 6823 O O . PRO A 1 837 ? -13.846 -11.888 -11.366 1.00 26.73 837 PRO A O 1
ATOM 6826 N N . LEU A 1 838 ? -13.866 -14.137 -11.168 1.00 29.64 838 LEU A N 1
ATOM 6827 C CA . LEU A 1 838 ? -12.454 -14.387 -11.417 1.00 29.64 838 LEU A CA 1
ATOM 6828 C C . LEU A 1 838 ? -12.083 -13.815 -12.792 1.00 29.64 838 LEU A C 1
ATOM 6830 O O . LEU A 1 838 ? -12.300 -14.463 -13.813 1.00 29.64 838 LEU A O 1
ATOM 6834 N N . GLN A 1 839 ? -11.494 -12.623 -12.825 1.00 30.78 839 GLN A N 1
ATOM 6835 C CA . GLN A 1 839 ? -10.570 -12.287 -13.898 1.00 30.78 839 GLN A CA 1
ATOM 6836 C C . GLN A 1 839 ? -9.249 -12.995 -13.584 1.00 30.78 839 GLN A C 1
ATOM 6838 O O . GLN A 1 839 ? -8.416 -12.511 -12.830 1.00 30.78 839 GLN A O 1
ATOM 6843 N N . TYR A 1 840 ? -9.184 -14.226 -14.093 1.00 39.56 840 TYR A N 1
ATOM 6844 C CA . TYR A 1 840 ? -8.013 -14.929 -14.616 1.00 39.56 840 TYR A CA 1
ATOM 6845 C C . TYR A 1 840 ? -6.684 -14.702 -13.886 1.00 39.56 840 TYR A C 1
ATOM 6847 O O . TYR A 1 840 ? -5.797 -14.009 -14.375 1.00 39.56 840 TYR A O 1
ATOM 6855 N N . LEU A 1 841 ? -6.515 -15.382 -12.752 1.00 36.22 841 LEU A N 1
ATOM 6856 C CA . LEU A 1 841 ? -5.181 -15.664 -12.229 1.00 36.22 841 LEU A CA 1
ATOM 6857 C C . LEU A 1 841 ? -4.612 -16.883 -12.965 1.00 36.22 841 LEU A C 1
ATOM 6859 O O . LEU A 1 841 ? -5.259 -17.937 -12.961 1.00 36.22 841 LEU A O 1
ATOM 6863 N N . PRO A 1 842 ? -3.418 -16.785 -13.570 1.00 40.03 842 PRO A N 1
ATOM 6864 C CA . PRO A 1 842 ? -2.721 -17.960 -14.049 1.00 40.03 842 PRO A CA 1
ATOM 6865 C C . PRO A 1 842 ? -2.276 -18.813 -12.858 1.00 40.03 842 PRO A C 1
ATOM 6867 O O . PRO A 1 842 ? -1.727 -18.314 -11.881 1.00 40.03 842 PRO A O 1
ATOM 6870 N N . THR A 1 843 ? -2.496 -20.122 -12.938 1.00 53.09 843 THR A N 1
ATOM 6871 C CA . THR A 1 843 ? -2.104 -21.076 -11.890 1.00 53.09 843 THR A CA 1
ATOM 6872 C C . THR A 1 843 ? -0.586 -21.261 -11.758 1.00 53.09 843 THR A C 1
ATOM 6874 O O . THR A 1 843 ? -0.139 -21.740 -10.716 1.00 53.09 843 THR A O 1
ATOM 6877 N N . HIS A 1 844 ? 0.209 -20.892 -12.778 1.00 69.69 844 HIS A N 1
ATOM 6878 C CA . HIS A 1 844 ? 1.665 -21.109 -12.820 1.00 69.69 844 HIS A CA 1
ATOM 6879 C C . HIS A 1 844 ? 2.418 -19.972 -13.549 1.00 69.69 844 HIS A C 1
ATOM 6881 O O . HIS A 1 844 ? 1.960 -19.477 -14.574 1.00 69.69 844 HIS A O 1
ATOM 6887 N N . GLU A 1 845 ? 3.597 -19.574 -13.063 1.00 81.25 845 GLU A N 1
ATOM 6888 C CA . GLU A 1 845 ? 4.392 -18.448 -13.596 1.00 81.25 845 GLU A CA 1
ATOM 6889 C C . GLU A 1 845 ? 5.692 -18.933 -14.266 1.00 81.25 845 GLU A C 1
ATOM 6891 O O . GLU A 1 845 ? 6.392 -19.787 -13.716 1.00 81.25 845 GLU A O 1
ATOM 6896 N N . ARG A 1 846 ? 6.026 -18.393 -15.446 1.00 90.44 846 ARG A N 1
ATOM 6897 C CA . ARG A 1 846 ? 7.302 -18.587 -16.153 1.00 90.44 846 ARG A CA 1
ATOM 6898 C C . ARG A 1 846 ? 8.245 -17.425 -15.839 1.00 90.44 846 ARG A C 1
ATOM 6900 O O . ARG A 1 846 ? 7.920 -16.278 -16.139 1.00 90.44 846 ARG A O 1
ATOM 6907 N N . LYS A 1 847 ? 9.414 -17.730 -15.272 1.00 87.19 847 LYS A N 1
ATOM 6908 C CA . LYS A 1 847 ? 10.378 -16.729 -14.782 1.00 87.19 847 LYS A CA 1
ATOM 6909 C C . LYS A 1 847 ? 11.595 -16.561 -15.685 1.00 87.19 847 LYS A C 1
ATOM 6911 O O . LYS A 1 847 ? 11.936 -17.480 -16.435 1.00 87.19 847 LYS A O 1
ATOM 6916 N N . LEU A 1 848 ? 12.302 -15.439 -15.565 1.00 88.88 848 LEU A N 1
ATOM 6917 C CA . LEU A 1 848 ? 13.642 -15.313 -16.140 1.00 88.88 848 LEU A CA 1
ATOM 6918 C C . LEU A 1 848 ? 14.574 -16.376 -15.525 1.00 88.88 848 LEU A C 1
ATOM 6920 O O . LEU A 1 848 ? 14.656 -16.540 -14.311 1.00 88.88 848 LEU A O 1
ATOM 6924 N N . VAL A 1 849 ? 15.305 -17.107 -16.367 1.00 92.56 849 VAL A N 1
ATOM 6925 C CA . VAL A 1 849 ? 16.177 -18.206 -15.914 1.00 92.56 849 VAL A CA 1
ATOM 6926 C C . VAL A 1 849 ? 17.255 -17.748 -14.923 1.00 92.56 849 VAL A C 1
ATOM 6928 O O . VAL A 1 849 ? 17.568 -18.469 -13.982 1.00 92.56 849 VAL A O 1
ATOM 6931 N N . ASP A 1 850 ? 17.774 -16.531 -15.088 1.00 84.88 850 ASP A N 1
ATOM 6932 C CA . ASP A 1 850 ? 18.811 -15.965 -14.218 1.00 84.88 850 ASP A CA 1
ATOM 6933 C C . ASP A 1 850 ? 18.257 -15.460 -12.871 1.00 84.88 850 ASP A C 1
ATOM 6935 O O . ASP A 1 850 ? 19.024 -15.111 -11.976 1.00 84.88 850 ASP A O 1
ATOM 6939 N N . THR A 1 851 ? 16.929 -15.421 -12.708 1.00 83.62 851 THR A N 1
ATOM 6940 C CA . THR A 1 851 ? 16.248 -15.025 -11.467 1.00 83.62 851 THR A CA 1
ATOM 6941 C C . THR A 1 851 ? 15.598 -16.212 -10.766 1.00 83.62 851 THR A C 1
ATOM 6943 O O . THR A 1 851 ? 14.760 -16.002 -9.888 1.00 83.62 851 THR A O 1
ATOM 6946 N N . LEU A 1 852 ? 15.976 -17.454 -11.074 1.00 77.50 852 LEU A N 1
ATOM 6947 C CA . LEU A 1 852 ? 15.587 -18.617 -10.270 1.00 77.50 852 LEU A CA 1
ATOM 6948 C C . LEU A 1 852 ? 16.335 -18.616 -8.929 1.00 77.50 852 LEU A C 1
ATOM 6950 O O . LEU A 1 852 ? 17.431 -18.071 -8.796 1.00 77.50 852 LEU A O 1
ATOM 6954 N N . THR A 1 853 ? 15.698 -19.101 -7.869 1.00 81.25 853 THR A N 1
ATOM 6955 C CA . THR A 1 853 ? 16.355 -19.365 -6.579 1.00 81.25 853 THR A CA 1
ATOM 6956 C C . THR A 1 853 ? 17.104 -20.690 -6.638 1.00 81.25 853 THR A C 1
ATOM 6958 O O . THR A 1 853 ? 16.758 -21.571 -7.423 1.00 81.25 853 THR A O 1
ATOM 6961 N N . SER A 1 854 ? 18.090 -20.875 -5.757 1.00 78.69 854 SER A N 1
ATOM 6962 C CA . SER A 1 854 ? 18.829 -22.139 -5.654 1.00 78.69 854 SER A CA 1
ATOM 6963 C C . SER A 1 854 ? 17.898 -23.343 -5.463 1.00 78.69 854 SER A C 1
ATOM 6965 O O . SER A 1 854 ? 18.157 -24.408 -6.016 1.00 78.69 854 SER A O 1
ATOM 6967 N N . MET A 1 855 ? 16.793 -23.170 -4.727 1.00 77.06 855 MET A N 1
ATOM 6968 C CA . MET A 1 855 ? 15.791 -24.221 -4.545 1.00 77.06 855 MET A CA 1
ATOM 6969 C C . MET A 1 855 ? 15.003 -24.488 -5.833 1.00 77.06 855 MET A C 1
ATOM 6971 O O . MET A 1 855 ? 14.931 -25.635 -6.266 1.00 77.06 855 MET A O 1
ATOM 6975 N N . GLU A 1 856 ? 14.474 -23.449 -6.489 1.00 84.12 856 GLU A N 1
ATOM 6976 C CA . GLU A 1 856 ? 13.740 -23.591 -7.759 1.00 84.12 856 GLU A CA 1
ATOM 6977 C C . GLU A 1 856 ? 14.610 -24.243 -8.848 1.00 84.12 856 GLU A C 1
ATOM 6979 O O . GLU A 1 856 ? 14.126 -25.080 -9.614 1.00 84.12 856 GLU A O 1
ATOM 6984 N N . GLU A 1 857 ? 15.906 -23.913 -8.899 1.00 87.19 857 GLU A N 1
ATOM 6985 C CA . GLU A 1 857 ? 16.843 -24.552 -9.822 1.00 87.19 857 GLU A CA 1
ATOM 6986 C C . GLU A 1 857 ? 17.051 -26.046 -9.526 1.00 87.19 857 GLU A C 1
ATOM 6988 O O . GLU A 1 857 ? 17.194 -26.849 -10.450 1.00 87.19 857 GLU A O 1
ATOM 6993 N N . VAL A 1 858 ? 17.109 -26.449 -8.254 1.00 87.31 858 VAL A N 1
ATOM 6994 C CA . VAL A 1 858 ? 17.229 -27.869 -7.887 1.00 87.31 858 VAL A CA 1
ATOM 6995 C C . VAL A 1 858 ? 15.930 -28.612 -8.201 1.00 87.31 858 VAL A C 1
ATOM 6997 O O . VAL A 1 858 ? 15.982 -29.699 -8.775 1.00 87.31 858 VAL A O 1
ATOM 7000 N N . GLU A 1 859 ? 14.771 -28.018 -7.909 1.00 87.62 859 GLU A N 1
ATOM 7001 C CA . GLU A 1 859 ? 13.457 -28.607 -8.198 1.00 87.62 859 GLU A CA 1
ATOM 7002 C C . GLU A 1 859 ? 13.247 -28.855 -9.693 1.00 87.62 859 GLU A C 1
ATOM 7004 O O . GLU A 1 859 ? 12.838 -29.951 -10.085 1.00 87.62 859 GLU A O 1
ATOM 7009 N N . ILE A 1 860 ? 13.550 -27.869 -10.545 1.00 93.12 860 ILE A N 1
ATOM 7010 C CA . ILE A 1 860 ? 13.383 -28.034 -11.993 1.00 93.12 860 ILE A CA 1
ATOM 7011 C C . ILE A 1 860 ? 14.372 -29.059 -12.564 1.00 93.12 860 ILE A C 1
ATOM 7013 O O . ILE A 1 860 ? 14.005 -29.834 -13.449 1.00 93.12 860 ILE A O 1
ATOM 7017 N N . ARG A 1 861 ? 15.608 -29.127 -12.041 1.00 94.88 861 ARG A N 1
ATOM 7018 C CA . ARG A 1 861 ? 16.579 -30.165 -12.425 1.00 94.88 861 ARG A CA 1
ATOM 7019 C C . ARG A 1 861 ? 16.072 -31.553 -12.014 1.00 94.88 861 ARG A C 1
ATOM 7021 O O . ARG A 1 861 ? 16.071 -32.455 -12.848 1.00 94.88 861 ARG A O 1
ATOM 7028 N N . GLU A 1 862 ? 15.563 -31.742 -10.797 1.00 93.94 862 GLU A N 1
ATOM 7029 C CA . GLU A 1 862 ? 15.001 -33.037 -10.379 1.00 93.94 862 GLU A CA 1
ATOM 7030 C C . GLU A 1 862 ? 13.793 -33.460 -11.223 1.00 93.94 862 GLU A C 1
ATOM 7032 O O . GLU A 1 862 ? 13.754 -34.594 -11.713 1.00 93.94 862 GLU A O 1
ATOM 7037 N N . ALA A 1 863 ? 12.852 -32.546 -11.469 1.00 94.50 863 ALA A N 1
ATOM 7038 C CA . ALA A 1 863 ? 11.697 -32.824 -12.314 1.00 94.50 863 ALA A CA 1
ATOM 7039 C C . ALA A 1 863 ? 12.124 -33.195 -13.741 1.00 94.50 863 ALA A C 1
ATOM 7041 O O . ALA A 1 863 ? 11.668 -34.203 -14.281 1.00 94.50 863 ALA A O 1
ATOM 7042 N N . MET A 1 864 ? 13.068 -32.453 -14.330 1.00 96.25 864 MET A N 1
ATOM 7043 C CA . MET A 1 864 ? 13.601 -32.749 -15.662 1.00 96.25 864 MET A CA 1
ATOM 7044 C C . MET A 1 864 ? 14.331 -34.098 -15.709 1.00 96.25 864 MET A C 1
ATOM 7046 O O . MET A 1 864 ? 14.213 -34.840 -16.685 1.00 96.25 864 MET A O 1
ATOM 7050 N N . ARG A 1 865 ? 15.065 -34.468 -14.652 1.00 95.19 865 ARG A N 1
ATOM 7051 C CA . ARG A 1 865 ? 15.726 -35.778 -14.546 1.00 95.19 865 ARG A CA 1
ATOM 7052 C C . ARG A 1 865 ? 14.707 -36.916 -14.595 1.00 95.19 865 ARG A C 1
ATOM 7054 O O . ARG A 1 865 ? 14.913 -37.882 -15.330 1.00 95.19 865 ARG A O 1
ATOM 7061 N N . MET A 1 866 ? 13.622 -36.809 -13.829 1.00 95.00 866 MET A N 1
ATOM 7062 C CA . MET A 1 866 ? 12.547 -37.808 -13.825 1.00 95.00 866 MET A CA 1
ATOM 7063 C C . MET A 1 866 ? 11.794 -37.832 -15.158 1.00 95.00 866 MET A C 1
ATOM 7065 O O . MET A 1 866 ? 11.544 -38.901 -15.708 1.00 95.00 866 MET A O 1
ATOM 7069 N N . PHE A 1 867 ? 11.537 -36.662 -15.733 1.00 96.06 867 PHE A N 1
ATOM 7070 C CA . PHE A 1 867 ? 10.862 -36.510 -17.016 1.00 96.06 867 PHE A CA 1
ATOM 7071 C C . PHE A 1 867 ? 11.651 -37.104 -18.197 1.00 96.06 867 PHE A C 1
ATOM 7073 O O . PHE A 1 867 ? 11.067 -37.698 -19.104 1.00 96.06 867 PHE A O 1
ATOM 7080 N N . LYS A 1 868 ? 12.988 -37.019 -18.174 1.00 95.75 868 LYS A N 1
ATOM 7081 C CA . LYS A 1 868 ? 13.873 -37.693 -19.146 1.00 95.75 868 LYS A CA 1
ATOM 7082 C C . LYS A 1 868 ? 13.941 -39.208 -18.956 1.00 95.75 868 LYS A C 1
ATOM 7084 O O . LYS A 1 868 ? 14.179 -39.931 -19.927 1.00 95.75 868 LYS A O 1
ATOM 7089 N N . ALA A 1 869 ? 13.776 -39.676 -17.720 1.00 94.75 869 ALA A N 1
ATOM 7090 C CA . ALA A 1 869 ? 13.755 -41.098 -17.395 1.00 94.75 869 ALA A CA 1
ATOM 7091 C C . ALA A 1 869 ? 12.429 -41.770 -17.791 1.00 94.75 869 ALA A C 1
ATOM 7093 O O . ALA A 1 869 ? 12.417 -42.975 -18.036 1.00 94.75 869 ALA A O 1
ATOM 7094 N N . ASP A 1 870 ? 11.337 -41.009 -17.894 1.00 94.44 870 ASP A N 1
ATOM 7095 C CA . ASP A 1 870 ? 10.047 -41.503 -18.370 1.00 94.44 870 ASP A CA 1
ATOM 7096 C C . ASP A 1 870 ? 10.122 -41.928 -19.845 1.00 94.44 870 ASP A C 1
ATOM 7098 O O . ASP A 1 870 ? 10.368 -41.120 -20.743 1.00 94.44 870 ASP A O 1
ATOM 7102 N N . LYS A 1 871 ? 9.915 -43.225 -20.092 1.00 91.75 871 LYS A N 1
ATOM 7103 C CA . LYS A 1 871 ? 9.875 -43.829 -21.434 1.00 91.75 871 LYS A CA 1
ATOM 7104 C C . LYS A 1 871 ? 8.447 -44.070 -21.936 1.00 91.75 871 LYS A C 1
ATOM 7106 O O . LYS A 1 871 ? 8.262 -44.669 -22.994 1.00 91.75 871 LYS A O 1
ATOM 7111 N N . THR A 1 872 ? 7.433 -43.636 -21.189 1.00 90.31 872 THR A N 1
ATOM 7112 C CA . THR A 1 872 ? 6.029 -43.742 -21.598 1.00 90.31 872 THR A CA 1
ATOM 7113 C C . THR A 1 872 ? 5.654 -42.648 -22.608 1.00 90.31 872 THR A C 1
ATOM 7115 O O . THR A 1 872 ? 6.470 -41.815 -23.009 1.00 90.31 872 THR A O 1
ATOM 7118 N N . ALA A 1 873 ? 4.386 -42.620 -23.034 1.00 85.81 873 ALA A N 1
ATOM 7119 C CA . ALA A 1 873 ? 3.871 -41.587 -23.934 1.00 85.81 873 ALA A CA 1
ATOM 7120 C C . ALA A 1 873 ? 3.899 -40.164 -23.331 1.00 85.81 873 ALA A C 1
ATOM 7122 O O . ALA A 1 873 ? 3.725 -39.197 -24.069 1.00 85.81 873 ALA A O 1
ATOM 7123 N N . THR A 1 874 ? 4.125 -40.028 -22.021 1.00 88.12 874 THR A N 1
ATOM 7124 C CA . THR A 1 874 ? 4.234 -38.741 -21.314 1.00 88.12 874 THR A CA 1
ATOM 7125 C C . THR A 1 874 ? 5.678 -38.320 -21.069 1.00 88.12 874 THR A C 1
ATOM 7127 O O . THR A 1 874 ? 5.913 -37.311 -20.418 1.00 88.12 874 THR A O 1
ATOM 7130 N N . GLY A 1 875 ? 6.651 -39.083 -21.567 1.00 92.38 875 GLY A N 1
ATOM 7131 C CA . GLY A 1 875 ? 8.064 -38.817 -21.339 1.00 92.38 875 GLY A CA 1
ATOM 7132 C C . GLY A 1 875 ? 8.663 -37.762 -22.265 1.00 92.38 875 GLY A C 1
ATOM 7133 O O . GLY A 1 875 ? 8.173 -37.512 -23.372 1.00 92.38 875 GLY A O 1
ATOM 7134 N N . PHE A 1 876 ? 9.793 -37.186 -21.845 1.00 95.31 876 PHE A N 1
ATOM 7135 C CA . PHE A 1 876 ? 10.490 -36.114 -22.568 1.00 95.31 876 PHE A CA 1
ATOM 7136 C C . PHE A 1 876 ? 10.848 -36.489 -24.015 1.00 95.31 876 PHE A C 1
ATOM 7138 O O . PHE A 1 876 ? 10.717 -35.676 -24.932 1.00 95.31 876 PHE A O 1
ATOM 7145 N N . GLN A 1 877 ? 11.255 -37.745 -24.237 1.00 93.25 877 GLN A N 1
ATOM 7146 C CA . GLN A 1 877 ? 11.576 -38.274 -25.568 1.00 93.25 877 GLN A CA 1
ATOM 7147 C C . GLN A 1 877 ? 10.376 -38.191 -26.514 1.00 93.25 877 GLN A C 1
ATOM 7149 O O . GLN A 1 877 ? 10.541 -37.845 -27.683 1.00 93.25 877 GLN A O 1
ATOM 7154 N N . ARG A 1 878 ? 9.165 -38.484 -26.014 1.00 90.88 878 ARG A N 1
ATOM 7155 C CA . ARG A 1 878 ? 7.933 -38.480 -26.811 1.00 90.88 878 ARG A CA 1
ATOM 7156 C C . ARG A 1 878 ? 7.541 -37.065 -27.220 1.00 90.88 878 ARG A C 1
ATOM 7158 O O . ARG A 1 878 ? 7.205 -36.859 -28.383 1.00 90.88 878 ARG A O 1
ATOM 7165 N N . ILE A 1 879 ? 7.622 -36.110 -26.290 1.00 92.44 879 ILE A N 1
ATOM 7166 C CA . ILE A 1 879 ? 7.336 -34.692 -26.554 1.00 92.44 879 ILE A CA 1
ATOM 7167 C C . ILE A 1 879 ? 8.347 -34.117 -27.545 1.00 92.44 879 ILE A C 1
ATOM 7169 O O . ILE A 1 879 ? 7.951 -33.525 -28.544 1.00 92.44 879 ILE A O 1
ATOM 7173 N N . SER A 1 880 ? 9.638 -34.381 -27.345 1.00 93.31 880 SER A N 1
ATOM 7174 C CA . SER A 1 880 ? 10.693 -33.923 -28.259 1.00 93.31 880 SER A CA 1
ATOM 7175 C C . SER A 1 880 ? 10.518 -34.499 -29.672 1.00 93.31 880 SER A C 1
ATOM 7177 O O . SER A 1 880 ? 10.706 -33.799 -30.671 1.00 93.31 880 SER A O 1
ATOM 7179 N N . ALA A 1 881 ? 10.044 -35.747 -29.783 1.00 90.94 881 ALA A N 1
ATOM 7180 C CA . ALA A 1 881 ? 9.705 -36.349 -31.071 1.00 90.94 881 ALA A CA 1
ATOM 7181 C C . ALA A 1 881 ? 8.528 -35.652 -31.781 1.00 90.94 881 ALA A C 1
ATOM 7183 O O . ALA A 1 881 ? 8.435 -35.758 -32.998 1.00 90.94 881 ALA A O 1
ATOM 7184 N N . MET A 1 882 ? 7.650 -34.905 -31.097 1.00 90.44 882 MET A N 1
ATOM 7185 C CA . MET A 1 882 ? 6.566 -34.161 -31.770 1.00 90.44 882 MET A CA 1
ATOM 7186 C C . MET A 1 882 ? 7.098 -33.096 -32.722 1.00 90.44 882 MET A C 1
ATOM 7188 O O . MET A 1 882 ? 6.440 -32.774 -33.704 1.00 90.44 882 MET A O 1
ATOM 7192 N N . HIS A 1 883 ? 8.296 -32.582 -32.465 1.00 91.81 883 HIS A N 1
ATOM 7193 C CA . HIS A 1 883 ? 8.956 -31.634 -33.346 1.00 91.81 883 HIS A CA 1
ATOM 7194 C C . HIS A 1 883 ? 9.653 -32.329 -34.523 1.00 91.81 883 HIS A C 1
ATOM 7196 O O . HIS A 1 883 ? 9.462 -31.949 -35.677 1.00 91.81 883 HIS A O 1
ATOM 7202 N N . GLY A 1 884 ? 10.451 -33.362 -34.237 1.00 79.38 884 GLY A N 1
ATOM 7203 C CA . GLY A 1 884 ? 11.356 -33.975 -35.214 1.00 79.38 884 GLY A CA 1
ATOM 7204 C C . GLY A 1 884 ? 10.860 -35.246 -35.914 1.00 79.38 884 GLY A C 1
ATOM 7205 O O . GLY A 1 884 ? 11.436 -35.648 -36.924 1.00 79.38 884 GLY A O 1
ATOM 7206 N N . SER A 1 885 ? 9.823 -35.911 -35.393 1.00 73.50 885 SER A N 1
ATOM 7207 C CA . SER A 1 885 ? 9.411 -37.243 -35.849 1.00 73.50 885 SER A CA 1
ATOM 7208 C C . SER A 1 885 ? 8.595 -37.206 -37.134 1.00 73.50 885 SER A C 1
ATOM 7210 O O . SER A 1 885 ? 7.677 -36.407 -37.312 1.00 73.50 885 SER A O 1
ATOM 7212 N N . LEU A 1 886 ? 8.892 -38.169 -38.003 1.00 72.25 886 LEU A N 1
ATOM 7213 C CA . LEU A 1 886 ? 8.223 -38.387 -39.282 1.00 72.25 886 LEU A CA 1
ATOM 7214 C C . LEU A 1 886 ? 7.052 -39.366 -39.183 1.00 72.25 886 LEU A C 1
ATOM 7216 O O . LEU A 1 886 ? 6.446 -39.688 -40.195 1.00 72.25 886 LEU A O 1
ATOM 7220 N N . HIS A 1 887 ? 6.755 -39.929 -38.010 1.00 75.62 887 HIS A N 1
ATOM 7221 C CA . HIS A 1 887 ? 5.809 -41.046 -37.928 1.00 75.62 887 HIS A CA 1
ATOM 7222 C C . HIS A 1 887 ? 4.339 -40.623 -37.847 1.00 75.62 887 HIS A C 1
ATOM 7224 O O . HIS A 1 887 ? 3.471 -41.464 -38.112 1.00 75.62 887 HIS A O 1
ATOM 7230 N N . TRP A 1 888 ? 4.056 -39.362 -37.506 1.00 83.56 888 TRP A N 1
ATOM 7231 C CA . TRP A 1 888 ? 2.713 -38.928 -37.103 1.00 83.56 888 TRP A CA 1
ATOM 7232 C C . TRP A 1 888 ? 1.993 -38.021 -38.099 1.00 83.56 888 TRP A C 1
ATOM 7234 O O . TRP A 1 888 ? 0.768 -38.077 -38.141 1.00 83.56 888 TRP A O 1
ATOM 7244 N N . CYS A 1 889 ? 2.707 -37.244 -38.917 1.00 85.06 889 CYS A N 1
ATOM 7245 C CA . CYS A 1 889 ? 2.087 -36.229 -39.772 1.00 85.06 889 CYS A CA 1
ATOM 7246 C C . CYS A 1 889 ? 2.140 -36.578 -41.269 1.00 85.06 889 CYS A C 1
ATOM 7248 O O . CYS A 1 889 ? 3.134 -37.149 -41.730 1.00 85.06 889 CYS A O 1
ATOM 7250 N N . PRO A 1 890 ? 1.081 -36.251 -42.045 1.00 77.12 890 PRO A N 1
ATOM 7251 C CA . PRO A 1 890 ? -0.115 -35.477 -41.653 1.00 77.12 890 PRO A CA 1
ATOM 7252 C C . PRO A 1 890 ? -1.127 -36.250 -40.786 1.00 77.12 890 PRO A C 1
ATOM 7254 O O . PRO A 1 890 ? -1.883 -35.649 -40.035 1.00 77.12 890 PRO A O 1
ATOM 7257 N N . TYR A 1 891 ? -1.119 -37.577 -40.866 1.00 82.31 891 TYR A N 1
ATOM 7258 C CA . TYR A 1 891 ? -1.835 -38.504 -39.989 1.00 82.31 891 TYR A CA 1
ATOM 7259 C C . TYR A 1 891 ? -1.131 -39.870 -40.063 1.00 82.31 891 TYR A C 1
ATOM 7261 O O . TYR A 1 891 ? -0.332 -40.121 -40.970 1.00 82.31 891 TYR A O 1
ATOM 7269 N N . LEU A 1 892 ? -1.418 -40.784 -39.131 1.00 80.38 892 LEU A N 1
ATOM 7270 C CA . LEU A 1 892 ? -0.647 -42.028 -38.951 1.00 80.38 892 LEU A CA 1
ATOM 7271 C C . LEU A 1 892 ? -0.566 -42.923 -40.201 1.00 80.38 892 LEU A C 1
ATOM 7273 O O . LEU A 1 892 ? 0.474 -43.544 -40.432 1.00 80.38 892 LEU A O 1
ATOM 7277 N N . ALA A 1 893 ? -1.641 -42.979 -40.991 1.00 80.94 893 ALA A N 1
ATOM 7278 C CA . ALA A 1 893 ? -1.778 -43.829 -42.177 1.00 80.94 893 ALA A CA 1
ATOM 7279 C C . ALA A 1 893 ? -1.355 -43.151 -43.498 1.00 80.94 893 ALA A C 1
ATOM 7281 O O . ALA A 1 893 ? -1.548 -43.726 -44.566 1.00 80.94 893 ALA A O 1
ATOM 7282 N N . ALA A 1 894 ? -0.811 -41.931 -43.456 1.00 81.75 894 ALA A N 1
ATOM 7283 C CA . ALA A 1 894 ? -0.493 -41.192 -44.672 1.00 81.75 894 ALA A CA 1
ATOM 7284 C C . ALA A 1 894 ? 0.620 -41.878 -45.497 1.00 81.75 894 ALA A C 1
ATOM 7286 O O . ALA A 1 894 ? 1.633 -42.288 -44.917 1.00 81.75 894 ALA A O 1
ATOM 7287 N N . PRO A 1 895 ? 0.481 -41.956 -46.838 1.00 80.62 895 PRO A N 1
ATOM 7288 C CA . PRO A 1 895 ? 1.455 -42.620 -47.709 1.00 80.62 895 PRO A CA 1
ATOM 7289 C C . PRO A 1 895 ? 2.782 -41.855 -47.806 1.00 80.62 895 PRO A C 1
ATOM 7291 O O . PRO A 1 895 ? 3.839 -42.457 -47.975 1.00 80.62 895 PRO A O 1
ATOM 7294 N N . VAL A 1 896 ? 2.740 -40.528 -47.656 1.00 82.75 896 VAL A N 1
ATOM 7295 C CA . VAL A 1 896 ? 3.917 -39.656 -47.595 1.00 82.75 896 VAL A CA 1
ATOM 7296 C C . VAL A 1 896 ? 3.888 -38.921 -46.263 1.00 82.75 896 VAL A C 1
ATOM 7298 O O . VAL A 1 896 ? 2.997 -38.106 -46.015 1.00 82.75 896 VAL A O 1
ATOM 7301 N N . LYS A 1 897 ? 4.861 -39.221 -45.399 1.00 85.12 897 LYS A N 1
ATOM 7302 C CA . LYS A 1 897 ? 4.969 -38.609 -44.072 1.00 85.12 897 LYS A CA 1
ATOM 7303 C C . LYS A 1 897 ? 6.014 -37.500 -44.028 1.00 85.12 897 LYS A C 1
ATOM 7305 O O . LYS A 1 897 ? 7.056 -37.595 -44.679 1.00 85.12 897 LYS A O 1
ATOM 7310 N N . HIS A 1 898 ? 5.742 -36.482 -43.221 1.00 86.00 898 HIS A N 1
ATOM 7311 C CA . HIS A 1 898 ? 6.629 -35.346 -42.970 1.00 86.00 898 HIS A CA 1
ATOM 7312 C C . HIS A 1 898 ? 6.713 -35.039 -41.471 1.00 86.00 898 HIS A C 1
ATOM 7314 O O . HIS A 1 898 ? 5.955 -35.581 -40.666 1.00 86.00 898 HIS A O 1
ATOM 7320 N N . MET A 1 899 ? 7.667 -34.188 -41.099 1.00 87.25 899 MET A N 1
ATOM 7321 C CA . MET A 1 899 ? 7.851 -33.728 -39.722 1.00 87.25 899 MET A CA 1
ATOM 7322 C C . MET A 1 899 ? 6.643 -32.908 -39.282 1.00 87.25 899 MET A C 1
ATOM 7324 O O . MET A 1 899 ? 6.141 -32.088 -40.046 1.00 87.25 899 MET A O 1
ATOM 7328 N N . CYS A 1 900 ? 6.190 -33.100 -38.049 1.00 86.69 900 CYS A N 1
ATOM 7329 C CA . CYS A 1 900 ? 4.992 -32.426 -37.558 1.00 86.69 900 CYS A CA 1
ATOM 7330 C C . CYS A 1 900 ? 5.186 -30.949 -37.186 1.00 86.69 900 CYS A C 1
ATOM 7332 O O . CYS A 1 900 ? 4.192 -30.262 -36.972 1.00 86.69 900 CYS A O 1
ATOM 7334 N N . CYS A 1 901 ? 6.421 -30.449 -37.080 1.00 88.50 901 CYS A N 1
ATOM 7335 C CA . CYS A 1 901 ? 6.670 -29.070 -36.671 1.00 88.50 901 CYS A CA 1
ATOM 7336 C C . CYS A 1 901 ? 6.208 -28.049 -37.720 1.00 88.50 901 CYS A C 1
ATOM 7338 O O . CYS A 1 901 ? 6.365 -28.224 -38.931 1.00 88.50 901 CYS A O 1
ATOM 7340 N N . HIS A 1 902 ? 5.632 -26.948 -37.242 1.00 88.31 902 HIS A N 1
ATOM 7341 C CA . HIS A 1 902 ? 5.152 -25.859 -38.085 1.00 88.31 902 HIS A CA 1
ATOM 7342 C C . HIS A 1 902 ? 6.204 -24.746 -38.131 1.00 88.31 902 HIS A C 1
ATOM 7344 O O . HIS A 1 902 ? 6.237 -23.904 -37.243 1.00 88.31 902 HIS A O 1
ATOM 7350 N N . HIS A 1 903 ? 7.033 -24.743 -39.174 1.00 86.81 903 HIS A N 1
ATOM 7351 C CA . HIS A 1 903 ? 7.996 -23.680 -39.495 1.00 86.81 903 HIS A CA 1
ATOM 7352 C C . HIS A 1 903 ? 7.672 -23.079 -40.861 1.00 86.81 903 HIS A C 1
ATOM 7354 O O . HIS A 1 903 ? 7.035 -23.736 -41.690 1.00 86.81 903 HIS A O 1
ATOM 7360 N N . ASN A 1 904 ? 8.094 -21.839 -41.092 1.00 80.00 904 ASN A N 1
ATOM 7361 C CA . ASN A 1 904 ? 7.811 -21.052 -42.289 1.00 80.00 904 ASN A CA 1
ATOM 7362 C C . ASN A 1 904 ? 6.298 -21.015 -42.576 1.00 80.00 904 ASN A C 1
ATOM 7364 O O . ASN A 1 904 ? 5.848 -21.157 -43.714 1.00 80.00 904 ASN A O 1
ATOM 7368 N N . SER A 1 905 ? 5.494 -20.903 -41.511 1.00 80.44 905 SER A N 1
ATOM 7369 C CA . SER A 1 905 ? 4.042 -21.091 -41.552 1.00 80.44 905 SER A CA 1
ATOM 7370 C C . SER A 1 905 ? 3.304 -20.030 -40.742 1.00 80.44 905 SER A C 1
ATOM 7372 O O . SER A 1 905 ? 3.805 -19.530 -39.742 1.00 80.44 905 SER A O 1
ATOM 7374 N N . LYS A 1 906 ? 2.040 -19.778 -41.100 1.00 79.94 906 LYS A N 1
ATOM 7375 C CA . LYS A 1 906 ? 1.129 -18.878 -40.364 1.00 79.94 906 LYS A CA 1
ATOM 7376 C C . LYS A 1 906 ? 0.691 -19.403 -38.987 1.00 79.94 906 LYS A C 1
ATOM 7378 O O . LYS A 1 906 ? -0.081 -18.753 -38.291 1.00 79.94 906 LYS A O 1
ATOM 7383 N N . THR A 1 907 ? 1.131 -20.593 -38.597 1.00 87.31 907 THR A N 1
ATOM 7384 C CA . THR A 1 907 ? 0.754 -21.241 -37.330 1.00 87.31 907 THR A CA 1
ATOM 7385 C C . THR A 1 907 ? 1.976 -21.596 -36.486 1.00 87.31 907 THR A C 1
ATOM 7387 O O . THR A 1 907 ? 1.882 -22.458 -35.616 1.00 87.31 907 THR A O 1
ATOM 7390 N N . PHE A 1 908 ? 3.116 -20.945 -36.746 1.00 90.94 908 PHE A N 1
ATOM 7391 C CA . PHE A 1 908 ? 4.380 -21.180 -36.048 1.00 90.94 908 PHE A CA 1
ATOM 7392 C C . PHE A 1 908 ? 4.226 -20.962 -34.537 1.00 90.94 908 PHE A C 1
ATOM 7394 O O . PHE A 1 908 ? 4.464 -21.885 -33.758 1.00 90.94 908 PHE A O 1
ATOM 7401 N N . LEU A 1 909 ? 3.748 -19.786 -34.121 1.00 93.69 909 LEU A N 1
ATOM 7402 C CA . LEU A 1 909 ? 3.589 -19.452 -32.700 1.00 93.69 909 LEU A CA 1
ATOM 7403 C C . LEU A 1 909 ? 2.540 -20.331 -31.983 1.00 93.69 909 LEU A C 1
ATOM 7405 O O . LEU A 1 909 ? 2.884 -20.923 -30.957 1.00 93.69 909 LEU A O 1
ATOM 7409 N N . PRO A 1 910 ? 1.311 -20.522 -32.520 1.00 93.12 910 PRO A N 1
ATOM 7410 C CA . PRO A 1 910 ? 0.332 -21.444 -31.941 1.00 93.12 910 PRO A CA 1
ATOM 7411 C C . PRO A 1 910 ? 0.854 -22.865 -31.713 1.00 93.12 910 PRO A C 1
ATOM 7413 O O . PRO A 1 910 ? 0.608 -23.462 -30.666 1.00 93.12 910 PRO A O 1
ATOM 7416 N N . TRP A 1 911 ? 1.592 -23.415 -32.682 1.00 94.44 911 TRP A N 1
ATOM 7417 C CA . TRP A 1 911 ? 2.104 -24.782 -32.607 1.00 94.44 911 TRP A CA 1
ATOM 7418 C C . TRP A 1 911 ? 3.180 -24.932 -31.525 1.00 94.44 911 TRP A C 1
ATOM 7420 O O . TRP A 1 911 ? 3.128 -25.869 -30.727 1.00 94.44 911 TRP A O 1
ATOM 7430 N N . HIS A 1 912 ? 4.117 -23.982 -31.444 1.00 96.44 912 HIS A N 1
ATOM 7431 C CA . HIS A 1 912 ? 5.178 -24.017 -30.436 1.00 96.44 912 HIS A CA 1
ATOM 7432 C C . HIS A 1 912 ? 4.654 -23.747 -29.022 1.00 96.44 912 HIS A C 1
ATOM 7434 O O . HIS A 1 912 ? 5.127 -24.380 -28.081 1.00 96.44 912 HIS A O 1
ATOM 7440 N N . ARG A 1 913 ? 3.618 -22.912 -28.855 1.00 95.75 913 ARG A N 1
ATOM 7441 C CA . ARG A 1 913 ? 2.945 -22.730 -27.557 1.00 95.75 913 ARG A CA 1
ATOM 7442 C C . ARG A 1 913 ? 2.344 -24.038 -27.038 1.00 95.75 913 ARG A C 1
ATOM 7444 O O . ARG A 1 913 ? 2.525 -24.364 -25.869 1.00 95.75 913 ARG A O 1
ATOM 7451 N N . LEU A 1 914 ? 1.702 -24.834 -27.897 1.00 95.62 914 LEU A N 1
ATOM 7452 C CA . LEU A 1 914 ? 1.207 -26.162 -27.507 1.00 95.62 914 LEU A CA 1
ATOM 7453 C C . LEU A 1 914 ? 2.345 -27.129 -27.151 1.00 95.62 914 LEU A C 1
ATOM 7455 O O . LEU A 1 914 ? 2.231 -27.874 -26.178 1.00 95.62 914 LEU A O 1
ATOM 7459 N N . LEU A 1 915 ? 3.462 -27.100 -27.883 1.00 95.94 915 LEU A N 1
ATOM 7460 C CA . LEU A 1 915 ? 4.631 -27.915 -27.542 1.00 95.94 915 LEU A CA 1
ATOM 7461 C C . LEU A 1 915 ? 5.200 -27.533 -26.164 1.00 95.94 915 LEU A C 1
ATOM 7463 O O . LEU A 1 915 ? 5.491 -28.414 -25.355 1.00 95.94 915 LEU A O 1
ATOM 7467 N N . MET A 1 916 ? 5.292 -26.231 -25.876 1.00 96.00 916 MET A N 1
ATOM 7468 C CA . MET A 1 916 ? 5.700 -25.706 -24.571 1.00 96.00 916 MET A CA 1
ATOM 7469 C C . MET A 1 916 ? 4.749 -26.139 -23.453 1.00 96.00 916 MET A C 1
ATOM 7471 O O . MET A 1 916 ? 5.208 -26.528 -22.384 1.00 96.00 916 MET A O 1
ATOM 7475 N N . MET A 1 917 ? 3.437 -26.151 -23.702 1.00 94.00 917 MET A N 1
ATOM 7476 C CA . MET A 1 917 ? 2.463 -26.625 -22.715 1.00 94.00 917 MET A CA 1
ATOM 7477 C C . MET A 1 917 ? 2.593 -28.118 -22.410 1.00 94.00 917 MET A C 1
ATOM 7479 O O . MET A 1 917 ? 2.467 -28.510 -21.253 1.00 94.00 917 MET A O 1
ATOM 7483 N N . ASN A 1 918 ? 2.899 -28.950 -23.410 1.00 94.50 918 ASN A N 1
ATOM 7484 C CA . ASN A 1 918 ? 3.200 -30.364 -23.172 1.00 94.50 918 ASN A CA 1
ATOM 7485 C C . ASN A 1 918 ? 4.450 -30.539 -22.300 1.00 94.50 918 ASN A C 1
ATOM 7487 O O . ASN A 1 918 ? 4.484 -31.413 -21.435 1.00 94.50 918 ASN A O 1
ATOM 7491 N N . PHE A 1 919 ? 5.471 -29.709 -22.514 1.00 95.62 919 PHE A N 1
ATOM 7492 C CA . PHE A 1 919 ? 6.689 -29.727 -21.711 1.00 95.62 919 PHE A CA 1
ATOM 7493 C C . PHE A 1 919 ? 6.440 -29.258 -20.266 1.00 95.62 919 PHE A C 1
ATOM 7495 O O . PHE A 1 919 ? 6.846 -29.954 -19.334 1.00 95.62 919 PHE A O 1
ATOM 7502 N N . ASP A 1 920 ? 5.687 -28.168 -20.070 1.00 93.25 920 ASP A N 1
ATOM 7503 C CA . ASP A 1 920 ? 5.236 -27.705 -18.748 1.00 93.25 920 ASP A CA 1
ATOM 7504 C C . ASP A 1 920 ? 4.429 -28.795 -18.018 1.00 93.25 920 ASP A C 1
ATOM 7506 O O . ASP A 1 920 ? 4.717 -29.121 -16.866 1.00 93.25 920 ASP A O 1
ATOM 7510 N N . ASP A 1 921 ? 3.449 -29.416 -18.684 1.00 90.12 921 ASP A N 1
ATOM 7511 C CA . ASP A 1 921 ? 2.679 -30.542 -18.134 1.00 90.12 921 ASP A CA 1
ATOM 7512 C C . ASP A 1 921 ? 3.566 -31.748 -17.784 1.00 90.12 921 ASP A C 1
ATOM 7514 O O . ASP A 1 921 ? 3.313 -32.449 -16.800 1.00 90.12 921 ASP A O 1
ATOM 7518 N N . GLY A 1 922 ? 4.600 -32.006 -18.586 1.00 91.56 922 GLY A N 1
ATOM 7519 C CA . GLY A 1 922 ? 5.587 -33.056 -18.352 1.00 91.56 922 GLY A CA 1
ATOM 7520 C C . GLY A 1 922 ? 6.394 -32.829 -17.076 1.00 91.56 922 GLY A C 1
ATOM 7521 O O . GLY A 1 922 ? 6.475 -33.728 -16.241 1.00 91.56 922 GLY A O 1
ATOM 7522 N N . LEU A 1 923 ? 6.918 -31.618 -16.871 1.00 92.62 923 LEU A N 1
ATOM 7523 C CA . LEU A 1 923 ? 7.627 -31.250 -15.640 1.00 92.62 923 LEU A CA 1
ATOM 7524 C C . LEU A 1 923 ? 6.703 -31.280 -14.411 1.00 92.62 923 LEU A C 1
ATOM 7526 O O . LEU A 1 923 ? 7.095 -31.781 -13.353 1.00 92.62 923 LEU A O 1
ATOM 7530 N N . ARG A 1 924 ? 5.456 -30.807 -14.553 1.00 86.75 924 ARG A N 1
ATOM 7531 C CA . ARG A 1 924 ? 4.463 -30.776 -13.463 1.00 86.75 924 ARG A CA 1
ATOM 7532 C C . ARG A 1 924 ? 4.146 -32.155 -12.897 1.00 86.75 924 ARG A C 1
ATOM 7534 O O . ARG A 1 924 ? 4.000 -32.300 -11.684 1.00 86.75 924 ARG A O 1
ATOM 7541 N N . ARG A 1 925 ? 4.093 -33.187 -13.744 1.00 85.88 925 ARG A N 1
ATOM 7542 C CA . ARG A 1 925 ? 3.882 -34.584 -13.309 1.00 85.88 925 ARG A CA 1
ATOM 7543 C C . ARG A 1 925 ? 4.943 -35.076 -12.323 1.00 85.88 925 ARG A C 1
ATOM 7545 O O . ARG A 1 925 ? 4.664 -35.991 -11.554 1.00 85.88 925 ARG A O 1
ATOM 7552 N N . TYR A 1 926 ? 6.120 -34.454 -12.319 1.00 87.69 926 TYR A N 1
ATOM 7553 C CA . TYR A 1 926 ? 7.233 -34.777 -11.429 1.00 87.69 926 TYR A CA 1
ATOM 7554 C C . TYR A 1 926 ? 7.453 -33.730 -10.329 1.00 87.69 926 TYR A C 1
ATOM 7556 O O . TYR A 1 926 ? 8.539 -33.644 -9.765 1.00 87.69 926 TYR A O 1
ATOM 7564 N N . GLY A 1 927 ? 6.413 -32.961 -9.988 1.00 69.00 927 GLY A N 1
ATOM 7565 C CA . GLY A 1 927 ? 6.390 -32.106 -8.799 1.00 69.00 927 GLY A CA 1
ATOM 7566 C C . GLY A 1 927 ? 6.898 -30.678 -9.002 1.00 69.00 927 GLY A C 1
ATOM 7567 O O . GLY A 1 927 ? 6.914 -29.918 -8.035 1.00 69.00 927 GLY A O 1
ATOM 7568 N N . HIS A 1 928 ? 7.262 -30.279 -10.226 1.00 79.50 928 HIS A N 1
ATOM 7569 C CA . HIS A 1 928 ? 7.617 -28.887 -10.514 1.00 79.50 928 HIS A CA 1
ATOM 7570 C C . HIS A 1 928 ? 6.369 -27.993 -10.537 1.00 79.50 928 HIS A C 1
ATOM 7572 O O . HIS A 1 928 ? 5.367 -28.344 -11.155 1.00 79.50 928 HIS A O 1
ATOM 7578 N N . ARG A 1 929 ? 6.413 -26.842 -9.854 1.00 74.19 929 ARG A N 1
ATOM 7579 C CA . ARG A 1 929 ? 5.244 -25.952 -9.681 1.00 74.19 929 ARG A CA 1
ATOM 7580 C C . ARG A 1 929 ? 5.267 -24.692 -10.545 1.00 74.19 929 ARG A C 1
ATOM 7582 O O . ARG A 1 929 ? 4.216 -24.074 -10.719 1.00 74.19 929 ARG A O 1
ATOM 7589 N N . LEU A 1 930 ? 6.437 -24.308 -11.050 1.00 78.06 930 LEU A N 1
ATOM 7590 C CA . LEU A 1 930 ? 6.591 -23.166 -11.948 1.00 78.06 930 LEU A CA 1
ATOM 7591 C C . LEU A 1 930 ? 6.369 -23.595 -13.401 1.00 78.06 930 LEU A C 1
ATOM 7593 O O . LEU A 1 930 ? 6.424 -24.781 -13.732 1.00 78.06 930 LEU A O 1
ATOM 7597 N N . GLY A 1 931 ? 6.101 -22.621 -14.266 1.00 84.94 931 GLY A N 1
ATOM 7598 C CA . GLY A 1 931 ? 6.193 -22.829 -15.706 1.00 84.94 931 GLY A CA 1
ATOM 7599 C C . GLY A 1 931 ? 7.652 -22.802 -16.166 1.00 84.94 931 GLY A C 1
ATOM 7600 O O . GLY A 1 931 ? 8.531 -22.299 -15.464 1.00 84.94 931 GLY A O 1
ATOM 7601 N N . THR A 1 932 ? 7.913 -23.299 -17.375 1.00 93.25 932 THR A N 1
ATOM 7602 C CA . THR A 1 932 ? 9.266 -23.333 -17.943 1.00 93.25 932 THR A CA 1
ATOM 7603 C C . THR A 1 932 ? 9.903 -21.940 -17.987 1.00 93.25 932 THR A C 1
ATOM 7605 O O . THR A 1 932 ? 9.363 -21.042 -18.649 1.00 93.25 932 THR A O 1
ATOM 7608 N N . PRO A 1 933 ? 11.071 -21.749 -17.345 1.00 95.62 933 PRO A N 1
ATOM 7609 C CA . PRO A 1 933 ? 11.782 -20.479 -17.353 1.00 95.62 933 PRO A CA 1
ATOM 7610 C C . PRO A 1 933 ? 12.128 -20.025 -18.772 1.00 95.62 933 PRO A C 1
ATOM 7612 O O . PRO A 1 933 ? 12.321 -20.846 -19.668 1.00 95.62 933 PRO A O 1
ATOM 7615 N N . TYR A 1 934 ? 12.246 -18.719 -18.982 1.00 96.19 934 TYR A N 1
ATOM 7616 C CA . TYR A 1 934 ? 12.676 -18.157 -20.258 1.00 96.19 934 TYR A CA 1
ATOM 7617 C C . TYR A 1 934 ? 14.105 -17.624 -20.192 1.00 96.19 934 TYR A C 1
ATOM 7619 O O . TYR A 1 934 ? 14.571 -17.122 -19.169 1.00 96.19 934 TYR A O 1
ATOM 7627 N N . TRP A 1 935 ? 14.801 -17.696 -21.324 1.00 95.62 935 TRP A N 1
ATOM 7628 C CA . TRP A 1 935 ? 16.114 -17.086 -21.509 1.00 95.62 935 TRP A CA 1
ATOM 7629 C C . TRP A 1 935 ? 15.988 -15.803 -22.338 1.00 95.62 935 TRP A C 1
ATOM 7631 O O . TRP A 1 935 ? 15.813 -15.862 -23.555 1.00 95.62 935 TRP A O 1
ATOM 7641 N N . ASP A 1 936 ? 16.072 -14.638 -21.682 1.00 93.50 936 ASP A N 1
ATOM 7642 C CA . ASP A 1 936 ? 15.974 -13.333 -22.350 1.00 93.50 936 ASP A CA 1
ATOM 7643 C C . ASP A 1 936 ? 17.275 -12.967 -23.069 1.00 93.50 936 ASP A C 1
ATOM 7645 O O . ASP A 1 936 ? 18.145 -12.251 -22.570 1.00 93.50 936 ASP A O 1
ATOM 7649 N N . TRP A 1 937 ? 17.376 -13.438 -24.301 1.00 93.00 937 TRP A N 1
ATOM 7650 C CA . TRP A 1 937 ? 18.504 -13.177 -25.172 1.00 93.00 937 TRP A CA 1
ATOM 7651 C C . TRP A 1 937 ? 18.557 -11.756 -25.760 1.00 93.00 937 TRP A C 1
ATOM 7653 O O . TRP A 1 937 ? 19.468 -11.439 -26.528 1.00 93.00 937 TRP A O 1
ATOM 7663 N N . THR A 1 938 ? 17.607 -10.878 -25.420 1.00 91.25 938 THR A N 1
ATOM 7664 C CA . THR A 1 938 ? 17.692 -9.453 -25.780 1.00 91.25 938 THR A CA 1
ATOM 7665 C C . THR A 1 938 ? 18.546 -8.654 -24.798 1.00 91.25 938 THR A C 1
ATOM 7667 O O . THR A 1 938 ? 19.026 -7.575 -25.154 1.00 91.25 938 THR A O 1
ATOM 7670 N N . ARG A 1 939 ? 18.773 -9.192 -23.590 1.00 87.06 939 ARG A N 1
ATOM 7671 C CA . ARG A 1 939 ? 19.637 -8.599 -22.564 1.00 87.06 939 ARG A CA 1
ATOM 7672 C C . ARG A 1 939 ? 21.120 -8.872 -22.849 1.00 87.06 939 ARG A C 1
ATOM 7674 O O . ARG A 1 939 ? 21.462 -9.819 -23.557 1.00 87.06 939 ARG A O 1
ATOM 7681 N N . PRO A 1 940 ? 22.048 -8.075 -22.298 1.00 81.31 940 PRO A N 1
ATOM 7682 C CA . PRO A 1 940 ? 23.471 -8.393 -22.363 1.00 81.31 940 PRO A CA 1
ATOM 7683 C C . PRO A 1 940 ? 23.804 -9.680 -21.586 1.00 81.31 940 PRO A C 1
ATOM 7685 O O . PRO A 1 940 ? 23.628 -9.727 -20.375 1.00 81.31 940 PRO A O 1
ATOM 7688 N N . PHE A 1 941 ? 24.358 -10.692 -22.261 1.00 86.56 941 PHE A N 1
ATOM 7689 C CA . PHE A 1 941 ? 24.900 -11.911 -21.638 1.00 86.56 941 PHE A CA 1
ATOM 7690 C C . PHE A 1 941 ? 26.267 -12.289 -22.235 1.00 86.56 941 PHE A C 1
ATOM 7692 O O . PHE A 1 941 ? 26.556 -11.956 -23.389 1.00 86.56 941 PHE A O 1
ATOM 7699 N N . SER A 1 942 ? 27.124 -12.947 -21.450 1.00 87.00 942 SER A N 1
ATOM 7700 C CA . SER A 1 942 ? 28.474 -13.399 -21.849 1.00 87.00 942 SER A CA 1
ATOM 7701 C C . SER A 1 942 ? 28.614 -14.921 -21.960 1.00 87.00 942 SER A C 1
ATOM 7703 O O . SER A 1 942 ? 29.619 -15.399 -22.475 1.00 87.00 942 SER A O 1
ATOM 7705 N N . ALA A 1 943 ? 27.616 -15.671 -21.496 1.00 91.12 943 ALA A N 1
ATOM 7706 C CA . ALA A 1 943 ? 27.542 -17.126 -21.562 1.00 91.12 943 ALA A CA 1
ATOM 7707 C C . ALA A 1 943 ? 26.071 -17.563 -21.684 1.00 91.12 943 ALA A C 1
ATOM 7709 O O . ALA A 1 943 ? 25.164 -16.761 -21.454 1.00 91.12 943 ALA A O 1
ATOM 7710 N N . LEU A 1 944 ? 25.834 -18.822 -22.060 1.00 94.31 944 LEU A N 1
ATOM 7711 C CA . LEU A 1 944 ? 24.498 -19.424 -21.983 1.00 94.31 944 LEU A CA 1
ATOM 7712 C C . LEU A 1 944 ? 24.050 -19.560 -20.509 1.00 94.31 944 LEU A C 1
ATOM 7714 O O . LEU A 1 944 ? 24.913 -19.597 -19.626 1.00 94.31 944 LEU A O 1
ATOM 7718 N N . PRO A 1 945 ? 22.737 -19.683 -20.225 1.00 94.94 945 PRO A N 1
ATOM 7719 C CA . PRO A 1 945 ? 22.226 -19.796 -18.858 1.00 94.94 945 PRO A CA 1
ATOM 7720 C C . PRO A 1 945 ? 22.917 -20.894 -18.044 1.00 94.94 945 PRO A C 1
ATOM 7722 O O . PRO A 1 945 ? 23.144 -22.003 -18.546 1.00 94.94 945 PRO A O 1
ATOM 7725 N N . LYS A 1 946 ? 23.210 -20.611 -16.768 1.00 92.88 946 LYS A N 1
ATOM 7726 C CA . LYS A 1 946 ? 23.862 -21.568 -15.852 1.00 92.88 946 LYS A CA 1
ATOM 7727 C C . LYS A 1 946 ? 23.086 -22.876 -15.745 1.00 92.88 946 LYS A C 1
ATOM 7729 O O . LYS A 1 946 ? 23.680 -23.948 -15.864 1.00 92.88 946 LYS A O 1
ATOM 7734 N N . LEU A 1 947 ? 21.755 -22.775 -15.670 1.00 94.44 947 LEU A N 1
ATOM 7735 C CA . LEU A 1 947 ? 20.840 -23.917 -15.660 1.00 94.44 947 LEU A CA 1
ATOM 7736 C C . LEU A 1 947 ? 21.141 -24.921 -16.783 1.00 94.44 947 LEU A C 1
ATOM 7738 O O . LEU A 1 947 ? 21.063 -26.123 -16.557 1.00 94.44 947 LEU A O 1
ATOM 7742 N N . ALA A 1 948 ? 21.532 -24.448 -17.971 1.00 93.56 948 ALA A N 1
ATOM 7743 C CA . ALA A 1 948 ? 21.805 -25.290 -19.131 1.00 93.56 948 ALA A CA 1
ATOM 7744 C C . ALA A 1 948 ? 23.290 -25.659 -19.310 1.00 93.56 948 ALA A C 1
ATOM 7746 O O . ALA A 1 948 ? 23.586 -26.554 -20.096 1.00 93.56 948 ALA A O 1
ATOM 7747 N N . THR A 1 949 ? 24.233 -24.996 -18.636 1.00 93.06 949 THR A N 1
ATOM 7748 C CA . THR A 1 949 ? 25.682 -25.144 -18.904 1.00 93.06 949 THR A CA 1
ATOM 7749 C C . THR A 1 949 ? 26.469 -25.844 -17.807 1.00 93.06 949 THR A C 1
ATOM 7751 O O . THR A 1 949 ? 27.521 -26.422 -18.089 1.00 93.06 949 THR A O 1
ATOM 7754 N N . GLU A 1 950 ? 25.990 -25.826 -16.566 1.00 93.69 950 GLU A N 1
ATOM 7755 C CA . GLU A 1 950 ? 26.659 -26.526 -15.472 1.00 93.69 950 GLU A CA 1
ATOM 7756 C C . GLU A 1 950 ? 26.703 -28.033 -15.732 1.00 93.69 950 GLU A C 1
ATOM 7758 O O . GLU A 1 950 ? 25.713 -28.630 -16.150 1.00 93.69 950 GLU A O 1
ATOM 7763 N N . LYS A 1 951 ? 27.853 -28.665 -15.473 1.00 94.94 951 LYS A N 1
ATOM 7764 C CA . LYS A 1 951 ? 28.032 -30.107 -15.712 1.00 94.94 951 LYS A CA 1
ATOM 7765 C C . LYS A 1 951 ? 27.323 -30.963 -14.667 1.00 94.94 951 LYS A C 1
ATOM 7767 O O . LYS A 1 951 ? 26.804 -32.031 -14.985 1.00 94.94 951 LYS A O 1
ATOM 7772 N N . VAL A 1 952 ? 27.329 -30.500 -13.420 1.00 95.25 952 VAL A N 1
ATOM 7773 C CA . VAL A 1 952 ? 26.776 -31.212 -12.268 1.00 95.25 952 VAL A CA 1
ATOM 7774 C C . VAL A 1 952 ? 26.002 -30.262 -11.366 1.00 95.25 952 VAL A C 1
ATOM 7776 O O . VAL A 1 952 ? 26.308 -29.075 -11.321 1.00 95.25 952 VAL A O 1
ATOM 7779 N N . TYR A 1 953 ? 25.038 -30.797 -10.624 1.00 92.62 953 TYR A N 1
ATOM 7780 C CA . TYR A 1 953 ? 24.307 -30.094 -9.569 1.00 92.62 953 TYR A CA 1
ATOM 7781 C C . TYR A 1 953 ? 24.216 -30.980 -8.320 1.00 92.62 953 TYR A C 1
ATOM 7783 O O . TYR A 1 953 ? 24.416 -32.196 -8.400 1.00 92.62 953 TYR A O 1
ATOM 7791 N N . ARG A 1 954 ? 23.944 -30.378 -7.158 1.00 89.75 954 ARG A N 1
ATOM 7792 C CA . ARG A 1 954 ? 23.615 -31.123 -5.934 1.00 89.75 954 ARG A CA 1
ATOM 7793 C C . ARG A 1 954 ? 22.109 -31.366 -5.898 1.00 89.75 954 ARG A C 1
ATOM 7795 O O . ARG A 1 954 ? 21.345 -30.414 -6.013 1.00 89.75 954 ARG A O 1
ATOM 7802 N N . ASP A 1 955 ? 21.705 -32.625 -5.761 1.00 85.62 955 ASP A N 1
ATOM 7803 C CA . ASP A 1 955 ? 20.297 -32.990 -5.598 1.00 85.62 955 ASP A CA 1
ATOM 7804 C C . ASP A 1 955 ? 19.764 -32.629 -4.197 1.00 85.62 955 ASP A C 1
ATOM 7806 O O . ASP A 1 955 ? 20.511 -32.182 -3.324 1.00 85.62 955 ASP A O 1
ATOM 7810 N N . LEU A 1 956 ? 18.468 -32.866 -3.963 1.00 78.38 956 LEU A N 1
ATOM 7811 C CA . LEU A 1 956 ? 17.805 -32.618 -2.671 1.00 78.38 956 LEU A CA 1
ATOM 7812 C C . LEU A 1 956 ? 18.400 -33.424 -1.498 1.00 78.38 956 LEU A C 1
ATOM 7814 O O . LEU A 1 956 ? 18.163 -33.087 -0.343 1.00 78.38 956 LEU A O 1
ATOM 7818 N N . SER A 1 957 ? 19.181 -34.473 -1.777 1.00 79.00 957 SER A N 1
ATOM 7819 C CA . SER A 1 957 ? 19.914 -35.264 -0.779 1.00 79.00 957 SER A CA 1
ATOM 7820 C C . SER A 1 957 ? 21.379 -34.830 -0.613 1.00 79.00 957 SER A C 1
ATOM 7822 O O . SER A 1 957 ? 22.136 -35.461 0.122 1.00 79.00 957 SER A O 1
ATOM 7824 N N . GLY A 1 958 ? 21.803 -33.766 -1.304 1.00 81.62 958 GLY A N 1
ATOM 7825 C CA . GLY A 1 958 ? 23.171 -33.247 -1.297 1.00 81.62 958 GLY A CA 1
ATOM 7826 C C . GLY A 1 958 ? 24.151 -34.004 -2.203 1.00 81.62 958 GLY A C 1
ATOM 7827 O O . GLY A 1 958 ? 25.341 -33.662 -2.236 1.00 81.62 958 GLY A O 1
ATOM 7828 N N . LYS A 1 959 ? 23.690 -35.006 -2.965 1.00 89.69 959 LYS A N 1
ATOM 7829 C CA . LYS A 1 959 ? 24.526 -35.825 -3.851 1.00 89.69 959 LYS A CA 1
ATOM 7830 C C . LYS A 1 959 ? 24.753 -35.119 -5.185 1.00 89.69 959 LYS A C 1
ATOM 7832 O O . LYS A 1 959 ? 23.823 -34.605 -5.800 1.00 89.69 959 LYS A O 1
ATOM 7837 N N . LEU A 1 960 ? 25.997 -35.135 -5.663 1.00 93.50 960 LEU A N 1
ATOM 7838 C CA . LEU A 1 960 ? 26.343 -34.609 -6.984 1.00 93.50 960 LEU A CA 1
ATOM 7839 C C . LEU A 1 960 ? 25.800 -35.519 -8.096 1.00 93.50 960 LEU A C 1
ATOM 7841 O O . LEU A 1 960 ? 26.026 -36.732 -8.081 1.00 93.50 960 LEU A O 1
ATOM 7845 N N . ARG A 1 961 ? 25.105 -34.926 -9.071 1.00 93.00 961 ARG A N 1
ATOM 7846 C CA . ARG A 1 961 ? 24.537 -35.596 -10.253 1.00 93.00 961 ARG A CA 1
ATOM 7847 C C . ARG A 1 961 ? 24.822 -34.811 -11.526 1.00 93.00 961 ARG A C 1
ATOM 7849 O O . ARG A 1 961 ? 25.021 -33.604 -11.463 1.00 93.00 961 ARG A O 1
ATOM 7856 N N . GLU A 1 962 ? 24.809 -35.489 -12.675 1.00 95.06 962 GLU A N 1
ATOM 7857 C CA . GLU A 1 962 ? 24.882 -34.837 -13.992 1.00 95.06 962 GLU A CA 1
ATOM 7858 C C . GLU A 1 962 ? 23.652 -33.951 -14.218 1.00 95.06 962 GLU A C 1
ATOM 7860 O O . GLU A 1 962 ? 22.523 -34.357 -13.936 1.00 95.06 962 GLU A O 1
ATOM 7865 N N . ASN A 1 963 ? 23.870 -32.741 -14.731 1.00 96.06 963 ASN A N 1
ATOM 7866 C CA . ASN A 1 963 ? 22.800 -31.786 -14.989 1.00 96.06 963 ASN A CA 1
ATOM 7867 C C . ASN A 1 963 ? 21.887 -32.261 -16.142 1.00 96.06 963 ASN A C 1
ATOM 7869 O O . ASN A 1 963 ? 22.344 -32.378 -17.284 1.00 96.06 963 ASN A O 1
ATOM 7873 N N . PRO A 1 964 ? 20.580 -32.474 -15.905 1.00 96.06 964 PRO A N 1
ATOM 7874 C CA . PRO A 1 964 ? 19.667 -32.969 -16.930 1.00 96.06 964 PRO A CA 1
ATOM 7875 C C . PRO A 1 964 ? 19.384 -31.956 -18.045 1.00 96.06 964 PRO A C 1
ATOM 7877 O O . PRO A 1 964 ? 18.911 -32.374 -19.103 1.00 96.06 964 PRO A O 1
ATOM 7880 N N . PHE A 1 965 ? 19.702 -30.673 -17.850 1.00 95.94 965 PHE A N 1
ATOM 7881 C CA . PHE A 1 965 ? 19.609 -29.632 -18.876 1.00 95.94 965 PHE A CA 1
ATOM 7882 C C . PHE A 1 965 ? 20.862 -29.513 -19.756 1.00 95.94 965 PHE A C 1
ATOM 7884 O O . PHE A 1 965 ? 20.838 -28.747 -20.714 1.00 95.94 965 PHE A O 1
ATOM 7891 N N . LEU A 1 966 ? 21.947 -30.243 -19.471 1.00 94.38 966 LEU A N 1
ATOM 7892 C CA . LEU A 1 966 ? 23.208 -30.123 -20.215 1.00 94.38 966 LEU A CA 1
ATOM 7893 C C . LEU A 1 966 ? 23.109 -30.672 -21.648 1.00 94.38 966 LEU A C 1
ATOM 7895 O O . LEU A 1 966 ? 23.548 -30.022 -22.592 1.00 94.38 966 LEU A O 1
ATOM 7899 N N . ARG A 1 967 ? 22.555 -31.880 -21.789 1.00 93.44 967 ARG A N 1
ATOM 7900 C CA . ARG A 1 967 ? 22.381 -32.630 -23.047 1.00 93.44 967 ARG A CA 1
ATOM 7901 C C . ARG A 1 967 ? 21.375 -33.764 -22.853 1.00 93.44 967 ARG A C 1
ATOM 7903 O O . ARG A 1 967 ? 21.103 -34.156 -21.716 1.00 93.44 967 ARG A O 1
ATOM 7910 N N . THR A 1 968 ? 20.869 -34.344 -23.934 1.00 94.06 968 THR A N 1
ATOM 7911 C CA . THR A 1 968 ? 19.977 -35.513 -23.914 1.00 94.06 968 THR A CA 1
ATOM 7912 C C . THR A 1 968 ? 20.479 -36.602 -24.855 1.00 94.06 968 THR A C 1
ATOM 7914 O O . THR A 1 968 ? 20.885 -36.307 -25.972 1.00 94.06 968 THR A O 1
ATOM 7917 N N . HIS A 1 969 ? 20.381 -37.859 -24.422 1.00 94.75 969 HIS A N 1
ATOM 7918 C CA . HIS A 1 969 ? 20.562 -39.029 -25.278 1.00 94.75 969 HIS A CA 1
ATOM 7919 C C . HIS A 1 969 ? 19.298 -39.306 -26.101 1.00 94.75 969 HIS A C 1
ATOM 7921 O O . HIS A 1 969 ? 18.224 -39.430 -25.520 1.00 94.75 969 HIS A O 1
ATOM 7927 N N . ILE A 1 970 ? 19.389 -39.402 -27.425 1.00 93.19 970 ILE A N 1
ATOM 7928 C CA . ILE A 1 970 ? 18.260 -39.676 -28.325 1.00 93.19 970 ILE A CA 1
ATOM 7929 C C . ILE A 1 970 ? 18.123 -41.193 -28.511 1.00 93.19 970 ILE A C 1
ATOM 7931 O O . ILE A 1 970 ? 18.870 -41.797 -29.280 1.00 93.19 970 ILE A O 1
ATOM 7935 N N . ASP A 1 971 ? 17.135 -41.802 -27.847 1.00 89.56 971 ASP A N 1
ATOM 7936 C CA . ASP A 1 971 ? 17.039 -43.266 -27.698 1.00 89.56 971 ASP A CA 1
ATOM 7937 C C . ASP A 1 971 ? 17.021 -44.031 -29.035 1.00 89.56 971 ASP A C 1
ATOM 7939 O O . ASP A 1 971 ? 17.657 -45.072 -29.166 1.00 89.56 971 ASP A O 1
ATOM 7943 N N . TYR A 1 972 ? 16.300 -43.529 -30.044 1.00 86.94 972 TYR A N 1
ATOM 7944 C CA . TYR A 1 972 ? 16.134 -44.239 -31.320 1.00 86.94 972 TYR A CA 1
ATOM 7945 C C . TYR A 1 972 ? 17.345 -44.125 -32.260 1.00 86.94 972 TYR A C 1
ATOM 7947 O O . TYR A 1 972 ? 17.414 -44.856 -33.246 1.00 86.94 972 TYR A O 1
ATOM 7955 N N . LEU A 1 973 ? 18.278 -43.209 -31.976 1.00 87.88 973 LEU A N 1
ATOM 7956 C CA . LEU A 1 973 ? 19.515 -43.020 -32.743 1.00 87.88 973 LEU A CA 1
ATOM 7957 C C . LEU A 1 973 ? 20.764 -43.459 -31.978 1.00 87.88 973 LEU A C 1
ATOM 7959 O O . LEU A 1 973 ? 21.800 -43.670 -32.601 1.00 87.88 973 LEU A O 1
ATOM 7963 N N . GLY A 1 974 ? 20.687 -43.574 -30.650 1.00 92.50 974 GLY A N 1
ATOM 7964 C CA . GLY A 1 974 ? 21.835 -43.910 -29.814 1.00 92.50 974 GLY A CA 1
ATOM 7965 C C . GLY A 1 974 ? 22.895 -42.803 -29.745 1.00 92.50 974 GLY A C 1
ATOM 7966 O O . GLY A 1 974 ? 24.066 -43.104 -29.530 1.00 92.50 974 GLY A O 1
ATOM 7967 N N . VAL A 1 975 ? 22.515 -41.533 -29.940 1.00 94.31 975 VAL A N 1
ATOM 7968 C CA . VAL A 1 975 ? 23.436 -40.378 -29.963 1.00 94.31 975 VAL A CA 1
ATOM 7969 C C . VAL A 1 975 ? 23.004 -39.292 -28.983 1.00 94.31 975 VAL A C 1
ATOM 7971 O O . VAL A 1 975 ? 21.812 -39.104 -28.751 1.00 94.31 975 VAL A O 1
ATOM 7974 N N . ASP A 1 976 ? 23.962 -38.547 -28.438 1.00 94.56 976 ASP A N 1
ATOM 7975 C CA . ASP A 1 976 ? 23.685 -37.400 -27.570 1.00 94.56 976 ASP A CA 1
ATOM 7976 C C . ASP A 1 976 ? 23.538 -36.103 -28.374 1.00 94.56 976 ASP A C 1
ATOM 7978 O O . ASP A 1 976 ? 24.213 -35.893 -29.385 1.00 94.56 976 ASP A O 1
ATOM 7982 N N . THR A 1 977 ? 22.693 -35.195 -27.888 1.00 94.94 977 THR A N 1
ATOM 7983 C CA . THR A 1 977 ? 22.600 -33.828 -28.412 1.00 94.94 977 THR A CA 1
ATOM 7984 C C . THR A 1 977 ? 23.888 -33.046 -28.154 1.00 94.94 977 THR A C 1
ATOM 7986 O O . THR A 1 977 ? 24.479 -33.156 -27.076 1.00 94.94 977 THR A O 1
ATOM 7989 N N . VAL A 1 978 ? 24.273 -32.184 -29.094 1.00 94.00 978 VAL A N 1
ATOM 7990 C CA . VAL A 1 978 ? 25.495 -31.366 -29.031 1.00 94.00 978 VAL A CA 1
ATOM 7991 C C . VAL A 1 978 ? 25.154 -29.881 -29.168 1.00 94.00 978 VAL A C 1
ATOM 7993 O O . VAL A 1 978 ? 24.284 -29.513 -29.951 1.00 94.00 978 VAL A O 1
ATOM 7996 N N . ARG A 1 979 ? 25.872 -29.020 -28.437 1.00 94.62 979 ARG A N 1
ATOM 7997 C CA . ARG A 1 979 ? 25.843 -27.560 -28.615 1.00 94.62 979 ARG A CA 1
ATOM 7998 C C . ARG A 1 979 ? 27.207 -27.078 -29.090 1.00 94.62 979 ARG A C 1
ATOM 8000 O O . ARG A 1 979 ? 28.168 -27.134 -28.326 1.00 94.62 979 ARG A O 1
ATOM 8007 N N . ASP A 1 980 ? 27.279 -26.608 -30.328 1.00 92.31 980 ASP A N 1
ATOM 8008 C CA . ASP A 1 980 ? 28.471 -25.998 -30.920 1.00 92.31 980 ASP A CA 1
ATOM 8009 C C . ASP A 1 980 ? 28.269 -24.476 -30.994 1.00 92.31 980 ASP A C 1
ATOM 8011 O O . ASP A 1 980 ? 27.900 -23.910 -32.017 1.00 92.31 980 ASP A O 1
ATOM 8015 N N . VAL A 1 981 ? 28.384 -23.809 -29.843 1.00 93.25 981 VAL A N 1
ATOM 8016 C CA . VAL A 1 981 ? 27.955 -22.410 -29.698 1.00 93.25 981 VAL A CA 1
ATOM 8017 C C . VAL A 1 981 ? 28.880 -21.470 -30.473 1.00 93.25 981 VAL A C 1
ATOM 8019 O O . VAL A 1 981 ? 30.062 -21.335 -30.153 1.00 93.25 981 VAL A O 1
ATOM 8022 N N . GLU A 1 982 ? 28.335 -20.740 -31.445 1.00 90.00 982 GLU A N 1
ATOM 8023 C CA . GLU A 1 982 ? 29.108 -19.785 -32.234 1.00 90.00 982 GLU A CA 1
ATOM 8024 C C . GLU A 1 982 ? 29.516 -18.554 -31.403 1.00 90.00 982 GLU A C 1
ATOM 8026 O O . GLU A 1 982 ? 28.675 -17.856 -30.831 1.00 90.00 982 GLU A O 1
ATOM 8031 N N . ALA A 1 983 ? 30.804 -18.188 -31.428 1.00 88.19 983 ALA A N 1
ATOM 8032 C CA . ALA A 1 983 ? 31.337 -17.039 -30.681 1.00 88.19 983 ALA A CA 1
ATOM 8033 C C . ALA A 1 983 ? 30.634 -15.702 -31.005 1.00 88.19 983 ALA A C 1
ATOM 8035 O O . ALA A 1 983 ? 30.562 -14.806 -30.158 1.00 88.19 983 ALA A O 1
ATOM 8036 N N . LYS A 1 984 ? 30.071 -15.567 -32.217 1.00 86.62 984 LYS A N 1
ATOM 8037 C CA . LYS A 1 984 ? 29.332 -14.369 -32.646 1.00 86.62 984 LYS A CA 1
ATOM 8038 C C . LYS A 1 984 ? 28.073 -14.108 -31.805 1.00 86.62 984 LYS A C 1
ATOM 8040 O O . LYS A 1 984 ? 27.667 -12.952 -31.711 1.00 86.62 984 LYS A O 1
ATOM 8045 N N . LEU A 1 985 ? 27.515 -15.127 -31.136 1.00 88.44 985 LEU A N 1
ATOM 8046 C CA . LEU A 1 985 ? 26.387 -14.998 -30.202 1.00 88.44 985 LEU A CA 1
ATOM 8047 C C . LEU A 1 985 ? 26.678 -13.999 -29.071 1.00 88.44 985 LEU A C 1
ATOM 8049 O O . LEU A 1 985 ? 25.815 -13.205 -28.702 1.00 88.44 985 LEU A O 1
ATOM 8053 N N . PHE A 1 986 ? 27.909 -13.997 -28.556 1.00 88.62 986 PHE A N 1
ATOM 8054 C CA . PHE A 1 986 ? 28.310 -13.161 -27.420 1.00 88.62 986 PHE A CA 1
ATOM 8055 C C . PHE A 1 986 ? 28.814 -11.771 -27.839 1.00 88.62 986 PHE A C 1
ATOM 8057 O O . PHE A 1 986 ? 29.064 -10.910 -26.991 1.00 88.62 986 PHE A O 1
ATOM 8064 N N . HIS A 1 987 ? 28.951 -11.514 -29.144 1.00 86.25 987 HIS A N 1
ATOM 8065 C CA . HIS A 1 987 ? 29.504 -10.260 -29.640 1.00 86.25 987 HIS A CA 1
ATOM 8066 C C . HIS A 1 987 ? 28.507 -9.090 -29.461 1.00 86.25 987 HIS A C 1
ATOM 8068 O O . HIS A 1 987 ? 27.348 -9.197 -29.879 1.00 86.25 987 HIS A O 1
ATOM 8074 N N . PRO A 1 988 ? 28.919 -7.923 -28.916 1.00 80.56 988 PRO A N 1
ATOM 8075 C CA . PRO A 1 988 ? 28.005 -6.812 -28.620 1.00 80.56 988 PRO A CA 1
ATOM 8076 C C . PRO A 1 988 ? 27.176 -6.317 -29.812 1.00 80.56 988 PRO A C 1
ATOM 8078 O O . PRO A 1 988 ? 26.004 -5.976 -29.646 1.00 80.56 988 PRO A O 1
ATOM 8081 N N . SER A 1 989 ? 27.755 -6.300 -31.019 1.00 77.06 989 SER A N 1
ATOM 8082 C CA . SER A 1 989 ? 27.035 -5.875 -32.230 1.00 77.06 989 SER A CA 1
ATOM 8083 C C . SER A 1 989 ? 25.927 -6.849 -32.641 1.00 77.06 989 SER A C 1
ATOM 8085 O O . SER A 1 989 ? 24.897 -6.406 -33.145 1.00 77.06 989 SER A O 1
ATOM 8087 N N . HIS A 1 990 ? 26.107 -8.152 -32.399 1.00 78.00 990 HIS A N 1
ATOM 8088 C CA . HIS A 1 990 ? 25.079 -9.157 -32.654 1.00 78.00 990 HIS A CA 1
ATOM 8089 C C . HIS A 1 990 ? 23.939 -9.032 -31.644 1.00 78.00 990 HIS A C 1
ATOM 8091 O O . HIS A 1 990 ? 22.786 -8.970 -32.057 1.00 78.00 990 HIS A O 1
ATOM 8097 N N . ARG A 1 991 ? 24.242 -8.865 -30.350 1.00 79.75 991 ARG A N 1
ATOM 8098 C CA . ARG A 1 991 ? 23.214 -8.665 -29.307 1.00 79.75 991 ARG A CA 1
ATOM 8099 C C . ARG A 1 991 ? 22.319 -7.455 -29.587 1.00 79.75 991 ARG A C 1
ATOM 8101 O O . ARG A 1 991 ? 21.100 -7.536 -29.473 1.00 79.75 991 ARG A O 1
ATOM 8108 N N . ARG A 1 992 ? 22.912 -6.342 -30.033 1.00 81.19 992 ARG A N 1
ATOM 8109 C CA . ARG A 1 992 ? 22.143 -5.156 -30.439 1.00 81.19 992 ARG A CA 1
ATOM 8110 C C . ARG A 1 992 ? 21.198 -5.454 -31.609 1.00 81.19 992 ARG A C 1
ATOM 8112 O O . ARG A 1 992 ? 20.041 -5.050 -31.558 1.00 81.19 992 ARG A O 1
ATOM 8119 N N . ARG A 1 993 ? 21.668 -6.179 -32.630 1.00 82.56 993 ARG A N 1
ATOM 8120 C CA . ARG A 1 993 ? 20.839 -6.571 -33.785 1.00 82.56 993 ARG A CA 1
ATOM 8121 C C . ARG A 1 993 ? 19.684 -7.484 -33.393 1.00 82.56 993 ARG A C 1
ATOM 8123 O O . ARG A 1 993 ? 18.584 -7.314 -33.894 1.00 82.56 993 ARG A O 1
ATOM 8130 N N . VAL A 1 994 ? 19.923 -8.415 -32.475 1.00 88.62 994 VAL A N 1
ATOM 8131 C CA . VAL A 1 994 ? 18.900 -9.324 -31.949 1.00 88.62 994 VAL A CA 1
ATOM 8132 C C . VAL A 1 994 ? 17.746 -8.541 -31.303 1.00 88.62 994 VAL A C 1
ATOM 8134 O O . VAL A 1 994 ? 16.584 -8.776 -31.628 1.00 88.62 994 VAL A O 1
ATOM 8137 N N . TYR A 1 995 ? 18.055 -7.549 -30.461 1.00 90.56 995 TYR A N 1
ATOM 8138 C CA . TYR A 1 995 ? 17.042 -6.648 -29.899 1.00 90.56 995 TYR A CA 1
ATOM 8139 C C . TYR A 1 995 ? 16.324 -5.819 -30.982 1.00 90.56 995 TYR A C 1
ATOM 8141 O O . TYR A 1 995 ? 15.104 -5.673 -30.948 1.00 90.56 995 TYR A O 1
ATOM 8149 N N . GLU A 1 996 ? 17.056 -5.310 -31.979 1.00 88.25 996 GLU A N 1
ATOM 8150 C CA . GLU A 1 996 ? 16.470 -4.569 -33.106 1.00 88.25 996 GLU A CA 1
ATOM 8151 C C . GLU A 1 996 ? 15.501 -5.427 -33.935 1.00 88.25 996 GLU A C 1
ATOM 8153 O O . GLU A 1 996 ? 14.458 -4.923 -34.347 1.00 88.25 996 GLU A O 1
ATOM 8158 N N . PHE A 1 997 ? 15.787 -6.716 -34.136 1.00 89.25 997 PHE A N 1
ATOM 8159 C CA . PHE A 1 997 ? 14.862 -7.617 -34.819 1.00 89.25 997 PHE A CA 1
ATOM 8160 C C . PHE A 1 997 ? 13.587 -7.877 -34.010 1.00 89.25 997 PHE A C 1
ATOM 8162 O O . PHE A 1 997 ? 12.502 -7.884 -34.588 1.00 89.25 997 PHE A O 1
ATOM 8169 N N . VAL A 1 998 ? 13.680 -8.003 -32.681 1.00 93.56 998 VAL A N 1
ATOM 8170 C CA . VAL A 1 998 ? 12.484 -8.101 -31.822 1.00 93.56 998 VAL A CA 1
ATOM 8171 C C . VAL A 1 998 ? 11.631 -6.842 -31.921 1.00 93.56 998 VAL A C 1
ATOM 8173 O O . VAL A 1 998 ? 10.416 -6.940 -32.061 1.00 93.56 998 VAL A O 1
ATOM 8176 N N . LEU A 1 999 ? 12.249 -5.657 -31.919 1.00 91.81 999 LEU A N 1
ATOM 8177 C CA . LEU A 1 999 ? 11.518 -4.405 -32.128 1.00 91.81 999 LEU A CA 1
ATOM 8178 C C . LEU A 1 999 ? 10.848 -4.344 -33.504 1.00 91.81 999 LEU A C 1
ATOM 8180 O O . LEU A 1 999 ? 9.719 -3.872 -33.597 1.00 91.81 999 LEU A O 1
ATOM 8184 N N . ASN A 1 1000 ? 11.515 -4.828 -34.555 1.00 88.94 1000 ASN A N 1
ATOM 8185 C CA . ASN A 1 1000 ? 10.929 -4.894 -35.894 1.00 88.94 1000 ASN A CA 1
ATOM 8186 C C . ASN A 1 1000 ? 9.728 -5.847 -35.940 1.00 88.94 1000 ASN A C 1
ATOM 8188 O O . ASN A 1 1000 ? 8.730 -5.518 -36.575 1.00 88.94 1000 ASN A O 1
ATOM 8192 N N . ALA A 1 1001 ? 9.784 -6.984 -35.239 1.00 90.50 1001 ALA A N 1
ATOM 8193 C CA . ALA A 1 1001 ? 8.636 -7.875 -35.112 1.00 90.50 1001 ALA A CA 1
ATOM 8194 C C . ALA A 1 1001 ? 7.479 -7.174 -34.379 1.00 90.50 1001 ALA A C 1
ATOM 8196 O O . ALA A 1 1001 ? 6.379 -7.074 -34.921 1.00 90.50 1001 ALA A O 1
ATOM 8197 N N . LEU A 1 1002 ? 7.740 -6.611 -33.191 1.00 91.75 1002 LEU A N 1
ATOM 8198 C CA . LEU A 1 1002 ? 6.744 -5.914 -32.362 1.00 91.75 1002 LEU A CA 1
ATOM 8199 C C . LEU A 1 1002 ? 6.124 -4.677 -33.037 1.00 91.75 1002 LEU A C 1
ATOM 8201 O O . LEU A 1 1002 ? 5.063 -4.217 -32.623 1.00 91.75 1002 LEU A O 1
ATOM 8205 N N . GLU A 1 1003 ? 6.761 -4.139 -34.078 1.00 87.75 1003 GLU A N 1
ATOM 8206 C CA . GLU A 1 1003 ? 6.247 -3.022 -34.871 1.00 87.75 1003 GLU A CA 1
ATOM 8207 C C . GLU A 1 1003 ? 4.995 -3.383 -35.696 1.00 87.75 1003 GLU A C 1
ATOM 8209 O O . GLU A 1 1003 ? 4.197 -2.502 -36.038 1.00 87.75 1003 GLU A O 1
ATOM 8214 N N . HIS A 1 1004 ? 4.821 -4.661 -36.040 1.00 84.38 1004 HIS A N 1
ATOM 8215 C CA . HIS A 1 1004 ? 3.730 -5.128 -36.887 1.00 84.38 1004 HIS A CA 1
ATOM 8216 C C . HIS A 1 1004 ? 2.459 -5.407 -36.081 1.00 84.38 1004 HIS A C 1
ATOM 8218 O O . HIS A 1 1004 ? 2.443 -6.285 -35.229 1.00 84.38 1004 HIS A O 1
ATOM 8224 N N . SER A 1 1005 ? 1.354 -4.736 -36.419 1.00 78.44 1005 SER A N 1
ATOM 8225 C CA . SER A 1 1005 ? 0.036 -4.997 -35.816 1.00 78.44 1005 SER A CA 1
ATOM 8226 C C . SER A 1 1005 ? -0.697 -6.202 -36.417 1.00 78.44 1005 SER A C 1
ATOM 8228 O O . SER A 1 1005 ? -1.717 -6.635 -35.895 1.00 78.44 1005 SER A O 1
ATOM 8230 N N . GLU A 1 1006 ? -0.219 -6.733 -37.543 1.00 79.31 1006 GLU A N 1
ATOM 8231 C CA . GLU A 1 1006 ? -0.797 -7.903 -38.208 1.00 79.31 1006 GLU A CA 1
ATOM 8232 C C . GLU A 1 1006 ? -0.106 -9.168 -37.684 1.00 79.31 1006 GLU A C 1
ATOM 8234 O O . GLU A 1 1006 ? 1.098 -9.339 -37.886 1.00 79.31 1006 GLU A O 1
ATOM 8239 N N . PHE A 1 1007 ? -0.863 -10.073 -37.054 1.00 82.38 1007 PHE A N 1
ATOM 8240 C CA . PHE A 1 1007 ? -0.306 -11.269 -36.408 1.00 82.38 1007 PHE A CA 1
ATOM 8241 C C . PHE A 1 1007 ? 0.554 -12.134 -37.344 1.00 82.38 1007 PHE A C 1
ATOM 8243 O O . PHE A 1 1007 ? 1.616 -12.618 -36.955 1.00 82.38 1007 PHE A O 1
ATOM 8250 N N . GLU A 1 1008 ? 0.131 -12.311 -38.600 1.00 80.44 1008 GLU A N 1
ATOM 8251 C CA . GLU A 1 1008 ? 0.895 -13.087 -39.583 1.00 80.44 1008 GLU A CA 1
ATOM 8252 C C . GLU A 1 1008 ? 2.266 -12.471 -39.882 1.00 80.44 1008 GLU A C 1
ATOM 8254 O O . GLU A 1 1008 ? 3.243 -13.203 -40.004 1.00 80.44 1008 GLU A O 1
ATOM 8259 N N . ARG A 1 1009 ? 2.366 -11.137 -39.951 1.00 80.00 1009 ARG A N 1
ATOM 8260 C CA . ARG A 1 1009 ? 3.655 -10.466 -40.172 1.00 80.00 1009 ARG A CA 1
ATOM 8261 C C . ARG A 1 1009 ? 4.517 -10.484 -38.918 1.00 80.00 1009 ARG A C 1
ATOM 8263 O O . ARG A 1 1009 ? 5.703 -10.779 -39.012 1.00 80.00 1009 ARG A O 1
ATOM 8270 N N . PHE A 1 1010 ? 3.911 -10.226 -37.759 1.00 88.44 1010 PHE A N 1
ATOM 8271 C CA . PHE A 1 1010 ? 4.584 -10.314 -36.465 1.00 88.44 1010 PHE A CA 1
ATOM 8272 C C . PHE A 1 1010 ? 5.257 -11.679 -36.275 1.00 88.44 1010 PHE A C 1
ATOM 8274 O O . PHE A 1 1010 ? 6.450 -11.737 -35.981 1.00 88.44 1010 PHE A O 1
ATOM 8281 N N . GLN A 1 1011 ? 4.523 -12.777 -36.493 1.00 88.12 1011 GLN A N 1
ATOM 8282 C CA . GLN A 1 1011 ? 5.076 -14.109 -36.255 1.00 88.12 1011 GLN A CA 1
ATOM 8283 C C . GLN A 1 1011 ? 6.204 -14.460 -37.232 1.00 88.12 1011 GLN A C 1
ATOM 8285 O O . GLN A 1 1011 ? 7.171 -15.082 -36.811 1.00 88.12 1011 GLN A O 1
ATOM 8290 N N . SER A 1 1012 ? 6.112 -14.062 -38.509 1.00 83.75 1012 SER A N 1
ATOM 8291 C CA . SER A 1 1012 ? 7.162 -14.346 -39.499 1.00 83.75 1012 SER A CA 1
ATOM 8292 C C . SER A 1 1012 ? 8.464 -13.606 -39.186 1.00 83.75 1012 SER A C 1
ATOM 8294 O O . SER A 1 1012 ? 9.544 -14.184 -39.306 1.00 83.75 1012 SER A O 1
ATOM 8296 N N . GLU A 1 1013 ? 8.375 -12.352 -38.737 1.00 87.25 1013 GLU A N 1
ATOM 8297 C CA . GLU A 1 1013 ? 9.546 -11.586 -38.292 1.00 87.25 1013 GLU A CA 1
ATOM 8298 C C . GLU A 1 1013 ? 10.114 -12.136 -36.975 1.00 87.25 1013 GLU A C 1
ATOM 8300 O O . GLU A 1 1013 ? 11.329 -12.201 -36.801 1.00 87.25 1013 GLU A O 1
ATOM 8305 N N . LEU A 1 1014 ? 9.264 -12.596 -36.050 1.00 91.81 1014 LEU A N 1
ATOM 8306 C CA . LEU A 1 1014 ? 9.728 -13.230 -34.815 1.00 91.81 1014 LEU A CA 1
ATOM 8307 C C . LEU A 1 1014 ? 10.393 -14.594 -35.077 1.00 91.81 1014 LEU A C 1
ATOM 8309 O O . LEU A 1 1014 ? 11.425 -14.895 -34.474 1.00 91.81 1014 LEU A O 1
ATOM 8313 N N . GLU A 1 1015 ? 9.858 -15.390 -36.009 1.00 90.56 1015 GLU A N 1
ATOM 8314 C CA . GLU A 1 1015 ? 10.435 -16.671 -36.437 1.00 90.56 1015 GLU A CA 1
ATOM 8315 C C . GLU A 1 1015 ? 11.867 -16.492 -36.969 1.00 90.56 1015 GLU A C 1
ATOM 8317 O O . GLU A 1 1015 ? 12.736 -17.325 -36.715 1.00 90.56 1015 GLU A O 1
ATOM 8322 N N . HIS A 1 1016 ? 12.161 -15.371 -37.635 1.00 85.94 1016 HIS A N 1
ATOM 8323 C CA . HIS A 1 1016 ? 13.519 -15.058 -38.081 1.00 85.94 1016 HIS A CA 1
ATOM 8324 C C . HIS A 1 1016 ? 14.522 -14.980 -36.919 1.00 85.94 1016 HIS A C 1
ATOM 8326 O O . HIS A 1 1016 ? 15.613 -15.554 -36.996 1.00 85.94 1016 HIS A O 1
ATOM 8332 N N . VAL A 1 1017 ? 14.157 -14.295 -35.831 1.00 89.50 1017 VAL A N 1
ATOM 8333 C CA . VAL A 1 1017 ? 15.027 -14.142 -34.651 1.00 89.50 1017 VAL A CA 1
ATOM 8334 C C . VAL A 1 1017 ? 15.140 -15.445 -33.870 1.00 89.50 1017 VAL A C 1
ATOM 8336 O O . VAL A 1 1017 ? 16.206 -15.776 -33.358 1.00 89.50 1017 VAL A O 1
ATOM 8339 N N . HIS A 1 1018 ? 14.057 -16.215 -33.829 1.00 93.75 1018 HIS A N 1
ATOM 8340 C CA . HIS A 1 1018 ? 14.058 -17.583 -33.327 1.00 93.75 1018 HIS A CA 1
ATOM 8341 C C . HIS A 1 1018 ? 15.070 -18.464 -34.088 1.00 93.75 1018 HIS A C 1
ATOM 8343 O O . HIS A 1 1018 ? 15.956 -19.065 -33.478 1.00 93.75 1018 HIS A O 1
ATOM 8349 N N . ASN A 1 1019 ? 15.024 -18.465 -35.426 1.00 90.25 1019 ASN A N 1
ATOM 8350 C CA . ASN A 1 1019 ? 15.910 -19.279 -36.267 1.00 90.25 1019 ASN A CA 1
ATOM 8351 C C . ASN A 1 1019 ? 17.387 -18.918 -36.068 1.00 90.25 1019 ASN A C 1
ATOM 8353 O O . ASN A 1 1019 ? 18.250 -19.797 -36.062 1.00 90.25 1019 ASN A O 1
ATOM 8357 N N . LEU A 1 1020 ? 17.681 -17.628 -35.874 1.00 88.62 1020 LEU A N 1
ATOM 8358 C CA . LEU A 1 1020 ? 19.025 -17.161 -35.549 1.00 88.62 1020 LEU A CA 1
ATOM 8359 C C . LEU A 1 1020 ? 19.565 -17.866 -34.296 1.00 88.62 1020 LEU A C 1
ATOM 8361 O O . LEU A 1 1020 ? 20.692 -18.352 -34.313 1.00 88.62 1020 LEU A O 1
ATOM 8365 N N . MET A 1 1021 ? 18.773 -17.978 -33.229 1.00 92.25 1021 MET A N 1
ATOM 8366 C CA . MET A 1 1021 ? 19.232 -18.608 -31.986 1.00 92.25 1021 MET A CA 1
ATOM 8367 C C . MET A 1 1021 ? 19.423 -20.113 -32.105 1.00 92.25 1021 MET A C 1
ATOM 8369 O O . MET A 1 1021 ? 20.384 -20.642 -31.549 1.00 92.25 1021 MET A O 1
ATOM 8373 N N . HIS A 1 1022 ? 18.575 -20.788 -32.877 1.00 93.06 1022 HIS A N 1
ATOM 8374 C CA . HIS A 1 1022 ? 18.765 -22.194 -33.220 1.00 93.06 1022 HIS A CA 1
ATOM 8375 C C . HIS A 1 1022 ? 20.144 -22.455 -33.842 1.00 93.06 1022 HIS A C 1
ATOM 8377 O O . HIS A 1 1022 ? 20.882 -23.331 -33.385 1.00 93.06 1022 HIS A O 1
ATOM 8383 N N . VAL A 1 1023 ? 20.526 -21.647 -34.835 1.00 89.06 1023 VAL A N 1
ATOM 8384 C CA . VAL A 1 1023 ? 21.816 -21.791 -35.525 1.00 89.06 1023 VAL A CA 1
ATOM 8385 C C . VAL A 1 1023 ? 22.984 -21.387 -34.627 1.00 89.06 1023 VAL A C 1
ATOM 8387 O O . VAL A 1 1023 ? 23.958 -22.124 -34.541 1.00 89.06 1023 VAL A O 1
ATOM 8390 N N . LEU A 1 1024 ? 22.879 -20.276 -33.893 1.00 90.00 1024 LEU A N 1
ATOM 8391 C CA . LEU A 1 1024 ? 23.961 -19.794 -33.027 1.00 90.00 1024 LEU A CA 1
ATOM 8392 C C . LEU A 1 1024 ? 24.291 -20.730 -31.863 1.00 90.00 1024 LEU A C 1
ATOM 8394 O O . LEU A 1 1024 ? 25.448 -20.810 -31.457 1.00 90.00 1024 LEU A O 1
ATOM 8398 N N . VAL A 1 1025 ? 23.285 -21.395 -31.294 1.00 93.56 1025 VAL A N 1
ATOM 8399 C CA . VAL A 1 1025 ? 23.477 -22.335 -30.180 1.00 93.56 1025 VAL A CA 1
ATOM 8400 C C . VAL A 1 1025 ? 23.905 -23.713 -30.687 1.00 93.56 1025 VAL A C 1
ATOM 8402 O O . VAL A 1 1025 ? 24.678 -24.398 -30.017 1.00 93.56 1025 VAL A O 1
ATOM 8405 N N . GLY A 1 1026 ? 23.388 -24.137 -31.843 1.00 90.75 1026 GLY A N 1
ATOM 8406 C CA . GLY A 1 1026 ? 23.648 -25.464 -32.397 1.00 90.75 1026 GLY A CA 1
ATOM 8407 C C . GLY A 1 1026 ? 24.920 -25.578 -33.234 1.00 90.75 1026 GLY A C 1
ATOM 8408 O O . GLY A 1 1026 ? 25.493 -26.663 -33.287 1.00 90.75 1026 GLY A O 1
ATOM 8409 N N . GLY A 1 1027 ? 25.356 -24.482 -33.859 1.00 87.75 1027 GLY A N 1
ATOM 8410 C CA . GLY A 1 1027 ? 26.532 -24.425 -34.725 1.00 87.75 1027 GLY A CA 1
ATOM 8411 C C . GLY A 1 1027 ? 26.474 -25.403 -35.889 1.00 87.75 1027 GLY A C 1
ATOM 8412 O O . GLY A 1 1027 ? 25.411 -25.658 -36.463 1.00 87.75 1027 GLY A O 1
ATOM 8413 N N . TRP A 1 1028 ? 27.632 -25.971 -36.221 1.00 83.75 1028 TRP A N 1
ATOM 8414 C CA . TRP A 1 1028 ? 27.822 -26.845 -37.385 1.00 83.75 1028 TRP A CA 1
ATOM 8415 C C . TRP A 1 1028 ? 27.548 -28.327 -37.052 1.00 83.75 1028 TRP A C 1
ATOM 8417 O O . TRP A 1 1028 ? 27.646 -29.200 -37.915 1.00 83.75 1028 TRP A O 1
ATOM 8427 N N . ALA A 1 1029 ? 27.200 -28.635 -35.796 1.00 85.06 1029 ALA A N 1
ATOM 8428 C CA . ALA A 1 1029 ? 26.979 -29.996 -35.316 1.00 85.06 1029 ALA A CA 1
ATOM 8429 C C . ALA A 1 1029 ? 25.636 -30.584 -35.793 1.00 85.06 1029 ALA A C 1
ATOM 8431 O O . ALA A 1 1029 ? 24.593 -29.937 -35.724 1.00 85.06 1029 ALA A O 1
ATOM 8432 N N . THR A 1 1030 ? 25.640 -31.855 -36.215 1.00 82.75 1030 THR A N 1
ATOM 8433 C CA . THR A 1 1030 ? 24.469 -32.530 -36.809 1.00 82.75 1030 THR A CA 1
ATOM 8434 C C . THR A 1 1030 ? 23.313 -32.756 -35.829 1.00 82.75 1030 THR A C 1
ATOM 8436 O O . THR A 1 1030 ? 22.161 -32.553 -36.198 1.00 82.75 1030 THR A O 1
ATOM 8439 N N . TYR A 1 1031 ? 23.594 -33.169 -34.589 1.00 89.75 1031 TYR A N 1
ATOM 8440 C CA . TYR A 1 1031 ? 22.582 -33.491 -33.567 1.00 89.75 1031 TYR A CA 1
ATOM 8441 C C . TYR A 1 1031 ? 22.385 -32.326 -32.590 1.00 89.75 1031 TYR A C 1
ATOM 8443 O O . TYR A 1 1031 ? 22.525 -32.483 -31.379 1.00 89.75 1031 TYR A O 1
ATOM 8451 N N . SER A 1 1032 ? 22.137 -31.130 -33.119 1.00 91.50 1032 SER A N 1
ATOM 8452 C CA . SER A 1 1032 ? 22.165 -29.885 -32.347 1.00 91.50 1032 SER A CA 1
ATOM 8453 C C . SER A 1 1032 ? 20.896 -29.045 -32.512 1.00 91.50 1032 SER A C 1
ATOM 8455 O O . SER A 1 1032 ? 19.992 -29.380 -33.284 1.00 91.50 1032 SER A O 1
ATOM 8457 N N . MET A 1 1033 ? 20.863 -27.900 -31.823 1.00 92.12 1033 MET A N 1
ATOM 8458 C CA . MET A 1 1033 ? 19.846 -26.857 -31.997 1.00 92.12 1033 MET A CA 1
ATOM 8459 C C . MET A 1 1033 ? 19.751 -26.312 -33.434 1.00 92.12 1033 MET A C 1
ATOM 8461 O O . MET A 1 1033 ? 18.712 -25.752 -33.779 1.00 92.12 1033 MET A O 1
ATOM 8465 N N . SER A 1 1034 ? 20.763 -26.513 -34.289 1.00 88.88 1034 SER A N 1
ATOM 8466 C CA . SER A 1 1034 ? 20.764 -26.069 -35.689 1.00 88.88 1034 SER A CA 1
ATOM 8467 C C . SER A 1 1034 ? 20.124 -27.087 -36.646 1.00 88.88 1034 SER A C 1
ATOM 8469 O O . SER A 1 1034 ? 19.950 -26.806 -37.833 1.00 88.88 1034 SER A O 1
ATOM 8471 N N . CYS A 1 1035 ? 19.689 -28.248 -36.139 1.00 87.56 1035 CYS A N 1
ATOM 8472 C CA . CYS A 1 1035 ? 18.983 -29.257 -36.918 1.00 87.56 1035 CYS A CA 1
ATOM 8473 C C . CYS A 1 1035 ? 17.514 -29.374 -36.496 1.00 87.56 1035 CYS A C 1
ATOM 8475 O O . CYS A 1 1035 ? 17.205 -29.796 -35.380 1.00 87.56 1035 CYS A O 1
ATOM 8477 N N . LEU A 1 1036 ? 16.590 -29.099 -37.422 1.00 87.00 1036 LEU A N 1
ATOM 8478 C CA . LEU A 1 1036 ? 15.142 -29.167 -37.186 1.00 87.00 1036 LEU A CA 1
ATOM 8479 C C . LEU A 1 1036 ? 14.690 -30.528 -36.618 1.00 87.00 1036 LEU A C 1
ATOM 8481 O O . LEU A 1 1036 ? 13.776 -30.591 -35.801 1.00 87.00 1036 LEU A O 1
ATOM 8485 N N . ALA A 1 1037 ? 15.329 -31.631 -37.020 1.00 85.94 1037 ALA A N 1
ATOM 8486 C CA . ALA A 1 1037 ? 14.953 -32.973 -36.566 1.00 85.94 1037 ALA A CA 1
ATOM 8487 C C . ALA A 1 1037 ? 15.317 -33.252 -35.101 1.00 85.94 1037 ALA A C 1
ATOM 8489 O O . ALA A 1 1037 ? 14.675 -34.086 -34.462 1.00 85.94 1037 ALA A O 1
ATOM 8490 N N . TYR A 1 1038 ? 16.320 -32.554 -34.564 1.00 90.31 1038 TYR A N 1
ATOM 8491 C CA . TYR A 1 1038 ? 16.920 -32.886 -33.271 1.00 90.31 1038 TYR A CA 1
ATOM 8492 C C . TYR A 1 1038 ? 16.842 -31.753 -32.247 1.00 90.31 1038 TYR A C 1
ATOM 8494 O O . TYR A 1 1038 ? 16.973 -32.027 -31.058 1.00 90.31 1038 TYR A O 1
ATOM 8502 N N . ALA A 1 1039 ? 16.561 -30.517 -32.669 1.00 92.69 1039 ALA A N 1
ATOM 8503 C CA . ALA A 1 1039 ? 16.602 -29.340 -31.803 1.00 92.69 1039 ALA A CA 1
ATOM 8504 C C . ALA A 1 1039 ? 15.779 -29.493 -30.510 1.00 92.69 1039 ALA A C 1
ATOM 8506 O O . ALA A 1 1039 ? 16.290 -29.220 -29.431 1.00 92.69 1039 ALA A O 1
ATOM 8507 N N . ALA A 1 1040 ? 14.546 -30.006 -30.590 1.00 95.06 1040 ALA A N 1
ATOM 8508 C CA . ALA A 1 1040 ? 13.673 -30.157 -29.420 1.00 95.06 1040 ALA A CA 1
ATOM 8509 C C . ALA A 1 1040 ? 14.141 -31.204 -28.390 1.00 95.06 1040 ALA A C 1
ATOM 8511 O O . ALA A 1 1040 ? 13.611 -31.233 -27.283 1.00 95.06 1040 ALA A O 1
ATOM 8512 N N . TYR A 1 1041 ? 15.114 -32.062 -28.727 1.00 95.50 1041 TYR A N 1
ATOM 8513 C CA . TYR A 1 1041 ? 15.710 -32.999 -27.765 1.00 95.50 1041 TYR A CA 1
ATOM 8514 C C . TYR A 1 1041 ? 16.706 -32.312 -26.823 1.00 95.50 1041 TYR A C 1
ATOM 8516 O O . TYR A 1 1041 ? 16.984 -32.835 -25.739 1.00 95.50 1041 TYR A O 1
ATOM 8524 N N . ASP A 1 1042 ? 17.237 -31.148 -27.199 1.00 96.38 1042 ASP A N 1
ATOM 8525 C CA . ASP A 1 1042 ? 18.084 -30.347 -26.324 1.00 96.38 1042 ASP A CA 1
ATOM 8526 C C . ASP A 1 1042 ? 17.205 -29.522 -25.357 1.00 96.38 1042 ASP A C 1
ATOM 8528 O O . ASP A 1 1042 ? 16.399 -28.710 -25.810 1.00 96.38 1042 ASP A O 1
ATOM 8532 N N . PRO A 1 1043 ? 17.348 -29.659 -24.025 1.00 96.25 1043 PRO A N 1
ATOM 8533 C CA . PRO A 1 1043 ? 16.523 -28.928 -23.061 1.00 96.25 1043 PRO A CA 1
ATOM 8534 C C . PRO A 1 1043 ? 16.587 -27.394 -23.170 1.00 96.25 1043 PRO A C 1
ATOM 8536 O O . PRO A 1 1043 ? 15.640 -26.722 -22.758 1.00 96.25 1043 PRO A O 1
ATOM 8539 N N . ILE A 1 1044 ? 17.655 -26.814 -23.742 1.00 96.81 1044 ILE A N 1
ATOM 8540 C CA . ILE A 1 1044 ? 17.736 -25.355 -23.950 1.00 96.81 1044 ILE A CA 1
ATOM 8541 C C . ILE A 1 1044 ? 16.704 -24.852 -24.968 1.00 96.81 1044 ILE A C 1
ATOM 8543 O O . ILE A 1 1044 ? 16.334 -23.678 -24.928 1.00 96.81 1044 ILE A O 1
ATOM 8547 N N . PHE A 1 1045 ? 16.193 -25.742 -25.829 1.00 97.62 1045 PHE A N 1
ATOM 8548 C CA . PHE A 1 1045 ? 15.080 -25.473 -26.735 1.00 97.62 1045 PHE A CA 1
ATOM 8549 C C . PHE A 1 1045 ? 13.905 -24.839 -25.994 1.00 97.62 1045 PHE A C 1
ATOM 8551 O O . PHE A 1 1045 ? 13.392 -23.808 -26.414 1.00 97.62 1045 PHE A O 1
ATOM 8558 N N . TYR A 1 1046 ? 13.524 -25.401 -24.848 1.00 97.88 1046 TYR A N 1
ATOM 8559 C CA . TYR A 1 1046 ? 12.343 -24.954 -24.114 1.00 97.88 1046 TYR A CA 1
ATOM 8560 C C . TYR A 1 1046 ? 12.580 -23.614 -23.403 1.00 97.88 1046 TYR A C 1
ATOM 8562 O O . TYR A 1 1046 ? 11.667 -22.797 -23.332 1.00 97.88 1046 TYR A O 1
ATOM 8570 N N . LEU A 1 1047 ? 13.815 -23.309 -22.982 1.00 97.62 1047 LEU A N 1
ATOM 8571 C CA . LEU A 1 1047 ? 14.159 -21.974 -22.467 1.00 97.62 1047 LEU A CA 1
ATOM 8572 C C . LEU A 1 1047 ? 14.103 -20.906 -23.571 1.00 97.62 1047 LEU A C 1
ATOM 8574 O O . LEU A 1 1047 ? 13.640 -19.784 -23.346 1.00 97.62 1047 LEU A O 1
ATOM 8578 N N . HIS A 1 1048 ? 14.569 -21.260 -24.773 1.00 97.38 1048 HIS A N 1
ATOM 8579 C CA . HIS A 1 1048 ? 14.512 -20.399 -25.951 1.00 97.38 1048 HIS A CA 1
ATOM 8580 C C . HIS A 1 1048 ? 13.064 -20.153 -26.401 1.00 97.38 1048 HIS A C 1
ATOM 8582 O O . HIS A 1 1048 ? 12.662 -19.002 -26.577 1.00 97.38 1048 HIS A O 1
ATOM 8588 N N . HIS A 1 1049 ? 12.262 -21.212 -26.524 1.00 97.94 1049 HIS A N 1
ATOM 8589 C CA . HIS A 1 1049 ? 10.861 -21.134 -26.942 1.00 97.94 1049 HIS A CA 1
ATOM 8590 C C . HIS A 1 1049 ? 9.960 -20.487 -25.890 1.00 97.94 1049 HIS A C 1
ATOM 8592 O O . HIS A 1 1049 ? 9.021 -19.789 -26.260 1.00 97.94 1049 HIS A O 1
ATOM 8598 N N . SER A 1 1050 ? 10.290 -20.593 -24.598 1.00 97.62 1050 SER A N 1
ATOM 8599 C CA . SER A 1 1050 ? 9.629 -19.813 -23.543 1.00 97.62 1050 SER A CA 1
ATOM 8600 C C . SER A 1 1050 ? 9.831 -18.301 -23.741 1.00 97.62 1050 SER A C 1
ATOM 8602 O O . SER A 1 1050 ? 8.887 -17.529 -23.563 1.00 97.62 1050 SER A O 1
ATOM 8604 N N . MET A 1 1051 ? 11.017 -17.871 -24.203 1.00 97.12 1051 MET A N 1
ATOM 8605 C CA . MET A 1 1051 ? 11.279 -16.470 -24.569 1.00 97.12 1051 MET A CA 1
ATOM 8606 C C . MET A 1 1051 ? 10.569 -16.057 -25.865 1.00 97.12 1051 MET A C 1
ATOM 8608 O O . MET A 1 1051 ? 10.029 -14.957 -25.936 1.00 97.12 1051 MET A O 1
ATOM 8612 N N . VAL A 1 1052 ? 10.525 -16.916 -26.887 1.00 97.94 1052 VAL A N 1
ATOM 8613 C CA . VAL A 1 1052 ? 9.766 -16.634 -28.123 1.00 97.94 1052 VAL A CA 1
ATOM 8614 C C . VAL A 1 1052 ? 8.279 -16.445 -27.811 1.00 97.94 1052 VAL A C 1
ATOM 8616 O O . VAL A 1 1052 ? 7.670 -15.464 -28.237 1.00 97.94 1052 VAL A O 1
ATOM 8619 N N . ASP A 1 1053 ? 7.719 -17.333 -26.993 1.00 97.44 1053 ASP A N 1
ATOM 8620 C CA . ASP A 1 1053 ? 6.340 -17.255 -26.521 1.00 97.44 1053 ASP A CA 1
ATOM 8621 C C . ASP A 1 1053 ? 6.079 -16.002 -25.666 1.00 97.44 1053 ASP A C 1
ATOM 8623 O O . ASP A 1 1053 ? 5.024 -15.375 -25.765 1.00 97.44 1053 ASP A O 1
ATOM 8627 N N . ARG A 1 1054 ? 7.085 -15.561 -24.901 1.00 95.56 1054 ARG A N 1
ATOM 8628 C CA . ARG A 1 1054 ? 7.035 -14.322 -24.119 1.00 95.56 1054 ARG A CA 1
ATOM 8629 C C . ARG A 1 1054 ? 6.989 -13.082 -25.001 1.00 95.56 1054 ARG A C 1
ATOM 8631 O O . ARG A 1 1054 ? 6.211 -12.175 -24.724 1.00 95.56 1054 ARG A O 1
ATOM 8638 N N . VAL A 1 1055 ? 7.784 -13.026 -26.074 1.00 96.75 1055 VAL A N 1
ATOM 8639 C CA . VAL A 1 1055 ? 7.700 -11.923 -27.051 1.00 96.75 1055 VAL A CA 1
ATOM 8640 C C . VAL A 1 1055 ? 6.309 -11.885 -27.688 1.00 96.75 1055 VAL A C 1
ATOM 8642 O O . VAL A 1 1055 ? 5.774 -10.799 -27.918 1.00 96.75 1055 VAL A O 1
ATOM 8645 N N . TRP A 1 1056 ? 5.684 -13.045 -27.918 1.00 94.81 1056 TRP A N 1
ATOM 8646 C CA . TRP A 1 1056 ? 4.287 -13.097 -28.343 1.00 94.81 1056 TRP A CA 1
ATOM 8647 C C . TRP A 1 1056 ? 3.334 -12.546 -27.277 1.00 94.81 1056 TRP A C 1
ATOM 8649 O O . TRP A 1 1056 ? 2.524 -11.688 -27.613 1.00 94.81 1056 TRP A O 1
ATOM 8659 N N . ALA A 1 1057 ? 3.469 -12.920 -26.003 1.00 88.75 1057 ALA A N 1
ATOM 8660 C CA . ALA A 1 1057 ? 2.663 -12.335 -24.925 1.00 88.75 1057 ALA A CA 1
ATOM 8661 C C . ALA A 1 1057 ? 2.810 -10.799 -24.844 1.00 88.75 1057 ALA A C 1
ATOM 8663 O O . ALA A 1 1057 ? 1.813 -10.085 -24.764 1.00 88.75 1057 ALA A O 1
ATOM 8664 N N . VAL A 1 1058 ? 4.031 -10.267 -24.987 1.00 87.62 1058 VAL A N 1
ATOM 8665 C CA . VAL A 1 1058 ? 4.281 -8.813 -25.077 1.00 87.62 1058 VAL A CA 1
ATOM 8666 C C . VAL A 1 1058 ? 3.532 -8.187 -26.252 1.00 87.62 1058 VAL A C 1
ATOM 8668 O O . VAL A 1 1058 ? 2.899 -7.143 -26.100 1.00 87.62 1058 VAL A O 1
ATOM 8671 N N . TRP A 1 1059 ? 3.569 -8.822 -27.426 1.00 90.50 1059 TRP A N 1
ATOM 8672 C CA . TRP A 1 1059 ? 2.816 -8.358 -28.589 1.00 90.50 1059 TRP A CA 1
ATOM 8673 C C . TRP A 1 1059 ? 1.302 -8.358 -28.338 1.00 90.50 1059 TRP A C 1
ATOM 8675 O O . TRP A 1 1059 ? 0.626 -7.414 -28.750 1.00 90.50 1059 TRP A O 1
ATOM 8685 N N . GLN A 1 1060 ? 0.775 -9.376 -27.649 1.00 81.31 1060 GLN A N 1
ATOM 8686 C CA . GLN A 1 1060 ? -0.642 -9.456 -27.282 1.00 81.31 1060 GLN A CA 1
ATOM 8687 C C . GLN A 1 1060 ? -1.037 -8.298 -26.356 1.00 81.31 1060 GLN A C 1
ATOM 8689 O O . GLN A 1 1060 ? -2.043 -7.643 -26.616 1.00 81.31 1060 GLN A O 1
ATOM 8694 N N . GLU A 1 1061 ? -0.211 -7.958 -25.365 1.00 79.75 1061 GLU A N 1
ATOM 8695 C CA . GLU A 1 1061 ? -0.468 -6.805 -24.491 1.00 79.75 1061 GLU A CA 1
ATOM 8696 C C . GLU A 1 1061 ? -0.441 -5.466 -25.236 1.00 79.75 1061 GLU A C 1
ATOM 8698 O O . GLU A 1 1061 ? -1.318 -4.617 -25.049 1.00 79.75 1061 GLU A O 1
ATOM 8703 N N . MET A 1 1062 ? 0.521 -5.284 -26.147 1.00 76.44 1062 MET A N 1
ATOM 8704 C CA . MET A 1 1062 ? 0.610 -4.078 -26.984 1.00 76.44 1062 MET A CA 1
ATOM 8705 C C . MET A 1 1062 ? -0.626 -3.866 -27.869 1.00 76.44 1062 MET A C 1
ATOM 8707 O O . MET A 1 1062 ? -0.931 -2.730 -28.236 1.00 76.44 1062 MET A O 1
ATOM 8711 N N . HIS A 1 1063 ? -1.330 -4.944 -28.216 1.00 72.75 1063 HIS A N 1
ATOM 8712 C CA . HIS A 1 1063 ? -2.462 -4.940 -29.143 1.00 72.75 1063 HIS A CA 1
ATOM 8713 C C . HIS A 1 1063 ? -3.779 -5.370 -28.471 1.00 72.75 1063 HIS A C 1
ATOM 8715 O O . HIS A 1 1063 ? -4.731 -5.728 -29.165 1.00 72.75 1063 HIS A O 1
ATOM 8721 N N . SER A 1 1064 ? -3.866 -5.278 -27.137 1.00 60.44 1064 SER A N 1
ATOM 8722 C CA . SER A 1 1064 ? -4.997 -5.750 -26.318 1.00 60.44 1064 SER A CA 1
ATOM 8723 C C . SER A 1 1064 ? -6.372 -5.197 -26.739 1.00 60.44 1064 SER A C 1
ATOM 8725 O O . SER A 1 1064 ? -7.379 -5.892 -26.643 1.00 60.44 1064 SER A O 1
ATOM 8727 N N . ALA A 1 1065 ? -6.421 -3.988 -27.312 1.00 43.69 1065 ALA A N 1
ATOM 8728 C CA . ALA A 1 1065 ? -7.643 -3.357 -27.830 1.00 43.69 1065 ALA A CA 1
ATOM 8729 C C . ALA A 1 1065 ? -8.260 -4.038 -29.076 1.00 43.69 1065 ALA A C 1
ATOM 8731 O O . ALA A 1 1065 ? -9.356 -3.660 -29.490 1.00 43.69 1065 ALA A O 1
ATOM 8732 N N . PHE A 1 1066 ? -7.573 -5.005 -29.696 1.00 43.81 1066 PHE A N 1
ATOM 8733 C CA . PHE A 1 1066 ? -8.028 -5.707 -30.904 1.00 43.81 1066 PHE A CA 1
ATOM 8734 C C . PHE A 1 1066 ? -8.629 -7.097 -30.635 1.00 43.81 1066 PHE A C 1
ATOM 8736 O O . PHE A 1 1066 ? -9.068 -7.749 -31.585 1.00 43.81 1066 PHE A O 1
ATOM 8743 N N . PHE A 1 1067 ? -8.672 -7.560 -29.379 1.00 47.50 1067 PHE A N 1
ATOM 8744 C CA . PHE A 1 1067 ? -9.254 -8.860 -29.037 1.00 47.50 1067 PHE A CA 1
ATOM 8745 C C . PHE A 1 1067 ? -10.724 -8.704 -28.616 1.00 47.50 1067 PHE A C 1
ATOM 8747 O O . PHE A 1 1067 ? -11.005 -8.024 -27.628 1.00 47.50 1067 PHE A O 1
ATOM 8754 N N . PRO A 1 1068 ? -11.683 -9.297 -29.348 1.00 36.72 1068 PRO A N 1
ATOM 8755 C CA . PRO A 1 1068 ? -13.067 -9.344 -28.903 1.00 36.72 1068 PRO A CA 1
ATOM 8756 C C . PRO A 1 1068 ? -13.228 -10.286 -27.704 1.00 36.72 1068 PRO A C 1
ATOM 8758 O O . PRO A 1 1068 ? -12.493 -11.260 -27.548 1.00 36.72 1068 PRO A O 1
ATOM 8761 N N . ASP A 1 1069 ? -14.215 -9.966 -26.871 1.00 39.03 1069 ASP A N 1
ATOM 8762 C CA . ASP A 1 1069 ? -14.669 -10.747 -25.722 1.00 39.03 1069 ASP A CA 1
ATOM 8763 C C . ASP A 1 1069 ? -14.862 -12.242 -26.091 1.00 39.03 1069 ASP A C 1
ATOM 8765 O O . ASP A 1 1069 ? -15.583 -12.535 -27.050 1.00 39.03 1069 ASP A O 1
ATOM 8769 N N . PRO A 1 1070 ? -14.257 -13.197 -25.351 1.00 39.91 1070 PRO A N 1
ATOM 8770 C CA . PRO A 1 1070 ? -14.361 -14.633 -25.630 1.00 39.91 1070 PRO A CA 1
ATOM 8771 C C . PRO A 1 1070 ? -15.788 -15.199 -25.514 1.00 39.91 1070 PRO A C 1
ATOM 8773 O O . PRO A 1 1070 ? -16.030 -16.326 -25.947 1.00 39.91 1070 PRO A O 1
ATOM 8776 N N . SER A 1 1071 ? -16.749 -14.439 -24.970 1.00 36.59 1071 SER A N 1
ATOM 8777 C CA . SER A 1 1071 ? -18.176 -14.794 -24.976 1.00 36.59 1071 SER A CA 1
ATOM 8778 C C . SER A 1 1071 ? -18.847 -14.681 -26.356 1.00 36.59 1071 SER A C 1
ATOM 8780 O O . SER A 1 1071 ? -19.927 -15.241 -26.560 1.00 36.59 1071 SER A O 1
ATOM 8782 N N . TYR A 1 1072 ? -18.188 -14.045 -27.330 1.00 37.28 1072 TYR A N 1
ATOM 8783 C CA . TYR A 1 1072 ? -18.599 -14.011 -28.732 1.00 37.28 1072 TYR A CA 1
ATOM 8784 C C . TYR A 1 1072 ? -17.720 -14.974 -29.544 1.00 37.28 1072 TYR A C 1
ATOM 8786 O O . TYR A 1 1072 ? -16.543 -14.717 -29.784 1.00 37.28 1072 TYR A O 1
ATOM 8794 N N . GLY A 1 1073 ? -18.277 -16.119 -29.952 1.00 40.47 1073 GLY A N 1
ATOM 8795 C CA . GLY A 1 1073 ? -17.553 -17.152 -30.703 1.00 40.47 1073 GLY A CA 1
ATOM 8796 C C . GLY A 1 1073 ? -16.811 -16.645 -31.955 1.00 40.47 1073 GLY A C 1
ATOM 8797 O O . GLY A 1 1073 ? -17.232 -15.683 -32.586 1.00 40.47 1073 GLY A O 1
ATOM 8798 N N . SER A 1 1074 ? -15.707 -17.335 -32.291 1.00 42.22 1074 SER A N 1
ATOM 8799 C CA . SER A 1 1074 ? -14.800 -17.169 -33.450 1.00 42.22 1074 SER A CA 1
ATOM 8800 C C . SER A 1 1074 ? -14.774 -15.777 -34.114 1.00 42.22 1074 SER A C 1
ATOM 8802 O O . SER A 1 1074 ? -15.571 -15.500 -35.015 1.00 42.22 1074 SER A O 1
ATOM 8804 N N . PRO A 1 1075 ? -13.787 -14.919 -33.792 1.00 42.78 1075 PRO A N 1
ATOM 8805 C CA . PRO A 1 1075 ? -13.526 -13.736 -34.590 1.00 42.78 1075 PRO A CA 1
ATOM 8806 C C . PRO A 1 1075 ? -12.734 -14.162 -35.831 1.00 42.78 1075 PRO A C 1
ATOM 8808 O O . PRO A 1 1075 ? -11.513 -14.294 -35.791 1.00 42.78 1075 PRO A O 1
ATOM 8811 N N . CYS A 1 1076 ? -13.410 -14.416 -36.951 1.00 42.00 1076 CYS A N 1
ATOM 8812 C CA . CYS A 1 1076 ? -12.726 -14.586 -38.233 1.00 42.00 1076 CYS A CA 1
ATOM 8813 C C . CYS A 1 1076 ? -12.334 -13.218 -38.819 1.00 42.00 1076 CYS A C 1
ATOM 8815 O O . CYS A 1 1076 ? -13.185 -12.521 -39.369 1.00 42.00 1076 CYS A O 1
ATOM 8817 N N . PRO A 1 1077 ? -11.030 -12.882 -38.800 1.00 50.09 1077 PRO A N 1
ATOM 8818 C CA . PRO A 1 1077 ? -10.404 -12.303 -39.988 1.00 50.09 1077 PRO A CA 1
ATOM 8819 C C . PRO A 1 1077 ? -9.241 -13.160 -40.537 1.00 50.09 1077 PRO A C 1
ATOM 8821 O O . PRO A 1 1077 ? -8.668 -12.806 -41.561 1.00 50.09 1077 PRO A O 1
ATOM 8824 N N . TYR A 1 1078 ? -8.899 -14.295 -39.906 1.00 52.84 1078 TYR A N 1
ATOM 8825 C CA . TYR A 1 1078 ? -7.642 -15.030 -40.168 1.00 52.84 1078 TYR A CA 1
ATOM 8826 C C . TYR A 1 1078 ? -7.737 -16.255 -41.116 1.00 52.84 1078 TYR A C 1
ATOM 8828 O O . TYR A 1 1078 ? -6.737 -16.922 -41.372 1.00 52.84 1078 TYR A O 1
ATOM 8836 N N . GLY A 1 1079 ? -8.900 -16.524 -41.723 1.00 54.25 1079 GLY A N 1
ATOM 8837 C CA . GLY A 1 1079 ? -9.058 -17.515 -42.806 1.00 54.25 1079 GLY A CA 1
ATOM 8838 C C . GLY A 1 1079 ? -9.143 -18.996 -42.378 1.00 54.25 1079 GLY A C 1
ATOM 8839 O O . GLY A 1 1079 ? -8.980 -19.345 -41.212 1.00 54.25 1079 GLY A O 1
ATOM 8840 N N . ALA A 1 1080 ? -9.405 -19.888 -43.347 1.00 53.12 1080 ALA A N 1
ATOM 8841 C CA . ALA A 1 1080 ? -9.754 -21.304 -43.127 1.00 53.12 1080 ALA A CA 1
ATOM 8842 C C . ALA A 1 1080 ? -8.707 -22.132 -42.346 1.00 53.12 1080 ALA A C 1
ATOM 8844 O O . ALA A 1 1080 ? -9.081 -23.012 -41.577 1.00 53.12 1080 ALA A O 1
ATOM 8845 N N . LYS A 1 1081 ? -7.407 -21.813 -42.474 1.00 60.69 1081 LYS A N 1
ATOM 8846 C CA . LYS A 1 1081 ? -6.305 -22.565 -41.835 1.00 60.69 1081 LYS A CA 1
ATOM 8847 C C . LYS A 1 1081 ? -6.253 -22.427 -40.300 1.00 60.69 1081 LYS A C 1
ATOM 8849 O O . LYS A 1 1081 ? -5.609 -23.244 -39.653 1.00 60.69 1081 LYS A O 1
ATOM 8854 N N . TYR A 1 1082 ? -6.925 -21.435 -39.703 1.00 71.81 1082 TYR A N 1
ATOM 8855 C CA . TYR A 1 1082 ? -7.010 -21.294 -38.239 1.00 71.81 1082 TYR A CA 1
ATOM 8856 C C . TYR A 1 1082 ? -8.122 -22.149 -37.614 1.00 71.81 1082 TYR A C 1
ATOM 8858 O O . TYR A 1 1082 ? -8.144 -22.296 -36.396 1.00 71.81 1082 TYR A O 1
ATOM 8866 N N . ASN A 1 1083 ? -9.003 -22.747 -38.424 1.00 73.75 1083 ASN A N 1
ATOM 8867 C CA . ASN A 1 1083 ? -10.083 -23.629 -37.967 1.00 73.75 1083 ASN A CA 1
ATOM 8868 C C . ASN A 1 1083 ? -9.723 -25.123 -38.049 1.00 73.75 1083 ASN A C 1
ATOM 8870 O O . ASN A 1 1083 ? -10.562 -25.973 -37.760 1.00 73.75 1083 ASN A O 1
ATOM 8874 N N . GLU A 1 1084 ? -8.483 -25.450 -38.416 1.00 82.44 1084 GLU A N 1
ATOM 8875 C CA . GLU A 1 1084 ? -7.965 -26.818 -38.441 1.00 82.44 1084 GLU A CA 1
ATOM 8876 C C . GLU A 1 1084 ? -7.135 -27.093 -37.184 1.00 82.44 1084 GLU A C 1
ATOM 8878 O O . GLU A 1 1084 ? -6.310 -26.277 -36.772 1.00 82.44 1084 GLU A O 1
ATOM 8883 N N . THR A 1 1085 ? -7.342 -28.251 -36.556 1.00 87.38 1085 THR A N 1
ATOM 8884 C CA . THR A 1 1085 ? -6.574 -28.656 -35.371 1.00 87.38 1085 THR A CA 1
ATOM 8885 C C . THR A 1 1085 ? -5.110 -28.914 -35.725 1.00 87.38 1085 THR A C 1
ATOM 8887 O O . THR A 1 1085 ? -4.819 -29.574 -36.723 1.00 87.38 1085 THR A O 1
ATOM 8890 N N . LEU A 1 1086 ? -4.191 -28.464 -34.875 1.00 89.94 1086 LEU A N 1
ATOM 8891 C CA . LEU A 1 1086 ? -2.750 -28.613 -35.058 1.00 89.94 1086 LEU A CA 1
ATOM 8892 C C . LEU A 1 1086 ? -2.297 -30.055 -34.782 1.00 89.94 1086 LEU A C 1
ATOM 8894 O O . LEU A 1 1086 ? -2.497 -30.590 -33.690 1.00 89.94 1086 LEU A O 1
ATOM 8898 N N . SER A 1 1087 ? -1.634 -30.680 -35.755 1.00 87.31 1087 SER A N 1
ATOM 8899 C CA . SER A 1 1087 ? -0.983 -31.983 -35.575 1.00 87.31 1087 SER A CA 1
ATOM 8900 C C . SER A 1 1087 ? 0.429 -31.823 -34.991 1.00 87.31 1087 SER A C 1
ATOM 8902 O O . SER A 1 1087 ? 1.111 -30.857 -35.321 1.00 87.31 1087 SER A O 1
ATOM 8904 N N . PRO A 1 1088 ? 0.889 -32.734 -34.112 1.00 90.12 1088 PRO A N 1
ATOM 8905 C CA . PRO A 1 1088 ? 0.269 -34.007 -33.749 1.00 90.12 1088 PRO A CA 1
ATOM 8906 C C . PRO A 1 1088 ? -0.663 -33.915 -32.525 1.00 90.12 1088 PRO A C 1
ATOM 8908 O O . PRO A 1 1088 ? -1.094 -34.949 -32.022 1.00 90.12 1088 PRO A O 1
ATOM 8911 N N . PHE A 1 1089 ? -0.985 -32.712 -32.030 1.00 91.12 1089 PHE A N 1
ATOM 8912 C CA . PHE A 1 1089 ? -1.762 -32.517 -30.796 1.00 91.12 1089 PHE A CA 1
ATOM 8913 C C . PHE A 1 1089 ? -3.184 -33.088 -30.870 1.00 91.12 1089 PHE A C 1
ATOM 8915 O O . PHE A 1 1089 ? -3.739 -33.485 -29.845 1.00 91.12 1089 PHE A O 1
ATOM 8922 N N . ASN A 1 1090 ? -3.740 -33.188 -32.080 1.00 85.56 1090 ASN A N 1
ATOM 8923 C CA . ASN A 1 1090 ? -5.033 -33.809 -32.366 1.00 85.56 1090 ASN A CA 1
ATOM 8924 C C . ASN A 1 1090 ? -5.003 -35.348 -32.480 1.00 85.56 1090 ASN A C 1
ATOM 8926 O O . ASN A 1 1090 ? -6.061 -35.974 -32.519 1.00 85.56 1090 ASN A O 1
ATOM 8930 N N . ILE A 1 1091 ? -3.824 -35.976 -32.531 1.00 84.69 1091 ILE A N 1
ATOM 8931 C CA . ILE A 1 1091 ? -3.673 -37.428 -32.688 1.00 84.69 1091 ILE A CA 1
ATOM 8932 C C . ILE A 1 1091 ? -3.503 -38.056 -31.300 1.00 84.69 1091 ILE A C 1
ATOM 8934 O O . ILE A 1 1091 ? -2.432 -37.973 -30.704 1.00 84.69 1091 ILE A O 1
ATOM 8938 N N . THR A 1 1092 ? -4.530 -38.742 -30.798 1.00 77.31 1092 THR A N 1
ATOM 8939 C CA . THR A 1 1092 ? -4.571 -39.297 -29.426 1.00 77.31 1092 THR A CA 1
ATOM 8940 C C . THR A 1 1092 ? -3.468 -40.314 -29.116 1.00 77.31 1092 THR A C 1
ATOM 8942 O O . THR A 1 1092 ? -3.017 -40.413 -27.979 1.00 77.31 1092 THR A O 1
ATOM 8945 N N . SER A 1 1093 ? -2.975 -41.055 -30.115 1.00 78.06 1093 SER A N 1
ATOM 8946 C CA . SER A 1 1093 ? -1.840 -41.973 -29.937 1.00 78.06 1093 SER A CA 1
ATOM 8947 C C . SER A 1 1093 ? -0.478 -41.265 -29.934 1.00 78.06 1093 SER A C 1
ATOM 8949 O O . SER A 1 1093 ? 0.527 -41.862 -29.547 1.00 78.06 1093 SER A O 1
ATOM 8951 N N . ALA A 1 1094 ? -0.405 -40.024 -30.422 1.00 77.94 1094 ALA A N 1
ATOM 8952 C CA . ALA A 1 1094 ? 0.818 -39.227 -30.456 1.00 77.94 1094 ALA A CA 1
ATOM 8953 C C . ALA A 1 1094 ? 0.894 -38.268 -29.259 1.00 77.94 1094 ALA A C 1
ATOM 8955 O O . ALA A 1 1094 ? 1.948 -38.191 -28.630 1.00 77.94 1094 ALA A O 1
ATOM 8956 N N . ASN A 1 1095 ? -0.218 -37.606 -28.922 1.00 87.75 1095 ASN A N 1
ATOM 8957 C CA . ASN A 1 1095 ? -0.353 -36.645 -27.833 1.00 87.75 1095 ASN A CA 1
ATOM 8958 C C . ASN A 1 1095 ? -1.345 -37.139 -26.769 1.00 87.75 1095 ASN A C 1
ATOM 8960 O O . ASN A 1 1095 ? -2.539 -37.257 -27.029 1.00 87.75 1095 ASN A O 1
ATOM 8964 N N . VAL A 1 1096 ? -0.844 -37.384 -25.558 1.00 87.38 1096 VAL A N 1
ATOM 8965 C CA . VAL A 1 1096 ? -1.623 -37.889 -24.409 1.00 87.38 1096 VAL A CA 1
ATOM 8966 C C . VAL A 1 1096 ? -1.934 -36.803 -23.370 1.00 87.38 1096 VAL A C 1
ATOM 8968 O O . VAL A 1 1096 ? -2.408 -37.107 -22.276 1.00 87.38 1096 VAL A O 1
ATOM 8971 N N . TYR A 1 1097 ? -1.652 -35.537 -23.690 1.00 86.81 1097 TYR A N 1
ATOM 8972 C CA . TYR A 1 1097 ? -1.895 -34.388 -22.819 1.00 86.81 1097 TYR A CA 1
ATOM 8973 C C . TYR A 1 1097 ? -3.285 -33.790 -23.088 1.00 86.81 1097 TYR A C 1
ATOM 8975 O O . TYR A 1 1097 ? -3.517 -33.257 -24.178 1.00 86.81 1097 TYR A O 1
ATOM 8983 N N . PRO A 1 1098 ? -4.221 -33.842 -22.116 1.00 85.12 1098 PRO A N 1
ATOM 8984 C CA . PRO A 1 1098 ? -5.598 -33.390 -22.328 1.00 85.12 1098 PRO A CA 1
ATOM 8985 C C . PRO A 1 1098 ? -5.704 -31.901 -22.667 1.00 85.12 1098 PRO A C 1
ATOM 8987 O O . PRO A 1 1098 ? -6.539 -31.518 -23.485 1.00 85.12 1098 PRO A O 1
ATOM 8990 N N . THR A 1 1099 ? -4.850 -31.068 -22.064 1.00 85.62 1099 THR A N 1
ATOM 8991 C CA . THR A 1 1099 ? -4.840 -29.611 -22.244 1.00 85.62 1099 THR A CA 1
ATOM 8992 C C . THR A 1 1099 ? -4.607 -29.235 -23.706 1.00 85.62 1099 THR A C 1
ATOM 8994 O O . THR A 1 1099 ? -5.411 -28.535 -24.317 1.00 85.62 1099 THR A O 1
ATOM 8997 N N . THR A 1 1100 ? -3.527 -29.742 -24.299 1.00 90.25 1100 THR A N 1
ATOM 8998 C CA . THR A 1 1100 ? -3.139 -29.410 -25.676 1.00 90.25 1100 THR A CA 1
ATOM 8999 C C . THR A 1 1100 ? -3.977 -30.142 -26.712 1.00 90.25 1100 THR A C 1
ATOM 9001 O O . THR A 1 1100 ? -4.160 -29.629 -27.811 1.00 90.25 1100 THR A O 1
ATOM 9004 N N . TRP A 1 1101 ? -4.549 -31.296 -26.357 1.00 86.38 1101 TRP A N 1
ATOM 9005 C CA . TRP A 1 1101 ? -5.571 -31.956 -27.164 1.00 86.38 1101 TRP A CA 1
ATOM 9006 C C . TRP A 1 1101 ? -6.834 -31.088 -27.282 1.00 86.38 1101 TRP A C 1
ATOM 9008 O O . TRP A 1 1101 ? -7.290 -30.805 -28.394 1.00 86.38 1101 TRP A O 1
ATOM 9018 N N . LYS A 1 1102 ? -7.351 -30.600 -26.144 1.00 85.62 1102 LYS A N 1
ATOM 9019 C CA . LYS A 1 1102 ? -8.562 -29.769 -26.062 1.00 85.62 1102 LYS A CA 1
ATOM 9020 C C . LYS A 1 1102 ? -8.409 -28.434 -26.794 1.00 85.62 1102 LYS A C 1
ATOM 9022 O O . LYS A 1 1102 ? -9.329 -28.022 -27.492 1.00 85.62 1102 LYS A O 1
ATOM 9027 N N . TYR A 1 1103 ? -7.260 -27.777 -26.650 1.00 88.50 1103 TYR A N 1
ATOM 9028 C CA . TYR A 1 1103 ? -6.994 -26.454 -27.229 1.00 88.50 1103 TYR A CA 1
ATOM 9029 C C . TYR A 1 1103 ? -6.092 -26.518 -28.471 1.00 88.50 1103 TYR A C 1
ATOM 9031 O O . TYR A 1 1103 ? -5.312 -25.606 -28.732 1.00 88.50 1103 TYR A O 1
ATOM 9039 N N . SER A 1 1104 ? -6.196 -27.600 -29.250 1.00 89.44 1104 SER A N 1
ATOM 9040 C CA . SER A 1 1104 ? -5.367 -27.839 -30.441 1.00 89.44 1104 SER A CA 1
ATOM 9041 C C . SER A 1 1104 ? -5.695 -26.931 -31.635 1.00 89.44 1104 SER A C 1
ATOM 9043 O O . SER A 1 1104 ? -4.972 -26.950 -32.630 1.00 89.44 1104 SER A O 1
ATOM 9045 N N . LEU A 1 1105 ? -6.762 -26.128 -31.574 1.00 87.38 1105 LEU A N 1
ATOM 9046 C CA . LEU A 1 1105 ? -7.081 -25.137 -32.604 1.00 87.38 1105 LEU A CA 1
ATOM 9047 C C . LEU A 1 1105 ? -6.186 -23.892 -32.464 1.00 87.38 1105 LEU A C 1
ATOM 9049 O O . LEU A 1 1105 ? -6.114 -23.331 -31.370 1.00 87.38 1105 LEU A O 1
ATOM 9053 N N . PRO A 1 1106 ? -5.571 -23.385 -33.551 1.00 86.06 1106 PRO A N 1
ATOM 9054 C CA . PRO A 1 1106 ? -4.649 -22.251 -33.495 1.00 86.06 1106 PRO A CA 1
ATOM 9055 C C . PRO A 1 1106 ? -5.190 -21.021 -32.755 1.00 86.06 1106 PRO A C 1
ATOM 9057 O O . PRO A 1 1106 ? -4.478 -20.422 -31.952 1.00 86.06 1106 PRO A O 1
ATOM 9060 N N . TRP A 1 1107 ? -6.452 -20.646 -32.978 1.00 78.19 1107 TRP A N 1
ATOM 9061 C CA . TRP A 1 1107 ? -7.049 -19.470 -32.331 1.00 78.19 1107 TRP A CA 1
ATOM 9062 C C . TRP A 1 1107 ? -7.269 -19.659 -30.822 1.00 78.19 1107 TRP A C 1
ATOM 9064 O O . TRP A 1 1107 ? -7.169 -18.689 -30.076 1.00 78.19 1107 TRP A O 1
ATOM 9074 N N . MET A 1 1108 ? -7.487 -20.891 -30.344 1.00 81.81 1108 MET A N 1
ATOM 9075 C CA . MET A 1 1108 ? -7.591 -21.174 -28.905 1.00 81.81 1108 MET A CA 1
ATOM 9076 C C . MET A 1 1108 ? -6.255 -20.970 -28.188 1.00 81.81 1108 MET A C 1
ATOM 9078 O O . MET A 1 1108 ? -6.238 -20.765 -26.978 1.00 81.81 1108 MET A O 1
ATOM 9082 N N . THR A 1 1109 ? -5.136 -20.982 -28.920 1.00 85.62 1109 THR A N 1
ATOM 9083 C CA . THR A 1 1109 ? -3.816 -20.805 -28.312 1.00 85.62 1109 THR A CA 1
ATOM 9084 C C . THR A 1 1109 ? -3.476 -19.349 -27.975 1.00 85.62 1109 THR A C 1
ATOM 9086 O O . THR A 1 1109 ? -2.508 -19.095 -27.261 1.00 85.62 1109 THR A O 1
ATOM 9089 N N . PHE A 1 1110 ? -4.259 -18.383 -28.468 1.00 81.81 1110 PHE A N 1
ATOM 9090 C CA . PHE A 1 1110 ? -4.038 -16.965 -28.178 1.00 81.81 1110 PHE A CA 1
ATOM 9091 C C . PHE A 1 1110 ? -4.274 -16.654 -26.698 1.00 81.81 1110 PHE A C 1
ATOM 9093 O O . PHE A 1 1110 ? -3.461 -15.964 -26.092 1.00 81.81 1110 PHE A O 1
ATOM 9100 N N . ASP A 1 1111 ? -5.337 -17.183 -26.093 1.00 75.75 1111 ASP A N 1
ATOM 9101 C CA . ASP A 1 1111 ? -5.628 -16.933 -24.680 1.00 75.75 1111 ASP A CA 1
ATOM 9102 C C . ASP A 1 1111 ? -4.836 -17.885 -23.773 1.00 75.75 1111 ASP A C 1
ATOM 9104 O O . ASP A 1 1111 ? -5.309 -18.949 -23.364 1.00 75.75 1111 ASP A O 1
ATOM 9108 N N . TYR A 1 1112 ? -3.598 -17.498 -23.475 1.00 81.50 1112 TYR A N 1
ATOM 9109 C CA . TYR A 1 1112 ? -2.714 -18.283 -22.622 1.00 81.50 1112 TYR A CA 1
ATOM 9110 C C . TYR A 1 1112 ? -3.082 -18.221 -21.130 1.00 81.50 1112 TYR A C 1
ATOM 9112 O O . TYR A 1 1112 ? -2.812 -19.175 -20.397 1.00 81.50 1112 TYR A O 1
ATOM 9120 N N . GLY A 1 1113 ? -3.764 -17.158 -20.690 1.00 67.81 1113 GLY A N 1
ATOM 9121 C CA . GLY A 1 1113 ? -4.210 -16.991 -19.307 1.00 67.81 1113 GLY A CA 1
ATOM 9122 C C . GLY A 1 1113 ? -5.401 -17.886 -18.961 1.00 67.81 1113 GLY A C 1
ATOM 9123 O O . GLY A 1 1113 ? -5.376 -18.581 -17.948 1.00 67.81 1113 GLY A O 1
ATOM 9124 N N . THR A 1 1114 ? -6.420 -17.943 -19.821 1.00 67.31 1114 THR A N 1
ATOM 9125 C CA . THR A 1 1114 ? -7.641 -18.729 -19.570 1.00 67.31 1114 THR A CA 1
ATOM 9126 C C . THR A 1 1114 ? -7.483 -20.195 -19.955 1.00 67.31 1114 THR A C 1
ATOM 9128 O O . THR A 1 1114 ? -7.829 -21.087 -19.175 1.00 67.31 1114 THR A O 1
ATOM 9131 N N . ASN A 1 1115 ? -6.976 -20.470 -21.163 1.00 76.75 1115 ASN A N 1
ATOM 9132 C CA . ASN A 1 1115 ? -6.961 -21.835 -21.696 1.00 76.75 1115 ASN A CA 1
ATOM 9133 C C . ASN A 1 1115 ? -5.793 -22.652 -21.139 1.00 76.75 1115 ASN A C 1
ATOM 9135 O O . ASN A 1 1115 ? -5.946 -23.851 -20.900 1.00 76.75 1115 ASN A O 1
ATOM 9139 N N . PHE A 1 1116 ? -4.646 -22.010 -20.903 1.00 80.50 1116 PHE A N 1
ATOM 9140 C CA . PHE A 1 1116 ? -3.422 -22.684 -20.463 1.00 80.50 1116 PHE A CA 1
ATOM 9141 C C . PHE A 1 1116 ? -2.988 -22.350 -19.034 1.00 80.50 1116 PHE A C 1
ATOM 9143 O O . PHE A 1 1116 ? -2.150 -23.066 -18.487 1.00 80.50 1116 PHE A O 1
ATOM 9150 N N . GLN A 1 1117 ? -3.588 -21.330 -18.414 1.00 78.56 1117 GLN A N 1
ATOM 9151 C CA . GLN A 1 1117 ? -3.404 -20.983 -17.003 1.00 78.56 1117 GLN A CA 1
ATOM 9152 C C . GLN A 1 1117 ? -1.938 -20.742 -16.606 1.00 78.56 1117 GLN A C 1
ATOM 9154 O O . GLN A 1 1117 ? -1.532 -21.105 -15.496 1.00 78.56 1117 GLN A O 1
ATOM 9159 N N . TYR A 1 1118 ? -1.153 -20.110 -17.490 1.00 81.38 1118 TYR A N 1
ATOM 9160 C CA . TYR A 1 1118 ? 0.199 -19.640 -17.168 1.00 81.38 1118 TYR A CA 1
ATOM 9161 C C . TYR A 1 1118 ? 0.383 -18.135 -17.394 1.00 81.38 1118 TYR A C 1
ATOM 9163 O O . TYR A 1 1118 ? -0.364 -17.512 -18.142 1.00 81.38 1118 TYR A O 1
ATOM 9171 N N . GLY A 1 1119 ? 1.368 -17.552 -16.711 1.00 82.56 1119 GLY A N 1
ATOM 9172 C CA . GLY A 1 1119 ? 1.776 -16.150 -16.837 1.00 82.56 1119 GLY A CA 1
ATOM 9173 C C . GLY A 1 1119 ? 3.296 -16.003 -16.896 1.00 82.56 1119 GLY A C 1
ATOM 9174 O O . GLY A 1 1119 ? 4.020 -16.995 -16.812 1.00 82.56 1119 GLY A O 1
ATOM 9175 N N . TYR A 1 1120 ? 3.776 -14.769 -17.034 1.00 83.25 1120 TYR A N 1
ATOM 9176 C CA . TYR A 1 1120 ? 5.199 -14.418 -16.990 1.00 83.25 1120 TYR A CA 1
ATOM 9177 C C . TYR A 1 1120 ? 5.467 -13.504 -15.793 1.00 83.25 1120 TYR A C 1
ATOM 9179 O O . TYR A 1 1120 ? 4.637 -12.645 -15.511 1.00 83.25 1120 TYR A O 1
ATOM 9187 N N . ASP A 1 1121 ? 6.624 -13.652 -15.143 1.00 74.69 1121 ASP A N 1
ATOM 9188 C CA . ASP A 1 1121 ? 7.064 -12.764 -14.046 1.00 74.69 1121 ASP A CA 1
ATOM 9189 C C . ASP A 1 1121 ? 7.218 -11.298 -14.486 1.00 74.69 1121 ASP A C 1
ATOM 9191 O O . ASP A 1 1121 ? 6.993 -10.369 -13.715 1.00 74.69 1121 ASP A O 1
ATOM 9195 N N . SER A 1 1122 ? 7.607 -11.080 -15.741 1.00 80.25 1122 SER A N 1
ATOM 9196 C CA . SER A 1 1122 ? 7.819 -9.765 -16.331 1.00 80.25 1122 SER A CA 1
ATOM 9197 C C . SER A 1 1122 ? 7.567 -9.823 -17.833 1.00 80.25 1122 SER A C 1
ATOM 9199 O O . SER A 1 1122 ? 8.024 -10.737 -18.521 1.00 80.25 1122 SER A O 1
ATOM 9201 N N . LEU A 1 1123 ? 6.918 -8.796 -18.381 1.00 82.25 1123 LEU A N 1
ATOM 9202 C CA . LEU A 1 1123 ? 6.740 -8.593 -19.828 1.00 82.25 1123 LEU A CA 1
ATOM 9203 C C . LEU A 1 1123 ? 7.739 -7.570 -20.405 1.00 82.25 1123 LEU A C 1
ATOM 9205 O O . LEU A 1 1123 ? 7.509 -6.968 -21.453 1.00 82.25 1123 LEU A O 1
ATOM 9209 N N . THR A 1 1124 ? 8.866 -7.341 -19.724 1.00 82.44 1124 THR A N 1
ATOM 9210 C CA . THR A 1 1124 ? 9.906 -6.409 -20.188 1.00 82.44 1124 THR A CA 1
ATOM 9211 C C . THR A 1 1124 ? 10.816 -7.011 -21.270 1.00 82.44 1124 THR A C 1
ATOM 9213 O O . THR A 1 1124 ? 11.374 -8.089 -21.096 1.00 82.44 1124 THR A O 1
ATOM 9216 N N . ILE A 1 1125 ? 11.081 -6.311 -22.372 1.00 85.75 1125 ILE A N 1
ATOM 9217 C CA . ILE A 1 1125 ? 12.094 -6.747 -23.356 1.00 85.75 1125 ILE A CA 1
ATOM 9218 C C . ILE A 1 1125 ? 13.327 -5.863 -23.207 1.00 85.75 1125 ILE A C 1
ATOM 9220 O O . ILE A 1 1125 ? 13.214 -4.638 -23.243 1.00 85.75 1125 ILE A O 1
ATOM 9224 N N . ASN A 1 1126 ? 14.502 -6.471 -23.016 1.00 84.25 1126 ASN A N 1
ATOM 9225 C CA . ASN A 1 1126 ? 15.765 -5.763 -22.778 1.00 84.25 1126 ASN A CA 1
ATOM 9226 C C . ASN A 1 1126 ? 15.660 -4.719 -21.638 1.00 84.25 1126 ASN A C 1
ATOM 9228 O O . ASN A 1 1126 ? 16.126 -3.587 -21.765 1.00 84.25 1126 ASN A O 1
ATOM 9232 N N . GLY A 1 1127 ? 14.959 -5.083 -20.556 1.00 73.38 1127 GLY A N 1
ATOM 9233 C CA . GLY A 1 1127 ? 14.719 -4.225 -19.386 1.00 73.38 1127 GLY A CA 1
ATOM 9234 C C . GLY A 1 1127 ? 13.688 -3.104 -19.585 1.00 73.38 1127 GLY A C 1
ATOM 9235 O O . GLY A 1 1127 ? 13.555 -2.243 -18.723 1.00 73.38 1127 GLY A O 1
ATOM 9236 N N . LYS A 1 1128 ? 12.954 -3.071 -20.706 1.00 76.88 1128 LYS A N 1
ATOM 9237 C CA . LYS A 1 1128 ? 11.955 -2.027 -20.996 1.00 76.88 1128 LYS A CA 1
ATOM 9238 C C . LYS A 1 1128 ? 10.538 -2.569 -20.904 1.00 76.88 1128 LYS A C 1
ATOM 9240 O O . LYS A 1 1128 ? 10.231 -3.592 -21.511 1.00 76.88 1128 LYS A O 1
ATOM 9245 N N . SER A 1 1129 ? 9.667 -1.849 -20.199 1.00 75.69 1129 SER A N 1
ATOM 9246 C CA . SER A 1 1129 ? 8.236 -2.158 -20.113 1.00 75.69 1129 SER A CA 1
ATOM 9247 C C . SER A 1 1129 ? 7.528 -2.026 -21.464 1.00 75.69 1129 SER A C 1
ATOM 9249 O O . SER A 1 1129 ? 7.997 -1.322 -22.362 1.00 75.69 1129 SER A O 1
ATOM 9251 N N . VAL A 1 1130 ? 6.348 -2.638 -21.586 1.00 72.75 1130 VAL A N 1
ATOM 9252 C CA . VAL A 1 1130 ? 5.493 -2.584 -22.788 1.00 72.75 1130 VAL A CA 1
ATOM 9253 C C . VAL A 1 1130 ? 5.226 -1.140 -23.248 1.00 72.75 1130 VAL A C 1
ATOM 9255 O O . VAL A 1 1130 ? 5.259 -0.840 -24.444 1.00 72.75 1130 VAL A O 1
ATOM 9258 N N . ALA A 1 1131 ? 5.047 -0.207 -22.307 1.00 66.69 1131 ALA A N 1
ATOM 9259 C CA . ALA A 1 1131 ? 4.858 1.213 -22.605 1.00 66.69 1131 ALA A CA 1
ATOM 9260 C C . ALA A 1 1131 ? 6.128 1.875 -23.174 1.00 66.69 1131 ALA A C 1
ATOM 9262 O O . ALA A 1 1131 ? 6.054 2.590 -24.177 1.00 66.69 1131 ALA A O 1
ATOM 9263 N N . LYS A 1 1132 ? 7.300 1.611 -22.573 1.00 71.44 1132 LYS A N 1
ATOM 9264 C CA . LYS A 1 1132 ? 8.594 2.113 -23.073 1.00 71.44 1132 LYS A CA 1
ATOM 9265 C C . LYS A 1 1132 ? 8.916 1.527 -24.455 1.00 71.44 1132 LYS A C 1
ATOM 9267 O O . LYS A 1 1132 ? 9.353 2.265 -25.335 1.00 71.44 1132 LYS A O 1
ATOM 9272 N N . LEU A 1 1133 ? 8.628 0.242 -24.675 1.00 77.75 1133 LEU A N 1
ATOM 9273 C CA . LEU A 1 1133 ? 8.764 -0.425 -25.975 1.00 77.75 1133 LEU A CA 1
ATOM 9274 C C . LEU A 1 1133 ? 7.863 0.210 -27.036 1.00 77.75 1133 LEU A C 1
ATOM 9276 O O . LEU A 1 1133 ? 8.325 0.532 -28.128 1.00 77.75 1133 LEU A O 1
ATOM 9280 N N . SER A 1 1134 ? 6.596 0.459 -26.694 1.00 78.38 1134 SER A N 1
ATOM 9281 C CA . SER A 1 1134 ? 5.641 1.130 -27.583 1.00 78.38 1134 SER A CA 1
ATOM 9282 C C . SER A 1 1134 ? 6.119 2.526 -27.982 1.00 78.38 1134 SER A C 1
ATOM 9284 O O . SER A 1 1134 ? 6.027 2.903 -29.150 1.00 78.38 1134 SER A O 1
ATOM 9286 N N . TRP A 1 1135 ? 6.670 3.287 -27.033 1.00 76.38 1135 TRP A N 1
ATOM 9287 C CA . TRP A 1 1135 ? 7.265 4.591 -27.317 1.00 76.38 1135 TRP A CA 1
ATOM 9288 C C . TRP A 1 1135 ? 8.491 4.478 -28.235 1.00 76.38 1135 TRP A C 1
ATOM 9290 O O . TRP A 1 1135 ? 8.566 5.186 -29.237 1.00 76.38 1135 TRP A O 1
ATOM 9300 N N . GLU A 1 1136 ? 9.415 3.556 -27.959 1.00 85.19 1136 GLU A N 1
ATOM 9301 C CA . GLU A 1 1136 ? 10.612 3.355 -28.786 1.00 85.19 1136 GLU A CA 1
ATOM 9302 C C . GLU A 1 1136 ? 10.253 2.958 -30.225 1.00 85.19 1136 GLU A C 1
ATOM 9304 O O . GLU A 1 1136 ? 10.818 3.498 -31.177 1.00 85.19 1136 GLU A O 1
ATOM 9309 N N . ILE A 1 1137 ? 9.266 2.077 -30.404 1.00 85.69 1137 ILE A N 1
ATOM 9310 C CA . ILE A 1 1137 ? 8.745 1.696 -31.723 1.00 85.69 1137 ILE A CA 1
ATOM 9311 C C . ILE A 1 1137 ? 8.171 2.920 -32.451 1.00 85.69 1137 ILE A C 1
ATOM 9313 O O . ILE A 1 1137 ? 8.473 3.135 -33.627 1.00 85.69 1137 ILE A O 1
ATOM 9317 N N . GLN A 1 1138 ? 7.404 3.770 -31.761 1.00 83.44 1138 GLN A N 1
ATOM 9318 C CA . GLN A 1 1138 ? 6.884 5.009 -32.348 1.00 83.44 1138 GLN A CA 1
ATOM 9319 C C . GLN A 1 1138 ? 8.003 5.975 -32.758 1.00 83.44 1138 GLN A C 1
ATOM 9321 O O . GLN A 1 1138 ? 7.923 6.564 -33.835 1.00 83.44 1138 GLN A O 1
ATOM 9326 N N . GLU A 1 1139 ? 9.056 6.136 -31.952 1.00 83.81 1139 GLU A N 1
ATOM 9327 C CA . GLU A 1 1139 ? 10.206 6.974 -32.320 1.00 83.81 1139 GLU A CA 1
ATOM 9328 C C . GLU A 1 1139 ? 10.962 6.418 -33.532 1.00 83.81 1139 GLU A C 1
ATOM 9330 O O . GLU A 1 1139 ? 11.381 7.178 -34.409 1.00 83.81 1139 GLU A O 1
ATOM 9335 N N . ARG A 1 1140 ? 11.108 5.090 -33.630 1.00 86.06 1140 ARG A N 1
ATOM 9336 C CA . ARG A 1 1140 ? 11.706 4.442 -34.808 1.00 86.06 1140 ARG A CA 1
ATOM 9337 C C . ARG A 1 1140 ? 10.874 4.699 -36.063 1.00 86.06 1140 ARG A C 1
ATOM 9339 O O . ARG A 1 1140 ? 11.439 5.032 -37.101 1.00 86.06 1140 ARG A O 1
ATOM 9346 N N . GLN A 1 1141 ? 9.547 4.635 -35.964 1.00 83.88 1141 GLN A N 1
ATOM 9347 C CA . GLN A 1 1141 ? 8.623 4.916 -37.072 1.00 83.88 1141 GLN A CA 1
ATOM 9348 C C . GLN A 1 1141 ? 8.641 6.373 -37.565 1.00 83.88 1141 GLN A C 1
ATOM 9350 O O . GLN A 1 1141 ? 8.172 6.651 -38.670 1.00 83.88 1141 GLN A O 1
ATOM 9355 N N . ARG A 1 1142 ? 9.188 7.310 -36.782 1.00 82.50 1142 ARG A N 1
ATOM 9356 C CA . ARG A 1 1142 ? 9.336 8.728 -37.163 1.00 82.50 1142 ARG A CA 1
ATOM 9357 C C . ARG A 1 1142 ? 10.580 9.017 -38.000 1.00 82.50 1142 ARG A C 1
ATOM 9359 O O . ARG A 1 1142 ? 10.824 10.169 -38.353 1.00 82.50 1142 ARG A O 1
ATOM 9366 N N . ARG A 1 1143 ? 11.381 7.999 -38.312 1.00 85.06 1143 ARG A N 1
ATOM 9367 C CA . ARG A 1 1143 ? 12.598 8.127 -39.116 1.00 85.06 1143 ARG A CA 1
ATOM 9368 C C . ARG A 1 1143 ? 12.396 7.468 -40.472 1.00 85.06 1143 ARG A C 1
ATOM 9370 O O . ARG A 1 1143 ? 11.702 6.463 -40.574 1.00 85.06 1143 ARG A O 1
ATOM 9377 N N . ASP A 1 1144 ? 13.057 8.011 -41.486 1.00 86.00 1144 ASP A N 1
ATOM 9378 C CA . ASP A 1 1144 ? 13.184 7.347 -42.779 1.00 86.00 1144 ASP A CA 1
ATOM 9379 C C . ASP A 1 1144 ? 14.083 6.117 -42.632 1.00 86.00 1144 ASP A C 1
ATOM 9381 O O . ASP A 1 1144 ? 15.190 6.209 -42.082 1.00 86.00 1144 ASP A O 1
ATOM 9385 N N . ARG A 1 1145 ? 13.590 4.963 -43.088 1.00 88.31 1145 ARG A N 1
ATOM 9386 C CA . ARG A 1 1145 ? 14.231 3.661 -42.869 1.00 88.31 1145 ARG A CA 1
ATOM 9387 C C . ARG A 1 1145 ? 14.335 2.872 -44.164 1.00 88.31 1145 ARG A C 1
ATOM 9389 O O . ARG A 1 1145 ? 13.457 2.926 -45.021 1.00 88.31 1145 ARG A O 1
ATOM 9396 N N . TRP A 1 1146 ? 15.415 2.112 -44.282 1.00 86.25 1146 TRP A N 1
ATOM 9397 C CA . TRP A 1 1146 ? 15.694 1.258 -45.432 1.00 86.25 1146 TRP A CA 1
ATOM 9398 C C . TRP A 1 1146 ? 15.705 -0.200 -45.000 1.00 86.25 1146 TRP A C 1
ATOM 9400 O O . TRP A 1 1146 ? 16.316 -0.539 -43.985 1.00 86.25 1146 TRP A O 1
ATOM 9410 N N . PHE A 1 1147 ? 15.074 -1.064 -45.790 1.00 87.81 1147 PHE A N 1
ATOM 9411 C CA . PHE A 1 1147 ? 14.989 -2.494 -45.517 1.00 87.81 1147 PHE A CA 1
ATOM 9412 C C . PHE A 1 1147 ? 15.388 -3.315 -46.738 1.00 87.81 1147 PHE A C 1
ATOM 9414 O O . PHE A 1 1147 ? 14.994 -2.988 -47.851 1.00 87.81 1147 PHE A O 1
ATOM 9421 N N . ILE A 1 1148 ? 16.098 -4.419 -46.533 1.00 88.38 1148 ILE A N 1
ATOM 9422 C CA . ILE A 1 1148 ? 16.116 -5.529 -47.488 1.00 88.38 1148 ILE A CA 1
ATOM 9423 C C . ILE A 1 1148 ? 14.898 -6.389 -47.186 1.00 88.38 1148 ILE A C 1
ATOM 9425 O O . ILE A 1 1148 ? 14.686 -6.763 -46.036 1.00 88.38 1148 ILE A O 1
ATOM 9429 N N . ILE A 1 1149 ? 14.117 -6.699 -48.212 1.00 85.62 1149 ILE A N 1
ATOM 9430 C CA . ILE A 1 1149 ? 12.983 -7.612 -48.142 1.00 85.62 1149 ILE A CA 1
ATOM 9431 C C . ILE A 1 1149 ? 13.307 -8.835 -48.993 1.00 85.62 1149 ILE A C 1
ATOM 9433 O O . ILE A 1 1149 ? 13.522 -8.699 -50.197 1.00 85.62 1149 ILE A O 1
ATOM 9437 N N . ALA A 1 1150 ? 13.339 -10.005 -48.365 1.00 83.75 1150 ALA A N 1
ATOM 9438 C CA . ALA A 1 1150 ? 13.493 -11.301 -49.018 1.00 83.75 1150 ALA A CA 1
ATOM 9439 C C . ALA A 1 1150 ? 12.133 -12.009 -49.091 1.00 83.75 1150 ALA A C 1
ATOM 9441 O O . ALA A 1 1150 ? 11.429 -12.063 -48.084 1.00 83.75 1150 ALA A O 1
ATOM 9442 N N . TYR A 1 1151 ? 11.763 -12.522 -50.266 1.00 80.62 1151 TYR A N 1
ATOM 9443 C CA . TYR A 1 1151 ? 10.465 -13.146 -50.553 1.00 80.62 1151 TYR A CA 1
ATOM 9444 C C . TYR A 1 1151 ? 10.584 -14.202 -51.671 1.00 80.62 1151 TYR A C 1
ATOM 9446 O O . TYR A 1 1151 ? 11.656 -14.386 -52.250 1.00 80.62 1151 TYR A O 1
ATOM 9454 N N . ASP A 1 1152 ? 9.487 -14.909 -51.974 1.00 73.75 1152 ASP A N 1
ATOM 9455 C CA . ASP A 1 1152 ? 9.434 -16.014 -52.955 1.00 73.75 1152 ASP A CA 1
ATOM 9456 C C . ASP A 1 1152 ? 10.462 -17.133 -52.687 1.00 73.75 1152 ASP A C 1
ATOM 9458 O O . ASP A 1 1152 ? 10.909 -17.816 -53.607 1.00 73.75 1152 ASP A O 1
ATOM 9462 N N . LEU A 1 1153 ? 10.821 -17.343 -51.419 1.00 73.00 1153 LEU A N 1
ATOM 9463 C CA . LEU A 1 1153 ? 11.533 -18.543 -50.989 1.00 73.00 1153 LEU A CA 1
ATOM 9464 C C . LEU A 1 1153 ? 10.689 -19.753 -51.427 1.00 73.00 1153 LEU A C 1
ATOM 9466 O O . LEU A 1 1153 ? 9.498 -19.757 -51.129 1.00 73.00 1153 LEU A O 1
ATOM 9470 N N . LYS A 1 1154 ? 11.251 -20.762 -52.113 1.00 67.88 1154 LYS A N 1
ATOM 9471 C CA . LYS A 1 1154 ? 10.590 -22.055 -52.436 1.00 67.88 1154 LYS A CA 1
ATOM 9472 C C . LYS A 1 1154 ? 11.621 -23.194 -52.520 1.00 67.88 1154 LYS A C 1
ATOM 9474 O O . LYS A 1 1154 ? 12.796 -22.933 -52.755 1.00 67.88 1154 LYS A O 1
ATOM 9479 N N . ASP A 1 1155 ? 11.172 -24.444 -52.354 1.00 57.66 1155 ASP A N 1
ATOM 9480 C CA . ASP A 1 1155 ? 11.962 -25.684 -52.542 1.00 57.66 1155 ASP A CA 1
ATOM 9481 C C . ASP A 1 1155 ? 13.157 -25.905 -51.592 1.00 57.66 1155 ASP A C 1
ATOM 9483 O O . ASP A 1 1155 ? 14.208 -26.425 -51.967 1.00 57.66 1155 ASP A O 1
ATOM 9487 N N . ILE A 1 1156 ? 12.985 -25.574 -50.313 1.00 65.94 1156 ILE A N 1
ATOM 9488 C CA . ILE A 1 1156 ? 14.055 -25.682 -49.315 1.00 65.94 1156 ILE A CA 1
ATOM 9489 C C . ILE A 1 1156 ? 14.053 -27.057 -48.638 1.00 65.94 1156 ILE A C 1
ATOM 9491 O O . ILE A 1 1156 ? 13.223 -27.318 -47.763 1.00 65.94 1156 ILE A O 1
ATOM 9495 N N . LYS A 1 1157 ? 15.014 -27.919 -48.991 1.00 69.12 1157 LYS A N 1
ATOM 9496 C CA . LYS A 1 1157 ? 15.183 -29.255 -48.384 1.00 69.12 1157 LYS A CA 1
ATOM 9497 C C . LYS A 1 1157 ? 16.184 -29.309 -47.226 1.00 69.12 1157 LYS A C 1
ATOM 9499 O O . LYS A 1 1157 ? 16.215 -30.317 -46.530 1.00 69.12 1157 LYS A O 1
ATOM 9504 N N . GLU A 1 1158 ? 16.969 -28.262 -46.993 1.00 74.44 1158 GLU A N 1
ATOM 9505 C CA . GLU A 1 1158 ? 17.930 -28.160 -45.884 1.00 74.44 1158 GLU A CA 1
ATOM 9506 C C . GLU A 1 1158 ? 17.955 -26.726 -45.340 1.00 74.44 1158 GLU A C 1
ATOM 9508 O O . GLU A 1 1158 ? 17.573 -25.794 -46.045 1.00 74.44 1158 GLU A O 1
ATOM 9513 N N . SER A 1 1159 ? 18.347 -26.538 -44.080 1.00 80.56 1159 SER A N 1
ATOM 9514 C CA . SER A 1 1159 ? 18.500 -25.196 -43.509 1.00 80.56 1159 SER A CA 1
ATOM 9515 C C . SER A 1 1159 ? 19.676 -24.455 -44.153 1.00 80.56 1159 SER A C 1
ATOM 9517 O O . SER A 1 1159 ? 20.717 -25.053 -44.424 1.00 80.56 1159 SER A O 1
ATOM 9519 N N . TYR A 1 1160 ? 19.547 -23.142 -44.333 1.00 80.75 1160 TYR A N 1
ATOM 9520 C CA . TYR A 1 1160 ? 20.600 -22.324 -44.935 1.00 80.75 1160 TYR A CA 1
ATOM 9521 C C . TYR A 1 1160 ? 20.660 -20.906 -44.371 1.00 80.75 1160 TYR A C 1
ATOM 9523 O O . TYR A 1 1160 ? 19.724 -20.393 -43.748 1.00 80.75 1160 TYR A O 1
ATOM 9531 N N . ILE A 1 1161 ? 21.780 -20.251 -44.655 1.00 85.75 1161 ILE A N 1
ATOM 9532 C CA . ILE A 1 1161 ? 22.087 -18.867 -44.325 1.00 85.75 1161 ILE A CA 1
ATOM 9533 C C . ILE A 1 1161 ? 22.138 -18.078 -45.634 1.00 85.75 1161 ILE A C 1
ATOM 9535 O O . ILE A 1 1161 ? 22.961 -18.345 -46.510 1.00 85.75 1161 ILE A O 1
ATOM 9539 N N . VAL A 1 1162 ? 21.283 -17.070 -45.770 1.00 87.44 1162 VAL A N 1
ATOM 9540 C CA . VAL A 1 1162 ? 21.329 -16.130 -46.893 1.00 87.44 1162 VAL A CA 1
ATOM 9541 C C . VAL A 1 1162 ? 22.078 -14.884 -46.459 1.00 87.44 1162 VAL A C 1
ATOM 9543 O O . VAL A 1 1162 ? 21.615 -14.163 -45.579 1.00 87.44 1162 VAL A O 1
ATOM 9546 N N . ARG A 1 1163 ? 23.211 -14.590 -47.095 1.00 90.00 1163 ARG A N 1
ATOM 9547 C CA . ARG A 1 1163 ? 23.989 -13.372 -46.846 1.00 90.00 1163 ARG A CA 1
ATOM 9548 C C . ARG A 1 1163 ? 23.712 -12.336 -47.921 1.00 90.00 1163 ARG A C 1
ATOM 9550 O O . ARG A 1 1163 ? 23.878 -12.617 -49.107 1.00 90.00 1163 ARG A O 1
ATOM 9557 N N . PHE A 1 1164 ? 23.348 -11.129 -47.506 1.00 90.25 1164 PHE A N 1
ATOM 9558 C CA . PHE A 1 1164 ? 23.100 -10.009 -48.407 1.00 90.25 1164 PHE A CA 1
ATOM 9559 C C . PHE A 1 1164 ? 24.290 -9.067 -48.464 1.00 90.25 1164 PHE A C 1
ATOM 9561 O O . PHE A 1 1164 ? 24.938 -8.785 -47.455 1.00 90.25 1164 PHE A O 1
ATOM 9568 N N . TYR A 1 1165 ? 24.528 -8.528 -49.653 1.00 88.56 1165 TYR A N 1
ATOM 9569 C CA . TYR A 1 1165 ? 25.567 -7.556 -49.930 1.00 88.56 1165 TYR A CA 1
ATOM 9570 C C . TYR A 1 1165 ? 25.015 -6.425 -50.789 1.00 88.56 1165 TYR A C 1
ATOM 9572 O O . TYR A 1 1165 ? 24.245 -6.665 -51.717 1.00 88.56 1165 TYR A O 1
ATOM 9580 N N . ILE A 1 1166 ? 25.435 -5.195 -50.513 1.00 85.12 1166 ILE A N 1
ATOM 9581 C CA . ILE A 1 1166 ? 25.047 -4.016 -51.293 1.00 85.12 1166 ILE A CA 1
ATOM 9582 C C . ILE A 1 1166 ? 26.301 -3.362 -51.871 1.00 85.12 1166 ILE A C 1
ATOM 9584 O O . ILE A 1 1166 ? 27.330 -3.277 -51.197 1.00 85.12 1166 ILE A O 1
ATOM 9588 N N . THR A 1 1167 ? 26.203 -2.875 -53.109 1.00 80.88 1167 THR A N 1
ATOM 9589 C CA . THR A 1 1167 ? 27.226 -2.035 -53.747 1.00 80.88 1167 THR A CA 1
ATOM 9590 C C . THR A 1 1167 ? 26.578 -0.777 -54.347 1.00 80.88 1167 THR A C 1
ATOM 9592 O O . THR A 1 1167 ? 25.651 -0.913 -55.146 1.00 80.88 1167 THR A O 1
ATOM 9595 N N . PRO A 1 1168 ? 27.048 0.439 -53.999 1.00 75.06 1168 PRO A N 1
ATOM 9596 C CA . PRO A 1 1168 ? 26.581 1.690 -54.608 1.00 75.06 1168 PRO A CA 1
ATOM 9597 C C . PRO A 1 1168 ? 26.948 1.790 -56.101 1.00 75.06 1168 PRO A C 1
ATOM 9599 O O . PRO A 1 1168 ? 28.088 1.491 -56.474 1.00 75.06 1168 PRO A O 1
ATOM 9602 N N . THR A 1 1169 ? 26.027 2.260 -56.948 1.00 70.19 1169 THR A N 1
ATOM 9603 C CA . THR A 1 1169 ? 26.241 2.475 -58.392 1.00 70.19 1169 THR A CA 1
ATOM 9604 C C . THR A 1 1169 ? 25.870 3.893 -58.834 1.00 70.19 1169 THR A C 1
ATOM 9606 O O . THR A 1 1169 ? 25.065 4.573 -58.203 1.00 70.19 1169 THR A O 1
ATOM 9609 N N . ASN A 1 1170 ? 26.460 4.358 -59.937 1.00 65.12 1170 ASN A N 1
ATOM 9610 C CA . ASN A 1 1170 ? 26.019 5.579 -60.613 1.00 65.12 1170 ASN A CA 1
ATOM 9611 C C . ASN A 1 1170 ? 24.703 5.341 -61.384 1.00 65.12 1170 ASN A C 1
ATOM 9613 O O . ASN A 1 1170 ? 24.231 4.209 -61.478 1.00 65.12 1170 ASN A O 1
ATOM 9617 N N . THR A 1 1171 ? 24.128 6.393 -61.974 1.00 59.53 1171 THR A N 1
ATOM 9618 C CA . THR A 1 1171 ? 22.870 6.353 -62.754 1.00 59.53 1171 THR A CA 1
ATOM 9619 C C . THR A 1 1171 ? 22.913 5.463 -64.005 1.00 59.53 1171 THR A C 1
ATOM 9621 O O . THR A 1 1171 ? 21.866 5.171 -64.577 1.00 59.53 1171 THR A O 1
ATOM 9624 N N . ALA A 1 1172 ? 24.103 5.012 -64.417 1.00 58.81 1172 ALA A N 1
ATOM 9625 C CA . ALA A 1 1172 ? 24.327 4.070 -65.513 1.00 58.81 1172 ALA A CA 1
ATOM 9626 C C . ALA A 1 1172 ? 24.608 2.628 -65.026 1.00 58.81 1172 ALA A C 1
ATOM 9628 O O . ALA A 1 1172 ? 25.034 1.787 -65.815 1.00 58.81 1172 ALA A O 1
ATOM 9629 N N . GLY A 1 1173 ? 24.429 2.337 -63.729 1.00 59.78 1173 GLY A N 1
ATOM 9630 C CA . GLY A 1 1173 ? 24.624 1.006 -63.141 1.00 59.78 1173 GLY A CA 1
ATOM 9631 C C . GLY A 1 1173 ? 26.084 0.574 -62.923 1.00 59.78 1173 GLY A C 1
ATOM 9632 O O . GLY A 1 1173 ? 26.326 -0.569 -62.537 1.00 59.78 1173 GLY A O 1
ATOM 9633 N N . LYS A 1 1174 ? 27.079 1.452 -63.130 1.00 60.59 1174 LYS A N 1
ATOM 9634 C CA . LYS A 1 1174 ? 28.496 1.161 -62.829 1.00 60.59 1174 LYS A CA 1
ATOM 9635 C C . LYS A 1 1174 ? 28.800 1.421 -61.354 1.00 60.59 1174 LYS A C 1
ATOM 9637 O O . LYS A 1 1174 ? 28.401 2.451 -60.813 1.00 60.59 1174 LYS A O 1
ATOM 9642 N N . ALA A 1 1175 ? 29.524 0.503 -60.710 1.00 61.41 1175 ALA A N 1
ATOM 9643 C CA . ALA A 1 1175 ? 29.938 0.646 -59.315 1.00 61.41 1175 ALA A CA 1
ATOM 9644 C C . ALA A 1 1175 ? 30.734 1.942 -59.094 1.00 61.41 1175 ALA A C 1
ATOM 9646 O O . ALA A 1 1175 ? 31.620 2.279 -59.877 1.00 61.41 1175 ALA A O 1
ATOM 9647 N N . LEU A 1 1176 ? 30.423 2.656 -58.009 1.00 60.72 1176 LEU A N 1
ATOM 9648 C CA . LEU A 1 1176 ? 31.064 3.931 -57.653 1.00 60.72 1176 LEU A CA 1
ATOM 9649 C C . LEU A 1 1176 ? 32.493 3.764 -57.096 1.00 60.72 1176 LEU A C 1
ATOM 9651 O O . LEU A 1 1176 ? 33.156 4.754 -56.805 1.00 60.72 1176 LEU A O 1
ATOM 9655 N N . ASN A 1 1177 ? 32.984 2.527 -56.949 1.00 58.91 1177 ASN A N 1
ATOM 9656 C CA . ASN A 1 1177 ? 34.347 2.226 -56.514 1.00 58.91 1177 ASN A CA 1
ATOM 9657 C C . ASN A 1 1177 ? 35.120 1.440 -57.590 1.00 58.91 1177 ASN A C 1
ATOM 9659 O O . ASN A 1 1177 ? 34.567 0.597 -58.291 1.00 58.91 1177 ASN A O 1
ATOM 9663 N N . SER A 1 1178 ? 36.429 1.683 -57.695 1.00 51.38 1178 SER A N 1
ATOM 9664 C CA . SER A 1 1178 ? 37.333 1.015 -58.648 1.00 51.38 1178 SER A CA 1
ATOM 9665 C C . SER A 1 1178 ? 37.553 -0.485 -58.371 1.00 51.38 1178 SER A C 1
ATOM 9667 O O . SER A 1 1178 ? 38.222 -1.154 -59.150 1.00 51.38 1178 SER A O 1
ATOM 9669 N N . SER A 1 1179 ? 36.994 -1.024 -57.278 1.00 56.28 1179 SER A N 1
ATOM 9670 C CA . SER A 1 1179 ? 37.242 -2.382 -56.761 1.00 56.28 1179 SER A CA 1
ATOM 9671 C C . SER A 1 1179 ? 36.018 -3.310 -56.750 1.00 56.28 1179 SER A C 1
ATOM 9673 O O . SER A 1 1179 ? 36.138 -4.453 -56.318 1.00 56.28 1179 SER A O 1
ATOM 9675 N N . ASN A 1 1180 ? 34.839 -2.861 -57.200 1.00 62.53 1180 ASN A N 1
ATOM 9676 C CA . ASN A 1 1180 ? 33.581 -3.626 -57.133 1.00 62.53 1180 ASN A CA 1
ATOM 9677 C C . ASN A 1 1180 ? 33.271 -4.194 -55.721 1.00 62.53 1180 ASN A C 1
ATOM 9679 O O . ASN A 1 1180 ? 32.695 -5.275 -55.574 1.00 62.53 1180 ASN A O 1
ATOM 9683 N N . LYS A 1 1181 ? 33.679 -3.480 -54.659 1.00 71.25 1181 LYS A N 1
ATOM 9684 C CA . LYS A 1 1181 ? 33.629 -3.971 -53.270 1.00 71.25 1181 LYS A CA 1
ATOM 9685 C C . LYS A 1 1181 ? 32.181 -4.199 -52.805 1.00 71.25 1181 LYS A C 1
ATOM 9687 O O . LYS A 1 1181 ? 31.342 -3.302 -52.907 1.00 71.25 1181 LYS A O 1
ATOM 9692 N N . LEU A 1 1182 ? 31.911 -5.395 -52.278 1.00 78.06 1182 LEU A N 1
ATOM 9693 C CA . LEU A 1 1182 ? 30.623 -5.810 -51.713 1.00 78.06 1182 LEU A CA 1
ATOM 9694 C C . LEU A 1 1182 ? 30.571 -5.494 -50.212 1.00 78.06 1182 LEU A C 1
ATOM 9696 O O . LEU A 1 1182 ? 31.430 -5.958 -49.461 1.00 78.06 1182 LEU A O 1
ATOM 9700 N N . PHE A 1 1183 ? 29.566 -4.736 -49.765 1.00 82.62 1183 PHE A N 1
ATOM 9701 C CA . PHE A 1 1183 ? 29.370 -4.433 -48.343 1.00 82.62 1183 PHE A CA 1
ATOM 9702 C C . PHE A 1 1183 ? 28.340 -5.382 -47.722 1.00 82.62 1183 PHE A C 1
ATOM 9704 O O . PHE A 1 1183 ? 27.218 -5.431 -48.226 1.00 82.62 1183 PHE A O 1
ATOM 9711 N N . PRO A 1 1184 ? 28.666 -6.107 -46.635 1.00 86.06 1184 PRO A N 1
ATOM 9712 C CA . PRO A 1 1184 ? 27.710 -6.973 -45.948 1.00 86.06 1184 PRO A CA 1
ATOM 9713 C C . PRO A 1 1184 ? 26.519 -6.171 -45.414 1.00 86.06 1184 PRO A C 1
ATOM 9715 O O . PRO A 1 1184 ? 26.697 -5.217 -44.656 1.00 86.06 1184 PRO A O 1
ATOM 9718 N N . ALA A 1 1185 ? 25.312 -6.576 -45.798 1.00 83.19 1185 ALA A N 1
ATOM 9719 C CA . ALA A 1 1185 ? 24.068 -5.872 -45.505 1.00 83.19 1185 ALA A CA 1
ATOM 9720 C C . ALA A 1 1185 ? 23.134 -6.620 -44.542 1.00 83.19 1185 ALA A C 1
ATOM 9722 O O . ALA A 1 1185 ? 22.161 -6.045 -44.069 1.00 83.19 1185 ALA A O 1
ATOM 9723 N N . GLY A 1 1186 ? 23.459 -7.864 -44.194 1.00 85.75 1186 GLY A N 1
ATOM 9724 C CA . GLY A 1 1186 ? 22.731 -8.660 -43.209 1.00 85.75 1186 GLY A CA 1
ATOM 9725 C C . GLY A 1 1186 ? 22.634 -10.124 -43.614 1.00 85.75 1186 GLY A C 1
ATOM 9726 O O . GLY A 1 1186 ? 23.086 -10.505 -44.695 1.00 85.75 1186 GLY A O 1
ATOM 9727 N N . GLU A 1 1187 ? 22.060 -10.938 -42.734 1.00 86.94 1187 GLU A N 1
ATOM 9728 C CA . GLU A 1 1187 ? 21.918 -12.380 -42.931 1.00 86.94 1187 GLU A CA 1
ATOM 9729 C C . GLU A 1 1187 ? 20.509 -12.834 -42.543 1.00 86.94 1187 GLU A C 1
ATOM 9731 O O . GLU A 1 1187 ? 19.985 -12.380 -41.527 1.00 86.94 1187 GLU A O 1
ATOM 9736 N N . ILE A 1 1188 ? 19.916 -13.734 -43.330 1.00 85.12 1188 ILE A N 1
ATOM 9737 C CA . ILE A 1 1188 ? 18.670 -14.433 -42.990 1.00 85.12 1188 ILE A CA 1
ATOM 9738 C C . ILE A 1 1188 ? 18.986 -15.895 -42.716 1.00 85.12 1188 ILE A C 1
ATOM 9740 O O . ILE A 1 1188 ? 19.701 -16.532 -43.486 1.00 85.12 1188 ILE A O 1
ATOM 9744 N N . TYR A 1 1189 ? 18.408 -16.419 -41.641 1.00 83.50 1189 TYR A N 1
ATOM 9745 C CA . TYR A 1 1189 ? 18.518 -17.814 -41.237 1.00 83.50 1189 TYR A CA 1
ATOM 9746 C C . TYR A 1 1189 ? 17.180 -18.497 -41.510 1.00 83.50 1189 TYR A C 1
ATOM 9748 O O . TYR A 1 1189 ? 16.167 -18.141 -40.900 1.00 83.50 1189 TYR A O 1
ATOM 9756 N N . VAL A 1 1190 ? 17.171 -19.445 -42.448 1.00 80.50 1190 VAL A N 1
ATOM 9757 C CA . VAL A 1 1190 ? 15.971 -20.213 -42.794 1.00 80.50 1190 VAL A CA 1
ATOM 9758 C C . VAL A 1 1190 ? 16.128 -21.631 -42.275 1.00 80.50 1190 VAL A C 1
ATOM 9760 O O . VAL A 1 1190 ? 17.080 -22.331 -42.624 1.00 80.50 1190 VAL A O 1
ATOM 9763 N N . PHE A 1 1191 ? 15.191 -22.041 -41.425 1.00 80.88 1191 PHE A N 1
ATOM 9764 C CA . PHE A 1 1191 ? 15.216 -23.329 -40.747 1.00 80.88 1191 PHE A CA 1
ATOM 9765 C C . PHE A 1 1191 ? 14.305 -24.328 -41.479 1.00 80.88 1191 PHE A C 1
ATOM 9767 O O . PHE A 1 1191 ? 13.114 -24.067 -41.655 1.00 80.88 1191 PHE A O 1
ATOM 9774 N N . SER A 1 1192 ? 14.861 -25.445 -41.962 1.00 78.69 1192 SER A N 1
ATOM 9775 C CA . SER A 1 1192 ? 14.146 -26.487 -42.720 1.00 78.69 1192 SER A CA 1
ATOM 9776 C C . SER A 1 1192 ? 14.832 -27.861 -42.569 1.00 78.69 1192 SER A C 1
ATOM 9778 O O . SER A 1 1192 ? 15.800 -28.021 -41.829 1.00 78.69 1192 SER A O 1
ATOM 9780 N N . GLY A 1 1193 ? 14.334 -28.890 -43.256 1.00 77.00 1193 GLY A N 1
ATOM 9781 C CA . GLY A 1 1193 ? 14.936 -30.224 -43.294 1.00 77.00 1193 GLY A CA 1
ATOM 9782 C C . GLY A 1 1193 ? 14.357 -31.105 -44.404 1.00 77.00 1193 GLY A C 1
ATOM 9783 O O . GLY A 1 1193 ? 13.289 -30.819 -44.942 1.00 77.00 1193 GLY A O 1
ATOM 9784 N N . LYS A 1 1194 ? 15.039 -32.217 -44.729 1.00 73.94 1194 LYS A N 1
ATOM 9785 C CA . LYS A 1 1194 ? 14.758 -33.057 -45.922 1.00 73.94 1194 LYS A CA 1
ATOM 9786 C C . LYS A 1 1194 ? 13.323 -33.570 -46.027 1.00 73.94 1194 LYS A C 1
ATOM 9788 O O . LYS A 1 1194 ? 12.859 -33.894 -47.117 1.00 73.94 1194 LYS A O 1
ATOM 9793 N N . ARG A 1 1195 ? 12.638 -33.691 -44.890 1.00 78.44 1195 ARG A N 1
ATOM 9794 C CA . ARG A 1 1195 ? 11.235 -34.113 -44.776 1.00 78.44 1195 ARG A CA 1
ATOM 9795 C C . ARG A 1 1195 ? 10.420 -33.149 -43.909 1.00 78.44 1195 ARG A C 1
ATOM 9797 O O . ARG A 1 1195 ? 9.451 -33.564 -43.273 1.00 78.44 1195 ARG A O 1
ATOM 9804 N N . ALA A 1 1196 ? 10.828 -31.882 -43.861 1.00 80.31 1196 ALA A N 1
ATOM 9805 C CA . ALA A 1 1196 ? 10.040 -30.826 -43.244 1.00 80.31 1196 ALA A CA 1
ATOM 9806 C C . ALA A 1 1196 ? 8.672 -30.714 -43.929 1.00 80.31 1196 ALA A C 1
ATOM 9808 O O . ALA A 1 1196 ? 8.489 -31.124 -45.080 1.00 80.31 1196 ALA A O 1
ATOM 9809 N N . ARG A 1 1197 ? 7.695 -30.172 -43.202 1.00 79.00 1197 ARG A N 1
ATOM 9810 C CA . ARG A 1 1197 ? 6.363 -29.919 -43.745 1.00 79.00 1197 ARG A CA 1
ATOM 9811 C C . ARG A 1 1197 ? 6.464 -29.004 -44.981 1.00 79.00 1197 ARG A C 1
ATOM 9813 O O . ARG A 1 1197 ? 7.102 -27.955 -44.883 1.00 79.00 1197 ARG A O 1
ATOM 9820 N N . PRO A 1 1198 ? 5.828 -29.351 -46.117 1.00 73.69 1198 PRO A N 1
ATOM 9821 C CA . PRO A 1 1198 ? 5.723 -28.439 -47.251 1.00 73.69 1198 PRO A CA 1
ATOM 9822 C C . PRO A 1 1198 ? 4.980 -27.166 -46.839 1.00 73.69 1198 PRO A C 1
ATOM 9824 O O . PRO A 1 1198 ? 3.938 -27.236 -46.185 1.00 73.69 1198 PRO A O 1
ATOM 9827 N N . TRP A 1 1199 ? 5.495 -26.008 -47.228 1.00 72.38 1199 TRP A N 1
ATOM 9828 C CA . TRP A 1 1199 ? 4.904 -24.710 -46.917 1.00 72.38 1199 TRP A CA 1
ATOM 9829 C C . TRP A 1 1199 ? 4.531 -23.991 -48.221 1.00 72.38 1199 TRP A C 1
ATOM 9831 O O . TRP A 1 1199 ? 5.279 -23.992 -49.192 1.00 72.38 1199 TRP A O 1
ATOM 9841 N N . GLU A 1 1200 ? 3.325 -23.420 -48.260 1.00 50.28 1200 GLU A N 1
ATOM 9842 C CA . GLU A 1 1200 ? 2.723 -22.792 -49.455 1.00 50.28 1200 GLU A CA 1
ATOM 9843 C C . GLU A 1 1200 ? 2.779 -21.254 -49.424 1.00 50.28 1200 GLU A C 1
ATOM 9845 O O . GLU A 1 1200 ? 2.301 -20.588 -50.340 1.00 50.28 1200 GLU A O 1
ATOM 9850 N N . THR A 1 1201 ? 3.284 -20.659 -48.341 1.00 55.47 1201 THR A N 1
ATOM 9851 C CA . THR A 1 1201 ? 3.164 -19.220 -48.077 1.00 55.47 1201 THR A CA 1
ATOM 9852 C C . THR A 1 1201 ? 4.389 -18.434 -48.534 1.00 55.47 1201 THR A C 1
ATOM 9854 O O . THR A 1 1201 ? 5.515 -18.842 -48.267 1.00 55.47 1201 THR A O 1
ATOM 9857 N N . ASN A 1 1202 ? 4.168 -17.261 -49.145 1.00 61.75 1202 ASN A N 1
ATOM 9858 C CA . ASN A 1 1202 ? 5.208 -16.262 -49.419 1.00 61.75 1202 ASN A CA 1
ATOM 9859 C C . ASN A 1 1202 ? 5.713 -15.650 -48.100 1.00 61.75 1202 ASN A C 1
ATOM 9861 O O . ASN A 1 1202 ? 5.315 -14.547 -47.716 1.00 61.75 1202 ASN A O 1
ATOM 9865 N N . VAL A 1 1203 ? 6.560 -16.387 -47.378 1.00 64.38 1203 VAL A N 1
ATOM 9866 C CA . VAL A 1 1203 ? 7.240 -15.880 -46.184 1.00 64.38 1203 VAL A CA 1
ATOM 9867 C C . VAL A 1 1203 ? 8.137 -14.727 -46.611 1.00 64.38 1203 VAL A C 1
ATOM 9869 O O . VAL A 1 1203 ? 8.889 -14.827 -47.581 1.00 64.38 1203 VAL A O 1
ATOM 9872 N N . THR A 1 1204 ? 7.991 -13.607 -45.913 1.00 74.25 1204 THR A N 1
ATOM 9873 C CA . THR A 1 1204 ? 8.726 -12.380 -46.190 1.00 74.25 1204 THR A CA 1
ATOM 9874 C C . THR A 1 1204 ? 9.553 -12.035 -44.964 1.00 74.25 1204 THR A C 1
ATOM 9876 O O . THR A 1 1204 ? 9.008 -11.971 -43.868 1.00 74.25 1204 THR A O 1
ATOM 9879 N N . TYR A 1 1205 ? 10.847 -11.807 -45.157 1.00 78.56 1205 TYR A N 1
ATOM 9880 C CA . TYR A 1 1205 ? 11.774 -11.419 -44.094 1.00 78.56 1205 TYR A CA 1
ATOM 9881 C C . TYR A 1 1205 ? 12.317 -10.020 -44.354 1.00 78.56 1205 TYR A C 1
ATOM 9883 O O . TYR A 1 1205 ? 12.660 -9.703 -45.502 1.00 78.56 1205 TYR A O 1
ATOM 9891 N N . ARG A 1 1206 ? 12.441 -9.198 -43.305 1.00 84.56 1206 ARG A N 1
ATOM 9892 C CA . ARG A 1 1206 ? 12.943 -7.825 -43.422 1.00 84.56 1206 ARG A CA 1
ATOM 9893 C C . ARG A 1 1206 ? 14.198 -7.613 -42.585 1.00 84.56 1206 ARG A C 1
ATOM 9895 O O . ARG A 1 1206 ? 14.216 -7.811 -41.378 1.00 84.56 1206 ARG A O 1
ATOM 9902 N N . ILE A 1 1207 ? 15.245 -7.101 -43.225 1.00 86.31 1207 ILE A N 1
ATOM 9903 C CA . ILE A 1 1207 ? 16.468 -6.663 -42.546 1.00 86.31 1207 ILE A CA 1
ATOM 9904 C C . ILE A 1 1207 ? 16.579 -5.155 -42.674 1.00 86.31 1207 ILE A C 1
ATOM 9906 O O . ILE A 1 1207 ? 16.636 -4.627 -43.782 1.00 86.31 1207 ILE A O 1
ATOM 9910 N N . GLU A 1 1208 ? 16.657 -4.453 -41.548 1.00 87.62 1208 GLU A N 1
ATOM 9911 C CA . GLU A 1 1208 ? 16.920 -3.019 -41.554 1.00 87.62 1208 GLU A CA 1
ATOM 9912 C C . GLU A 1 1208 ? 18.385 -2.720 -41.913 1.00 87.62 1208 GLU A C 1
ATOM 9914 O O . GLU A 1 1208 ? 19.315 -3.211 -41.276 1.00 87.62 1208 GLU A O 1
ATOM 9919 N N . ILE A 1 1209 ? 18.584 -1.855 -42.908 1.00 86.81 1209 ILE A N 1
ATOM 9920 C CA . ILE A 1 1209 ? 19.898 -1.413 -43.398 1.00 86.81 1209 ILE A CA 1
ATOM 9921 C C . ILE A 1 1209 ? 20.088 0.107 -43.283 1.00 86.81 1209 ILE A C 1
ATOM 9923 O O . ILE A 1 1209 ? 21.024 0.655 -43.860 1.00 86.81 1209 ILE A O 1
ATOM 9927 N N . THR A 1 1210 ? 19.225 0.807 -42.538 1.00 84.81 1210 THR A N 1
ATOM 9928 C CA . THR A 1 1210 ? 19.223 2.276 -42.408 1.00 84.81 1210 THR A CA 1
ATOM 9929 C C . THR A 1 1210 ? 20.595 2.843 -42.015 1.00 84.81 1210 THR A C 1
ATOM 9931 O O . THR A 1 1210 ? 21.097 3.763 -42.662 1.00 84.81 1210 THR A O 1
ATOM 9934 N N . ASP A 1 1211 ? 21.244 2.270 -40.998 1.00 81.81 1211 ASP A N 1
ATOM 9935 C CA . ASP A 1 1211 ? 22.562 2.728 -40.536 1.00 81.81 1211 ASP A CA 1
ATOM 9936 C C . ASP A 1 1211 ? 23.670 2.449 -41.561 1.00 81.81 1211 ASP A C 1
ATOM 9938 O O . ASP A 1 1211 ? 24.581 3.262 -41.732 1.00 81.81 1211 ASP A O 1
ATOM 9942 N N . LEU A 1 1212 ? 23.585 1.320 -42.272 1.00 80.50 1212 LEU A N 1
ATOM 9943 C CA . LEU A 1 1212 ? 24.513 0.983 -43.351 1.00 80.50 1212 LEU A CA 1
ATOM 9944 C C . LEU A 1 1212 ? 24.352 1.954 -44.525 1.00 80.50 1212 LEU A C 1
ATOM 9946 O O . LEU A 1 1212 ? 25.350 2.462 -45.030 1.00 80.50 1212 LEU A O 1
ATOM 9950 N N . SER A 1 1213 ? 23.106 2.259 -44.898 1.00 75.88 1213 SER A N 1
ATOM 9951 C CA . SER A 1 1213 ? 22.758 3.225 -45.942 1.00 75.88 1213 SER A CA 1
ATOM 9952 C C . SER A 1 1213 ? 23.392 4.585 -45.663 1.00 75.88 1213 SER A C 1
ATOM 9954 O O . SER A 1 1213 ? 24.070 5.140 -46.523 1.00 75.88 1213 SER A O 1
ATOM 9956 N N . ARG A 1 1214 ? 23.268 5.084 -44.425 1.00 77.62 1214 ARG A N 1
ATOM 9957 C CA . ARG A 1 1214 ? 23.865 6.363 -44.007 1.00 77.62 1214 ARG A CA 1
ATOM 9958 C C . ARG A 1 1214 ? 25.391 6.348 -44.068 1.00 77.62 1214 ARG A C 1
ATOM 9960 O O . ARG A 1 1214 ? 25.980 7.277 -44.607 1.00 77.62 1214 ARG A O 1
ATOM 9967 N N . ARG A 1 1215 ? 26.040 5.293 -43.558 1.00 78.25 1215 ARG A N 1
ATOM 9968 C CA . ARG A 1 1215 ? 27.514 5.177 -43.574 1.00 78.25 1215 ARG A CA 1
ATOM 9969 C C . ARG A 1 1215 ? 28.094 5.093 -44.983 1.00 78.25 1215 ARG A C 1
ATOM 9971 O O . ARG A 1 1215 ? 29.222 5.520 -45.186 1.00 78.25 1215 ARG A O 1
ATOM 9978 N N . GLN A 1 1216 ? 27.351 4.517 -45.926 1.00 72.56 1216 GLN A N 1
ATOM 9979 C CA . GLN A 1 1216 ? 27.774 4.366 -47.321 1.00 72.56 1216 GLN A CA 1
ATOM 9980 C C . GLN A 1 1216 ? 27.276 5.503 -48.229 1.00 72.56 1216 GLN A C 1
ATOM 9982 O O . GLN A 1 1216 ? 27.434 5.415 -49.444 1.00 72.56 1216 GLN A O 1
ATOM 9987 N N 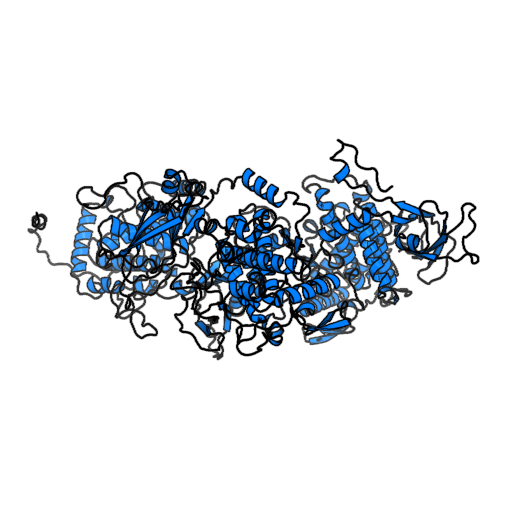. GLY A 1 1217 ? 26.669 6.557 -47.666 1.00 66.56 1217 GLY A N 1
ATOM 9988 C CA . GLY A 1 1217 ? 26.175 7.705 -48.434 1.00 66.56 1217 GLY A CA 1
ATOM 9989 C C . GLY A 1 1217 ? 25.069 7.349 -49.432 1.00 66.56 1217 GLY A C 1
ATOM 9990 O O . GLY A 1 1217 ? 24.971 7.975 -50.483 1.00 66.56 1217 GLY A O 1
ATOM 9991 N N . LEU A 1 1218 ? 24.268 6.319 -49.144 1.00 64.69 1218 LEU A N 1
ATOM 9992 C CA . LEU A 1 1218 ? 23.130 5.905 -49.960 1.00 64.69 1218 LEU A CA 1
ATOM 9993 C C . LEU A 1 1218 ? 21.909 6.779 -49.622 1.00 64.69 1218 LEU A C 1
ATOM 9995 O O . LEU A 1 1218 ? 21.369 6.697 -48.514 1.00 64.69 1218 LEU A O 1
ATOM 9999 N N . TRP A 1 1219 ? 21.496 7.607 -50.585 1.00 64.12 1219 TRP A N 1
ATOM 10000 C CA . TRP A 1 1219 ? 20.317 8.482 -50.532 1.00 64.12 1219 TRP A CA 1
ATOM 10001 C C . TRP A 1 1219 ? 19.170 7.922 -51.385 1.00 64.12 1219 TRP A C 1
ATOM 10003 O O . TRP A 1 1219 ? 19.382 7.002 -52.173 1.00 64.12 1219 TRP A O 1
ATOM 10013 N N . LYS A 1 1220 ? 17.959 8.486 -51.248 1.00 63.50 1220 LYS A N 1
ATOM 10014 C CA . LYS A 1 1220 ? 16.738 8.056 -51.966 1.00 63.50 1220 LYS A CA 1
ATOM 10015 C C . LYS A 1 1220 ? 16.927 7.928 -53.485 1.00 63.50 1220 LYS A C 1
ATOM 10017 O O . LYS A 1 1220 ? 16.318 7.047 -54.083 1.00 63.50 1220 LYS A O 1
ATOM 10022 N N . ASP A 1 1221 ? 17.803 8.748 -54.063 1.00 61.72 1221 ASP A N 1
ATOM 10023 C CA . ASP A 1 1221 ? 18.010 8.853 -55.511 1.00 61.72 1221 ASP A CA 1
ATOM 10024 C C . ASP A 1 1221 ? 19.251 8.088 -56.020 1.00 61.72 1221 ASP A C 1
ATOM 10026 O O . ASP A 1 1221 ? 19.524 8.068 -57.221 1.00 61.72 1221 ASP A O 1
ATOM 1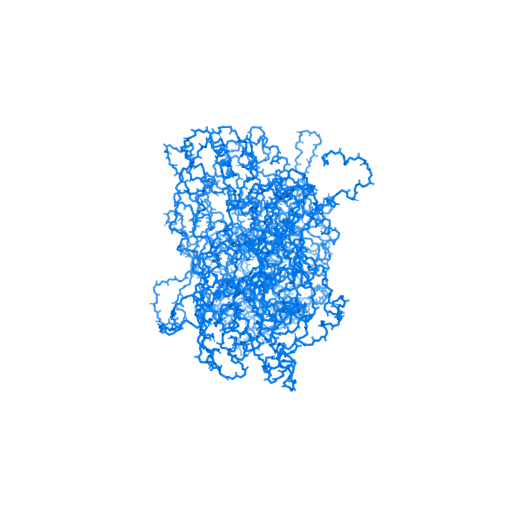0030 N N . ASN A 1 1222 ? 20.010 7.429 -55.133 1.00 62.97 1222 ASN A N 1
ATOM 10031 C CA . ASN A 1 1222 ? 21.192 6.657 -55.522 1.00 62.97 1222 ASN A CA 1
ATOM 10032 C C . ASN A 1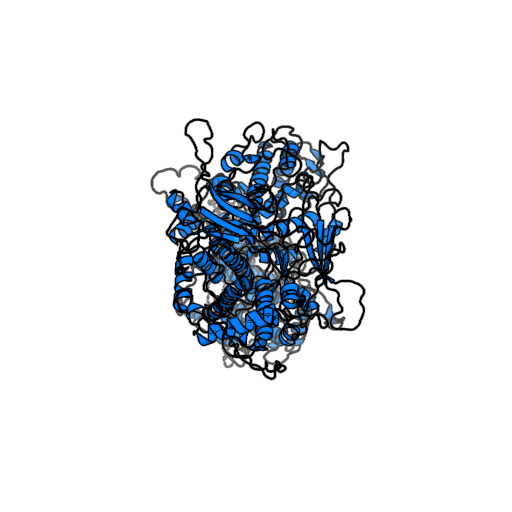 1222 ? 20.799 5.261 -56.025 1.00 62.97 1222 ASN A C 1
ATOM 10034 O O . ASN A 1 1222 ? 20.040 4.547 -55.371 1.00 62.97 1222 ASN A O 1
ATOM 10038 N N . GLN A 1 1223 ? 21.378 4.825 -57.149 1.00 65.88 1223 GLN A N 1
ATOM 10039 C CA . GLN A 1 1223 ? 21.255 3.439 -57.603 1.00 65.88 1223 GLN A CA 1
ATOM 10040 C C . GLN A 1 1223 ? 22.200 2.532 -56.798 1.00 65.88 1223 GLN A C 1
ATOM 10042 O O . GLN A 1 1223 ? 23.310 2.917 -56.427 1.00 65.88 1223 GLN A O 1
ATOM 10047 N N . PHE A 1 1224 ? 21.762 1.313 -56.503 1.00 74.00 1224 PHE A N 1
ATOM 10048 C CA . PHE A 1 1224 ? 22.567 0.304 -55.823 1.00 74.00 1224 PHE A CA 1
ATOM 10049 C C . PHE A 1 1224 ? 22.231 -1.083 -56.370 1.00 74.00 1224 PHE A C 1
ATOM 10051 O O . PHE A 1 1224 ? 21.117 -1.342 -56.825 1.00 74.00 1224 PHE A O 1
ATOM 10058 N N . VAL A 1 1225 ? 23.196 -1.996 -56.285 1.00 78.94 1225 VAL A N 1
ATOM 10059 C CA . VAL A 1 1225 ? 23.015 -3.406 -56.645 1.00 78.94 1225 VAL A CA 1
ATOM 10060 C C . VAL A 1 1225 ? 22.977 -4.238 -55.369 1.00 78.94 1225 VAL A C 1
ATOM 10062 O O . VAL A 1 1225 ? 23.925 -4.220 -54.581 1.00 78.94 1225 VAL A O 1
ATOM 10065 N N . LEU A 1 1226 ? 21.881 -4.976 -55.178 1.00 85.38 1226 LEU A N 1
ATOM 10066 C CA . LEU A 1 1226 ? 21.741 -5.995 -54.141 1.00 85.38 1226 LEU A CA 1
ATOM 10067 C C . LEU A 1 1226 ? 22.235 -7.336 -54.694 1.00 85.38 1226 LEU A C 1
ATOM 10069 O O . LEU A 1 1226 ? 21.715 -7.828 -55.693 1.00 85.38 1226 LEU A O 1
ATOM 10073 N N . LYS A 1 1227 ? 23.222 -7.940 -54.033 1.00 86.81 1227 LYS A N 1
ATOM 10074 C CA . LYS A 1 1227 ? 23.649 -9.322 -54.282 1.00 86.81 1227 LYS A CA 1
ATOM 10075 C C . LYS A 1 1227 ? 23.351 -10.170 -53.057 1.00 86.81 1227 LYS A C 1
ATOM 10077 O O . LYS A 1 1227 ? 23.420 -9.682 -51.932 1.00 86.81 1227 LYS A O 1
ATOM 10082 N N . HIS A 1 1228 ? 23.059 -11.443 -53.266 1.00 87.94 1228 HIS A N 1
ATOM 10083 C CA . HIS A 1 1228 ? 22.923 -12.407 -52.184 1.00 87.94 1228 HIS A CA 1
ATOM 10084 C C . HIS A 1 1228 ? 23.712 -13.674 -52.504 1.00 87.94 1228 HIS A C 1
ATOM 10086 O O . HIS A 1 1228 ? 23.948 -13.980 -53.672 1.00 87.94 1228 HIS A O 1
ATOM 10092 N N . ARG A 1 1229 ? 24.142 -14.372 -51.456 1.00 89.06 1229 ARG A N 1
ATOM 10093 C CA . ARG A 1 1229 ? 24.759 -15.701 -51.519 1.00 89.06 1229 ARG A CA 1
ATOM 10094 C C . ARG A 1 1229 ? 24.075 -16.599 -50.503 1.00 89.06 1229 ARG A C 1
ATOM 10096 O O . ARG A 1 1229 ? 23.743 -16.125 -49.415 1.00 89.06 1229 ARG A O 1
ATOM 10103 N N . VAL A 1 1230 ? 23.853 -17.856 -50.858 1.00 86.25 1230 VAL A N 1
ATOM 10104 C CA . VAL A 1 1230 ? 23.152 -18.827 -50.012 1.00 86.25 1230 VAL A CA 1
ATOM 10105 C C . VAL A 1 1230 ? 24.146 -19.892 -49.581 1.00 86.25 1230 VAL A C 1
ATOM 10107 O O . VAL A 1 1230 ? 24.863 -20.416 -50.422 1.00 86.25 1230 VAL A O 1
ATOM 10110 N N . PHE A 1 1231 ? 24.197 -20.193 -48.289 1.00 85.19 1231 PHE A N 1
ATOM 10111 C CA . PHE A 1 1231 ? 25.114 -21.170 -47.709 1.00 85.19 1231 PHE A CA 1
ATOM 10112 C C . PHE A 1 1231 ? 24.337 -22.228 -46.933 1.00 85.19 1231 PHE A C 1
ATOM 10114 O O . PHE A 1 1231 ? 23.444 -21.863 -46.173 1.00 85.19 1231 PHE A O 1
ATOM 10121 N N . GLU A 1 1232 ? 24.690 -23.503 -47.048 1.00 80.38 1232 GLU A N 1
ATOM 10122 C CA . GLU A 1 1232 ? 24.221 -24.532 -46.111 1.00 80.38 1232 GLU A CA 1
ATOM 10123 C C . GLU A 1 1232 ? 24.658 -24.205 -44.678 1.00 80.38 1232 GLU A C 1
ATOM 10125 O O . GLU A 1 1232 ? 25.614 -23.451 -44.456 1.00 80.38 1232 GLU A O 1
ATOM 10130 N N . ILE A 1 1233 ? 23.992 -24.811 -43.688 1.00 74.19 1233 ILE A N 1
ATOM 10131 C CA . ILE A 1 1233 ? 24.438 -24.729 -42.289 1.00 74.19 1233 ILE A CA 1
ATOM 10132 C C . ILE A 1 1233 ? 25.852 -25.272 -42.116 1.00 74.19 1233 ILE A C 1
ATOM 10134 O O . ILE A 1 1233 ? 26.455 -24.912 -41.130 1.00 74.19 1233 ILE A O 1
ATOM 10138 N N . GLN A 1 1234 ? 26.389 -26.083 -43.032 1.00 70.69 1234 GLN A N 1
ATOM 10139 C CA . GLN A 1 1234 ? 27.759 -26.609 -43.025 1.00 70.69 1234 GLN A CA 1
ATOM 10140 C C . GLN A 1 1234 ? 28.776 -25.657 -43.685 1.00 70.69 1234 GLN A C 1
ATOM 10142 O O . GLN A 1 1234 ? 29.982 -25.849 -43.554 1.00 70.69 1234 GLN A O 1
ATOM 10147 N N . GLY A 1 1235 ? 28.297 -24.597 -44.348 1.00 72.62 1235 GLY A N 1
ATOM 10148 C CA . GLY A 1 1235 ? 29.115 -23.499 -44.865 1.00 72.62 1235 GLY A CA 1
ATOM 10149 C C . GLY A 1 1235 ? 29.381 -23.553 -46.368 1.00 72.62 1235 GLY A C 1
ATOM 10150 O O . GLY A 1 1235 ? 29.999 -22.627 -46.894 1.00 72.62 1235 GLY A O 1
ATOM 10151 N N . GLU A 1 1236 ? 28.897 -24.583 -47.063 1.00 82.38 1236 GLU A N 1
ATOM 10152 C CA . GLU A 1 1236 ? 29.001 -24.707 -48.521 1.00 82.38 1236 GLU A CA 1
ATOM 10153 C C . GLU A 1 1236 ? 28.023 -23.760 -49.235 1.00 82.38 1236 GLU A C 1
ATOM 10155 O O . GLU A 1 1236 ? 26.871 -23.623 -48.828 1.00 82.38 1236 GLU A O 1
ATOM 10160 N N . GLU A 1 1237 ? 28.479 -23.066 -50.286 1.00 84.88 1237 GLU A N 1
ATOM 10161 C CA . GLU A 1 1237 ? 27.641 -22.139 -51.063 1.00 84.88 1237 GLU A CA 1
ATOM 10162 C C . GLU A 1 1237 ? 26.763 -22.905 -52.070 1.00 84.88 1237 GLU A C 1
ATOM 10164 O O . GLU A 1 1237 ? 27.255 -23.739 -52.828 1.00 84.88 1237 GLU A O 1
ATOM 10169 N N . ILE A 1 1238 ? 25.464 -22.592 -52.111 1.00 81.88 1238 ILE A N 1
ATOM 10170 C CA . ILE A 1 1238 ? 24.473 -23.227 -52.990 1.00 81.88 1238 ILE A CA 1
ATOM 10171 C C . ILE A 1 1238 ? 23.950 -22.209 -54.006 1.00 81.88 1238 ILE A C 1
ATOM 10173 O O . ILE A 1 1238 ? 23.613 -21.076 -53.659 1.00 81.88 1238 ILE A O 1
ATOM 10177 N N . HIS A 1 1239 ? 23.806 -22.631 -55.264 1.00 77.31 1239 HIS A N 1
ATOM 10178 C CA . HIS A 1 1239 ? 23.388 -21.750 -56.363 1.00 77.31 1239 HIS A CA 1
ATOM 10179 C C . HIS A 1 1239 ? 21.957 -21.989 -56.887 1.00 77.31 1239 HIS A C 1
ATOM 10181 O O . HIS A 1 1239 ? 21.412 -21.123 -57.565 1.00 77.31 1239 HIS A O 1
ATOM 10187 N N . ASN A 1 1240 ? 21.313 -23.110 -56.540 1.00 71.12 1240 ASN A N 1
ATOM 10188 C CA . ASN A 1 1240 ? 19.986 -23.501 -57.045 1.00 71.12 1240 ASN A CA 1
ATOM 10189 C C . ASN A 1 1240 ? 18.855 -23.247 -56.029 1.00 71.12 1240 ASN A C 1
ATOM 10191 O O . ASN A 1 1240 ? 18.060 -24.142 -55.749 1.00 71.12 1240 ASN A O 1
ATOM 10195 N N . VAL A 1 1241 ? 18.783 -22.044 -55.453 1.00 71.75 1241 VAL A N 1
ATOM 10196 C CA . VAL A 1 1241 ? 17.711 -21.661 -54.515 1.00 71.75 1241 VAL A CA 1
ATOM 10197 C C . VAL A 1 1241 ? 16.880 -20.533 -55.115 1.00 71.75 1241 VAL A C 1
ATOM 10199 O O . VAL A 1 1241 ? 17.411 -19.485 -55.482 1.00 71.75 1241 VAL A O 1
ATOM 10202 N N . THR A 1 1242 ? 15.563 -20.733 -55.200 1.00 73.75 1242 THR A N 1
ATOM 10203 C CA . THR A 1 1242 ? 14.640 -19.683 -55.646 1.00 73.75 1242 THR A CA 1
ATOM 10204 C C . THR A 1 1242 ? 14.457 -18.683 -54.507 1.00 73.75 1242 THR A C 1
ATOM 10206 O O . THR A 1 1242 ? 13.804 -18.984 -53.510 1.00 73.75 1242 THR A O 1
ATOM 10209 N N . LEU A 1 1243 ? 15.070 -17.507 -54.642 1.00 79.12 1243 LEU A N 1
ATOM 10210 C CA . LEU A 1 1243 ? 14.953 -16.390 -53.709 1.00 79.12 1243 LEU A CA 1
ATOM 10211 C C . LEU A 1 1243 ? 14.899 -15.079 -54.494 1.00 79.12 1243 LEU A C 1
ATOM 10213 O O . LEU A 1 1243 ? 15.757 -14.804 -55.335 1.00 79.12 1243 LEU A O 1
ATOM 10217 N N . ARG A 1 1244 ? 13.933 -14.221 -54.161 1.00 83.88 1244 ARG A N 1
ATOM 10218 C CA . ARG A 1 1244 ? 13.918 -12.830 -54.612 1.00 83.88 1244 ARG A CA 1
ATOM 10219 C C . ARG A 1 1244 ? 14.192 -11.906 -53.445 1.00 83.88 1244 ARG A C 1
ATOM 10221 O O . ARG A 1 1244 ? 13.729 -12.123 -52.329 1.00 83.88 1244 ARG A O 1
ATOM 10228 N N . ALA A 1 1245 ? 14.953 -10.855 -53.713 1.00 86.31 1245 ALA A N 1
ATOM 10229 C CA . ALA A 1 1245 ? 15.235 -9.839 -52.722 1.00 86.31 1245 ALA A CA 1
ATOM 10230 C C . ALA A 1 1245 ? 15.200 -8.453 -53.354 1.00 86.31 1245 ALA A C 1
ATOM 10232 O O . ALA A 1 1245 ? 15.667 -8.248 -54.474 1.00 86.31 1245 ALA A O 1
ATOM 10233 N N . SER A 1 1246 ? 14.645 -7.502 -52.618 1.00 86.12 1246 SER A N 1
ATOM 10234 C CA . SER A 1 1246 ? 14.542 -6.105 -53.026 1.00 86.12 1246 SER A CA 1
ATOM 10235 C C . SER A 1 1246 ? 14.849 -5.199 -51.851 1.00 86.12 1246 SER A C 1
ATOM 10237 O O . SER A 1 1246 ? 14.569 -5.548 -50.707 1.00 86.12 1246 SER A O 1
ATOM 10239 N N . VAL A 1 1247 ? 15.373 -4.012 -52.125 1.00 84.81 1247 VAL A N 1
ATOM 10240 C CA . VAL A 1 1247 ? 15.523 -2.976 -51.105 1.00 84.81 1247 VAL A CA 1
ATOM 10241 C C . VAL A 1 1247 ? 14.306 -2.060 -51.154 1.00 84.81 1247 VAL A C 1
ATOM 10243 O O . VAL A 1 1247 ? 13.910 -1.608 -52.225 1.00 84.81 1247 VAL A O 1
ATOM 10246 N N . VAL A 1 1248 ? 13.720 -1.784 -49.994 1.00 85.19 1248 VAL A N 1
ATOM 10247 C CA . VAL A 1 1248 ? 12.527 -0.956 -49.838 1.00 85.19 1248 VAL A CA 1
ATOM 10248 C C . VAL A 1 1248 ? 12.827 0.214 -48.915 1.00 85.19 1248 VAL A C 1
ATOM 10250 O O . VAL A 1 1248 ? 13.345 0.043 -47.809 1.00 85.19 1248 VAL A O 1
ATOM 10253 N N . PHE A 1 1249 ? 12.460 1.407 -49.372 1.00 84.06 1249 PHE A N 1
ATOM 10254 C CA . PHE A 1 1249 ? 12.456 2.623 -48.575 1.00 84.06 1249 PHE A CA 1
ATOM 10255 C C . PHE A 1 1249 ? 11.098 2.790 -47.890 1.00 84.06 1249 PHE A C 1
ATOM 10257 O O . PHE A 1 1249 ? 10.058 2.775 -48.548 1.00 84.06 1249 PHE A O 1
ATOM 10264 N N . VAL A 1 1250 ? 11.108 2.962 -46.571 1.00 84.75 1250 VAL A N 1
ATOM 10265 C CA . VAL A 1 1250 ? 9.919 3.251 -45.767 1.00 84.75 1250 VAL A CA 1
ATOM 10266 C C . VAL A 1 1250 ? 10.043 4.688 -45.254 1.00 84.75 1250 VAL A C 1
ATOM 10268 O O . VAL A 1 1250 ? 10.909 4.951 -44.413 1.00 84.75 1250 VAL A O 1
ATOM 10271 N N . PRO A 1 1251 ? 9.218 5.626 -45.753 1.00 81.75 1251 PRO A N 1
ATOM 10272 C CA . PRO A 1 1251 ? 9.250 7.006 -45.287 1.00 81.75 1251 PRO A CA 1
ATOM 10273 C C . PRO A 1 1251 ? 8.761 7.105 -43.838 1.00 81.75 1251 PRO A C 1
ATOM 10275 O O . PRO A 1 1251 ? 7.936 6.301 -43.392 1.00 81.75 1251 PRO A O 1
ATOM 10278 N N . ARG A 1 1252 ? 9.227 8.132 -43.121 1.00 81.94 1252 ARG A N 1
ATOM 10279 C CA . ARG A 1 1252 ? 8.740 8.478 -41.779 1.00 81.94 1252 ARG A CA 1
ATOM 10280 C C . ARG A 1 1252 ? 7.209 8.571 -41.749 1.00 81.94 1252 ARG A C 1
ATOM 10282 O O . ARG A 1 1252 ? 6.601 9.207 -42.612 1.00 81.94 1252 ARG A O 1
ATOM 10289 N N . LYS A 1 1253 ? 6.568 7.988 -40.731 1.00 75.62 1253 LYS A N 1
ATOM 10290 C CA . LYS A 1 1253 ? 5.126 8.188 -40.511 1.00 75.62 1253 LYS A CA 1
ATOM 10291 C C . LYS A 1 1253 ? 4.866 9.644 -40.076 1.00 75.62 1253 LYS A C 1
ATOM 10293 O O . LYS A 1 1253 ? 5.537 10.111 -39.152 1.00 75.62 1253 LYS A O 1
ATOM 10298 N N . PRO A 1 1254 ? 3.910 10.364 -40.697 1.00 51.91 1254 PRO A N 1
ATOM 10299 C CA . PRO A 1 1254 ? 3.558 11.724 -40.293 1.00 51.91 1254 PRO A CA 1
ATOM 10300 C C . PRO A 1 1254 ? 2.926 11.743 -38.893 1.00 51.91 1254 PRO A C 1
ATOM 10302 O O . PRO A 1 1254 ? 2.229 10.805 -38.498 1.00 51.91 1254 PRO A O 1
ATOM 10305 N N . ASP A 1 1255 ? 3.173 12.812 -38.132 1.00 47.81 1255 ASP A N 1
ATOM 10306 C CA . ASP A 1 1255 ? 2.624 12.982 -36.783 1.00 47.81 1255 ASP A CA 1
ATOM 10307 C C . ASP A 1 1255 ? 1.090 13.064 -36.854 1.00 47.81 1255 ASP A C 1
ATOM 10309 O O . ASP A 1 1255 ? 0.532 14.010 -37.414 1.00 47.81 1255 ASP A O 1
ATOM 10313 N N . ARG A 1 1256 ? 0.382 12.092 -36.261 1.00 41.69 1256 ARG A N 1
ATOM 10314 C CA . ARG A 1 1256 ? -1.090 12.118 -36.165 1.00 41.69 1256 ARG A CA 1
ATOM 10315 C C . ARG A 1 1256 ? -1.615 13.355 -35.420 1.00 41.69 1256 ARG A C 1
ATOM 10317 O O . ARG A 1 1256 ? -2.786 13.676 -35.580 1.00 41.69 1256 ARG A O 1
ATOM 10324 N N . ARG A 1 1257 ? -0.776 14.099 -34.682 1.00 41.50 1257 ARG A N 1
ATOM 10325 C CA . ARG A 1 1257 ? -1.154 15.410 -34.117 1.00 41.50 1257 ARG A CA 1
ATOM 10326 C C . ARG A 1 1257 ? -1.404 16.500 -35.163 1.00 41.50 1257 ARG A C 1
ATOM 10328 O O . ARG A 1 1257 ? -2.019 17.501 -34.816 1.00 41.50 1257 ARG A O 1
ATOM 10335 N N . CYS A 1 1258 ? -0.974 16.323 -36.413 1.00 34.88 1258 CYS A N 1
ATOM 10336 C CA . CYS A 1 1258 ? -1.208 17.311 -37.471 1.00 34.88 1258 CYS A CA 1
ATOM 10337 C C . CYS A 1 1258 ? -2.567 17.164 -38.177 1.00 34.88 1258 CYS A C 1
ATOM 10339 O O . CYS A 1 1258 ? -2.980 18.096 -38.858 1.00 34.88 1258 CYS A O 1
ATOM 10341 N N . ASN A 1 1259 ? -3.300 16.057 -37.991 1.00 31.72 1259 ASN A N 1
ATOM 10342 C CA . ASN A 1 1259 ? -4.577 15.836 -38.690 1.00 31.72 1259 ASN A CA 1
ATOM 10343 C C . ASN A 1 1259 ? -5.827 16.293 -37.918 1.00 31.72 1259 ASN A C 1
ATOM 10345 O O . ASN A 1 1259 ? -6.902 16.335 -38.507 1.00 31.72 1259 ASN A O 1
ATOM 10349 N N . GLU A 1 1260 ? -5.711 16.690 -36.647 1.00 32.28 1260 GLU A N 1
ATOM 10350 C CA . GLU A 1 1260 ? -6.825 17.316 -35.903 1.00 32.28 1260 GLU A CA 1
ATOM 10351 C C . GLU A 1 1260 ? -6.812 18.855 -35.974 1.00 32.28 1260 GLU A C 1
ATOM 10353 O O . GLU A 1 1260 ? -7.744 19.504 -35.510 1.00 32.28 1260 GLU A O 1
ATOM 10358 N N . PHE A 1 1261 ? -5.799 19.450 -36.617 1.00 35.19 1261 PHE A N 1
ATOM 10359 C CA . PHE A 1 1261 ? -5.699 20.892 -36.876 1.00 35.19 1261 PHE A CA 1
ATOM 10360 C C . PHE A 1 1261 ? -5.723 21.202 -38.382 1.00 35.19 1261 PHE A C 1
ATOM 10362 O O . PHE A 1 1261 ? -4.959 22.026 -38.880 1.00 35.19 1261 PHE A O 1
ATOM 10369 N N . ALA A 1 1262 ? -6.624 20.574 -39.143 1.00 32.50 1262 ALA A N 1
ATOM 10370 C CA . ALA A 1 1262 ? -6.912 21.017 -40.508 1.00 32.50 1262 ALA A CA 1
ATOM 10371 C C . ALA A 1 1262 ? -7.819 22.259 -40.469 1.00 32.50 1262 ALA A C 1
ATOM 10373 O O . ALA A 1 1262 ? -9.022 22.203 -40.703 1.00 32.50 1262 ALA A O 1
ATOM 10374 N N . GLY A 1 1263 ? -7.209 23.387 -40.109 1.00 31.42 1263 GLY A N 1
ATOM 10375 C CA . GLY A 1 1263 ? -7.865 24.683 -40.017 1.00 31.42 1263 GLY A CA 1
ATOM 10376 C C . GLY A 1 1263 ? -6.895 25.846 -39.823 1.00 31.42 1263 GLY A C 1
ATOM 10377 O O . GLY A 1 1263 ? -7.242 26.766 -39.096 1.00 31.42 1263 GLY A O 1
ATOM 10378 N N . ARG A 1 1264 ? -5.678 25.786 -40.394 1.00 33.59 1264 ARG A N 1
ATOM 10379 C CA . ARG A 1 1264 ? -4.840 26.927 -40.844 1.00 33.59 1264 ARG A CA 1
ATOM 10380 C C . ARG A 1 1264 ? -3.445 26.440 -41.265 1.00 33.59 1264 ARG A C 1
ATOM 10382 O O . ARG A 1 1264 ? -2.795 25.685 -40.554 1.00 33.59 1264 ARG A O 1
ATOM 10389 N N . ASN A 1 1265 ? -3.008 26.911 -42.432 1.00 38.44 1265 ASN A N 1
ATOM 10390 C CA . ASN A 1 1265 ? -1.701 26.687 -43.053 1.00 38.44 1265 ASN A CA 1
ATOM 10391 C C . ASN A 1 1265 ? -0.524 27.038 -42.126 1.00 38.44 1265 ASN A C 1
ATOM 10393 O O . ASN A 1 1265 ? -0.180 28.210 -42.051 1.00 38.44 1265 ASN A O 1
ATOM 10397 N N . VAL A 1 1266 ? 0.138 26.051 -41.509 1.00 35.22 1266 VAL A N 1
ATOM 10398 C CA . VAL A 1 1266 ? 1.574 26.121 -41.156 1.00 35.22 1266 VAL A CA 1
ATOM 10399 C C . VAL A 1 1266 ? 2.161 24.699 -41.127 1.00 35.22 1266 VAL A C 1
ATOM 10401 O O . VAL A 1 1266 ? 2.268 24.075 -40.077 1.00 35.22 1266 VAL A O 1
ATOM 10404 N N . CYS A 1 1267 ? 2.533 24.164 -42.289 1.00 27.86 1267 CYS A N 1
ATOM 10405 C CA . CYS A 1 1267 ? 3.444 23.016 -42.422 1.00 27.86 1267 CYS A CA 1
ATOM 10406 C C . CYS A 1 1267 ? 4.239 23.170 -43.724 1.00 27.86 1267 CYS A C 1
ATOM 10408 O O . CYS A 1 1267 ? 4.167 22.351 -44.632 1.00 27.86 1267 CYS A O 1
ATOM 10410 N N . SER A 1 1268 ? 4.978 24.269 -43.832 1.00 30.98 1268 SER A N 1
ATOM 10411 C CA . SER A 1 1268 ? 6.003 24.442 -44.856 1.00 30.98 1268 SER A CA 1
ATOM 10412 C C . SER A 1 1268 ? 7.211 25.073 -44.189 1.00 30.98 1268 SER A C 1
ATOM 10414 O O . SER A 1 1268 ? 7.276 26.285 -44.099 1.00 30.98 1268 SER A O 1
ATOM 10416 N N . PHE A 1 1269 ? 8.097 24.257 -43.632 1.00 27.59 1269 PHE A N 1
ATOM 10417 C CA . PHE A 1 1269 ? 9.540 24.496 -43.566 1.00 27.59 1269 PHE A CA 1
ATOM 10418 C C . PHE A 1 1269 ? 10.167 23.186 -43.074 1.00 27.59 1269 PHE A C 1
ATOM 10420 O O . PHE A 1 1269 ? 9.705 22.601 -42.097 1.00 27.59 1269 PHE A O 1
ATOM 10427 N N . VAL A 1 1270 ? 11.196 22.730 -43.786 1.00 30.86 1270 VAL A N 1
ATOM 10428 C CA . VAL A 1 1270 ? 11.840 21.405 -43.725 1.00 30.86 1270 VAL A CA 1
ATOM 10429 C C . VAL A 1 1270 ? 11.123 20.303 -44.525 1.00 30.86 1270 VAL A C 1
ATOM 10431 O O . VAL A 1 1270 ? 10.586 19.329 -43.983 1.00 30.86 1270 VAL A O 1
ATOM 10434 N N . GLN A 1 1271 ? 11.168 20.475 -45.848 1.00 27.59 1271 GLN A N 1
ATOM 10435 C CA . GLN A 1 1271 ? 11.196 19.381 -46.817 1.00 27.59 1271 GLN A CA 1
ATOM 10436 C C . GLN A 1 1271 ? 12.626 19.234 -47.331 1.00 27.59 1271 GLN A C 1
ATOM 10438 O O . GLN A 1 1271 ? 13.272 20.296 -47.495 1.00 27.59 1271 GLN A O 1
#

Organism: Octopus vulgaris (NCBI:txid6645)

Sequence (1271 aa):
MAIVTVLQLSALLQIFWLPVPNPKEPTGNRVFIRKNVSALTQTETHNLYSAVNLFLNDERATGYANFSAFHDNQSSCTKRSDGTRSYCATHGKATYLLWNRLYLAQLEQALASYEGFTGLFYYDWTSIKIPMNKMTFISHYHTKNFLLEGALLALEQDDYCRFAIMLEMALIQSFFHTGITPYRLDDMAICHYTVNTDRMFALWQQLQDYRGRRAAINCALNLLQKPLGPFDRVYSNRVNLSRINAEPMQLVNPAVSLGYHYDDLSLNGMNISRISQLLQERRSKPRSFASFQLRAIKASAKFRVLVCVSRKSDTEHLLADDCSNDAGSFFVLGGDDIHQQKWNYGYPYLFEITDVVKSLGVPLDGDYYVHADISALNGTQLKDDIIPPPTVSYIPGRRHANERKLKKLHRKFHKKLHKTSIKRKNVNDLTKIEQLELRLAMVCFAKDKSMQGYQILAEYSGLLKKCPQPESTHQRVCRVHGNPVFLHWNRLAVKQFENSLGVCGTSVALPYWDWTDPVNTIPLYLSNHSFYDPDWMQFRLNPFSRLSVDFMSYNEEAPRNTEWITENLGDEKHGSLFSQLLLAFEQEDFCDFEIQLEVLQNSFYNIFSVPEFPTLDHMSFDPLFWMHSNQVDRLWATWQALQVYRGLSSAAHCIQSDLHRLLKPFSDGPPINTNLITFEHSTPDQVHDYRSNLHYEFESLNLGADMSIGIPDLYTRIEDLKKKDRVFIGFLLRGIKTSAKIQVAVNENSRDNVKRSVPMILASILVYGSREENDWGFDRYYKHEITHSLLRLGYNYDDKIHLNVYAEDINGTTLPDDILPEPVIIYVPNKDNSKWPLQYLPTHERKLVDTLTSMEEVEIREAMRMFKADKTATGFQRISAMHGSLHWCPYLAAPVKHMCCHHNSKTFLPWHRLLMMNFDDGLRRYGHRLGTPYWDWTRPFSALPKLATEKVYRDLSGKLRENPFLRTHIDYLGVDTVRDVEAKLFHPSHRRRVYEFVLNALEHSEFERFQSELEHVHNLMHVLVGGWATYSMSCLAYAAYDPIFYLHHSMVDRVWAVWQEMHSAFFPDPSYGSPCPYGAKYNETLSPFNITSANVYPTTWKYSLPWMTFDYGTNFQYGYDSLTINGKSVAKLSWEIQERQRRDRWFIIAYDLKDIKESYIVRFYITPTNTAGKALNSSNKLFPAGEIYVFSGKRARPWETNVTYRIEITDLSRRQGLWKDNQFVLKHRVFEIQGEEIHNVTLRASVVFVPRKPDRRCNEFAGRNVCSFVQ

Foldseek 3Di:
DPDPDPPDPPPPPDDDPDDDDDQDDDDDQDFFAAEAPVPDDPLQVVQLVVLVVVQQPDPDLLGLVLLLCQFAPQVFADQDPVRFGAGQQDPQDLCNLLLLLLSLLSVQVSSVSGPSHRGHYAHQLQDPDDPPPDDPDDDDDDDDRQLVVLLLCLLLDLASLSNVVSLSQSLQQSCVVVVHDPPGPSPVVSSRHSVVSNLSLVLSQVLCVVVVHHPDHFWQLLVQQDFRPPQCPPPSHPDPLSNVCRRSVSSSDCCVRRRYDYPDSARVNHDSVRSNVVSLVVLQAKFKWWWFFDWADQAKKKKWKWKWAFDDDPDPDGDPIPRVQTQGITIDGHHHPRHHDTHTRQFIDTHTSGVSCVVVVADSLGAIFMAIFIAGPVRHTDDSVSGPGIFMFIRHGPPDPPVVVLVVVVCVVVPPFDPFFAAAEAPVPDDPVLLLLLQQLLVVQCPDPALLHQQVLLQQFAPPQQPPHVPDPQGFRQQDDQDLCNLLLLLLSLLSNQVSSVVSPHSHGQYAHFPQALDLFDPCSQQPQWDQDPVVRDIDGRSSNWHANPPDPDRDTFHWDNPLSVPQQDPPRGRLLNVLLLCLLLDLASLSNSLSLRQSLLQVLVSTGDLVQSASRRSSVNSVSSNSSVVSNLSLVLSCVLCSVVSHHSDNSRRSNQQAPFRPPLCPDPPNDPDPLSNVQRGSVSSSCCCHRSRYHYPASQHYDLSFRHSVNSVVVSLVVLQAKWKWKWFWDWALQAKKKKWKWFQLDPPDPDDDPDTGTQDITIDHHHNRHDTHTHSHTNIRTRRVVCVVSVHDLSDNTDIDMWMAGSVGHTDDSVSTPDIRMGIRHRPDPDDDDPPFFFQAAAEALVPDDLVLLQLLQQLLVVLCVDPDLLHLLLLLCLQQPFCQPPHNPDPATFRQQDFPDLLNLLRLLLSQLSVQVSSVVSPNRHRHYAHQLLAQDQDDRPLQDDQWDQHPVRDIDGGSLPWHQNVVVRDIEDWPAANVSNDPVVSNQLLVLLLVLLLDLDSSSSLLSLSQSLLVVLCRGFAQDDQYSNASNRNSRRNVSSNSSVVSNLSLVLSCVLNVVPDDDVVDPDDDPDDDQQQDFRPPLCPCVSHVDPLCNVQRRSVSSSCCRPSVSYYYPGSARNSHHSVRSVVVSLVVLQAKWKKKKKWPWADDAAKKKKWKWKFWDAPVRHGPDPPSDTHTQDITTGHHHNRHDHDDDTRMYIDIRRVVCVVVVNDPPTDMDMDMWMAGSNGHTDDPTDMDIDMDIDHRDDDPVVVVPPDDDDDDDDD

Radius of gyration: 38.64 Å; chains: 1; bounding box: 89×89×126 Å

pLDDT: mean 78.19, std 16.89, range [23.36, 97.94]

Secondary structure (DSSP, 8-state):
----SS-SS-S---S---PPPPPPP--S-PPEEEEEGGG--HHHHHHHHHHHHHHHT--STTSHHHHHHHHH-GGGSPBPTTS-B--SS--SSTTHHHHHHHHHHHHHHHHTTSTT----EE--TTSS---TTS-----S--S--HHHHHHHHHHT-SSHHHHHHHHHHHHHHHHHHTT---S-TTSHHHHHHHHHHHHHHHHHHHHHHHTT------B-HHHHTS--TTTT-TTT---HHHHHT-SGGGGSSHHHHT-EEES---BTTB-HHHHHHHHHHHHTS-EEEEEE--B--SS-EEEEEEEEE----SSSS-PPPEEEEEEEEEEE----TTTSPP-B-SS-EEEE-HHHHHHTT--TTSS-EEEEEEEETTSPBPPGGGSPPPEEEEE--SS-S-HHHHHHHHHHHTSPPPTTPEEE-BGGG--HHHHHHHHHHHHHHHH--STTSHHHHHHTTTT-EEES-TT-SS-EE----SSTTHHHHHHHHHHHHHHHHHHTT--SPPPB--TTS---S--HHHH-SEEEETTTTEEEE-TTT--B-TTSSS--B--B--THHHHHS-SSSS-HHHHHHHHHHH--SHHHHHHHHHHHHHHHHTTTB-TTS-STTTGGGSHHHHHHHHHHHHHHHHHHHHHHHHT---S-GGGTTGGGSPPTTTTSTTTT---HHHHHT-SHHHHH-HHHHS-EEES---BSTTS-B-HHHHHHHHHHHHTS-EEEEEE--B--SS-EEEEEEE-S-SSS-----SPEEEEEEEE---TTPPP-B-SS-EEEE-HHHHHHTT--TTS--PPEEEEEETTSPBPPTTSSPPPEEEEE----S---------SEEEEEGGG--HHHHHHHHHHHHHHHH--STTSHHHHHHHHH-SSSBS-TT-SS-B-----SSTTHHHHHHHHHHHHHHHHHTTT--SEEEE--TTS--SSS-HHHH-SEEE-TTS-EEE-TTT--EETTTTEE-B----GGGG-HHHHHHHHHHHHHHHT--SHHHHHHHHHHHHHHHHHHHHTT-TTBTT-TTTGGGSTHHHHHHHHHHHHHHHHHHHTGGGPPPTTS----SS-GGGGSPPTTTT-TTT---HHHHHT-SGGGGS-TTTTS-EEES---BTTB-HHHHHHHHHHHHTS-EEEEEEEEEE---S-EEEEEEEEEE-TTS-BSSTT-PPEEEEEEEE---TTPPP--S---EEEE-HHHHHHTT--TT-EEEEEEEEEETTS-EE---EEEEEEEEEPPPP-GGGSS--SS----S--